Protein 2EPB (pdb70)

GO terms:
  GO:0008094 ATP-dependent activity, acting on DNA (F, IDA)
  GO:0005654 nucleoplasm (C, IDA)
  GO:0016887 ATP hydrolysis activity (F, EXP)
  GO:0045454 cell redox homeostasis (P, IMP)
  GO:0045944 positive regulation of transcription by RNA polymerase II (P, IMP)
  GO:0001221 transcription coregulator binding (F, IPI)
  GO:0005654 nucleoplasm (C, TAS)

Structure (mmCIF, N/CA/C/O backbone):
data_2EPB
#
_entry.id   2EPB
#
loop_
_atom_site.group_PDB
_atom_site.id
_atom_site.type_symbol
_atom_site.label_atom_id
_atom_site.label_alt_id
_atom_site.label_comp_id
_atom_site.label_asym_id
_atom_site.label_entity_id
_atom_site.label_seq_id
_atom_site.pdbx_PDB_ins_code
_atom_site.Cartn_x
_atom_site.Cartn_y
_atom_site.Cartn_z
_atom_site.occupancy
_atom_site.B_iso_or_equiv
_atom_site.auth_seq_id
_atom_site.auth_comp_id
_atom_site.auth_asym_id
_atom_site.auth_atom_id
_atom_site.pdbx_PDB_model_num
ATOM 1 N N . GLY A 1 1 ? -0.414 8.140 19.921 1.00 0.00 364 GLY A N 1
ATOM 2 C CA . GLY A 1 1 ? 0.947 8.041 20.416 1.00 0.00 364 GLY A CA 1
ATOM 3 C C . GLY A 1 1 ? 1.005 7.630 21.873 1.00 0.00 364 GLY A C 1
ATOM 4 O O . GLY A 1 1 ? 0.048 7.831 22.621 1.00 0.00 364 GLY A O 1
ATOM 8 N N . SER A 1 2 ? 2.130 7.050 22.278 1.00 0.00 365 SER A N 1
ATOM 9 C CA . SER A 1 2 ? 2.308 6.603 23.655 1.00 0.00 365 SER A CA 1
ATOM 10 C C . SER A 1 2 ? 2.524 7.791 24.587 1.00 0.00 365 SER A C 1
ATOM 11 O O . SER A 1 2 ? 3.164 8.776 24.218 1.00 0.00 365 SER A O 1
ATOM 19 N N . SER A 1 3 ? 1.986 7.690 25.799 1.00 0.00 366 SER A N 1
ATOM 20 C CA . SER A 1 3 ? 2.117 8.757 26.784 1.00 0.00 366 SER A CA 1
ATOM 21 C C . SER A 1 3 ? 3.585 9.038 27.090 1.00 0.00 366 SER A C 1
ATOM 22 O O . SER A 1 3 ? 4.014 10.190 27.125 1.00 0.00 366 SER A O 1
ATOM 30 N N . GLY A 1 4 ? 4.351 7.974 27.311 1.00 0.00 367 GLY A N 1
ATOM 31 C CA . GLY A 1 4 ? 5.763 8.126 27.611 1.00 0.00 367 GLY A CA 1
ATOM 32 C C . GLY A 1 4 ? 6.339 6.914 28.316 1.00 0.00 367 GLY A C 1
ATOM 33 O O . GLY A 1 4 ? 6.522 6.924 29.533 1.00 0.00 367 GLY A O 1
ATOM 37 N N . SER A 1 5 ? 6.625 5.866 27.550 1.00 0.00 368 SER A N 1
ATOM 38 C CA . SER A 1 5 ? 7.179 4.639 28.110 1.00 0.00 368 SER A CA 1
ATOM 39 C C . SER A 1 5 ? 8.534 4.320 27.485 1.00 0.00 368 SER A C 1
ATOM 40 O O . SER A 1 5 ? 8.674 4.288 26.262 1.00 0.00 368 SER A O 1
ATOM 48 N N . SER A 1 6 ? 9.529 4.084 28.334 1.00 0.00 369 SER A N 1
ATOM 49 C CA . SER A 1 6 ? 10.874 3.771 27.866 1.00 0.00 369 SER A CA 1
ATOM 50 C C . SER A 1 6 ? 10.826 2.917 26.603 1.00 0.00 369 SER A C 1
ATOM 51 O O . SER A 1 6 ? 9.923 2.100 26.427 1.00 0.00 369 SER A O 1
ATOM 59 N N . GLY A 1 7 ? 11.805 3.114 25.725 1.00 0.00 370 GLY A N 1
ATOM 60 C CA . GLY A 1 7 ? 11.856 2.356 24.489 1.00 0.00 370 GLY A CA 1
ATOM 61 C C . GLY A 1 7 ? 10.805 2.801 23.492 1.00 0.00 370 GLY A C 1
ATOM 62 O O . GLY A 1 7 ? 9.608 2.737 23.771 1.00 0.00 370 GLY A O 1
ATOM 66 N N . ASN A 1 8 ? 11.252 3.254 22.325 1.00 0.00 371 ASN A N 1
ATOM 67 C CA . ASN A 1 8 ? 10.340 3.714 21.284 1.00 0.00 371 ASN A CA 1
ATOM 68 C C . ASN A 1 8 ? 9.389 2.598 20.862 1.00 0.00 371 ASN A C 1
ATOM 69 O O . ASN A 1 8 ? 9.741 1.419 20.852 1.00 0.00 371 ASN A O 1
ATOM 80 N N . PRO A 1 9 ? 8.153 2.979 20.505 1.00 0.00 372 PRO A N 1
ATOM 81 C CA . PRO A 1 9 ? 7.125 2.026 20.075 1.00 0.00 372 PRO A CA 1
ATOM 82 C C . PRO A 1 9 ? 7.436 1.413 18.713 1.00 0.00 372 PRO A C 1
ATOM 83 O O . PRO A 1 9 ? 6.787 0.457 18.290 1.00 0.00 372 PRO A O 1
ATOM 94 N N . ASP A 1 10 ? 8.432 1.970 18.033 1.00 0.00 373 ASP A N 1
ATOM 95 C CA . ASP A 1 10 ? 8.830 1.476 16.720 1.00 0.00 373 ASP A CA 1
ATOM 96 C C . ASP A 1 10 ? 10.109 2.160 16.247 1.00 0.00 373 ASP A C 1
ATOM 97 O O . ASP A 1 10 ? 10.428 3.268 16.678 1.00 0.00 373 ASP A O 1
ATOM 106 N N . TYR A 1 11 ? 10.838 1.492 15.360 1.00 0.00 374 TYR A N 1
ATOM 107 C CA . TYR A 1 11 ? 12.085 2.034 14.832 1.00 0.00 374 TYR A CA 1
ATOM 108 C C . TYR A 1 11 ? 11.874 2.632 13.444 1.00 0.00 374 TYR A C 1
ATOM 109 O O . TYR A 1 11 ? 11.666 1.910 12.469 1.00 0.00 374 TYR A O 1
ATOM 127 N N . VAL A 1 12 ? 11.930 3.957 13.364 1.00 0.00 375 VAL A N 1
ATOM 128 C CA . VAL A 1 12 ? 11.748 4.654 12.096 1.00 0.00 375 VAL A CA 1
ATOM 129 C C . VAL A 1 12 ? 13.078 4.843 11.376 1.00 0.00 375 VAL A C 1
ATOM 130 O O . VAL A 1 12 ? 13.264 5.810 10.638 1.00 0.00 375 VAL A O 1
ATOM 143 N N . GLU A 1 13 ? 14.001 3.912 11.596 1.00 0.00 376 GLU A N 1
ATOM 144 C CA . GLU A 1 13 ? 15.315 3.976 10.968 1.00 0.00 376 GLU A CA 1
ATOM 145 C C . GLU A 1 13 ? 15.304 3.278 9.611 1.00 0.00 376 GLU A C 1
ATOM 146 O O . GLU A 1 13 ? 15.779 2.150 9.476 1.00 0.00 376 GLU A O 1
ATOM 158 N N . VAL A 1 14 ? 14.759 3.957 8.607 1.00 0.00 377 VAL A N 1
ATOM 159 C CA . VAL A 1 14 ? 14.686 3.404 7.260 1.00 0.00 377 VAL A CA 1
ATOM 160 C C . VAL A 1 14 ? 15.984 3.641 6.497 1.00 0.00 377 VAL A C 1
ATOM 161 O O . VAL A 1 14 ? 16.505 4.757 6.469 1.00 0.00 377 VAL A O 1
ATOM 174 N N . ASP A 1 15 ? 16.502 2.586 5.879 1.00 0.00 378 ASP A N 1
ATOM 175 C CA . ASP A 1 15 ? 17.740 2.679 5.114 1.00 0.00 378 ASP A CA 1
ATOM 176 C C . ASP A 1 15 ? 17.462 3.128 3.683 1.00 0.00 378 ASP A C 1
ATOM 177 O O . ASP A 1 15 ? 18.076 4.073 3.188 1.00 0.00 378 ASP A O 1
ATOM 186 N N . ARG A 1 16 ? 16.533 2.443 3.023 1.00 0.00 379 ARG A N 1
ATOM 187 C CA . ARG A 1 16 ? 16.175 2.770 1.648 1.00 0.00 379 ARG A CA 1
ATOM 188 C C . ARG A 1 16 ? 14.928 2.004 1.215 1.00 0.00 379 ARG A C 1
ATOM 189 O O . ARG A 1 16 ? 14.338 1.263 2.001 1.00 0.00 379 ARG A O 1
ATOM 210 N N . ILE A 1 17 ? 14.534 2.189 -0.041 1.00 0.00 380 ILE A N 1
ATOM 211 C CA . ILE A 1 17 ? 13.358 1.516 -0.578 1.00 0.00 380 ILE A CA 1
ATOM 212 C C . ILE A 1 17 ? 13.754 0.431 -1.574 1.00 0.00 380 ILE A C 1
ATOM 213 O O . ILE A 1 17 ? 14.225 0.724 -2.674 1.00 0.00 380 ILE A O 1
ATOM 229 N N . LEU A 1 18 ? 13.558 -0.823 -1.183 1.00 0.00 381 LEU A N 1
ATOM 230 C CA . LEU A 1 18 ? 13.892 -1.954 -2.042 1.00 0.00 381 LEU A CA 1
ATOM 231 C C . LEU A 1 18 ? 13.063 -1.929 -3.322 1.00 0.00 381 LEU A C 1
ATOM 232 O O . LEU A 1 18 ? 13.590 -1.699 -4.410 1.00 0.00 381 LEU A O 1
ATOM 248 N N . GLU A 1 19 ? 11.762 -2.166 -3.183 1.00 0.00 382 GLU A N 1
ATOM 249 C CA . GLU A 1 19 ? 10.860 -2.169 -4.329 1.00 0.00 382 GLU A CA 1
ATOM 250 C C . GLU A 1 19 ? 9.466 -1.697 -3.926 1.00 0.00 382 GLU A C 1
ATOM 251 O O . GLU A 1 19 ? 9.093 -1.757 -2.754 1.00 0.00 382 GLU A O 1
ATOM 263 N N . VAL A 1 20 ? 8.701 -1.227 -4.906 1.00 0.00 383 VAL A N 1
ATOM 264 C CA . VAL A 1 20 ? 7.348 -0.745 -4.655 1.00 0.00 383 VAL A CA 1
ATOM 265 C C . VAL A 1 20 ? 6.315 -1.605 -5.374 1.00 0.00 383 VAL A C 1
ATOM 266 O O . VAL A 1 20 ? 6.540 -2.054 -6.498 1.00 0.00 383 VAL A O 1
ATOM 279 N N . ALA A 1 21 ? 5.182 -1.832 -4.719 1.00 0.00 384 ALA A N 1
ATOM 280 C CA . ALA A 1 21 ? 4.113 -2.637 -5.297 1.00 0.00 384 ALA A CA 1
ATOM 281 C C . ALA A 1 21 ? 2.775 -1.908 -5.222 1.00 0.00 384 ALA A C 1
ATOM 282 O O . ALA A 1 21 ? 2.490 -1.212 -4.247 1.00 0.00 384 ALA A O 1
ATOM 289 N N . HIS A 1 22 ? 1.958 -2.072 -6.257 1.00 0.00 385 HIS A N 1
ATOM 290 C CA . HIS A 1 22 ? 0.650 -1.430 -6.308 1.00 0.00 385 HIS A CA 1
ATOM 291 C C . HIS A 1 22 ? -0.467 -2.457 -6.151 1.00 0.00 385 HIS A C 1
ATOM 292 O O . HIS A 1 22 ? -0.692 -3.286 -7.033 1.00 0.00 385 HIS A O 1
ATOM 306 N N . THR A 1 23 ? -1.164 -2.398 -5.020 1.00 0.00 386 THR A N 1
ATOM 307 C CA . THR A 1 23 ? -2.255 -3.324 -4.745 1.00 0.00 386 THR A CA 1
ATOM 308 C C . THR A 1 23 ? -3.601 -2.609 -4.766 1.00 0.00 386 THR A C 1
ATOM 309 O O . THR A 1 23 ? -3.683 -1.409 -4.504 1.00 0.00 386 THR A O 1
ATOM 320 N N . LYS A 1 24 ? -4.656 -3.353 -5.080 1.00 0.00 387 LYS A N 1
ATOM 321 C CA . LYS A 1 24 ? -6.001 -2.792 -5.133 1.00 0.00 387 LYS A CA 1
ATOM 322 C C . LYS A 1 24 ? -6.936 -3.526 -4.177 1.00 0.00 387 LYS A C 1
ATOM 323 O O . LYS A 1 24 ? -7.269 -4.691 -4.393 1.00 0.00 387 LYS A O 1
ATOM 342 N N . ASP A 1 25 ? -7.356 -2.837 -3.123 1.00 0.00 388 ASP A N 1
ATOM 343 C CA . ASP A 1 25 ? -8.255 -3.423 -2.135 1.00 0.00 388 ASP A CA 1
ATOM 344 C C . ASP A 1 25 ? -9.498 -3.999 -2.806 1.00 0.00 388 ASP A C 1
ATOM 345 O O . ASP A 1 25 ? -10.062 -3.392 -3.716 1.00 0.00 388 ASP A O 1
ATOM 354 N N . ALA A 1 26 ? -9.918 -5.175 -2.351 1.00 0.00 389 ALA A N 1
ATOM 355 C CA . ALA A 1 26 ? -11.094 -5.833 -2.907 1.00 0.00 389 ALA A CA 1
ATOM 356 C C . ALA A 1 26 ? -12.303 -5.660 -1.993 1.00 0.00 389 ALA A C 1
ATOM 357 O O . ALA A 1 26 ? -13.033 -6.614 -1.728 1.00 0.00 389 ALA A O 1
ATOM 364 N N . GLU A 1 27 ? -12.507 -4.437 -1.514 1.00 0.00 390 GLU A N 1
ATOM 365 C CA . GLU A 1 27 ? -13.627 -4.140 -0.629 1.00 0.00 390 GLU A CA 1
ATOM 366 C C . GLU A 1 27 ? -14.413 -2.933 -1.132 1.00 0.00 390 GLU A C 1
ATOM 367 O O . GLU A 1 27 ? -15.636 -2.987 -1.271 1.00 0.00 390 GLU A O 1
ATOM 379 N N . THR A 1 28 ? -13.703 -1.842 -1.402 1.00 0.00 391 THR A N 1
ATOM 380 C CA . THR A 1 28 ? -14.333 -0.621 -1.887 1.00 0.00 391 THR A CA 1
ATOM 381 C C . THR A 1 28 ? -13.880 -0.295 -3.306 1.00 0.00 391 THR A C 1
ATOM 382 O O . THR A 1 28 ? -14.689 0.075 -4.156 1.00 0.00 391 THR A O 1
ATOM 393 N N . GLY A 1 29 ? -12.582 -0.436 -3.556 1.00 0.00 392 GLY A N 1
ATOM 394 C CA . GLY A 1 29 ? -12.045 -0.153 -4.874 1.00 0.00 392 GLY A CA 1
ATOM 395 C C . GLY A 1 29 ? -11.061 0.999 -4.864 1.00 0.00 392 GLY A C 1
ATOM 396 O O . GLY A 1 29 ? -10.968 1.753 -5.832 1.00 0.00 392 GLY A O 1
ATOM 400 N N . GLU A 1 30 ? -10.325 1.138 -3.765 1.00 0.00 393 GLU A N 1
ATOM 401 C CA . GLU A 1 30 ? -9.344 2.209 -3.633 1.00 0.00 393 GLU A CA 1
ATOM 402 C C . GLU A 1 30 ? -7.934 1.690 -3.895 1.00 0.00 393 GLU A C 1
ATOM 403 O O . GLU A 1 30 ? -7.555 0.622 -3.416 1.00 0.00 393 GLU A O 1
ATOM 415 N N . GLU A 1 31 ? -7.161 2.456 -4.660 1.00 0.00 394 GLU A N 1
ATOM 416 C CA . GLU A 1 31 ? -5.793 2.073 -4.988 1.00 0.00 394 GLU A CA 1
ATOM 417 C C . GLU A 1 31 ? -4.909 2.093 -3.744 1.00 0.00 394 GLU A C 1
ATOM 418 O O . GLU A 1 31 ? -4.777 3.120 -3.079 1.00 0.00 394 GLU A O 1
ATOM 430 N N . VAL A 1 32 ? -4.307 0.949 -3.434 1.00 0.00 395 VAL A N 1
ATOM 431 C CA . VAL A 1 32 ? -3.436 0.834 -2.271 1.00 0.00 395 VAL A CA 1
ATOM 432 C C . VAL A 1 32 ? -1.995 0.560 -2.688 1.00 0.00 395 VAL A C 1
ATOM 433 O O . VAL A 1 32 ? -1.632 -0.575 -3.001 1.00 0.00 395 VAL A O 1
ATOM 446 N N . THR A 1 33 ? -1.175 1.607 -2.690 1.00 0.00 396 THR A N 1
ATOM 447 C CA . THR A 1 33 ? 0.226 1.479 -3.069 1.00 0.00 396 THR A CA 1
ATOM 448 C C . THR A 1 33 ? 1.094 1.148 -1.861 1.00 0.00 396 THR A C 1
ATOM 449 O O . THR A 1 33 ? 1.137 1.903 -0.889 1.00 0.00 396 THR A O 1
ATOM 460 N N . HIS A 1 34 ? 1.786 0.015 -1.928 1.00 0.00 397 HIS A N 1
ATOM 461 C CA . HIS A 1 34 ? 2.656 -0.416 -0.839 1.00 0.00 397 HIS A CA 1
ATOM 462 C C . HIS A 1 34 ? 4.118 -0.132 -1.167 1.00 0.00 397 HIS A C 1
ATOM 463 O O . HIS A 1 34 ? 4.545 -0.266 -2.314 1.00 0.00 397 HIS A O 1
ATOM 477 N N . TYR A 1 35 ? 4.882 0.260 -0.153 1.00 0.00 398 TYR A N 1
ATOM 478 C CA . TYR A 1 35 ? 6.296 0.566 -0.334 1.00 0.00 398 TYR A CA 1
ATOM 479 C C . TYR A 1 35 ? 7.160 -0.283 0.594 1.00 0.00 398 TYR A C 1
ATOM 480 O O . TYR A 1 35 ? 7.075 -0.168 1.818 1.00 0.00 398 TYR A O 1
ATOM 498 N N . LEU A 1 36 ? 7.991 -1.134 0.003 1.00 0.00 399 LEU A N 1
ATOM 499 C CA . LEU A 1 36 ? 8.873 -2.003 0.775 1.00 0.00 399 LEU A CA 1
ATOM 500 C C . LEU A 1 36 ? 9.962 -1.193 1.471 1.00 0.00 399 LEU A C 1
ATOM 501 O O . LEU A 1 36 ? 10.939 -0.780 0.846 1.00 0.00 399 LEU A O 1
ATOM 517 N N . VAL A 1 37 ? 9.788 -0.971 2.770 1.00 0.00 400 VAL A N 1
ATOM 518 C CA . VAL A 1 37 ? 10.758 -0.214 3.553 1.00 0.00 400 VAL A CA 1
ATOM 519 C C . VAL A 1 37 ? 12.001 -1.047 3.843 1.00 0.00 400 VAL A C 1
ATOM 520 O O . VAL A 1 37 ? 11.911 -2.150 4.383 1.00 0.00 400 VAL A O 1
ATOM 533 N N . LYS A 1 38 ? 13.162 -0.513 3.482 1.00 0.00 401 LYS A N 1
ATOM 534 C CA . LYS A 1 38 ? 14.426 -1.205 3.705 1.00 0.00 401 LYS A CA 1
ATOM 535 C C . LYS A 1 38 ? 15.171 -0.609 4.895 1.00 0.00 401 LYS A C 1
ATOM 536 O O . LYS A 1 38 ? 15.895 0.377 4.755 1.00 0.00 401 LYS A O 1
ATOM 555 N N . TRP A 1 39 ? 14.990 -1.213 6.063 1.00 0.00 402 TRP A N 1
ATOM 556 C CA . TRP A 1 39 ? 15.646 -0.741 7.277 1.00 0.00 402 TRP A CA 1
ATOM 557 C C . TRP A 1 39 ? 16.647 -1.771 7.790 1.00 0.00 402 TRP A C 1
ATOM 558 O O . TRP A 1 39 ? 16.307 -2.628 8.606 1.00 0.00 402 TRP A O 1
ATOM 579 N N . CYS A 1 40 ? 17.881 -1.682 7.306 1.00 0.00 403 CYS A N 1
ATOM 580 C CA . CYS A 1 40 ? 18.932 -2.607 7.716 1.00 0.00 403 CYS A CA 1
ATOM 581 C C . CYS A 1 40 ? 18.858 -2.885 9.214 1.00 0.00 403 CYS A C 1
ATOM 582 O O . CYS A 1 40 ? 18.908 -4.037 9.645 1.00 0.00 403 CYS A O 1
ATOM 590 N N . SER A 1 41 ? 18.741 -1.822 10.003 1.00 0.00 404 SER A N 1
ATOM 591 C CA . SER A 1 41 ? 18.666 -1.951 11.453 1.00 0.00 404 SER A CA 1
ATOM 592 C C . SER A 1 41 ? 17.924 -3.225 11.848 1.00 0.00 404 SER A C 1
ATOM 593 O O . SER A 1 41 ? 18.288 -3.894 12.815 1.00 0.00 404 SER A O 1
ATOM 601 N N . LEU A 1 42 ? 16.883 -3.553 11.092 1.00 0.00 405 LEU A N 1
ATOM 602 C CA . LEU A 1 42 ? 16.088 -4.747 11.361 1.00 0.00 405 LEU A CA 1
ATOM 603 C C . LEU A 1 42 ? 16.536 -5.909 10.480 1.00 0.00 405 LEU A C 1
ATOM 604 O O . LEU A 1 42 ? 17.140 -5.722 9.423 1.00 0.00 405 LEU A O 1
ATOM 620 N N . PRO A 1 43 ? 16.233 -7.138 10.923 1.00 0.00 406 PRO A N 1
ATOM 621 C CA . PRO A 1 43 ? 16.592 -8.355 10.188 1.00 0.00 406 PRO A CA 1
ATOM 622 C C . PRO A 1 43 ? 15.790 -8.514 8.901 1.00 0.00 406 PRO A C 1
ATOM 623 O O . PRO A 1 43 ? 14.567 -8.370 8.899 1.00 0.00 406 PRO A O 1
ATOM 634 N N . TYR A 1 44 ? 16.486 -8.811 7.809 1.00 0.00 407 TYR A N 1
ATOM 635 C CA . TYR A 1 44 ? 15.838 -8.988 6.515 1.00 0.00 407 TYR A CA 1
ATOM 636 C C . TYR A 1 44 ? 14.586 -9.851 6.645 1.00 0.00 407 TYR A C 1
ATOM 637 O O . TYR A 1 44 ? 13.494 -9.441 6.254 1.00 0.00 407 TYR A O 1
ATOM 655 N N . GLU A 1 45 ? 14.756 -11.048 7.199 1.00 0.00 408 GLU A N 1
ATOM 656 C CA . GLU A 1 45 ? 13.640 -11.969 7.381 1.00 0.00 408 GLU A CA 1
ATOM 657 C C . GLU A 1 45 ? 12.371 -11.217 7.770 1.00 0.00 408 GLU A C 1
ATOM 658 O O . GLU A 1 45 ? 11.262 -11.646 7.455 1.00 0.00 408 GLU A O 1
ATOM 670 N N . GLU A 1 46 ? 12.544 -10.093 8.458 1.00 0.00 409 GLU A N 1
ATOM 671 C CA . GLU A 1 46 ? 11.413 -9.282 8.892 1.00 0.00 409 GLU A CA 1
ATOM 672 C C . GLU A 1 46 ? 11.111 -8.182 7.878 1.00 0.00 409 GLU A C 1
ATOM 673 O O . GLU A 1 46 ? 10.757 -7.062 8.248 1.00 0.00 409 GLU A O 1
ATOM 685 N N . SER A 1 47 ? 11.255 -8.510 6.598 1.00 0.00 410 SER A N 1
ATOM 686 C CA . SER A 1 47 ? 11.002 -7.550 5.530 1.00 0.00 410 SER A CA 1
ATOM 687 C C . SER A 1 47 ? 9.505 -7.308 5.360 1.00 0.00 410 SER A C 1
ATOM 688 O O . SER A 1 47 ? 8.750 -8.223 5.031 1.00 0.00 410 SER A O 1
ATOM 696 N N . THR A 1 48 ? 9.083 -6.068 5.585 1.00 0.00 411 THR A N 1
ATOM 697 C CA . THR A 1 48 ? 7.677 -5.704 5.458 1.00 0.00 411 THR A CA 1
ATOM 698 C C . THR A 1 48 ? 7.490 -4.576 4.450 1.00 0.00 411 THR A C 1
ATOM 699 O O . THR A 1 48 ? 8.461 -3.977 3.988 1.00 0.00 411 THR A O 1
ATOM 710 N N . TRP A 1 49 ? 6.237 -4.291 4.115 1.00 0.00 412 TRP A N 1
ATOM 711 C CA . TRP A 1 49 ? 5.924 -3.232 3.161 1.00 0.00 412 TRP A CA 1
ATOM 712 C C . TRP A 1 49 ? 4.970 -2.213 3.774 1.00 0.00 412 TRP A C 1
ATOM 713 O O . TRP A 1 49 ? 3.753 -2.395 3.750 1.00 0.00 412 TRP A O 1
ATOM 734 N N . GLU A 1 50 ? 5.531 -1.140 4.323 1.00 0.00 413 GLU A N 1
ATOM 735 C CA . GLU A 1 50 ? 4.728 -0.092 4.943 1.00 0.00 413 GLU A CA 1
ATOM 736 C C . GLU A 1 50 ? 4.002 0.734 3.886 1.00 0.00 413 GLU A C 1
ATOM 737 O O . GLU A 1 50 ? 4.583 1.108 2.866 1.00 0.00 413 GLU A O 1
ATOM 749 N N . LEU A 1 51 ? 2.728 1.016 4.136 1.00 0.00 414 LEU A N 1
ATOM 750 C CA . LEU A 1 51 ? 1.920 1.797 3.206 1.00 0.00 414 LEU A CA 1
ATOM 751 C C . LEU A 1 51 ? 2.589 3.132 2.893 1.00 0.00 414 LEU A C 1
ATOM 752 O O . LEU A 1 51 ? 3.234 3.730 3.754 1.00 0.00 414 LEU A O 1
ATOM 768 N N . GLU A 1 52 ? 2.427 3.594 1.657 1.00 0.00 415 GLU A N 1
ATOM 769 C CA . GLU A 1 52 ? 3.014 4.860 1.232 1.00 0.00 415 GLU A CA 1
ATOM 770 C C . GLU A 1 52 ? 2.864 5.921 2.319 1.00 0.00 415 GLU A C 1
ATOM 771 O O . GLU A 1 52 ? 3.759 6.739 2.529 1.00 0.00 415 GLU A O 1
ATOM 783 N N . GLU A 1 53 ? 1.726 5.900 3.005 1.00 0.00 416 GLU A N 1
ATOM 784 C CA . GLU A 1 53 ? 1.458 6.861 4.069 1.00 0.00 416 GLU A CA 1
ATOM 785 C C . GLU A 1 53 ? 2.559 6.824 5.125 1.00 0.00 416 GLU A C 1
ATOM 786 O O . GLU A 1 53 ? 3.288 7.798 5.312 1.00 0.00 416 GLU A O 1
ATOM 798 N N . ASP A 1 54 ? 2.672 5.693 5.813 1.00 0.00 417 ASP A N 1
ATOM 799 C CA . ASP A 1 54 ? 3.683 5.527 6.851 1.00 0.00 417 ASP A CA 1
ATOM 800 C C . ASP A 1 54 ? 5.070 5.871 6.318 1.00 0.00 417 ASP A C 1
ATOM 801 O O . ASP A 1 54 ? 5.877 6.492 7.010 1.00 0.00 417 ASP A O 1
ATOM 810 N N . VAL A 1 55 ? 5.342 5.462 5.082 1.00 0.00 418 VAL A N 1
ATOM 811 C CA . VAL A 1 55 ? 6.632 5.727 4.456 1.00 0.00 418 VAL A CA 1
ATOM 812 C C . VAL A 1 55 ? 6.752 7.190 4.043 1.00 0.00 418 VAL A C 1
ATOM 813 O O . VAL A 1 55 ? 6.038 7.656 3.155 1.00 0.00 418 VAL A O 1
ATOM 826 N N . ASP A 1 56 ? 7.661 7.909 4.692 1.00 0.00 419 ASP A N 1
ATOM 827 C CA . ASP A 1 56 ? 7.877 9.320 4.392 1.00 0.00 419 ASP A CA 1
ATOM 828 C C . ASP A 1 56 ? 7.921 9.554 2.885 1.00 0.00 419 ASP A C 1
ATOM 829 O O . ASP A 1 56 ? 8.391 8.715 2.116 1.00 0.00 419 ASP A O 1
ATOM 838 N N . PRO A 1 57 ? 7.420 10.720 2.452 1.00 0.00 420 PRO A N 1
ATOM 839 C CA . PRO A 1 57 ? 7.390 11.091 1.034 1.00 0.00 420 PRO A CA 1
ATOM 840 C C . PRO A 1 57 ? 8.782 11.371 0.479 1.00 0.00 420 PRO A C 1
ATOM 841 O O . PRO A 1 57 ? 9.108 10.970 -0.638 1.00 0.00 420 PRO A O 1
ATOM 852 N N . ALA A 1 58 ? 9.600 12.062 1.267 1.00 0.00 421 ALA A N 1
ATOM 853 C CA . ALA A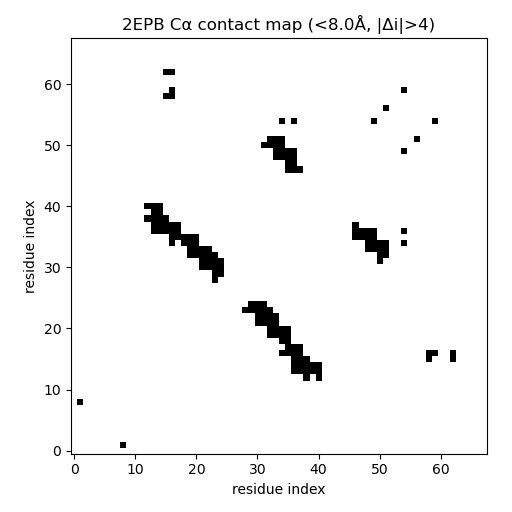 1 58 ? 10.959 12.394 0.855 1.00 0.00 421 ALA A CA 1
ATOM 854 C C . ALA A 1 58 ? 11.710 11.151 0.391 1.00 0.00 421 ALA A C 1
ATOM 855 O O . ALA A 1 58 ? 12.297 11.135 -0.692 1.00 0.00 421 ALA A O 1
ATOM 862 N N . LYS A 1 59 ? 11.690 10.110 1.217 1.00 0.00 422 LYS A N 1
ATOM 863 C CA . LYS A 1 59 ? 12.369 8.861 0.892 1.00 0.00 422 LYS A CA 1
ATOM 864 C C . LYS A 1 59 ? 11.898 8.320 -0.454 1.00 0.00 422 LYS A C 1
ATOM 865 O O . LYS A 1 59 ? 12.668 7.705 -1.192 1.00 0.00 422 LYS A O 1
ATOM 884 N N . VAL A 1 60 ? 10.627 8.554 -0.769 1.00 0.00 423 VAL A N 1
ATOM 885 C CA . VAL A 1 60 ? 10.054 8.092 -2.028 1.00 0.00 423 VAL A CA 1
ATOM 886 C C . VAL A 1 60 ? 10.715 8.779 -3.218 1.00 0.00 423 VAL A C 1
ATOM 887 O O . VAL A 1 60 ? 11.026 8.142 -4.224 1.00 0.00 423 VAL A O 1
ATOM 900 N N . LYS A 1 61 ? 10.927 10.085 -3.096 1.00 0.00 424 LYS A N 1
ATOM 901 C CA . LYS A 1 61 ? 11.553 10.862 -4.160 1.00 0.00 424 LYS A CA 1
ATOM 902 C C . LYS A 1 61 ? 12.938 10.316 -4.489 1.00 0.00 424 LYS A C 1
ATOM 903 O O . LYS A 1 61 ? 13.280 10.129 -5.656 1.00 0.00 424 LYS A O 1
ATOM 922 N N . GLU A 1 62 ? 13.731 10.061 -3.452 1.00 0.00 425 GLU A N 1
ATOM 923 C CA . GLU A 1 62 ? 15.079 9.536 -3.633 1.00 0.00 425 GLU A CA 1
ATOM 924 C C . GLU A 1 62 ? 15.056 8.247 -4.449 1.00 0.00 425 GLU A C 1
ATOM 925 O O . GLU A 1 62 ? 15.792 8.103 -5.425 1.00 0.00 425 GLU A O 1
ATOM 937 N N . PHE A 1 63 ? 14.205 7.311 -4.040 1.00 0.00 426 PHE A N 1
ATOM 938 C CA . PHE A 1 63 ? 14.086 6.032 -4.731 1.00 0.00 426 PHE A CA 1
ATOM 939 C C . PHE A 1 63 ? 13.780 6.240 -6.212 1.00 0.00 426 PHE A C 1
ATOM 940 O O . PHE A 1 63 ? 14.406 5.629 -7.077 1.00 0.00 426 PHE A O 1
ATOM 957 N N . GLU A 1 64 ? 12.813 7.107 -6.494 1.00 0.00 427 GLU A N 1
ATOM 958 C CA . GLU A 1 64 ? 12.423 7.394 -7.869 1.00 0.00 427 GLU A CA 1
ATOM 959 C C . GLU A 1 64 ? 13.616 7.892 -8.680 1.00 0.00 427 GLU A C 1
ATOM 960 O O . GLU A 1 64 ? 13.924 7.355 -9.744 1.00 0.00 427 GLU A O 1
ATOM 972 N N . SER A 1 65 ? 14.283 8.922 -8.170 1.00 0.00 428 SER A N 1
ATOM 973 C CA . SER A 1 65 ? 15.439 9.495 -8.848 1.00 0.00 428 SER A CA 1
ATOM 974 C C . SER A 1 65 ? 16.305 8.401 -9.466 1.00 0.00 428 SER A C 1
ATOM 975 O O . SER A 1 65 ? 16.742 8.511 -10.612 1.00 0.00 428 SER A O 1
ATOM 983 N N . LEU A 1 66 ? 16.549 7.345 -8.698 1.00 0.00 429 LEU A N 1
ATOM 984 C CA . LEU A 1 66 ? 17.362 6.229 -9.168 1.00 0.00 429 LEU A CA 1
ATOM 985 C C . LEU A 1 66 ? 16.788 5.639 -10.452 1.00 0.00 429 LEU A C 1
ATOM 986 O O . LEU A 1 66 ? 17.458 5.605 -11.484 1.00 0.00 429 LEU A O 1
ATOM 1002 N N . GLN A 1 67 ? 15.543 5.179 -10.381 1.00 0.00 430 GLN A N 1
ATOM 1003 C CA . GLN A 1 67 ? 14.879 4.592 -11.539 1.00 0.00 430 GLN A CA 1
ATOM 1004 C C . GLN A 1 67 ? 14.222 5.671 -12.394 1.00 0.00 430 GLN A C 1
ATOM 1005 O O . GLN A 1 67 ? 13.378 6.429 -11.915 1.00 0.00 430 GLN A O 1
ATOM 1019 N N . VAL A 1 68 ? 14.615 5.735 -13.662 1.00 0.00 431 VAL A N 1
ATOM 1020 C CA . VAL A 1 68 ? 14.064 6.721 -14.584 1.00 0.00 431 VAL A CA 1
ATOM 1021 C C . VAL A 1 68 ? 12.540 6.724 -14.539 1.00 0.00 431 VAL A C 1
ATOM 1022 O O . VAL A 1 68 ? 11.912 7.782 -14.516 1.00 0.00 431 VAL A O 1
ATOM 1035 N N . GLY A 1 1 ? 21.532 21.024 7.424 1.00 0.00 364 GLY A N 2
ATOM 1036 C CA . GLY A 1 1 ? 22.538 22.068 7.370 1.00 0.00 364 GLY A CA 2
ATOM 1037 C C . GLY A 1 1 ? 23.236 22.271 8.701 1.00 0.00 364 GLY A C 2
ATOM 1038 O O . GLY A 1 1 ? 24.464 22.324 8.764 1.00 0.00 364 GLY A O 2
ATOM 1042 N N . SER A 1 2 ? 22.451 22.386 9.767 1.00 0.00 365 SER A N 2
ATOM 1043 C CA . SER A 1 2 ? 23.000 22.589 11.103 1.00 0.00 365 SER A CA 2
ATOM 1044 C C . SER A 1 2 ? 22.601 21.449 12.034 1.00 0.00 365 SER A C 2
ATOM 1045 O O . SER A 1 2 ? 21.817 20.575 11.663 1.00 0.00 365 SER A O 2
ATOM 1053 N N . SER A 1 3 ? 23.146 21.464 13.246 1.00 0.00 366 SER A N 2
ATOM 1054 C CA . SER A 1 3 ? 22.851 20.430 14.231 1.00 0.00 366 SER A CA 2
ATOM 1055 C C . SER A 1 3 ? 21.620 20.799 15.054 1.00 0.00 366 SER A C 2
ATOM 1056 O O . SER A 1 3 ? 21.256 21.970 15.156 1.00 0.00 366 SER A O 2
ATOM 1064 N N . GLY A 1 4 ? 20.983 19.790 15.640 1.00 0.00 367 GLY A N 2
ATOM 1065 C CA . GLY A 1 4 ? 19.801 20.027 16.447 1.00 0.00 367 GLY A CA 2
ATOM 1066 C C . GLY A 1 4 ? 19.806 19.226 17.734 1.00 0.00 367 GLY A C 2
ATOM 1067 O O . GLY A 1 4 ? 20.865 18.842 18.230 1.00 0.00 367 GLY A O 2
ATOM 1071 N N . SER A 1 5 ? 18.619 18.974 18.277 1.00 0.00 368 SER A N 2
ATOM 1072 C CA . SER A 1 5 ? 18.492 18.218 19.517 1.00 0.00 368 SER A CA 2
ATOM 1073 C C . SER A 1 5 ? 17.886 16.842 19.255 1.00 0.00 368 SER A C 2
ATOM 1074 O O . SER A 1 5 ? 17.496 16.528 18.130 1.00 0.00 368 SER A O 2
ATOM 1082 N N . SER A 1 6 ? 17.810 16.026 20.301 1.00 0.00 369 SER A N 2
ATOM 1083 C CA . SER A 1 6 ? 17.256 14.683 20.185 1.00 0.00 369 SER A CA 2
ATOM 1084 C C . SER A 1 6 ? 16.193 14.439 21.252 1.00 0.00 369 SER A C 2
ATOM 1085 O O . SER A 1 6 ? 16.445 14.607 22.445 1.00 0.00 369 SER A O 2
ATOM 1093 N N . GLY A 1 7 ? 15.003 14.042 20.814 1.00 0.00 370 GLY A N 2
ATOM 1094 C CA . GLY A 1 7 ? 13.919 13.782 21.743 1.00 0.00 370 GLY A CA 2
ATOM 1095 C C . GLY A 1 7 ? 12.570 13.712 21.056 1.00 0.00 370 GLY A C 2
ATOM 1096 O O . GLY A 1 7 ? 11.664 14.481 21.374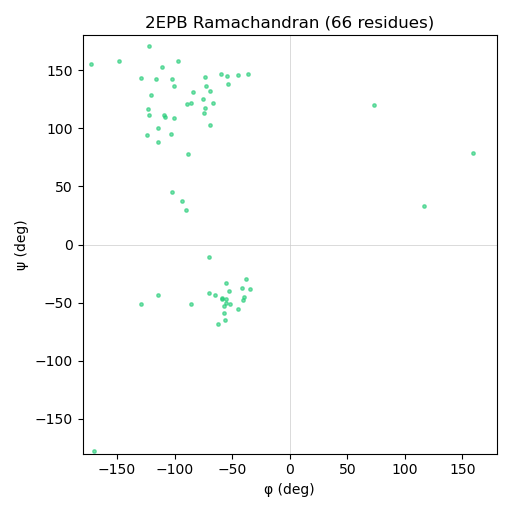 1.00 0.00 370 GLY A O 2
ATOM 1100 N N . ASN A 1 8 ? 12.436 12.789 20.109 1.00 0.00 371 ASN A N 2
ATOM 1101 C CA . ASN A 1 8 ? 11.188 12.624 19.373 1.00 0.00 371 ASN A CA 2
ATOM 1102 C C . ASN A 1 8 ? 10.586 11.245 19.625 1.00 0.00 371 ASN A C 2
ATOM 1103 O O . ASN A 1 8 ? 11.277 10.227 19.608 1.00 0.00 371 ASN A O 2
ATOM 1114 N N . PRO A 1 9 ? 9.266 11.211 19.863 1.00 0.00 372 PRO A N 2
ATOM 1115 C CA . PRO A 1 9 ? 8.541 9.963 20.122 1.00 0.00 372 PRO A CA 2
ATOM 1116 C C . PRO A 1 9 ? 8.439 9.084 18.881 1.00 0.00 372 PRO A C 2
ATOM 1117 O O . PRO A 1 9 ? 7.444 9.128 18.158 1.00 0.00 372 PRO A O 2
ATOM 1128 N N . ASP A 1 10 ? 9.474 8.286 18.640 1.00 0.00 373 ASP A N 2
ATOM 1129 C CA . ASP A 1 10 ? 9.500 7.394 17.486 1.00 0.00 373 ASP A CA 2
ATOM 1130 C C . ASP A 1 10 ? 10.683 6.436 17.566 1.00 0.00 373 ASP A C 2
ATOM 1131 O O . ASP A 1 10 ? 11.839 6.852 17.483 1.00 0.00 373 ASP A O 2
ATOM 1140 N N . TYR A 1 11 ? 10.388 5.151 17.729 1.00 0.00 374 TYR A N 2
ATOM 1141 C CA . TYR A 1 11 ? 11.428 4.133 17.825 1.00 0.00 374 TYR A CA 2
ATOM 1142 C C . TYR A 1 11 ? 11.725 3.528 16.456 1.00 0.00 374 TYR A C 2
ATOM 1143 O O . TYR A 1 11 ? 12.880 3.274 16.114 1.00 0.00 374 TYR A O 2
ATOM 1161 N N . VAL A 1 12 ? 10.673 3.301 15.676 1.00 0.00 375 VAL A N 2
ATOM 1162 C CA . VAL A 1 12 ? 10.819 2.728 14.343 1.00 0.00 375 VAL A CA 2
ATOM 1163 C C . VAL A 1 12 ? 11.930 3.424 13.564 1.00 0.00 375 VAL A C 2
ATOM 1164 O O . VAL A 1 12 ? 12.093 4.640 13.651 1.00 0.00 375 VAL A O 2
ATOM 1177 N N . GLU A 1 13 ? 12.690 2.643 12.803 1.00 0.00 376 GLU A N 2
ATOM 1178 C CA . GLU A 1 13 ? 13.786 3.186 12.008 1.00 0.00 376 GLU A CA 2
ATOM 1179 C C . GLU A 1 13 ? 13.729 2.664 10.575 1.00 0.00 376 GLU A C 2
ATOM 1180 O O . GLU A 1 13 ? 13.240 1.563 10.322 1.00 0.00 376 GLU A O 2
ATOM 1192 N N . VAL A 1 14 ? 14.232 3.464 9.640 1.00 0.00 377 VAL A N 2
ATOM 1193 C CA . VAL A 1 14 ? 14.240 3.084 8.233 1.00 0.00 377 VAL A CA 2
ATOM 1194 C C . VAL A 1 14 ? 15.606 3.333 7.604 1.00 0.00 377 VAL A C 2
ATOM 1195 O O . VAL A 1 14 ? 16.187 4.408 7.761 1.00 0.00 377 VAL A O 2
ATOM 1208 N N . ASP A 1 15 ? 16.114 2.334 6.891 1.00 0.00 378 ASP A N 2
ATOM 1209 C CA . ASP A 1 15 ? 17.412 2.445 6.236 1.00 0.00 378 ASP A CA 2
ATOM 1210 C C . ASP A 1 15 ? 17.260 2.981 4.815 1.00 0.00 378 ASP A C 2
ATOM 1211 O O . ASP A 1 15 ? 17.943 3.927 4.422 1.00 0.00 378 ASP A O 2
ATOM 1220 N N . ARG A 1 16 ? 16.363 2.369 4.051 1.00 0.00 379 ARG A N 2
ATOM 1221 C CA . ARG A 1 16 ? 16.123 2.783 2.673 1.00 0.00 379 ARG A CA 2
ATOM 1222 C C . ARG A 1 16 ? 14.963 2.000 2.064 1.00 0.00 379 ARG A C 2
ATOM 1223 O O . ARG A 1 16 ? 14.406 1.103 2.698 1.00 0.00 379 ARG A O 2
ATOM 1244 N N . ILE A 1 17 ? 14.606 2.345 0.832 1.00 0.00 380 ILE A N 2
ATOM 1245 C CA . ILE A 1 17 ? 13.514 1.675 0.138 1.00 0.00 380 ILE A CA 2
ATOM 1246 C C . ILE A 1 17 ? 14.043 0.718 -0.925 1.00 0.00 380 ILE A C 2
ATOM 1247 O O . ILE A 1 17 ? 14.942 1.062 -1.694 1.00 0.00 380 ILE A O 2
ATOM 1263 N N . LEU A 1 18 ? 13.479 -0.484 -0.965 1.00 0.00 381 LEU A N 2
ATOM 1264 C CA . LEU A 1 18 ? 13.892 -1.491 -1.936 1.00 0.00 381 LEU A CA 2
ATOM 1265 C C . LEU A 1 18 ? 13.104 -1.352 -3.235 1.00 0.00 381 LEU A C 2
ATOM 1266 O O . LEU A 1 18 ? 13.629 -0.884 -4.244 1.00 0.00 381 LEU A O 2
ATOM 1282 N N . GLU A 1 19 ? 11.839 -1.760 -3.199 1.00 0.00 382 GLU A N 2
ATOM 1283 C CA . GLU A 1 19 ? 10.978 -1.679 -4.373 1.00 0.00 382 GLU A CA 2
ATOM 1284 C C . GLU A 1 19 ? 9.571 -1.231 -3.987 1.00 0.00 382 GLU A C 2
ATOM 1285 O O . GLU A 1 19 ? 9.228 -1.173 -2.806 1.00 0.00 382 GLU A O 2
ATOM 1297 N N . VAL A 1 20 ? 8.760 -0.914 -4.991 1.00 0.00 383 VAL A N 2
ATOM 1298 C CA . VAL A 1 20 ? 7.391 -0.472 -4.758 1.00 0.00 383 VAL A CA 2
ATOM 1299 C C . VAL A 1 20 ? 6.391 -1.384 -5.460 1.00 0.00 383 VAL A C 2
ATOM 1300 O O . VAL A 1 20 ? 6.615 -1.814 -6.591 1.00 0.00 383 VAL A O 2
ATOM 1313 N N . ALA A 1 21 ? 5.287 -1.676 -4.781 1.00 0.00 384 ALA A N 2
ATOM 1314 C CA . ALA A 1 21 ? 4.251 -2.536 -5.340 1.00 0.00 384 ALA A CA 2
ATOM 1315 C C . ALA A 1 21 ? 2.869 -1.916 -5.164 1.00 0.00 384 ALA A C 2
ATOM 1316 O O . ALA A 1 21 ? 2.640 -1.139 -4.237 1.00 0.00 384 ALA A O 2
ATOM 1323 N N . HIS A 1 22 ? 1.951 -2.264 -6.060 1.00 0.00 385 HIS A N 2
ATOM 1324 C CA . HIS A 1 22 ? 0.590 -1.741 -6.003 1.00 0.00 385 HIS A CA 2
ATOM 1325 C C . HIS A 1 22 ? -0.427 -2.877 -5.943 1.00 0.00 385 HIS A C 2
ATOM 1326 O O . HIS A 1 22 ? -0.327 -3.854 -6.686 1.00 0.00 385 HIS A O 2
ATOM 1340 N N . THR A 1 23 ? -1.405 -2.743 -5.053 1.00 0.00 386 THR A N 2
ATOM 1341 C CA . THR A 1 23 ? -2.438 -3.758 -4.894 1.00 0.00 386 THR A CA 2
ATOM 1342 C C . THR A 1 23 ? -3.817 -3.122 -4.752 1.00 0.00 386 THR A C 2
ATOM 1343 O O . THR A 1 23 ? -3.942 -1.980 -4.311 1.00 0.00 386 THR A O 2
ATOM 1354 N N . LYS A 1 24 ? -4.849 -3.869 -5.128 1.00 0.00 387 LYS A N 2
ATOM 1355 C CA . LYS A 1 24 ? -6.220 -3.380 -5.041 1.00 0.00 387 LYS A CA 2
ATOM 1356 C C . LYS A 1 24 ? -7.047 -4.245 -4.096 1.00 0.00 387 LYS A C 2
ATOM 1357 O O . LYS A 1 24 ? -6.798 -5.443 -3.956 1.00 0.00 387 LYS A O 2
ATOM 1376 N N . ASP A 1 25 ? -8.033 -3.632 -3.451 1.00 0.00 388 ASP A N 2
ATOM 1377 C CA . ASP A 1 25 ? -8.900 -4.347 -2.520 1.00 0.00 388 ASP A CA 2
ATOM 1378 C C . ASP A 1 25 ? -9.904 -5.215 -3.271 1.00 0.00 388 ASP A C 2
ATOM 1379 O O . ASP A 1 25 ? -9.992 -5.160 -4.498 1.00 0.00 388 ASP A O 2
ATOM 1388 N N . ALA A 1 26 ? -10.659 -6.016 -2.527 1.00 0.00 389 ALA A N 2
ATOM 1389 C CA . ALA A 1 26 ? -11.658 -6.895 -3.122 1.00 0.00 389 ALA A CA 2
ATOM 1390 C C . ALA A 1 26 ? -13.059 -6.310 -2.980 1.00 0.00 389 ALA A C 2
ATOM 1391 O O . ALA A 1 26 ? -13.772 -6.138 -3.968 1.00 0.00 389 ALA A O 2
ATOM 1398 N N . GLU A 1 27 ? -13.447 -6.008 -1.745 1.00 0.00 390 GLU A N 2
ATOM 1399 C CA . GLU A 1 27 ? -14.764 -5.443 -1.475 1.00 0.00 390 GLU A CA 2
ATOM 1400 C C . GLU A 1 27 ? -15.054 -4.270 -2.407 1.00 0.00 390 GLU A C 2
ATOM 1401 O O . GLU A 1 27 ? -16.065 -4.255 -3.110 1.00 0.00 390 GLU A O 2
ATOM 1413 N N . THR A 1 28 ? -14.160 -3.286 -2.406 1.00 0.00 391 THR A N 2
ATOM 1414 C CA . THR A 1 28 ? -14.319 -2.107 -3.248 1.00 0.00 391 THR A CA 2
ATOM 1415 C C . THR A 1 28 ? -13.284 -2.087 -4.367 1.00 0.00 391 THR A C 2
ATOM 1416 O O . THR A 1 28 ? -13.632 -2.020 -5.545 1.00 0.00 391 THR A O 2
ATOM 1427 N N . GLY A 1 29 ? -12.011 -2.147 -3.991 1.00 0.00 392 GLY A N 2
ATOM 1428 C CA . GLY A 1 29 ? -10.945 -2.135 -4.975 1.00 0.00 392 GLY A CA 2
ATOM 1429 C C . GLY A 1 29 ? -10.188 -0.822 -4.995 1.00 0.00 392 GLY A C 2
ATOM 1430 O O . GLY A 1 29 ? -9.908 -0.276 -6.061 1.00 0.00 392 GLY A O 2
ATOM 1434 N N . GLU A 1 30 ? -9.857 -0.313 -3.812 1.00 0.00 393 GLU A N 2
ATOM 1435 C CA . GLU A 1 30 ? -9.131 0.946 -3.698 1.00 0.00 393 GLU A CA 2
ATOM 1436 C C . GLU A 1 30 ? -7.687 0.785 -4.167 1.00 0.00 393 GLU A C 2
ATOM 1437 O O . GLU A 1 30 ? -7.207 -0.332 -4.356 1.00 0.00 393 GLU A O 2
ATOM 1449 N N . GLU A 1 31 ? -7.003 1.910 -4.353 1.00 0.00 394 GLU A N 2
ATOM 1450 C CA . GLU A 1 31 ? -5.616 1.893 -4.801 1.00 0.00 394 GLU A CA 2
ATOM 1451 C C . GLU A 1 31 ? -4.665 1.719 -3.620 1.00 0.00 394 GLU A C 2
ATOM 1452 O O . GLU A 1 31 ? -4.060 2.682 -3.148 1.00 0.00 394 GLU A O 2
ATOM 1464 N N . VAL A 1 32 ? -4.538 0.483 -3.147 1.00 0.00 395 VAL A N 2
ATOM 1465 C CA . VAL A 1 32 ? -3.661 0.181 -2.022 1.00 0.00 395 VAL A CA 2
ATOM 1466 C C . VAL A 1 32 ? -2.219 0.004 -2.482 1.00 0.00 395 VAL A C 2
ATOM 1467 O O . VAL A 1 32 ? -1.803 -1.095 -2.852 1.00 0.00 395 VAL A O 2
ATOM 1480 N N . THR A 1 33 ? -1.457 1.093 -2.457 1.00 0.00 396 THR A N 2
ATOM 1481 C CA . THR A 1 33 ? -0.060 1.059 -2.871 1.00 0.00 396 THR A CA 2
ATOM 1482 C C . THR A 1 33 ? 0.852 0.704 -1.703 1.00 0.00 396 THR A C 2
ATOM 1483 O O . THR A 1 33 ? 0.959 1.457 -0.734 1.00 0.00 396 THR A O 2
ATOM 1494 N N . HIS A 1 34 ? 1.509 -0.447 -1.799 1.00 0.00 397 HIS A N 2
ATOM 1495 C CA . HIS A 1 34 ? 2.414 -0.901 -0.749 1.00 0.00 397 HIS A CA 2
ATOM 1496 C C . HIS A 1 34 ? 3.860 -0.551 -1.089 1.00 0.00 397 HIS A C 2
ATOM 1497 O O . HIS A 1 34 ? 4.247 -0.536 -2.258 1.00 0.00 397 HIS A O 2
ATOM 1511 N N . TYR A 1 35 ? 4.653 -0.271 -0.061 1.00 0.00 398 TYR A N 2
ATOM 1512 C CA . TYR A 1 35 ? 6.054 0.083 -0.251 1.00 0.00 398 TYR A CA 2
ATOM 1513 C C . TYR A 1 35 ? 6.957 -0.778 0.627 1.00 0.00 398 TYR A C 2
ATOM 1514 O O . TYR A 1 35 ? 6.835 -0.776 1.853 1.00 0.00 398 TYR A O 2
ATOM 1532 N N . LEU A 1 36 ? 7.864 -1.513 -0.008 1.00 0.00 399 LEU A N 2
ATOM 1533 C CA . LEU A 1 36 ? 8.789 -2.379 0.715 1.00 0.00 399 LEU A CA 2
ATOM 1534 C C . LEU A 1 36 ? 9.810 -1.555 1.494 1.00 0.00 399 LEU A C 2
ATOM 1535 O O . LEU A 1 36 ? 10.837 -1.147 0.952 1.00 0.00 399 LEU A O 2
ATOM 1551 N N . VAL A 1 37 ? 9.521 -1.317 2.769 1.00 0.00 400 VAL A N 2
ATOM 1552 C CA . VAL A 1 37 ? 10.415 -0.545 3.624 1.00 0.00 400 VAL A CA 2
ATOM 1553 C C . VAL A 1 37 ? 11.622 -1.374 4.047 1.00 0.00 400 VAL A C 2
ATOM 1554 O O . VAL A 1 37 ? 11.483 -2.394 4.723 1.00 0.00 400 VAL A O 2
ATOM 1567 N N . LYS A 1 38 ? 12.808 -0.931 3.644 1.00 0.00 401 LYS A N 2
ATOM 1568 C CA . LYS A 1 38 ? 14.042 -1.630 3.982 1.00 0.00 401 LYS A CA 2
ATOM 1569 C C . LYS A 1 38 ? 14.699 -1.011 5.212 1.00 0.00 401 LYS A C 2
ATOM 1570 O O . LYS A 1 38 ? 15.294 0.064 5.135 1.00 0.00 401 LYS A O 2
ATOM 1589 N N . TRP A 1 39 ? 14.587 -1.697 6.344 1.00 0.00 402 TRP A N 2
ATOM 1590 C CA . TRP A 1 39 ? 15.172 -1.215 7.590 1.00 0.00 402 TRP A CA 2
ATOM 1591 C C . TRP A 1 39 ? 16.144 -2.238 8.167 1.00 0.00 402 TRP A C 2
ATOM 1592 O O . TRP A 1 39 ? 16.076 -3.424 7.843 1.00 0.00 402 TRP A O 2
ATOM 1613 N N . CYS A 1 40 ? 17.047 -1.772 9.023 1.00 0.00 403 CYS A N 2
ATOM 1614 C CA . CYS A 1 40 ? 18.034 -2.648 9.645 1.00 0.00 403 CYS A CA 2
ATOM 1615 C C . CYS A 1 40 ? 17.537 -3.154 10.995 1.00 0.00 403 CYS A C 2
ATOM 1616 O O . CYS A 1 40 ? 17.488 -4.360 11.237 1.00 0.00 403 CYS A O 2
ATOM 1624 N N . SER A 1 41 ? 17.172 -2.224 11.872 1.00 0.00 404 SER A N 2
ATOM 1625 C CA . SER A 1 41 ? 16.685 -2.576 13.201 1.00 0.00 404 SER A CA 2
ATOM 1626 C C . SER A 1 41 ? 15.888 -3.877 13.160 1.00 0.00 404 SER A C 2
ATOM 1627 O O . SER A 1 41 ? 15.903 -4.658 14.113 1.00 0.00 404 SER A O 2
ATOM 1635 N N . LEU A 1 42 ? 15.193 -4.102 12.051 1.00 0.00 405 LEU A N 2
ATOM 1636 C CA . LEU A 1 42 ? 14.388 -5.308 11.885 1.00 0.00 405 LEU A CA 2
ATOM 1637 C C . LEU A 1 42 ? 15.084 -6.304 10.962 1.00 0.00 405 LEU A C 2
ATOM 1638 O O . LEU A 1 42 ? 15.854 -5.933 10.076 1.00 0.00 405 LEU A O 2
ATOM 1654 N N . PRO A 1 43 ? 14.807 -7.599 11.172 1.00 0.00 406 PRO A N 2
ATOM 1655 C CA . PRO A 1 43 ? 15.394 -8.675 10.367 1.00 0.00 406 PRO A CA 2
ATOM 1656 C C . PRO A 1 43 ? 14.857 -8.690 8.940 1.00 0.00 406 PRO A C 2
ATOM 1657 O O . PRO A 1 43 ? 13.648 -8.612 8.720 1.00 0.00 406 PRO A O 2
ATOM 1668 N N . TYR A 1 44 ? 15.763 -8.791 7.974 1.00 0.00 407 TYR A N 2
ATOM 1669 C CA . TYR A 1 44 ? 15.380 -8.814 6.567 1.00 0.00 407 TYR A CA 2
ATOM 1670 C C . TYR A 1 44 ? 14.210 -9.766 6.336 1.00 0.00 407 TYR A C 2
ATOM 1671 O O . TYR A 1 44 ? 13.176 -9.375 5.795 1.00 0.00 407 TYR A O 2
ATOM 1689 N N . GLU A 1 45 ? 14.382 -11.017 6.753 1.00 0.00 408 GLU A N 2
ATOM 1690 C CA . GLU A 1 45 ? 13.341 -12.025 6.592 1.00 0.00 408 GLU A CA 2
ATOM 1691 C C . GLU A 1 45 ? 11.959 -11.424 6.839 1.00 0.00 408 GLU A C 2
ATOM 1692 O O . GLU A 1 45 ? 10.977 -11.825 6.215 1.00 0.00 408 GLU A O 2
ATOM 1704 N N . GLU A 1 46 ? 11.894 -10.462 7.753 1.00 0.00 409 GLU A N 2
ATOM 1705 C CA . GLU A 1 46 ? 10.633 -9.808 8.084 1.00 0.00 409 GLU A CA 2
ATOM 1706 C C . GLU A 1 46 ? 10.380 -8.618 7.162 1.00 0.00 409 GLU A C 2
ATOM 1707 O O . GLU A 1 46 ? 9.804 -7.611 7.574 1.00 0.00 409 GLU A O 2
ATOM 1719 N N . SER A 1 47 ? 10.814 -8.743 5.912 1.00 0.00 410 SER A N 2
ATOM 1720 C CA . SER A 1 47 ? 10.638 -7.678 4.932 1.00 0.00 410 SER A CA 2
ATOM 1721 C C . SER A 1 47 ? 9.157 -7.399 4.692 1.00 0.00 410 SER A C 2
ATOM 1722 O O . SER A 1 47 ? 8.470 -8.166 4.016 1.00 0.00 410 SER A O 2
ATOM 1730 N N . THR A 1 48 ? 8.671 -6.296 5.251 1.00 0.00 411 THR A N 2
ATOM 1731 C CA . THR A 1 48 ? 7.272 -5.915 5.100 1.00 0.00 411 THR A CA 2
ATOM 1732 C C . THR A 1 48 ? 7.120 -4.756 4.122 1.00 0.00 411 THR A C 2
ATOM 1733 O O . THR A 1 48 ? 8.096 -4.088 3.781 1.00 0.00 411 THR A O 2
ATOM 1744 N N . TRP A 1 49 ? 5.891 -4.522 3.676 1.00 0.00 412 TRP A N 2
ATOM 1745 C CA . TRP A 1 49 ? 5.613 -3.441 2.737 1.00 0.00 412 TRP A CA 2
ATOM 1746 C C . TRP A 1 49 ? 4.604 -2.459 3.321 1.00 0.00 412 TRP A C 2
ATOM 1747 O O . TRP A 1 49 ? 3.399 -2.594 3.110 1.00 0.00 412 TRP A O 2
ATOM 1768 N N . GLU A 1 50 ? 5.104 -1.470 4.056 1.00 0.00 413 GLU A N 2
ATOM 1769 C CA . GLU A 1 50 ? 4.245 -0.466 4.671 1.00 0.00 413 GLU A CA 2
ATOM 1770 C C . GLU A 1 50 ? 3.592 0.416 3.610 1.00 0.00 413 GLU A C 2
ATOM 1771 O O . GLU A 1 50 ? 4.121 0.575 2.508 1.00 0.00 413 GLU A O 2
ATOM 1783 N N . LEU A 1 51 ? 2.441 0.985 3.948 1.00 0.00 414 LEU A N 2
ATOM 1784 C CA . LEU A 1 51 ? 1.715 1.850 3.025 1.00 0.00 414 LEU A CA 2
ATOM 1785 C C . LEU A 1 51 ? 2.477 3.150 2.783 1.00 0.00 414 LEU A C 2
ATOM 1786 O O . LEU A 1 51 ? 3.359 3.516 3.559 1.00 0.00 414 LEU A O 2
ATOM 1802 N N . GLU A 1 52 ? 2.128 3.842 1.703 1.00 0.00 415 GLU A N 2
ATOM 1803 C CA . GLU A 1 52 ? 2.778 5.101 1.361 1.00 0.00 415 GLU A CA 2
ATOM 1804 C C . GLU A 1 52 ? 2.743 6.070 2.540 1.00 0.00 415 GLU A C 2
ATOM 1805 O O . GLU A 1 52 ? 3.712 6.783 2.799 1.00 0.00 415 GLU A O 2
ATOM 1817 N N . GLU A 1 53 ? 1.619 6.089 3.249 1.00 0.00 416 GLU A N 2
ATOM 1818 C CA . GLU A 1 53 ? 1.458 6.971 4.399 1.00 0.00 416 GLU A CA 2
ATOM 1819 C C . GLU A 1 53 ? 2.584 6.761 5.408 1.00 0.00 416 GLU A C 2
ATOM 1820 O O . GLU A 1 53 ? 3.070 7.714 6.019 1.00 0.00 416 GLU A O 2
ATOM 1832 N N . ASP A 1 54 ? 2.993 5.509 5.577 1.00 0.00 417 ASP A N 2
ATOM 1833 C CA . ASP A 1 54 ? 4.061 5.173 6.511 1.00 0.00 417 ASP A CA 2
ATOM 1834 C C . ASP A 1 54 ? 5.417 5.614 5.967 1.00 0.00 417 ASP A C 2
ATOM 1835 O O . ASP A 1 54 ? 6.266 6.105 6.711 1.00 0.00 417 ASP A O 2
ATOM 1844 N N . VAL A 1 55 ? 5.613 5.435 4.665 1.00 0.00 418 VAL A N 2
ATOM 1845 C CA . VAL A 1 55 ? 6.865 5.814 4.021 1.00 0.00 418 VAL A CA 2
ATOM 1846 C C . VAL A 1 55 ? 6.954 7.325 3.840 1.00 0.00 418 VAL A C 2
ATOM 1847 O O . VAL A 1 55 ? 6.000 7.965 3.398 1.00 0.00 418 VAL A O 2
ATOM 1860 N N . ASP A 1 56 ? 8.106 7.890 4.185 1.00 0.00 419 ASP A N 2
ATOM 1861 C CA . ASP A 1 56 ? 8.321 9.327 4.059 1.00 0.00 419 ASP A CA 2
ATOM 1862 C C . ASP A 1 56 ? 8.364 9.744 2.592 1.00 0.00 419 ASP A C 2
ATOM 1863 O O . ASP A 1 56 ? 8.849 9.013 1.728 1.00 0.00 419 ASP A O 2
ATOM 1872 N N . PRO A 1 57 ? 7.844 10.946 2.303 1.00 0.00 420 PRO A N 2
ATOM 1873 C CA . PRO A 1 57 ? 7.811 11.487 0.941 1.00 0.00 420 PRO A CA 2
ATOM 1874 C C . PRO A 1 57 ? 9.199 11.855 0.429 1.00 0.00 420 PRO A C 2
ATOM 1875 O O . PRO A 1 57 ? 9.454 11.830 -0.774 1.00 0.00 420 PRO A O 2
ATOM 1886 N N . ALA A 1 58 ? 10.093 12.197 1.351 1.00 0.00 421 ALA A N 2
ATOM 1887 C CA . ALA A 1 58 ? 11.456 12.568 0.993 1.00 0.00 421 ALA A CA 2
ATOM 1888 C C . ALA A 1 58 ? 12.231 11.366 0.463 1.00 0.00 421 ALA A C 2
ATOM 1889 O O . ALA A 1 58 ? 12.839 11.428 -0.606 1.00 0.00 421 ALA A O 2
ATOM 1896 N N . LYS A 1 59 ? 12.206 10.273 1.218 1.00 0.00 422 LYS A N 2
ATOM 1897 C CA . LYS A 1 59 ? 12.906 9.056 0.824 1.00 0.00 422 LYS A CA 2
ATOM 1898 C C . LYS A 1 59 ? 12.458 8.593 -0.559 1.00 0.00 422 LYS A C 2
ATOM 1899 O O . LYS A 1 59 ? 13.276 8.426 -1.463 1.00 0.00 422 LYS A O 2
ATOM 1918 N N . VAL A 1 60 ? 11.154 8.389 -0.716 1.00 0.00 423 VAL A N 2
ATOM 1919 C CA . VAL A 1 60 ? 10.598 7.949 -1.990 1.00 0.00 423 VAL A CA 2
ATOM 1920 C C . VAL A 1 60 ? 11.100 8.817 -3.138 1.00 0.00 423 VAL A C 2
ATOM 1921 O O . VAL A 1 60 ? 11.575 8.308 -4.154 1.00 0.00 423 VAL A O 2
ATOM 1934 N N . LYS A 1 61 ? 10.992 10.131 -2.971 1.00 0.00 424 LYS A N 2
ATOM 1935 C CA . LYS A 1 61 ? 11.437 11.072 -3.992 1.00 0.00 424 LYS A CA 2
ATOM 1936 C C . LYS A 1 61 ? 12.782 10.648 -4.573 1.00 0.00 424 LYS A C 2
ATOM 1937 O O . LYS A 1 61 ? 12.994 10.717 -5.784 1.00 0.00 424 LYS A O 2
ATOM 1956 N N . GLU A 1 62 ? 13.686 10.209 -3.703 1.00 0.00 425 GLU A N 2
ATOM 1957 C CA . GLU A 1 62 ? 15.010 9.774 -4.132 1.00 0.00 425 GLU A CA 2
ATOM 1958 C C . GLU A 1 62 ? 14.920 8.498 -4.965 1.00 0.00 425 GLU A C 2
ATOM 1959 O O . GLU A 1 62 ? 15.379 8.455 -6.107 1.00 0.00 425 GLU A O 2
ATOM 1971 N N . PHE A 1 63 ? 14.326 7.461 -4.385 1.00 0.00 426 PHE A N 2
ATOM 1972 C CA . PHE A 1 63 ? 14.177 6.183 -5.072 1.00 0.00 426 PHE A CA 2
ATOM 1973 C C . PHE A 1 63 ? 13.670 6.387 -6.497 1.00 0.00 426 PHE A C 2
ATOM 1974 O O . PHE A 1 63 ? 14.159 5.761 -7.436 1.00 0.00 426 PHE A O 2
ATOM 1991 N N . GLU A 1 64 ? 12.686 7.268 -6.648 1.00 0.00 427 GLU A N 2
ATOM 1992 C CA . GLU A 1 64 ? 12.112 7.554 -7.957 1.00 0.00 427 GLU A CA 2
ATOM 1993 C C . GLU A 1 64 ? 13.200 7.935 -8.957 1.00 0.00 427 GLU A C 2
ATOM 1994 O O . GLU A 1 64 ? 13.368 7.281 -9.986 1.00 0.00 427 GLU A O 2
ATOM 2006 N N . SER A 1 65 ? 13.935 8.998 -8.647 1.00 0.00 428 SER A N 2
ATOM 2007 C CA . SER A 1 65 ? 15.004 9.469 -9.519 1.00 0.00 428 SER A CA 2
ATOM 2008 C C . SER A 1 65 ? 16.015 8.358 -9.789 1.00 0.00 428 SER A C 2
ATOM 2009 O O . SER A 1 65 ? 16.479 8.186 -10.916 1.00 0.00 428 SER A O 2
ATOM 2017 N N . LEU A 1 66 ? 16.351 7.607 -8.746 1.00 0.00 429 LEU A N 2
ATOM 2018 C CA . LEU A 1 66 ? 17.307 6.512 -8.868 1.00 0.00 429 LEU A CA 2
ATOM 2019 C C . LEU A 1 66 ? 16.618 5.240 -9.353 1.00 0.00 429 LEU A C 2
ATOM 2020 O O . LEU A 1 66 ? 16.457 4.284 -8.595 1.00 0.00 429 LEU A O 2
ATOM 2036 N N . GLN A 1 67 ? 16.217 5.237 -10.620 1.00 0.00 430 GLN A N 2
ATOM 2037 C CA . GLN A 1 67 ? 15.547 4.081 -11.205 1.00 0.00 430 GLN A CA 2
ATOM 2038 C C . GLN A 1 67 ? 16.435 3.408 -12.248 1.00 0.00 430 GLN A C 2
ATOM 2039 O O . GLN A 1 67 ? 16.408 3.767 -13.425 1.00 0.00 430 GLN A O 2
ATOM 2053 N N . VAL A 1 68 ? 17.221 2.432 -11.806 1.00 0.00 431 VAL A N 2
ATOM 2054 C CA . VAL A 1 68 ? 18.116 1.708 -12.701 1.00 0.00 431 VAL A CA 2
ATOM 2055 C C . VAL A 1 68 ? 17.441 0.463 -13.266 1.00 0.00 431 VAL A C 2
ATOM 2056 O O . VAL A 1 68 ? 17.655 0.098 -14.422 1.00 0.00 431 VAL A O 2
ATOM 2069 N N . GLY A 1 1 ? 9.536 24.396 6.018 1.00 0.00 364 GLY A N 3
ATOM 2070 C CA . GLY A 1 1 ? 9.188 24.187 7.411 1.00 0.00 364 GLY A CA 3
ATOM 2071 C C . GLY A 1 1 ? 9.720 22.875 7.952 1.00 0.00 364 GLY A C 3
ATOM 2072 O O . GLY A 1 1 ? 8.967 21.915 8.122 1.00 0.00 364 GLY A O 3
ATOM 2076 N N . SER A 1 2 ? 11.021 22.831 8.221 1.00 0.00 365 SER A N 3
ATOM 2077 C CA . SER A 1 2 ? 11.654 21.624 8.740 1.00 0.00 365 SER A CA 3
ATOM 2078 C C . SER A 1 2 ? 12.080 21.817 10.192 1.00 0.00 365 SER A C 3
ATOM 2079 O O . SER A 1 2 ? 13.074 22.485 10.475 1.00 0.00 365 SER A O 3
ATOM 2087 N N . SER A 1 3 ? 11.321 21.225 11.109 1.00 0.00 366 SER A N 3
ATOM 2088 C CA . SER A 1 3 ? 11.617 21.333 12.532 1.00 0.00 366 SER A CA 3
ATOM 2089 C C . SER A 1 3 ? 11.242 20.048 13.265 1.00 0.00 366 SER A C 3
ATOM 2090 O O . SER A 1 3 ? 10.381 19.293 12.815 1.00 0.00 366 SER A O 3
ATOM 2098 N N . GLY A 1 4 ? 11.895 19.808 14.398 1.00 0.00 367 GLY A N 3
ATOM 2099 C CA . GLY A 1 4 ? 11.617 18.614 15.175 1.00 0.00 367 GLY A CA 3
ATOM 2100 C C . GLY A 1 4 ? 11.927 18.796 16.648 1.00 0.00 367 GLY A C 3
ATOM 2101 O O . GLY A 1 4 ? 12.615 19.742 17.032 1.00 0.00 367 GLY A O 3
ATOM 2105 N N . SER A 1 5 ? 11.418 17.889 17.475 1.00 0.00 368 SER A N 3
ATOM 2106 C CA . SER A 1 5 ? 11.640 17.956 18.914 1.00 0.00 368 SER A CA 3
ATOM 2107 C C . SER A 1 5 ? 12.580 16.845 19.372 1.00 0.00 368 SER A C 3
ATOM 2108 O O . SER A 1 5 ? 12.141 15.822 19.896 1.00 0.00 368 SER A O 3
ATOM 2116 N N . SER A 1 6 ? 13.877 17.055 19.169 1.00 0.00 369 SER A N 3
ATOM 2117 C CA . SER A 1 6 ? 14.880 16.070 19.557 1.00 0.00 369 SER A CA 3
ATOM 2118 C C . SER A 1 6 ? 14.855 15.833 21.064 1.00 0.00 369 SER A C 3
ATOM 2119 O O . SER A 1 6 ? 14.813 16.777 21.851 1.00 0.00 369 SER A O 3
ATOM 2127 N N . GLY A 1 7 ? 14.883 14.563 21.457 1.00 0.00 370 GLY A N 3
ATOM 2128 C CA . GLY A 1 7 ? 14.862 14.224 22.868 1.00 0.00 370 GLY A CA 3
ATOM 2129 C C . GLY A 1 7 ? 13.826 13.168 23.196 1.00 0.00 370 GLY A C 3
ATOM 2130 O O . GLY A 1 7 ? 12.882 13.426 23.941 1.00 0.00 370 GLY A O 3
ATOM 2134 N N . ASN A 1 8 ? 14.000 11.976 22.635 1.00 0.00 371 ASN A N 3
ATOM 2135 C CA . ASN A 1 8 ? 13.070 10.877 22.870 1.00 0.00 371 ASN A CA 3
ATOM 2136 C C . ASN A 1 8 ? 13.641 9.560 22.352 1.00 0.00 371 ASN A C 3
ATOM 2137 O O . ASN A 1 8 ? 14.323 9.511 21.328 1.00 0.00 371 ASN A O 3
ATOM 2148 N N . PRO A 1 9 ? 13.358 8.467 23.076 1.00 0.00 372 PRO A N 3
ATOM 2149 C CA . PRO A 1 9 ? 13.832 7.130 22.709 1.00 0.00 372 PRO A CA 3
ATOM 2150 C C . PRO A 1 9 ? 13.149 6.596 21.454 1.00 0.00 372 PRO A C 3
ATOM 2151 O O . PRO A 1 9 ? 11.923 6.624 21.344 1.00 0.00 372 PRO A O 3
ATOM 2162 N N . ASP A 1 10 ? 13.950 6.110 20.512 1.00 0.00 373 ASP A N 3
ATOM 2163 C CA . ASP A 1 10 ? 13.422 5.569 19.265 1.00 0.00 373 ASP A CA 3
ATOM 2164 C C . ASP A 1 10 ? 14.199 4.327 18.840 1.00 0.00 373 ASP A C 3
ATOM 2165 O O . ASP A 1 10 ? 15.405 4.389 18.602 1.00 0.00 373 ASP A O 3
ATOM 2174 N N . TYR A 1 11 ? 13.500 3.201 18.748 1.00 0.00 374 TYR A N 3
ATOM 2175 C CA . TYR A 1 11 ? 14.125 1.944 18.355 1.00 0.00 374 TYR A CA 3
ATOM 2176 C C . TYR A 1 11 ? 14.017 1.729 16.848 1.00 0.00 374 TYR A C 3
ATOM 2177 O O . TYR A 1 11 ? 14.936 1.208 16.216 1.00 0.00 374 TYR A O 3
ATOM 2195 N N . VAL A 1 12 ? 12.887 2.135 16.279 1.00 0.00 375 VAL A N 3
ATOM 2196 C CA . VAL A 1 12 ? 12.657 1.989 14.847 1.00 0.00 375 VAL A CA 3
ATOM 2197 C C . VAL A 1 12 ? 13.600 2.880 14.046 1.00 0.00 375 VAL A C 3
ATOM 2198 O O . VAL A 1 12 ? 13.991 3.954 14.501 1.00 0.00 375 VAL A O 3
ATOM 2211 N N . GLU A 1 13 ? 13.961 2.425 12.849 1.00 0.00 376 GLU A N 3
ATOM 2212 C CA . GLU A 1 13 ? 14.859 3.182 11.985 1.00 0.00 376 GLU A CA 3
ATOM 2213 C C . GLU A 1 13 ? 14.841 2.628 10.563 1.00 0.00 376 GLU A C 3
ATOM 2214 O O . GLU A 1 13 ? 15.313 1.519 10.310 1.00 0.00 376 GLU A O 3
ATOM 2226 N N . VAL A 1 14 ? 14.291 3.408 9.638 1.00 0.00 377 VAL A N 3
ATOM 2227 C CA . VAL A 1 14 ? 14.210 2.997 8.241 1.00 0.00 377 VAL A CA 3
ATOM 2228 C C . VAL A 1 14 ? 15.528 3.249 7.517 1.00 0.00 377 VAL A C 3
ATOM 2229 O O . VAL A 1 14 ? 16.044 4.366 7.517 1.00 0.00 377 VAL A O 3
ATOM 2242 N N . ASP A 1 15 ? 16.068 2.203 6.901 1.00 0.00 378 ASP A N 3
ATOM 2243 C CA . ASP A 1 15 ? 17.326 2.310 6.171 1.00 0.00 378 ASP A CA 3
ATOM 2244 C C . ASP A 1 15 ? 17.104 2.929 4.795 1.00 0.00 378 ASP A C 3
ATOM 2245 O O . ASP A 1 15 ? 17.708 3.946 4.456 1.00 0.00 378 ASP A O 3
ATOM 2254 N N . ARG A 1 16 ? 16.235 2.306 4.005 1.00 0.00 379 ARG A N 3
ATOM 2255 C CA . ARG A 1 16 ? 15.935 2.794 2.664 1.00 0.00 379 ARG A CA 3
ATOM 2256 C C . ARG A 1 16 ? 14.794 1.998 2.038 1.00 0.00 379 ARG A C 3
ATOM 2257 O O . ARG A 1 16 ? 14.334 1.005 2.603 1.00 0.00 379 ARG A O 3
ATOM 2278 N N . ILE A 1 17 ? 14.341 2.441 0.870 1.00 0.00 380 ILE A N 3
ATOM 2279 C CA . ILE A 1 17 ? 13.255 1.770 0.168 1.00 0.00 380 ILE A CA 3
ATOM 2280 C C . ILE A 1 17 ? 13.792 0.834 -0.909 1.00 0.00 380 ILE A C 3
ATOM 2281 O O . ILE A 1 17 ? 14.418 1.275 -1.874 1.00 0.00 380 ILE A O 3
ATOM 2297 N N . LEU A 1 18 ? 13.542 -0.460 -0.740 1.00 0.00 381 LEU A N 3
ATOM 2298 C CA . LEU A 1 18 ? 13.999 -1.460 -1.699 1.00 0.00 381 LEU A CA 3
ATOM 2299 C C . LEU A 1 18 ? 13.209 -1.366 -3.001 1.00 0.00 381 LEU A C 3
ATOM 2300 O O . LEU A 1 18 ? 13.712 -0.867 -4.007 1.00 0.00 381 LEU A O 3
ATOM 2316 N N . GLU A 1 19 ? 11.970 -1.846 -2.972 1.00 0.00 382 GLU A N 3
ATOM 2317 C CA . GLU A 1 19 ? 11.111 -1.814 -4.150 1.00 0.00 382 GLU A CA 3
ATOM 2318 C C . GLU A 1 19 ? 9.684 -1.427 -3.772 1.00 0.00 382 GLU A C 3
ATOM 2319 O O . GLU A 1 19 ? 9.355 -1.298 -2.593 1.00 0.00 382 GLU A O 3
ATOM 2331 N N . VAL A 1 20 ? 8.840 -1.244 -4.783 1.00 0.00 383 VAL A N 3
ATOM 2332 C CA . VAL A 1 20 ? 7.448 -0.873 -4.559 1.00 0.00 383 VAL A CA 3
ATOM 2333 C C . VAL A 1 20 ? 6.506 -1.768 -5.355 1.00 0.00 383 VAL A C 3
ATOM 2334 O O . VAL A 1 20 ? 6.776 -2.102 -6.508 1.00 0.00 383 VAL A O 3
ATOM 2347 N N . ALA A 1 21 ? 5.397 -2.153 -4.731 1.00 0.00 384 ALA A N 3
ATOM 2348 C CA . ALA A 1 21 ? 4.412 -3.008 -5.382 1.00 0.00 384 ALA A CA 3
ATOM 2349 C C . ALA A 1 21 ? 3.072 -2.294 -5.522 1.00 0.00 384 ALA A C 3
ATOM 2350 O O . ALA A 1 21 ? 2.710 -1.463 -4.689 1.00 0.00 384 ALA A O 3
ATOM 2357 N N . HIS A 1 22 ? 2.339 -2.622 -6.582 1.00 0.00 385 HIS A N 3
ATOM 2358 C CA . HIS A 1 22 ? 1.039 -2.011 -6.831 1.00 0.00 385 HIS A CA 3
ATOM 2359 C C . HIS A 1 22 ? -0.056 -3.072 -6.899 1.00 0.00 385 HIS A C 3
ATOM 2360 O O . HIS A 1 22 ? -0.112 -3.861 -7.843 1.00 0.00 385 HIS A O 3
ATOM 2374 N N . THR A 1 23 ? -0.924 -3.086 -5.892 1.00 0.00 386 THR A N 3
ATOM 2375 C CA . THR A 1 23 ? -2.015 -4.051 -5.837 1.00 0.00 386 THR A CA 3
ATOM 2376 C C . THR A 1 23 ? -3.232 -3.465 -5.130 1.00 0.00 386 THR A C 3
ATOM 2377 O O . THR A 1 23 ? -3.145 -2.420 -4.485 1.00 0.00 386 THR A O 3
ATOM 2388 N N . LYS A 1 24 ? -4.366 -4.145 -5.254 1.00 0.00 387 LYS A N 3
ATOM 2389 C CA . LYS A 1 24 ? -5.602 -3.694 -4.625 1.00 0.00 387 LYS A CA 3
ATOM 2390 C C . LYS A 1 24 ? -6.150 -4.757 -3.678 1.00 0.00 387 LYS A C 3
ATOM 2391 O O . LYS A 1 24 ? -5.921 -5.951 -3.871 1.00 0.00 387 LYS A O 3
ATOM 2410 N N . ASP A 1 25 ? -6.877 -4.316 -2.658 1.00 0.00 388 ASP A N 3
ATOM 2411 C CA . ASP A 1 25 ? -7.461 -5.230 -1.683 1.00 0.00 388 ASP A CA 3
ATOM 2412 C C . ASP A 1 25 ? -8.267 -6.323 -2.378 1.00 0.00 388 ASP A C 3
ATOM 2413 O O . ASP A 1 25 ? -8.419 -6.314 -3.599 1.00 0.00 388 ASP A O 3
ATOM 2422 N N . ALA A 1 26 ? -8.780 -7.263 -1.591 1.00 0.00 389 ALA A N 3
ATOM 2423 C CA . ALA A 1 26 ? -9.571 -8.362 -2.130 1.00 0.00 389 ALA A CA 3
ATOM 2424 C C . ALA A 1 26 ? -11.027 -7.950 -2.319 1.00 0.00 389 ALA A C 3
ATOM 2425 O O . ALA A 1 26 ? -11.524 -7.894 -3.443 1.00 0.00 389 ALA A O 3
ATOM 2432 N N . GLU A 1 27 ? -11.704 -7.663 -1.212 1.00 0.00 390 GLU A N 3
ATOM 2433 C CA . GLU A 1 27 ? -13.104 -7.257 -1.257 1.00 0.00 390 GLU A CA 3
ATOM 2434 C C . GLU A 1 27 ? -13.255 -5.900 -1.938 1.00 0.00 390 GLU A C 3
ATOM 2435 O O . GLU A 1 27 ? -13.707 -5.812 -3.081 1.00 0.00 390 GLU A O 3
ATOM 2447 N N . THR A 1 28 ? -12.875 -4.842 -1.228 1.00 0.00 391 THR A N 3
ATOM 2448 C CA . THR A 1 28 ? -12.969 -3.489 -1.762 1.00 0.00 391 THR A CA 3
ATOM 2449 C C . THR A 1 28 ? -12.345 -3.401 -3.150 1.00 0.00 391 THR A C 3
ATOM 2450 O O . THR A 1 28 ? -12.897 -2.770 -4.050 1.00 0.00 391 THR A O 3
ATOM 2461 N N . GLY A 1 29 ? -11.190 -4.038 -3.316 1.00 0.00 392 GLY A N 3
ATOM 2462 C CA . GLY A 1 29 ? -10.510 -4.019 -4.598 1.00 0.00 392 GLY A CA 3
ATOM 2463 C C . GLY A 1 29 ? -10.028 -2.633 -4.978 1.00 0.00 392 GLY A C 3
ATOM 2464 O O . GLY A 1 29 ? -9.792 -2.351 -6.152 1.00 0.00 392 GLY A O 3
ATOM 2468 N N . GLU A 1 30 ? -9.883 -1.764 -3.982 1.00 0.00 393 GLU A N 3
ATOM 2469 C CA . GLU A 1 30 ? -9.428 -0.399 -4.219 1.00 0.00 393 GLU A CA 3
ATOM 2470 C C . GLU A 1 30 ? -7.915 -0.356 -4.415 1.00 0.00 393 GLU A C 3
ATOM 2471 O O . GLU A 1 30 ? -7.179 -1.132 -3.807 1.00 0.00 393 GLU A O 3
ATOM 2483 N N . GLU A 1 31 ? -7.461 0.557 -5.267 1.00 0.00 394 GLU A N 3
ATOM 2484 C CA . GLU A 1 31 ? -6.036 0.700 -5.544 1.00 0.00 394 GLU A CA 3
ATOM 2485 C C . GLU A 1 31 ? -5.250 0.916 -4.254 1.00 0.00 394 GLU A C 3
ATOM 2486 O O . GLU A 1 31 ? -5.546 1.825 -3.478 1.00 0.00 394 GLU A O 3
ATOM 2498 N N . VAL A 1 32 ? -4.247 0.073 -4.031 1.00 0.00 395 VAL A N 3
ATOM 2499 C CA . VAL A 1 32 ? -3.418 0.170 -2.836 1.00 0.00 395 VAL A CA 3
ATOM 2500 C C . VAL A 1 32 ? -1.936 0.105 -3.189 1.00 0.00 395 VAL A C 3
ATOM 2501 O O . VAL A 1 32 ? -1.456 -0.895 -3.724 1.00 0.00 395 VAL A O 3
ATOM 2514 N N . THR A 1 33 ? -1.213 1.179 -2.885 1.00 0.00 396 THR A N 3
ATOM 2515 C CA . THR A 1 33 ? 0.214 1.245 -3.170 1.00 0.00 396 THR A CA 3
ATOM 2516 C C . THR A 1 33 ? 1.038 0.848 -1.950 1.00 0.00 396 THR A C 3
ATOM 2517 O O . THR A 1 33 ? 0.964 1.491 -0.902 1.00 0.00 396 THR A O 3
ATOM 2528 N N . HIS A 1 34 ? 1.823 -0.215 -2.092 1.00 0.00 397 HIS A N 3
ATOM 2529 C CA . HIS A 1 34 ? 2.663 -0.697 -1.001 1.00 0.00 397 HIS A CA 3
ATOM 2530 C C . HIS A 1 34 ? 4.137 -0.435 -1.293 1.00 0.00 397 HIS A C 3
ATOM 2531 O O . HIS A 1 34 ? 4.613 -0.677 -2.403 1.00 0.00 397 HIS A O 3
ATOM 2545 N N . TYR A 1 35 ? 4.854 0.062 -0.291 1.00 0.00 398 TYR A N 3
ATOM 2546 C CA . TYR A 1 35 ? 6.273 0.360 -0.441 1.00 0.00 398 TYR A CA 3
ATOM 2547 C C . TYR A 1 35 ? 7.113 -0.501 0.498 1.00 0.00 398 TYR A C 3
ATOM 2548 O O . TYR A 1 35 ? 6.950 -0.450 1.718 1.00 0.00 398 TYR A O 3
ATOM 2566 N N . LEU A 1 36 ? 8.013 -1.289 -0.079 1.00 0.00 399 LEU A N 3
ATOM 2567 C CA . LEU A 1 36 ? 8.880 -2.162 0.704 1.00 0.00 399 LEU A CA 3
ATOM 2568 C C . LEU A 1 36 ? 9.879 -1.346 1.520 1.00 0.00 399 LEU A C 3
ATOM 2569 O O . LEU A 1 36 ? 10.890 -0.879 0.995 1.00 0.00 399 LEU A O 3
ATOM 2585 N N . VAL A 1 37 ? 9.590 -1.182 2.807 1.00 0.00 400 VAL A N 3
ATOM 2586 C CA . VAL A 1 37 ? 10.464 -0.426 3.696 1.00 0.00 400 VAL A CA 3
ATOM 2587 C C . VAL A 1 37 ? 11.627 -1.283 4.183 1.00 0.00 400 VAL A C 3
ATOM 2588 O O . VAL A 1 37 ? 11.426 -2.353 4.759 1.00 0.00 400 VAL A O 3
ATOM 2601 N N . LYS A 1 38 ? 12.845 -0.807 3.948 1.00 0.00 401 LYS A N 3
ATOM 2602 C CA . LYS A 1 38 ? 14.042 -1.528 4.364 1.00 0.00 401 LYS A CA 3
ATOM 2603 C C . LYS A 1 38 ? 14.612 -0.940 5.651 1.00 0.00 401 LYS A C 3
ATOM 2604 O O . LYS A 1 38 ? 15.176 0.154 5.647 1.00 0.00 401 LYS A O 3
ATOM 2623 N N . TRP A 1 39 ? 14.461 -1.673 6.748 1.00 0.00 402 TRP A N 3
ATOM 2624 C CA . TRP A 1 39 ? 14.962 -1.224 8.042 1.00 0.00 402 TRP A CA 3
ATOM 2625 C C . TRP A 1 39 ? 15.881 -2.271 8.663 1.00 0.00 402 TRP A C 3
ATOM 2626 O O . TRP A 1 39 ? 15.416 -3.231 9.278 1.00 0.00 402 TRP A O 3
ATOM 2647 N N . CYS A 1 40 ? 17.185 -2.079 8.498 1.00 0.00 403 CYS A N 3
ATOM 2648 C CA . CYS A 1 40 ? 18.169 -3.008 9.043 1.00 0.00 403 CYS A CA 3
ATOM 2649 C C . CYS A 1 40 ? 17.751 -3.492 10.428 1.00 0.00 403 CYS A C 3
ATOM 2650 O O . CYS A 1 40 ? 17.719 -4.693 10.694 1.00 0.00 403 CYS A O 3
ATOM 2658 N N . SER A 1 41 ? 17.433 -2.547 11.308 1.00 0.00 404 SER A N 3
ATOM 2659 C CA . SER A 1 41 ? 17.023 -2.876 12.668 1.00 0.00 404 SER A CA 3
ATOM 2660 C C . SER A 1 41 ? 16.248 -4.190 12.699 1.00 0.00 404 SER A C 3
ATOM 2661 O O . SER A 1 41 ? 16.413 -5.001 13.611 1.00 0.00 404 SER A O 3
ATOM 2669 N N . LEU A 1 42 ? 15.402 -4.393 11.695 1.00 0.00 405 LEU A N 3
ATOM 2670 C CA . LEU A 1 42 ? 14.599 -5.609 11.606 1.00 0.00 405 LEU A CA 3
ATOM 2671 C C . LEU A 1 42 ? 15.228 -6.606 10.637 1.00 0.00 405 LEU A C 3
ATOM 2672 O O . LEU A 1 42 ? 16.011 -6.245 9.758 1.00 0.00 405 LEU A O 3
ATOM 2688 N N . PRO A 1 43 ? 14.875 -7.890 10.798 1.00 0.00 406 PRO A N 3
ATOM 2689 C CA . PRO A 1 43 ? 15.391 -8.965 9.946 1.00 0.00 406 PRO A CA 3
ATOM 2690 C C . PRO A 1 43 ? 14.843 -8.891 8.525 1.00 0.00 406 PRO A C 3
ATOM 2691 O O . PRO A 1 43 ? 13.630 -8.897 8.316 1.00 0.00 406 PRO A O 3
ATOM 2702 N N . TYR A 1 44 ? 15.744 -8.822 7.551 1.00 0.00 407 TYR A N 3
ATOM 2703 C CA . TYR A 1 44 ? 15.350 -8.745 6.149 1.00 0.00 407 TYR A CA 3
ATOM 2704 C C . TYR A 1 44 ? 14.173 -9.672 5.863 1.00 0.00 407 TYR A C 3
ATOM 2705 O O . TYR A 1 44 ? 13.151 -9.246 5.326 1.00 0.00 407 TYR A O 3
ATOM 2723 N N . GLU A 1 45 ? 14.326 -10.942 6.226 1.00 0.00 408 GLU A N 3
ATOM 2724 C CA . GLU A 1 45 ? 13.275 -11.930 6.007 1.00 0.00 408 GLU A CA 3
ATOM 2725 C C . GLU A 1 45 ? 11.899 -11.328 6.273 1.00 0.00 408 GLU A C 3
ATOM 2726 O O . GLU A 1 45 ? 10.937 -11.616 5.561 1.00 0.00 408 GLU A O 3
ATOM 2738 N N . GLU A 1 46 ? 11.813 -10.490 7.302 1.00 0.00 409 GLU A N 3
ATOM 2739 C CA . GLU A 1 46 ? 10.554 -9.849 7.662 1.00 0.00 409 GLU A CA 3
ATOM 2740 C C . GLU A 1 46 ? 10.328 -8.589 6.830 1.00 0.00 409 GLU A C 3
ATOM 2741 O O . GLU A 1 46 ? 9.741 -7.617 7.304 1.00 0.00 409 GLU A O 3
ATOM 2753 N N . SER A 1 47 ? 10.800 -8.615 5.588 1.00 0.00 410 SER A N 3
ATOM 2754 C CA . SER A 1 47 ? 10.654 -7.474 4.691 1.00 0.00 410 SER A CA 3
ATOM 2755 C C . SER A 1 47 ? 9.182 -7.196 4.402 1.00 0.00 410 SER A C 3
ATOM 2756 O O . SER A 1 47 ? 8.564 -7.858 3.568 1.00 0.00 410 SER A O 3
ATOM 2764 N N . THR A 1 48 ? 8.625 -6.210 5.098 1.00 0.00 411 THR A N 3
ATOM 2765 C CA . THR A 1 48 ? 7.226 -5.843 4.919 1.00 0.00 411 THR A CA 3
ATOM 2766 C C . THR A 1 48 ? 7.086 -4.655 3.974 1.00 0.00 411 THR A C 3
ATOM 2767 O O . THR A 1 48 ? 8.080 -4.111 3.494 1.00 0.00 411 THR A O 3
ATOM 2778 N N . TRP A 1 49 ? 5.846 -4.258 3.710 1.00 0.00 412 TRP A N 3
ATOM 2779 C CA . TRP A 1 49 ? 5.577 -3.133 2.821 1.00 0.00 412 TRP A CA 3
ATOM 2780 C C . TRP A 1 49 ? 4.588 -2.162 3.457 1.00 0.00 412 TRP A C 3
ATOM 2781 O O . TRP A 1 49 ? 3.377 -2.378 3.410 1.00 0.00 412 TRP A O 3
ATOM 2802 N N . GLU A 1 50 ? 5.112 -1.094 4.049 1.00 0.00 413 GLU A N 3
ATOM 2803 C CA . GLU A 1 50 ? 4.273 -0.091 4.695 1.00 0.00 413 GLU A CA 3
ATOM 2804 C C . GLU A 1 50 ? 3.602 0.806 3.658 1.00 0.00 413 GLU A C 3
ATOM 2805 O O . GLU A 1 50 ? 4.107 0.976 2.547 1.00 0.00 413 GLU A O 3
ATOM 2817 N N . LEU A 1 51 ? 2.461 1.376 4.028 1.00 0.00 414 LEU A N 3
ATOM 2818 C CA . LEU A 1 51 ? 1.719 2.256 3.131 1.00 0.00 414 LEU A CA 3
ATOM 2819 C C . LEU A 1 51 ? 2.522 3.513 2.814 1.00 0.00 414 LEU A C 3
ATOM 2820 O O . LEU A 1 51 ? 3.365 3.937 3.603 1.00 0.00 414 LEU A O 3
ATOM 2836 N N . GLU A 1 52 ? 2.251 4.105 1.655 1.00 0.00 415 GLU A N 3
ATOM 2837 C CA . GLU A 1 52 ? 2.948 5.316 1.235 1.00 0.00 415 GLU A CA 3
ATOM 2838 C C . GLU A 1 52 ? 2.831 6.406 2.296 1.00 0.00 415 GLU A C 3
ATOM 2839 O O . GLU A 1 52 ? 3.746 7.209 2.479 1.00 0.00 415 GLU A O 3
ATOM 2851 N N . GLU A 1 53 ? 1.698 6.428 2.992 1.00 0.00 416 GLU A N 3
ATOM 2852 C CA . GLU A 1 53 ? 1.461 7.421 4.033 1.00 0.00 416 GLU A CA 3
ATOM 2853 C C . GLU A 1 53 ? 2.342 7.155 5.250 1.00 0.00 416 GLU A C 3
ATOM 2854 O O . GLU A 1 53 ? 2.657 8.068 6.013 1.00 0.00 416 GLU A O 3
ATOM 2866 N N . ASP A 1 54 ? 2.736 5.898 5.424 1.00 0.00 417 ASP A N 3
ATOM 2867 C CA . ASP A 1 54 ? 3.581 5.510 6.547 1.00 0.00 417 ASP A CA 3
ATOM 2868 C C . ASP A 1 54 ? 5.055 5.731 6.220 1.00 0.00 417 ASP A C 3
ATOM 2869 O O . ASP A 1 54 ? 5.863 6.010 7.105 1.00 0.00 417 ASP A O 3
ATOM 2878 N N . VAL A 1 55 ? 5.398 5.603 4.942 1.00 0.00 418 VAL A N 3
ATOM 2879 C CA . VAL A 1 55 ? 6.774 5.789 4.497 1.00 0.00 418 VAL A CA 3
ATOM 2880 C C . VAL A 1 55 ? 7.076 7.261 4.244 1.00 0.00 418 VAL A C 3
ATOM 2881 O O . VAL A 1 55 ? 6.237 7.997 3.722 1.00 0.00 418 VAL A O 3
ATOM 2894 N N . ASP A 1 56 ? 8.278 7.685 4.617 1.00 0.00 419 ASP A N 3
ATOM 2895 C CA . ASP A 1 56 ? 8.692 9.071 4.428 1.00 0.00 419 ASP A CA 3
ATOM 2896 C C . ASP A 1 56 ? 8.719 9.434 2.947 1.00 0.00 419 ASP A C 3
ATOM 2897 O O . ASP A 1 56 ? 9.118 8.639 2.095 1.00 0.00 419 ASP A O 3
ATOM 2906 N N . PRO A 1 57 ? 8.284 10.662 2.630 1.00 0.00 420 PRO A N 3
ATOM 2907 C CA . PRO A 1 57 ? 8.248 11.158 1.251 1.00 0.00 420 PRO A CA 3
ATOM 2908 C C . PRO A 1 57 ? 9.643 11.400 0.685 1.00 0.00 420 PRO A C 3
ATOM 2909 O O . PRO A 1 57 ? 9.907 11.115 -0.482 1.00 0.00 420 PRO A O 3
ATOM 2920 N N . ALA A 1 58 ? 10.532 11.928 1.521 1.00 0.00 421 ALA A N 3
ATOM 2921 C CA . ALA A 1 58 ? 11.901 12.205 1.104 1.00 0.00 421 ALA A CA 3
ATOM 2922 C C . ALA A 1 58 ? 12.605 10.932 0.649 1.00 0.00 421 ALA A C 3
ATOM 2923 O O . ALA A 1 58 ? 13.426 10.957 -0.269 1.00 0.00 421 ALA A O 3
ATOM 2930 N N . LYS A 1 59 ? 12.280 9.818 1.296 1.00 0.00 422 LYS A N 3
ATOM 2931 C CA . LYS A 1 59 ? 12.881 8.533 0.958 1.00 0.00 422 LYS A CA 3
ATOM 2932 C C . LYS A 1 59 ? 12.429 8.067 -0.422 1.00 0.00 422 LYS A C 3
ATOM 2933 O O . LYS A 1 59 ? 13.250 7.704 -1.265 1.00 0.00 422 LYS A O 3
ATOM 2952 N N . VAL A 1 60 ? 11.119 8.081 -0.647 1.00 0.00 423 VAL A N 3
ATOM 2953 C CA . VAL A 1 60 ? 10.559 7.663 -1.926 1.00 0.00 423 VAL A CA 3
ATOM 2954 C C . VAL A 1 60 ? 11.129 8.490 -3.073 1.00 0.00 423 VAL A C 3
ATOM 2955 O O . VAL A 1 60 ? 11.710 7.950 -4.015 1.00 0.00 423 VAL A O 3
ATOM 2968 N N . LYS A 1 61 ? 10.960 9.805 -2.988 1.00 0.00 424 LYS A N 3
ATOM 2969 C CA . LYS A 1 61 ? 11.459 10.710 -4.017 1.00 0.00 424 LYS A CA 3
ATOM 2970 C C . LYS A 1 61 ? 12.774 10.200 -4.598 1.00 0.00 424 LYS A C 3
ATOM 2971 O O . LYS A 1 61 ? 12.867 9.920 -5.792 1.00 0.00 424 LYS A O 3
ATOM 2990 N N . GLU A 1 62 ? 13.787 10.082 -3.745 1.00 0.00 425 GLU A N 3
ATOM 2991 C CA . GLU A 1 62 ? 15.096 9.605 -4.175 1.00 0.00 425 GLU A CA 3
ATOM 2992 C C . GLU A 1 62 ? 14.965 8.329 -5.002 1.00 0.00 425 GLU A C 3
ATOM 2993 O O . GLU A 1 62 ? 15.510 8.230 -6.101 1.00 0.00 425 GLU A O 3
ATOM 3005 N N . PHE A 1 63 ? 14.238 7.355 -4.465 1.00 0.00 426 PHE A N 3
ATOM 3006 C CA . PHE A 1 63 ? 14.036 6.084 -5.151 1.00 0.00 426 PHE A CA 3
ATOM 3007 C C . PHE A 1 63 ? 13.430 6.303 -6.534 1.00 0.00 426 PHE A C 3
ATOM 3008 O O . PHE A 1 63 ? 14.042 5.977 -7.550 1.00 0.00 426 PHE A O 3
ATOM 3025 N N . GLU A 1 64 ? 12.221 6.856 -6.562 1.00 0.00 427 GLU A N 3
ATOM 3026 C CA . GLU A 1 64 ? 11.531 7.117 -7.820 1.00 0.00 427 GLU A CA 3
ATOM 3027 C C . GLU A 1 64 ? 12.457 7.811 -8.815 1.00 0.00 427 GLU A C 3
ATOM 3028 O O . GLU A 1 64 ? 12.628 7.352 -9.944 1.00 0.00 427 GLU A O 3
ATOM 3040 N N . SER A 1 65 ? 13.051 8.921 -8.387 1.00 0.00 428 SER A N 3
ATOM 3041 C CA . SER A 1 65 ? 13.955 9.681 -9.241 1.00 0.00 428 SER A CA 3
ATOM 3042 C C . SER A 1 65 ? 15.101 8.804 -9.736 1.00 0.00 428 SER A C 3
ATOM 3043 O O . SER A 1 65 ? 15.457 8.834 -10.915 1.00 0.00 428 SER A O 3
ATOM 3051 N N . LEU A 1 66 ? 15.675 8.023 -8.828 1.00 0.00 429 LEU A N 3
ATOM 3052 C CA . LEU A 1 66 ? 16.781 7.136 -9.171 1.00 0.00 429 LEU A CA 3
ATOM 3053 C C . LEU A 1 66 ? 16.424 6.257 -10.365 1.00 0.00 429 LEU A C 3
ATOM 3054 O O . LEU A 1 66 ? 17.229 6.080 -11.279 1.00 0.00 429 LEU A O 3
ATOM 3070 N N . GLN A 1 67 ? 15.212 5.712 -10.351 1.00 0.00 430 GLN A N 3
ATOM 3071 C CA . GLN A 1 67 ? 14.749 4.853 -11.435 1.00 0.00 430 GLN A CA 3
ATOM 3072 C C . GLN A 1 67 ? 14.755 5.601 -12.763 1.00 0.00 430 GLN A C 3
ATOM 3073 O O . GLN A 1 67 ? 13.912 6.466 -13.005 1.00 0.00 430 GLN A O 3
ATOM 3087 N N . VAL A 1 68 ? 15.712 5.264 -13.622 1.00 0.00 431 VAL A N 3
ATOM 3088 C CA . VAL A 1 68 ? 15.828 5.904 -14.927 1.00 0.00 431 VAL A CA 3
ATOM 3089 C C . VAL A 1 68 ? 15.744 4.878 -16.052 1.00 0.00 431 VAL A C 3
ATOM 3090 O O . VAL A 1 68 ? 16.224 3.752 -15.916 1.00 0.00 431 VAL A O 3
ATOM 3103 N N . GLY A 1 1 ? 39.056 6.271 15.420 1.00 0.00 364 GLY A N 4
ATOM 3104 C CA . GLY A 1 1 ? 37.697 6.421 15.909 1.00 0.00 364 GLY A CA 4
ATOM 3105 C C . GLY A 1 1 ? 36.707 6.694 14.794 1.00 0.00 364 GLY A C 4
ATOM 3106 O O . GLY A 1 1 ? 36.848 7.667 14.053 1.00 0.00 364 GLY A O 4
ATOM 3110 N N . SER A 1 2 ? 35.703 5.832 14.672 1.00 0.00 365 SER A N 4
ATOM 3111 C CA . SER A 1 2 ? 34.688 5.982 13.636 1.00 0.00 365 SER A CA 4
ATOM 3112 C C . SER A 1 2 ? 33.287 5.937 14.237 1.00 0.00 365 SER A C 4
ATOM 3113 O O . SER A 1 2 ? 32.970 5.055 15.036 1.00 0.00 365 SER A O 4
ATOM 3121 N N . SER A 1 3 ? 32.451 6.894 13.847 1.00 0.00 366 SER A N 4
ATOM 3122 C CA . SER A 1 3 ? 31.084 6.967 14.349 1.00 0.00 366 SER A CA 4
ATOM 3123 C C . SER A 1 3 ? 30.367 5.632 14.171 1.00 0.00 366 SER A C 4
ATOM 3124 O O . SER A 1 3 ? 30.303 5.092 13.067 1.00 0.00 366 SER A O 4
ATOM 3132 N N . GLY A 1 4 ? 29.829 5.104 15.266 1.00 0.00 367 GLY A N 4
ATOM 3133 C CA . GLY A 1 4 ? 29.125 3.837 15.210 1.00 0.00 367 GLY A CA 4
ATOM 3134 C C . GLY A 1 4 ? 27.637 4.011 14.977 1.00 0.00 367 GLY A C 4
ATOM 3135 O O . GLY A 1 4 ? 27.145 5.134 14.874 1.00 0.00 367 GLY A O 4
ATOM 3139 N N . SER A 1 5 ? 26.919 2.896 14.892 1.00 0.00 368 SER A N 4
ATOM 3140 C CA . SER A 1 5 ? 25.479 2.929 14.664 1.00 0.00 368 SER A CA 4
ATOM 3141 C C . SER A 1 5 ? 24.771 3.703 15.772 1.00 0.00 368 SER A C 4
ATOM 3142 O O . SER A 1 5 ? 25.401 4.159 16.726 1.00 0.00 368 SER A O 4
ATOM 3150 N N . SER A 1 6 ? 23.456 3.846 15.638 1.00 0.00 369 SER A N 4
ATOM 3151 C CA . SER A 1 6 ? 22.662 4.567 16.625 1.00 0.00 369 SER A CA 4
ATOM 3152 C C . SER A 1 6 ? 21.433 3.759 17.029 1.00 0.00 369 SER A C 4
ATOM 3153 O O . SER A 1 6 ? 20.495 3.602 16.249 1.00 0.00 369 SER A O 4
ATOM 3161 N N . GLY A 1 7 ? 21.446 3.247 18.257 1.00 0.00 370 GLY A N 4
ATOM 3162 C CA . GLY A 1 7 ? 20.328 2.460 18.744 1.00 0.00 370 GLY A CA 4
ATOM 3163 C C . GLY A 1 7 ? 19.223 3.321 19.324 1.00 0.00 370 GLY A C 4
ATOM 3164 O O . GLY A 1 7 ? 19.395 3.941 20.372 1.00 0.00 370 GLY A O 4
ATOM 3168 N N . ASN A 1 8 ? 18.084 3.359 18.639 1.00 0.00 371 ASN A N 4
ATOM 3169 C CA . ASN A 1 8 ? 16.947 4.152 19.091 1.00 0.00 371 ASN A CA 4
ATOM 3170 C C . ASN A 1 8 ? 15.873 3.261 19.707 1.00 0.00 371 ASN A C 4
ATOM 3171 O O . ASN A 1 8 ? 15.635 2.137 19.265 1.00 0.00 371 ASN A O 4
ATOM 3182 N N . PRO A 1 9 ? 15.206 3.773 20.752 1.00 0.00 372 PRO A N 4
ATOM 3183 C CA . PRO A 1 9 ? 14.145 3.041 21.450 1.00 0.00 372 PRO A CA 4
ATOM 3184 C C . PRO A 1 9 ? 12.889 2.889 20.599 1.00 0.00 372 PRO A C 4
ATOM 3185 O O . PRO A 1 9 ? 11.978 2.138 20.949 1.00 0.00 372 PRO A O 4
ATOM 3196 N N . ASP A 1 10 ? 12.848 3.604 19.481 1.00 0.00 373 ASP A N 4
ATOM 3197 C CA . ASP A 1 10 ? 11.704 3.547 18.578 1.00 0.00 373 ASP A CA 4
ATOM 3198 C C . ASP A 1 10 ? 12.030 2.719 17.339 1.00 0.00 373 ASP A C 4
ATOM 3199 O O . ASP A 1 10 ? 13.113 2.841 16.766 1.00 0.00 373 ASP A O 4
ATOM 3208 N N . TYR A 1 11 ? 11.087 1.876 16.932 1.00 0.00 374 TYR A N 4
ATOM 3209 C CA . TYR A 1 11 ? 11.275 1.025 15.764 1.00 0.00 374 TYR A CA 4
ATOM 3210 C C . TYR A 1 11 ? 10.805 1.730 14.495 1.00 0.00 374 TYR A C 4
ATOM 3211 O O . TYR A 1 11 ? 10.141 1.132 13.648 1.00 0.00 374 TYR A O 4
ATOM 3229 N N . VAL A 1 12 ? 11.154 3.006 14.371 1.00 0.00 375 VAL A N 4
ATOM 3230 C CA . VAL A 1 12 ? 10.771 3.794 13.205 1.00 0.00 375 VAL A CA 4
ATOM 3231 C C . VAL A 1 12 ? 11.995 4.225 12.405 1.00 0.00 375 VAL A C 4
ATOM 3232 O O . VAL A 1 12 ? 11.989 5.272 11.759 1.00 0.00 375 VAL A O 4
ATOM 3245 N N . GLU A 1 13 ? 13.043 3.409 12.454 1.00 0.00 376 GLU A N 4
ATOM 3246 C CA . GLU A 1 13 ? 14.276 3.706 11.733 1.00 0.00 376 GLU A CA 4
ATOM 3247 C C . GLU A 1 13 ? 14.300 2.998 10.381 1.00 0.00 376 GLU A C 4
ATOM 3248 O O . GLU A 1 13 ? 14.198 1.773 10.307 1.00 0.00 376 GLU A O 4
ATOM 3260 N N . VAL A 1 14 ? 14.434 3.778 9.313 1.00 0.00 377 VAL A N 4
ATOM 3261 C CA . VAL A 1 14 ? 14.471 3.228 7.964 1.00 0.00 377 VAL A CA 4
ATOM 3262 C C . VAL A 1 14 ? 15.851 3.401 7.338 1.00 0.00 377 VAL A C 4
ATOM 3263 O O . VAL A 1 14 ? 16.466 4.462 7.450 1.00 0.00 377 VAL A O 4
ATOM 3276 N N . ASP A 1 15 ? 16.331 2.353 6.679 1.00 0.00 378 ASP A N 4
ATOM 3277 C CA . ASP A 1 15 ? 17.638 2.389 6.033 1.00 0.00 378 ASP A CA 4
ATOM 3278 C C . ASP A 1 15 ? 17.513 2.831 4.578 1.00 0.00 378 ASP A C 4
ATOM 3279 O O . ASP A 1 15 ? 18.231 3.724 4.127 1.00 0.00 378 ASP A O 4
ATOM 3288 N N . ARG A 1 16 ? 16.597 2.201 3.850 1.00 0.00 379 ARG A N 4
ATOM 3289 C CA . ARG A 1 16 ? 16.380 2.529 2.446 1.00 0.00 379 ARG A CA 4
ATOM 3290 C C . ARG A 1 16 ? 15.174 1.776 1.892 1.00 0.00 379 ARG A C 4
ATOM 3291 O O . ARG A 1 16 ? 14.502 1.042 2.617 1.00 0.00 379 ARG A O 4
ATOM 3312 N N . ILE A 1 17 ? 14.906 1.963 0.604 1.00 0.00 380 ILE A N 4
ATOM 3313 C CA . ILE A 1 17 ? 13.782 1.301 -0.046 1.00 0.00 380 ILE A CA 4
ATOM 3314 C C . ILE A 1 17 ? 14.263 0.264 -1.054 1.00 0.00 380 ILE A C 4
ATOM 3315 O O . ILE A 1 17 ? 15.131 0.542 -1.883 1.00 0.00 380 ILE A O 4
ATOM 3331 N N . LEU A 1 18 ? 13.693 -0.934 -0.980 1.00 0.00 381 LEU A N 4
ATOM 3332 C CA . LEU A 1 18 ? 14.062 -2.015 -1.888 1.00 0.00 381 LEU A CA 4
ATOM 3333 C C . LEU A 1 18 ? 13.261 -1.935 -3.183 1.00 0.00 381 LEU A C 4
ATOM 3334 O O . LEU A 1 18 ? 13.823 -1.734 -4.260 1.00 0.00 381 LEU A O 4
ATOM 3350 N N . GLU A 1 19 ? 11.946 -2.093 -3.070 1.00 0.00 382 GLU A N 4
ATOM 3351 C CA . GLU A 1 19 ? 11.068 -2.037 -4.233 1.00 0.00 382 GLU A CA 4
ATOM 3352 C C . GLU A 1 19 ? 9.650 -1.649 -3.826 1.00 0.00 382 GLU A C 4
ATOM 3353 O O . GLU A 1 19 ? 9.259 -1.805 -2.669 1.00 0.00 382 GLU A O 4
ATOM 3365 N N . VAL A 1 20 ? 8.883 -1.141 -4.786 1.00 0.00 383 VAL A N 4
ATOM 3366 C CA . VAL A 1 20 ? 7.508 -0.730 -4.528 1.00 0.00 383 VAL A CA 4
ATOM 3367 C C . VAL A 1 20 ? 6.525 -1.551 -5.355 1.00 0.00 383 VAL A C 4
ATOM 3368 O O . VAL A 1 20 ? 6.827 -1.955 -6.477 1.00 0.00 383 VAL A O 4
ATOM 3381 N N . ALA A 1 21 ? 5.346 -1.796 -4.791 1.00 0.00 384 ALA A N 4
ATOM 3382 C CA . ALA A 1 21 ? 4.317 -2.567 -5.477 1.00 0.00 384 ALA A CA 4
ATOM 3383 C C . ALA A 1 21 ? 2.947 -1.916 -5.321 1.00 0.00 384 ALA A C 4
ATOM 3384 O O . ALA A 1 21 ? 2.536 -1.569 -4.213 1.00 0.00 384 ALA A O 4
ATOM 3391 N N . HIS A 1 22 ? 2.245 -1.752 -6.438 1.00 0.00 385 HIS A N 4
ATOM 3392 C CA . HIS A 1 22 ? 0.920 -1.141 -6.425 1.00 0.00 385 HIS A CA 4
ATOM 3393 C C . HIS A 1 22 ? -0.167 -2.197 -6.605 1.00 0.00 385 HIS A C 4
ATOM 3394 O O . HIS A 1 22 ? -0.350 -2.735 -7.697 1.00 0.00 385 HIS A O 4
ATOM 3408 N N . THR A 1 23 ? -0.886 -2.490 -5.526 1.00 0.00 386 THR A N 4
ATOM 3409 C CA . THR A 1 23 ? -1.952 -3.482 -5.564 1.00 0.00 386 THR A CA 4
ATOM 3410 C C . THR A 1 23 ? -3.217 -2.956 -4.895 1.00 0.00 386 THR A C 4
ATOM 3411 O O . THR A 1 23 ? -3.187 -1.941 -4.198 1.00 0.00 386 THR A O 4
ATOM 3422 N N . LYS A 1 24 ? -4.328 -3.652 -5.109 1.00 0.00 387 LYS A N 4
ATOM 3423 C CA . LYS A 1 24 ? -5.604 -3.257 -4.525 1.00 0.00 387 LYS A CA 4
ATOM 3424 C C . LYS A 1 24 ? -6.022 -4.227 -3.424 1.00 0.00 387 LYS A C 4
ATOM 3425 O O . LYS A 1 24 ? -5.517 -5.347 -3.346 1.00 0.00 387 LYS A O 4
ATOM 3444 N N . ASP A 1 25 ? -6.947 -3.790 -2.577 1.00 0.00 388 ASP A N 4
ATOM 3445 C CA . ASP A 1 25 ? -7.435 -4.620 -1.482 1.00 0.00 388 ASP A CA 4
ATOM 3446 C C . ASP A 1 25 ? -8.408 -5.678 -1.994 1.00 0.00 388 ASP A C 4
ATOM 3447 O O . ASP A 1 25 ? -8.968 -5.546 -3.082 1.00 0.00 388 ASP A O 4
ATOM 3456 N N . ALA A 1 26 ? -8.603 -6.728 -1.203 1.00 0.00 389 ALA A N 4
ATOM 3457 C CA . ALA A 1 26 ? -9.508 -7.807 -1.575 1.00 0.00 389 ALA A CA 4
ATOM 3458 C C . ALA A 1 26 ? -10.953 -7.453 -1.240 1.00 0.00 389 ALA A C 4
ATOM 3459 O O . ALA A 1 26 ? -11.881 -7.878 -1.928 1.00 0.00 389 ALA A O 4
ATOM 3466 N N . GLU A 1 27 ? -11.135 -6.672 -0.180 1.00 0.00 390 GLU A N 4
ATOM 3467 C CA . GLU A 1 27 ? -12.468 -6.262 0.246 1.00 0.00 390 GLU A CA 4
ATOM 3468 C C . GLU A 1 27 ? -13.230 -5.609 -0.903 1.00 0.00 390 GLU A C 4
ATOM 3469 O O . GLU A 1 27 ? -14.256 -6.120 -1.355 1.00 0.00 390 GLU A O 4
ATOM 3481 N N . THR A 1 28 ? -12.721 -4.474 -1.373 1.00 0.00 391 THR A N 4
ATOM 3482 C CA . THR A 1 28 ? -13.353 -3.749 -2.468 1.00 0.00 391 THR A CA 4
ATOM 3483 C C . THR A 1 28 ? -12.443 -3.697 -3.690 1.00 0.00 391 THR A C 4
ATOM 3484 O O . THR A 1 28 ? -12.707 -4.347 -4.701 1.00 0.00 391 THR A O 4
ATOM 3495 N N . GLY A 1 29 ? -11.369 -2.919 -3.591 1.00 0.00 392 GLY A N 4
ATOM 3496 C CA . GLY A 1 29 ? -10.436 -2.798 -4.695 1.00 0.00 392 GLY A CA 4
ATOM 3497 C C . GLY A 1 29 ? -9.900 -1.388 -4.849 1.00 0.00 392 GLY A C 4
ATOM 3498 O O . GLY A 1 29 ? -9.861 -0.849 -5.954 1.00 0.00 392 GLY A O 4
ATOM 3502 N N . GLU A 1 30 ? -9.487 -0.789 -3.736 1.00 0.00 393 GLU A N 4
ATOM 3503 C CA . GLU A 1 30 ? -8.953 0.568 -3.753 1.00 0.00 393 GLU A CA 4
ATOM 3504 C C . GLU A 1 30 ? -7.479 0.568 -4.148 1.00 0.00 393 GLU A C 4
ATOM 3505 O O . GLU A 1 30 ? -6.764 -0.406 -3.914 1.00 0.00 393 GLU A O 4
ATOM 3517 N N . GLU A 1 31 ? -7.033 1.667 -4.748 1.00 0.00 394 GLU A N 4
ATOM 3518 C CA . GLU A 1 31 ? -5.645 1.793 -5.177 1.00 0.00 394 GLU A CA 4
ATOM 3519 C C . GLU A 1 31 ? -4.711 1.886 -3.974 1.00 0.00 394 GLU A C 4
ATOM 3520 O O . GLU A 1 31 ? -4.504 2.964 -3.416 1.00 0.00 394 GLU A O 4
ATOM 3532 N N . VAL A 1 32 ? -4.149 0.748 -3.579 1.00 0.00 395 VAL A N 4
ATOM 3533 C CA . VAL A 1 32 ? -3.237 0.700 -2.443 1.00 0.00 395 VAL A CA 4
ATOM 3534 C C . VAL A 1 32 ? -1.789 0.583 -2.906 1.00 0.00 395 VAL A C 4
ATOM 3535 O O . VAL A 1 32 ? -1.440 -0.314 -3.674 1.00 0.00 395 VAL A O 4
ATOM 3548 N N . THR A 1 33 ? -0.946 1.497 -2.433 1.00 0.00 396 THR A N 4
ATOM 3549 C CA . THR A 1 33 ? 0.464 1.498 -2.799 1.00 0.00 396 THR A CA 4
ATOM 3550 C C . THR A 1 33 ? 1.326 0.950 -1.667 1.00 0.00 396 THR A C 4
ATOM 3551 O O . THR A 1 33 ? 1.401 1.540 -0.589 1.00 0.00 396 THR A O 4
ATOM 3562 N N . HIS A 1 34 ? 1.975 -0.182 -1.919 1.00 0.00 397 HIS A N 4
ATOM 3563 C CA . HIS A 1 34 ? 2.834 -0.810 -0.920 1.00 0.00 397 HIS A CA 4
ATOM 3564 C C . HIS A 1 34 ? 4.301 -0.485 -1.184 1.00 0.00 397 HIS A C 4
ATOM 3565 O O . HIS A 1 34 ? 4.789 -0.635 -2.305 1.00 0.00 397 HIS A O 4
ATOM 3579 N N . TYR A 1 35 ? 4.999 -0.039 -0.145 1.00 0.00 398 TYR A N 4
ATOM 3580 C CA . TYR A 1 35 ? 6.410 0.309 -0.266 1.00 0.00 398 TYR A CA 4
ATOM 3581 C C . TYR A 1 35 ? 7.266 -0.559 0.651 1.00 0.00 398 TYR A C 4
ATOM 3582 O O . TYR A 1 35 ? 7.137 -0.506 1.875 1.00 0.00 398 TYR A O 4
ATOM 3600 N N . LEU A 1 36 ? 8.141 -1.358 0.050 1.00 0.00 399 LEU A N 4
ATOM 3601 C CA . LEU A 1 36 ? 9.020 -2.239 0.811 1.00 0.00 399 LEU A CA 4
ATOM 3602 C C . LEU A 1 36 ? 10.069 -1.435 1.573 1.00 0.00 399 LEU A C 4
ATOM 3603 O O . LEU A 1 36 ? 11.143 -1.141 1.047 1.00 0.00 399 LEU A O 4
ATOM 3619 N N . VAL A 1 37 ? 9.752 -1.086 2.815 1.00 0.00 400 VAL A N 4
ATOM 3620 C CA . VAL A 1 37 ? 10.669 -0.319 3.651 1.00 0.00 400 VAL A CA 4
ATOM 3621 C C . VAL A 1 37 ? 11.771 -1.208 4.216 1.00 0.00 400 VAL A C 4
ATOM 3622 O O . VAL A 1 37 ? 11.518 -2.071 5.057 1.00 0.00 400 VAL A O 4
ATOM 3635 N N . LYS A 1 38 ? 12.996 -0.991 3.750 1.00 0.00 401 LYS A N 4
ATOM 3636 C CA . LYS A 1 38 ? 14.139 -1.770 4.209 1.00 0.00 401 LYS A CA 4
ATOM 3637 C C . LYS A 1 38 ? 14.816 -1.094 5.397 1.00 0.00 401 LYS A C 4
ATOM 3638 O O . LYS A 1 38 ? 15.571 -0.136 5.231 1.00 0.00 401 LYS A O 4
ATOM 3657 N N . TRP A 1 39 ? 14.543 -1.600 6.594 1.00 0.00 402 TRP A N 4
ATOM 3658 C CA . TRP A 1 39 ? 15.128 -1.046 7.810 1.00 0.00 402 TRP A CA 4
ATOM 3659 C C . TRP A 1 39 ? 16.072 -2.047 8.466 1.00 0.00 402 TRP A C 4
ATOM 3660 O O . TRP A 1 39 ? 15.968 -3.253 8.238 1.00 0.00 402 TRP A O 4
ATOM 3681 N N . CYS A 1 40 ? 16.991 -1.541 9.281 1.00 0.00 403 CYS A N 4
ATOM 3682 C CA . CYS A 1 40 ? 17.954 -2.393 9.970 1.00 0.00 403 CYS A CA 4
ATOM 3683 C C . CYS A 1 40 ? 17.409 -2.849 11.319 1.00 0.00 403 CYS A C 4
ATOM 3684 O O . CYS A 1 40 ? 17.351 -4.045 11.604 1.00 0.00 403 CYS A O 4
ATOM 3692 N N . SER A 1 41 ? 17.011 -1.888 12.146 1.00 0.00 404 SER A N 4
ATOM 3693 C CA . SER A 1 41 ? 16.475 -2.190 13.468 1.00 0.00 404 SER A CA 4
ATOM 3694 C C . SER A 1 41 ? 15.663 -3.482 13.443 1.00 0.00 404 SER A C 4
ATOM 3695 O O . SER A 1 41 ? 15.612 -4.217 14.430 1.00 0.00 404 SER A O 4
ATOM 3703 N N . LEU A 1 42 ? 15.029 -3.752 12.307 1.00 0.00 405 LEU A N 4
ATOM 3704 C CA . LEU A 1 42 ? 14.218 -4.954 12.151 1.00 0.00 405 LEU A CA 4
ATOM 3705 C C . LEU A 1 42 ? 14.920 -5.972 11.258 1.00 0.00 405 LEU A C 4
ATOM 3706 O O . LEU A 1 42 ? 15.738 -5.627 10.405 1.00 0.00 405 LEU A O 4
ATOM 3722 N N . PRO A 1 43 ? 14.593 -7.258 11.455 1.00 0.00 406 PRO A N 4
ATOM 3723 C CA . PRO A 1 43 ? 15.178 -8.352 10.675 1.00 0.00 406 PRO A CA 4
ATOM 3724 C C . PRO A 1 43 ? 14.702 -8.351 9.226 1.00 0.00 406 PRO A C 4
ATOM 3725 O O . PRO A 1 43 ? 13.503 -8.274 8.957 1.00 0.00 406 PRO A O 4
ATOM 3736 N N . TYR A 1 44 ? 15.648 -8.438 8.298 1.00 0.00 407 TYR A N 4
ATOM 3737 C CA . TYR A 1 44 ? 15.324 -8.445 6.876 1.00 0.00 407 TYR A CA 4
ATOM 3738 C C . TYR A 1 44 ? 14.146 -9.371 6.590 1.00 0.00 407 TYR A C 4
ATOM 3739 O O . TYR A 1 44 ? 13.127 -8.946 6.045 1.00 0.00 407 TYR A O 4
ATOM 3757 N N . GLU A 1 45 ? 14.294 -10.638 6.962 1.00 0.00 408 GLU A N 4
ATOM 3758 C CA . GLU A 1 45 ? 13.242 -11.625 6.746 1.00 0.00 408 GLU A CA 4
ATOM 3759 C C . GLU A 1 45 ? 11.865 -11.014 6.986 1.00 0.00 408 GLU A C 4
ATOM 3760 O O . GLU A 1 45 ? 10.873 -11.443 6.397 1.00 0.00 408 GLU A O 4
ATOM 3772 N N . GLU A 1 46 ? 11.813 -10.009 7.854 1.00 0.00 409 GLU A N 4
ATOM 3773 C CA . GLU A 1 46 ? 10.557 -9.339 8.173 1.00 0.00 409 GLU A CA 4
ATOM 3774 C C . GLU A 1 46 ? 10.328 -8.146 7.251 1.00 0.00 409 GLU A C 4
ATOM 3775 O O . GLU A 1 46 ? 9.758 -7.133 7.658 1.00 0.00 409 GLU A O 4
ATOM 3787 N N . SER A 1 47 ? 10.776 -8.272 6.006 1.00 0.00 410 SER A N 4
ATOM 3788 C CA . SER A 1 47 ? 10.624 -7.203 5.026 1.00 0.00 410 SER A CA 4
ATOM 3789 C C . SER A 1 47 ? 9.157 -6.816 4.868 1.00 0.00 410 SER A C 4
ATOM 3790 O O . SER A 1 47 ? 8.398 -7.481 4.162 1.00 0.00 410 SER A O 4
ATOM 3798 N N . THR A 1 48 ? 8.763 -5.733 5.531 1.00 0.00 411 THR A N 4
ATOM 3799 C CA . THR A 1 48 ? 7.387 -5.256 5.467 1.00 0.00 411 THR A CA 4
ATOM 3800 C C . THR A 1 48 ? 7.228 -4.177 4.401 1.00 0.00 411 THR A C 4
ATOM 3801 O O . THR A 1 48 ? 8.195 -3.511 4.031 1.00 0.00 411 THR A O 4
ATOM 3812 N N . TRP A 1 49 ? 6.005 -4.011 3.912 1.00 0.00 412 TRP A N 4
ATOM 3813 C CA . TRP A 1 49 ? 5.720 -3.011 2.889 1.00 0.00 412 TRP A CA 4
ATOM 3814 C C . TRP A 1 49 ? 4.741 -1.965 3.408 1.00 0.00 412 TRP A C 4
ATOM 3815 O O . TRP A 1 49 ? 3.532 -2.083 3.212 1.00 0.00 412 TRP A O 4
ATOM 3836 N N . GLU A 1 50 ? 5.271 -0.940 4.069 1.00 0.00 413 GLU A N 4
ATOM 3837 C CA . GLU A 1 50 ? 4.441 0.127 4.616 1.00 0.00 413 GLU A CA 4
ATOM 3838 C C . GLU A 1 50 ? 3.832 0.969 3.499 1.00 0.00 413 GLU A C 4
ATOM 3839 O O . GLU A 1 50 ? 4.527 1.387 2.571 1.00 0.00 413 GLU A O 4
ATOM 3851 N N . LEU A 1 51 ? 2.530 1.214 3.594 1.00 0.00 414 LEU A N 4
ATOM 3852 C CA . LEU A 1 51 ? 1.825 2.006 2.591 1.00 0.00 414 LEU A CA 4
ATOM 3853 C C . LEU A 1 51 ? 2.461 3.384 2.440 1.00 0.00 414 LEU A C 4
ATOM 3854 O O . LEU A 1 51 ? 3.135 3.870 3.349 1.00 0.00 414 LEU A O 4
ATOM 3870 N N . GLU A 1 52 ? 2.241 4.009 1.288 1.00 0.00 415 GLU A N 4
ATOM 3871 C CA . GLU A 1 52 ? 2.793 5.332 1.019 1.00 0.00 415 GLU A CA 4
ATOM 3872 C C . GLU A 1 52 ? 2.582 6.261 2.211 1.00 0.00 415 GLU A C 4
ATOM 3873 O O . GLU A 1 52 ? 3.427 7.103 2.512 1.00 0.00 415 GLU A O 4
ATOM 3885 N N . GLU A 1 53 ? 1.447 6.101 2.885 1.00 0.00 416 GLU A N 4
ATOM 3886 C CA . GLU A 1 53 ? 1.125 6.927 4.043 1.00 0.00 416 GLU A CA 4
ATOM 3887 C C . GLU A 1 53 ? 2.081 6.642 5.198 1.00 0.00 416 GLU A C 4
ATOM 3888 O O . GLU A 1 53 ? 2.487 7.553 5.920 1.00 0.00 416 GLU A O 4
ATOM 3900 N N . ASP A 1 54 ? 2.436 5.373 5.365 1.00 0.00 417 ASP A N 4
ATOM 3901 C CA . ASP A 1 54 ? 3.345 4.967 6.431 1.00 0.00 417 ASP A CA 4
ATOM 3902 C C . ASP A 1 54 ? 4.793 5.002 5.953 1.00 0.00 417 ASP A C 4
ATOM 3903 O O . ASP A 1 54 ? 5.596 4.140 6.309 1.00 0.00 417 ASP A O 4
ATOM 3912 N N . VAL A 1 55 ? 5.119 6.004 5.143 1.00 0.00 418 VAL A N 4
ATOM 3913 C CA . VAL A 1 55 ? 6.471 6.152 4.616 1.00 0.00 418 VAL A CA 4
ATOM 3914 C C . VAL A 1 55 ? 6.795 7.615 4.335 1.00 0.00 418 VAL A C 4
ATOM 3915 O O . VAL A 1 55 ? 5.928 8.384 3.918 1.00 0.00 418 VAL A O 4
ATOM 3928 N N . ASP A 1 56 ? 8.047 7.993 4.567 1.00 0.00 419 ASP A N 4
ATOM 3929 C CA . ASP A 1 56 ? 8.487 9.364 4.337 1.00 0.00 419 ASP A CA 4
ATOM 3930 C C . ASP A 1 56 ? 8.504 9.687 2.846 1.00 0.00 419 ASP A C 4
ATOM 3931 O O . ASP A 1 56 ? 8.824 8.845 2.007 1.00 0.00 419 ASP A O 4
ATOM 3940 N N . PRO A 1 57 ? 8.149 10.936 2.507 1.00 0.00 420 PRO A N 4
ATOM 3941 C CA . PRO A 1 57 ? 8.115 11.398 1.117 1.00 0.00 420 PRO A CA 4
ATOM 3942 C C . PRO A 1 57 ? 9.510 11.526 0.514 1.00 0.00 420 PRO A C 4
ATOM 3943 O O . PRO A 1 57 ? 9.742 11.124 -0.626 1.00 0.00 420 PRO A O 4
ATOM 3954 N N . ALA A 1 58 ? 10.435 12.086 1.286 1.00 0.00 421 ALA A N 4
ATOM 3955 C CA . ALA A 1 58 ? 11.807 12.263 0.829 1.00 0.00 421 ALA A CA 4
ATOM 3956 C C . ALA A 1 58 ? 12.404 10.941 0.359 1.00 0.00 421 ALA A C 4
ATOM 3957 O O . ALA A 1 58 ? 12.937 10.846 -0.747 1.00 0.00 421 ALA A O 4
ATOM 3964 N N . LYS A 1 59 ? 12.313 9.921 1.206 1.00 0.00 422 LYS A N 4
ATOM 3965 C CA . LYS A 1 59 ? 12.844 8.603 0.878 1.00 0.00 422 LYS A CA 4
ATOM 3966 C C . LYS A 1 59 ? 12.274 8.101 -0.444 1.00 0.00 422 LYS A C 4
ATOM 3967 O O . LYS A 1 59 ? 13.004 7.588 -1.292 1.00 0.00 422 LYS A O 4
ATOM 3986 N N . VAL A 1 60 ? 10.964 8.253 -0.615 1.00 0.00 423 VAL A N 4
ATOM 3987 C CA . VAL A 1 60 ? 10.297 7.817 -1.835 1.00 0.00 423 VAL A CA 4
ATOM 3988 C C . VAL A 1 60 ? 10.800 8.596 -3.045 1.00 0.00 423 VAL A C 4
ATOM 3989 O O . VAL A 1 60 ? 11.295 8.014 -4.011 1.00 0.00 423 VAL A O 4
ATOM 4002 N N . LYS A 1 61 ? 10.670 9.917 -2.987 1.00 0.00 424 LYS A N 4
ATOM 4003 C CA . LYS A 1 61 ? 11.114 10.778 -4.077 1.00 0.00 424 LYS A CA 4
ATOM 4004 C C . LYS A 1 61 ? 12.510 10.386 -4.547 1.00 0.00 424 LYS A C 4
ATOM 4005 O O . LYS A 1 61 ? 12.724 10.116 -5.729 1.00 0.00 424 LYS A O 4
ATOM 4024 N N . GLU A 1 62 ? 13.457 10.355 -3.615 1.00 0.00 425 GLU A N 4
ATOM 4025 C CA . GLU A 1 62 ? 14.833 9.995 -3.935 1.00 0.00 425 GLU A CA 4
ATOM 4026 C C . GLU A 1 62 ? 14.886 8.671 -4.693 1.00 0.00 425 GLU A C 4
ATOM 4027 O O . GLU A 1 62 ? 15.546 8.561 -5.727 1.00 0.00 425 GLU A O 4
ATOM 4039 N N . PHE A 1 63 ? 14.188 7.669 -4.170 1.00 0.00 426 PHE A N 4
ATOM 4040 C CA . PHE A 1 63 ? 14.156 6.352 -4.795 1.00 0.00 426 PHE A CA 4
ATOM 4041 C C . PHE A 1 63 ? 13.558 6.429 -6.197 1.00 0.00 426 PHE A C 4
ATOM 4042 O O . PHE A 1 63 ? 14.232 6.143 -7.186 1.00 0.00 426 PHE A O 4
ATOM 4059 N N . GLU A 1 64 ? 12.289 6.818 -6.272 1.00 0.00 427 GLU A N 4
ATOM 4060 C CA . GLU A 1 64 ? 11.601 6.932 -7.553 1.00 0.00 427 GLU A CA 4
ATOM 4061 C C . GLU A 1 64 ? 12.516 7.543 -8.610 1.00 0.00 427 GLU A C 4
ATOM 4062 O O . GLU A 1 64 ? 12.621 7.031 -9.725 1.00 0.00 427 GLU A O 4
ATOM 4074 N N . SER A 1 65 ? 13.174 8.640 -8.252 1.00 0.00 428 SER A N 4
ATOM 4075 C CA . SER A 1 65 ? 14.077 9.324 -9.171 1.00 0.00 428 SER A CA 4
ATOM 4076 C C . SER A 1 65 ? 15.116 8.358 -9.731 1.00 0.00 428 SER A C 4
ATOM 4077 O O . SER A 1 65 ? 15.330 8.291 -10.942 1.00 0.00 428 SER A O 4
ATOM 4085 N N . LEU A 1 66 ? 15.760 7.610 -8.841 1.00 0.00 429 LEU A N 4
ATOM 4086 C CA . LEU A 1 66 ? 16.778 6.646 -9.246 1.00 0.00 429 LEU A CA 4
ATOM 4087 C C . LEU A 1 66 ? 16.261 5.744 -10.361 1.00 0.00 429 LEU A C 4
ATOM 4088 O O . LEU A 1 66 ? 16.966 5.480 -11.335 1.00 0.00 429 LEU A O 4
ATOM 4104 N N . GLN A 1 67 ? 15.026 5.277 -10.213 1.00 0.00 430 GLN A N 4
ATOM 4105 C CA . GLN A 1 67 ? 14.415 4.405 -11.210 1.00 0.00 430 GLN A CA 4
ATOM 4106 C C . GLN A 1 67 ? 13.583 5.212 -12.201 1.00 0.00 430 GLN A C 4
ATOM 4107 O O . GLN A 1 67 ? 13.437 6.427 -12.062 1.00 0.00 430 GLN A O 4
ATOM 4121 N N . VAL A 1 68 ? 13.038 4.529 -13.203 1.00 0.00 431 VAL A N 4
ATOM 4122 C CA . VAL A 1 68 ? 12.219 5.182 -14.218 1.00 0.00 431 VAL A CA 4
ATOM 4123 C C . VAL A 1 68 ? 10.735 4.952 -13.958 1.00 0.00 431 VAL A C 4
ATOM 4124 O O . VAL A 1 68 ? 10.022 5.858 -13.528 1.00 0.00 431 VAL A O 4
ATOM 4137 N N . GLY A 1 1 ? 11.210 17.049 5.053 1.00 0.00 364 GLY A N 5
ATOM 4138 C CA . GLY A 1 1 ? 11.483 15.684 5.465 1.00 0.00 364 GLY A CA 5
ATOM 4139 C C . GLY A 1 1 ? 11.169 15.447 6.929 1.00 0.00 364 GLY A C 5
ATOM 4140 O O . GLY A 1 1 ? 10.007 15.469 7.334 1.00 0.00 364 GLY A O 5
ATOM 4144 N N . SER A 1 2 ? 12.208 15.216 7.725 1.00 0.00 365 SER A N 5
ATOM 4145 C CA . SER A 1 2 ? 12.038 14.967 9.152 1.00 0.00 365 SER A CA 5
ATOM 4146 C C . SER A 1 2 ? 12.341 16.224 9.962 1.00 0.00 365 SER A C 5
ATOM 4147 O O . SER A 1 2 ? 13.428 16.793 9.863 1.00 0.00 365 SER A O 5
ATOM 4155 N N . SER A 1 3 ? 11.372 16.651 10.765 1.00 0.00 366 SER A N 5
ATOM 4156 C CA . SER A 1 3 ? 11.532 17.842 11.591 1.00 0.00 366 SER A CA 5
ATOM 4157 C C . SER A 1 3 ? 10.681 17.746 12.854 1.00 0.00 366 SER A C 5
ATOM 4158 O O . SER A 1 3 ? 9.941 16.783 13.045 1.00 0.00 366 SER A O 5
ATOM 4166 N N . GLY A 1 4 ? 10.794 18.754 13.714 1.00 0.00 367 GLY A N 5
ATOM 4167 C CA . GLY A 1 4 ? 10.030 18.766 14.948 1.00 0.00 367 GLY A CA 5
ATOM 4168 C C . GLY A 1 4 ? 10.843 19.259 16.128 1.00 0.00 367 GLY A C 5
ATOM 4169 O O . GLY A 1 4 ? 12.057 19.066 16.178 1.00 0.00 367 GLY A O 5
ATOM 4173 N N . SER A 1 5 ? 10.172 19.900 17.080 1.00 0.00 368 SER A N 5
ATOM 4174 C CA . SER A 1 5 ? 10.841 20.429 18.263 1.00 0.00 368 SER A CA 5
ATOM 4175 C C . SER A 1 5 ? 10.772 19.432 19.416 1.00 0.00 368 SER A C 5
ATOM 4176 O O . SER A 1 5 ? 11.770 19.178 20.091 1.00 0.00 368 SER A O 5
ATOM 4184 N N . SER A 1 6 ? 9.588 18.870 19.635 1.00 0.00 369 SER A N 5
ATOM 4185 C CA . SER A 1 6 ? 9.386 17.904 20.708 1.00 0.00 369 SER A CA 5
ATOM 4186 C C . SER A 1 6 ? 9.953 16.540 20.325 1.00 0.00 369 SER A C 5
ATOM 4187 O O . SER A 1 6 ? 10.176 16.257 19.149 1.00 0.00 369 SER A O 5
ATOM 4195 N N . GLY A 1 7 ? 10.184 15.699 21.328 1.00 0.00 370 GLY A N 5
ATOM 4196 C CA . GLY A 1 7 ? 10.723 14.375 21.077 1.00 0.00 370 GLY A CA 5
ATOM 4197 C C . GLY A 1 7 ? 9.674 13.411 20.558 1.00 0.00 370 GLY A C 5
ATOM 4198 O O . GLY A 1 7 ? 8.926 12.820 21.335 1.00 0.00 370 GLY A O 5
ATOM 4202 N N . ASN A 1 8 ? 9.619 13.254 19.239 1.00 0.00 371 ASN A N 5
ATOM 4203 C CA . ASN A 1 8 ? 8.652 12.357 18.616 1.00 0.00 371 ASN A CA 5
ATOM 4204 C C . ASN A 1 8 ? 9.236 10.957 18.452 1.00 0.00 371 ASN A C 5
ATOM 4205 O O . ASN A 1 8 ? 10.425 10.781 18.184 1.00 0.00 371 ASN A O 5
ATOM 4216 N N . PRO A 1 9 ? 8.382 9.937 18.615 1.00 0.00 372 PRO A N 5
ATOM 4217 C CA . PRO A 1 9 ? 8.790 8.534 18.489 1.00 0.00 372 PRO A CA 5
ATOM 4218 C C . PRO A 1 9 ? 9.121 8.155 17.050 1.00 0.00 372 PRO A C 5
ATOM 4219 O O . PRO A 1 9 ? 8.269 7.649 16.319 1.00 0.00 372 PRO A O 5
ATOM 4230 N N . ASP A 1 10 ? 10.363 8.401 16.649 1.00 0.00 373 ASP A N 5
ATOM 4231 C CA . ASP A 1 10 ? 10.807 8.084 15.296 1.00 0.00 373 ASP A CA 5
ATOM 4232 C C . ASP A 1 10 ? 11.936 7.058 15.322 1.00 0.00 373 ASP A C 5
ATOM 4233 O O . ASP A 1 10 ? 12.902 7.163 14.566 1.00 0.00 373 ASP A O 5
ATOM 4242 N N . TYR A 1 11 ? 11.808 6.067 16.198 1.00 0.00 374 TYR A N 5
ATOM 4243 C CA . TYR A 1 11 ? 12.819 5.024 16.325 1.00 0.00 374 TYR A CA 5
ATOM 4244 C C . TYR A 1 11 ? 13.083 4.355 14.979 1.00 0.00 374 TYR A C 5
ATOM 4245 O O . TYR A 1 11 ? 14.228 4.063 14.632 1.00 0.00 374 TYR A O 5
ATOM 4263 N N . VAL A 1 12 ? 12.015 4.115 14.225 1.00 0.00 375 VAL A N 5
ATOM 4264 C CA . VAL A 1 12 ? 12.130 3.482 12.917 1.00 0.00 375 VAL A CA 5
ATOM 4265 C C . VAL A 1 12 ? 13.316 4.040 12.138 1.00 0.00 375 VAL A C 5
ATOM 4266 O O . VAL A 1 12 ? 13.518 5.253 12.081 1.00 0.00 375 VAL A O 5
ATOM 4279 N N . GLU A 1 13 ? 14.098 3.147 11.540 1.00 0.00 376 GLU A N 5
ATOM 4280 C CA . GLU A 1 13 ? 15.265 3.551 10.764 1.00 0.00 376 GLU A CA 5
ATOM 4281 C C . GLU A 1 13 ? 15.164 3.047 9.327 1.00 0.00 376 GLU A C 5
ATOM 4282 O O . GLU A 1 13 ? 15.685 1.983 8.993 1.00 0.00 376 GLU A O 5
ATOM 4294 N N . VAL A 1 14 ? 14.490 3.820 8.482 1.00 0.00 377 VAL A N 5
ATOM 4295 C CA . VAL A 1 14 ? 14.321 3.454 7.080 1.00 0.00 377 VAL A CA 5
ATOM 4296 C C . VAL A 1 14 ? 15.597 3.710 6.288 1.00 0.00 377 VAL A C 5
ATOM 4297 O O . VAL A 1 14 ? 15.873 4.840 5.883 1.00 0.00 377 VAL A O 5
ATOM 4310 N N . ASP A 1 15 ? 16.373 2.654 6.068 1.00 0.00 378 ASP A N 5
ATOM 4311 C CA . ASP A 1 15 ? 17.620 2.764 5.321 1.00 0.00 378 ASP A CA 5
ATOM 4312 C C . ASP A 1 15 ? 17.365 3.277 3.908 1.00 0.00 378 ASP A C 5
ATOM 4313 O O . ASP A 1 15 ? 17.994 4.236 3.462 1.00 0.00 378 ASP A O 5
ATOM 4322 N N . ARG A 1 16 ? 16.438 2.631 3.208 1.00 0.00 379 ARG A N 5
ATOM 4323 C CA . ARG A 1 16 ? 16.100 3.020 1.844 1.00 0.00 379 ARG A CA 5
ATOM 4324 C C . ARG A 1 16 ? 14.913 2.214 1.326 1.00 0.00 379 ARG A C 5
ATOM 4325 O O . ARG A 1 16 ? 14.355 1.382 2.043 1.00 0.00 379 ARG A O 5
ATOM 4346 N N . ILE A 1 17 ? 14.533 2.466 0.078 1.00 0.00 380 ILE A N 5
ATOM 4347 C CA . ILE A 1 17 ? 13.413 1.763 -0.535 1.00 0.00 380 ILE A CA 5
ATOM 4348 C C . ILE A 1 17 ? 13.900 0.686 -1.498 1.00 0.00 380 ILE A C 5
ATOM 4349 O O . ILE A 1 17 ? 14.792 0.925 -2.314 1.00 0.00 380 ILE A O 5
ATOM 4365 N N . LEU A 1 18 ? 13.309 -0.499 -1.400 1.00 0.00 381 LEU A N 5
ATOM 4366 C CA . LEU A 1 18 ? 13.682 -1.614 -2.264 1.00 0.00 381 LEU A CA 5
ATOM 4367 C C . LEU A 1 18 ? 12.800 -1.657 -3.508 1.00 0.00 381 LEU A C 5
ATOM 4368 O O . LEU A 1 18 ? 13.295 -1.594 -4.633 1.00 0.00 381 LEU A O 5
ATOM 4384 N N . GLU A 1 19 ? 11.492 -1.762 -3.296 1.00 0.00 382 GLU A N 5
ATOM 4385 C CA . GLU A 1 19 ? 10.542 -1.812 -4.402 1.00 0.00 382 GLU A CA 5
ATOM 4386 C C . GLU A 1 19 ? 9.152 -1.378 -3.944 1.00 0.00 382 GLU A C 5
ATOM 4387 O O . GLU A 1 19 ? 8.845 -1.395 -2.752 1.00 0.00 382 GLU A O 5
ATOM 4399 N N . VAL A 1 20 ? 8.315 -0.989 -4.901 1.00 0.00 383 VAL A N 5
ATOM 4400 C CA . VAL A 1 20 ? 6.958 -0.550 -4.598 1.00 0.00 383 VAL A CA 5
ATOM 4401 C C . VAL A 1 20 ? 5.930 -1.387 -5.350 1.00 0.00 383 VAL A C 5
ATOM 4402 O O . VAL A 1 20 ? 5.882 -1.371 -6.580 1.00 0.00 383 VAL A O 5
ATOM 4415 N N . ALA A 1 21 ? 5.108 -2.117 -4.603 1.00 0.00 384 ALA A N 5
ATOM 4416 C CA . ALA A 1 21 ? 4.078 -2.958 -5.199 1.00 0.00 384 ALA A CA 5
ATOM 4417 C C . ALA A 1 21 ? 2.716 -2.275 -5.154 1.00 0.00 384 ALA A C 5
ATOM 4418 O O . ALA A 1 21 ? 2.442 -1.472 -4.260 1.00 0.00 384 ALA A O 5
ATOM 4425 N N . HIS A 1 22 ? 1.864 -2.596 -6.122 1.00 0.00 385 HIS A N 5
ATOM 4426 C CA . HIS A 1 22 ? 0.530 -2.012 -6.192 1.00 0.00 385 HIS A CA 5
ATOM 4427 C C . HIS A 1 22 ? -0.541 -3.099 -6.177 1.00 0.00 385 HIS A C 5
ATOM 4428 O O . HIS A 1 22 ? -0.624 -3.917 -7.094 1.00 0.00 385 HIS A O 5
ATOM 4442 N N . THR A 1 23 ? -1.358 -3.104 -5.128 1.00 0.00 386 THR A N 5
ATOM 4443 C CA . THR A 1 23 ? -2.422 -4.091 -4.992 1.00 0.00 386 THR A CA 5
ATOM 4444 C C . THR A 1 23 ? -3.670 -3.473 -4.374 1.00 0.00 386 THR A C 5
ATOM 4445 O O . THR A 1 23 ? -3.591 -2.480 -3.650 1.00 0.00 386 THR A O 5
ATOM 4456 N N . LYS A 1 24 ? -4.824 -4.066 -4.663 1.00 0.00 387 LYS A N 5
ATOM 4457 C CA . LYS A 1 24 ? -6.091 -3.575 -4.134 1.00 0.00 387 LYS A CA 5
ATOM 4458 C C . LYS A 1 24 ? -6.392 -4.200 -2.776 1.00 0.00 387 LYS A C 5
ATOM 4459 O O . LYS A 1 24 ? -6.116 -5.378 -2.549 1.00 0.00 387 LYS A O 5
ATOM 4478 N N . ASP A 1 25 ? -6.961 -3.404 -1.877 1.00 0.00 388 ASP A N 5
ATOM 4479 C CA . ASP A 1 25 ? -7.303 -3.881 -0.542 1.00 0.00 388 ASP A CA 5
ATOM 4480 C C . ASP A 1 25 ? -8.365 -4.973 -0.610 1.00 0.00 388 ASP A C 5
ATOM 4481 O O . ASP A 1 25 ? -9.012 -5.161 -1.640 1.00 0.00 388 ASP A O 5
ATOM 4490 N N . ALA A 1 26 ? -8.539 -5.693 0.494 1.00 0.00 389 ALA A N 5
ATOM 4491 C CA . ALA A 1 26 ? -9.523 -6.766 0.560 1.00 0.00 389 ALA A CA 5
ATOM 4492 C C . ALA A 1 26 ? -10.780 -6.314 1.296 1.00 0.00 389 ALA A C 5
ATOM 4493 O O . ALA A 1 26 ? -11.884 -6.763 0.990 1.00 0.00 389 ALA A O 5
ATOM 4500 N N . GLU A 1 27 ? -10.603 -5.424 2.267 1.00 0.00 390 GLU A N 5
ATOM 4501 C CA . GLU A 1 27 ? -11.724 -4.913 3.048 1.00 0.00 390 GLU A CA 5
ATOM 4502 C C . GLU A 1 27 ? -12.553 -3.928 2.229 1.00 0.00 390 GLU A C 5
ATOM 4503 O O . GLU A 1 27 ? -13.783 -3.992 2.218 1.00 0.00 390 GLU A O 5
ATOM 4515 N N . THR A 1 28 ? -11.870 -3.015 1.544 1.00 0.00 391 THR A N 5
ATOM 4516 C CA . THR A 1 28 ? -12.542 -2.015 0.724 1.00 0.00 391 THR A CA 5
ATOM 4517 C C . THR A 1 28 ? -12.455 -2.369 -0.756 1.00 0.00 391 THR A C 5
ATOM 4518 O O . THR A 1 28 ? -13.439 -2.793 -1.361 1.00 0.00 391 THR A O 5
ATOM 4529 N N . GLY A 1 29 ? -11.271 -2.192 -1.334 1.00 0.00 392 GLY A N 5
ATOM 4530 C CA . GLY A 1 29 ? -11.078 -2.499 -2.739 1.00 0.00 392 GLY A CA 5
ATOM 4531 C C . GLY A 1 29 ? -10.292 -1.425 -3.464 1.00 0.00 392 GLY A C 5
ATOM 4532 O O . GLY A 1 29 ? -9.855 -1.625 -4.597 1.00 0.00 392 GLY A O 5
ATOM 4536 N N . GLU A 1 30 ? -10.114 -0.281 -2.811 1.00 0.00 393 GLU A N 5
ATOM 4537 C CA . GLU A 1 30 ? -9.377 0.829 -3.403 1.00 0.00 393 GLU A CA 5
ATOM 4538 C C . GLU A 1 30 ? -7.922 0.444 -3.656 1.00 0.00 393 GLU A C 5
ATOM 4539 O O . GLU A 1 30 ? -7.294 -0.219 -2.832 1.00 0.00 393 GLU A O 5
ATOM 4551 N N . GLU A 1 31 ? -7.396 0.865 -4.802 1.00 0.00 394 GLU A N 5
ATOM 4552 C CA . GLU A 1 31 ? -6.016 0.563 -5.163 1.00 0.00 394 GLU A CA 5
ATOM 4553 C C . GLU A 1 31 ? -5.056 1.000 -4.061 1.00 0.00 394 GLU A C 5
ATOM 4554 O O . GLU A 1 31 ? -4.850 2.194 -3.838 1.00 0.00 394 GLU A O 5
ATOM 4566 N N . VAL A 1 32 ? -4.471 0.025 -3.372 1.00 0.00 395 VAL A N 5
ATOM 4567 C CA . VAL A 1 32 ? -3.532 0.308 -2.293 1.00 0.00 395 VAL A CA 5
ATOM 4568 C C . VAL A 1 32 ? -2.091 0.223 -2.782 1.00 0.00 395 VAL A C 5
ATOM 4569 O O . VAL A 1 32 ? -1.717 -0.712 -3.491 1.00 0.00 395 VAL A O 5
ATOM 4582 N N . THR A 1 33 ? -1.282 1.206 -2.398 1.00 0.00 396 THR A N 5
ATOM 4583 C CA . THR A 1 33 ? 0.119 1.244 -2.798 1.00 0.00 396 THR A CA 5
ATOM 4584 C C . THR A 1 33 ? 1.027 0.792 -1.660 1.00 0.00 396 THR A C 5
ATOM 4585 O O . THR A 1 33 ? 1.042 1.396 -0.587 1.00 0.00 396 THR A O 5
ATOM 4596 N N . HIS A 1 34 ? 1.784 -0.274 -1.900 1.00 0.00 397 HIS A N 5
ATOM 4597 C CA . HIS A 1 34 ? 2.698 -0.806 -0.895 1.00 0.00 397 HIS A CA 5
ATOM 4598 C C . HIS A 1 34 ? 4.144 -0.468 -1.242 1.00 0.00 397 HIS A C 5
ATOM 4599 O O . HIS A 1 34 ? 4.550 -0.549 -2.401 1.00 0.00 397 HIS A O 5
ATOM 4613 N N . TYR A 1 35 ? 4.917 -0.087 -0.230 1.00 0.00 398 TYR A N 5
ATOM 4614 C CA . TYR A 1 35 ? 6.317 0.267 -0.429 1.00 0.00 398 TYR A CA 5
ATOM 4615 C C . TYR A 1 35 ? 7.221 -0.548 0.491 1.00 0.00 398 TYR A C 5
ATOM 4616 O O . TYR A 1 35 ? 7.169 -0.409 1.714 1.00 0.00 398 TYR A O 5
ATOM 4634 N N . LEU A 1 36 ? 8.048 -1.399 -0.105 1.00 0.00 399 LEU A N 5
ATOM 4635 C CA . LEU A 1 36 ? 8.965 -2.237 0.659 1.00 0.00 399 LEU A CA 5
ATOM 4636 C C . LEU A 1 36 ? 10.049 -1.394 1.324 1.00 0.00 399 LEU A C 5
ATOM 4637 O O . LEU A 1 36 ? 11.041 -1.029 0.693 1.00 0.00 399 LEU A O 5
ATOM 4653 N N . VAL A 1 37 ? 9.853 -1.089 2.603 1.00 0.00 400 VAL A N 5
ATOM 4654 C CA . VAL A 1 37 ? 10.815 -0.292 3.354 1.00 0.00 400 VAL A CA 5
ATOM 4655 C C . VAL A 1 37 ? 12.040 -1.118 3.729 1.00 0.00 400 VAL A C 5
ATOM 4656 O O . VAL A 1 37 ? 11.923 -2.273 4.138 1.00 0.00 400 VAL A O 5
ATOM 4669 N N . LYS A 1 38 ? 13.217 -0.518 3.587 1.00 0.00 401 LYS A N 5
ATOM 4670 C CA . LYS A 1 38 ? 14.466 -1.196 3.912 1.00 0.00 401 LYS A CA 5
ATOM 4671 C C . LYS A 1 38 ? 15.120 -0.572 5.141 1.00 0.00 401 LYS A C 5
ATOM 4672 O O . LYS A 1 38 ? 15.649 0.538 5.077 1.00 0.00 401 LYS A O 5
ATOM 4691 N N . TRP A 1 39 ? 15.082 -1.293 6.255 1.00 0.00 402 TRP A N 5
ATOM 4692 C CA . TRP A 1 39 ? 15.673 -0.810 7.498 1.00 0.00 402 TRP A CA 5
ATOM 4693 C C . TRP A 1 39 ? 16.675 -1.817 8.052 1.00 0.00 402 TRP A C 5
ATOM 4694 O O . TRP A 1 39 ? 16.297 -2.773 8.731 1.00 0.00 402 TRP A O 5
ATOM 4715 N N . CYS A 1 40 ? 17.952 -1.598 7.759 1.00 0.00 403 CYS A N 5
ATOM 4716 C CA . CYS A 1 40 ? 19.008 -2.488 8.229 1.00 0.00 403 CYS A CA 5
ATOM 4717 C C . CYS A 1 40 ? 18.740 -2.942 9.660 1.00 0.00 403 CYS A C 5
ATOM 4718 O O . CYS A 1 40 ? 18.762 -4.136 9.958 1.00 0.00 403 CYS A O 5
ATOM 4726 N N . SER A 1 41 ? 18.489 -1.980 10.543 1.00 0.00 404 SER A N 5
ATOM 4727 C CA . SER A 1 41 ? 18.223 -2.281 11.945 1.00 0.00 404 SER A CA 5
ATOM 4728 C C . SER A 1 41 ? 17.475 -3.603 12.085 1.00 0.00 404 SER A C 5
ATOM 4729 O O . SER A 1 41 ? 17.750 -4.393 12.989 1.00 0.00 404 SER A O 5
ATOM 4737 N N . LEU A 1 42 ? 16.529 -3.839 11.183 1.00 0.00 405 LEU A N 5
ATOM 4738 C CA . LEU A 1 42 ? 15.740 -5.066 11.204 1.00 0.00 405 LEU A CA 5
ATOM 4739 C C . LEU A 1 42 ? 16.302 -6.091 10.224 1.00 0.00 405 LEU A C 5
ATOM 4740 O O . LEU A 1 42 ? 16.962 -5.751 9.242 1.00 0.00 405 LEU A O 5
ATOM 4756 N N . PRO A 1 43 ? 16.035 -7.377 10.495 1.00 0.00 406 PRO A N 5
ATOM 4757 C CA . PRO A 1 43 ? 16.502 -8.478 9.648 1.00 0.00 406 PRO A CA 5
ATOM 4758 C C . PRO A 1 43 ? 15.793 -8.513 8.298 1.00 0.00 406 PRO A C 5
ATOM 4759 O O . PRO A 1 43 ? 14.565 -8.451 8.230 1.00 0.00 406 PRO A O 5
ATOM 4770 N N . TYR A 1 44 ? 16.573 -8.613 7.228 1.00 0.00 407 TYR A N 5
ATOM 4771 C CA . TYR A 1 44 ? 16.018 -8.654 5.880 1.00 0.00 407 TYR A CA 5
ATOM 4772 C C . TYR A 1 44 ? 14.771 -9.531 5.830 1.00 0.00 407 TYR A C 5
ATOM 4773 O O . TYR A 1 44 ? 13.681 -9.060 5.510 1.00 0.00 407 TYR A O 5
ATOM 4791 N N . GLU A 1 45 ? 14.942 -10.810 6.149 1.00 0.00 408 GLU A N 5
ATOM 4792 C CA . GLU A 1 45 ? 13.830 -11.754 6.141 1.00 0.00 408 GLU A CA 5
ATOM 4793 C C . GLU A 1 45 ? 12.546 -11.086 6.622 1.00 0.00 408 GLU A C 5
ATOM 4794 O O . GLU A 1 45 ? 11.452 -11.421 6.167 1.00 0.00 408 GLU A O 5
ATOM 4806 N N . GLU A 1 46 ? 12.687 -10.139 7.544 1.00 0.00 409 GLU A N 5
ATOM 4807 C CA . GLU A 1 46 ? 11.538 -9.425 8.088 1.00 0.00 409 GLU A CA 5
ATOM 4808 C C . GLU A 1 46 ? 11.195 -8.211 7.228 1.00 0.00 409 GLU A C 5
ATOM 4809 O O . GLU A 1 46 ? 10.797 -7.166 7.742 1.00 0.00 409 GLU A O 5
ATOM 4821 N N . SER A 1 47 ? 11.354 -8.359 5.917 1.00 0.00 410 SER A N 5
ATOM 4822 C CA . SER A 1 47 ? 11.066 -7.274 4.986 1.00 0.00 410 SER A CA 5
ATOM 4823 C C . SER A 1 47 ? 9.562 -7.044 4.868 1.00 0.00 410 SER A C 5
ATOM 4824 O O . SER A 1 47 ? 8.823 -7.914 4.407 1.00 0.00 410 SER A O 5
ATOM 4832 N N . THR A 1 48 ? 9.116 -5.865 5.289 1.00 0.00 411 THR A N 5
ATOM 4833 C CA . THR A 1 48 ? 7.701 -5.519 5.233 1.00 0.00 411 THR A CA 5
ATOM 4834 C C . THR A 1 48 ? 7.439 -4.443 4.185 1.00 0.00 411 THR A C 5
ATOM 4835 O O . THR A 1 48 ? 8.373 -3.857 3.637 1.00 0.00 411 THR A O 5
ATOM 4846 N N . TRP A 1 49 ? 6.165 -4.189 3.910 1.00 0.00 412 TRP A N 5
ATOM 4847 C CA . TRP A 1 49 ? 5.781 -3.182 2.927 1.00 0.00 412 TRP A CA 5
ATOM 4848 C C . TRP A 1 49 ? 4.836 -2.155 3.541 1.00 0.00 412 TRP A C 5
ATOM 4849 O O . TRP A 1 49 ? 3.616 -2.307 3.480 1.00 0.00 412 TRP A O 5
ATOM 4870 N N . GLU A 1 50 ? 5.407 -1.110 4.131 1.00 0.00 413 GLU A N 5
ATOM 4871 C CA . GLU A 1 50 ? 4.613 -0.058 4.756 1.00 0.00 413 GLU A CA 5
ATOM 4872 C C . GLU A 1 50 ? 3.988 0.851 3.702 1.00 0.00 413 GLU A C 5
ATOM 4873 O O . GLU A 1 50 ? 4.665 1.305 2.778 1.00 0.00 413 GLU A O 5
ATOM 4885 N N . LEU A 1 51 ? 2.694 1.113 3.847 1.00 0.00 414 LEU A N 5
ATOM 4886 C CA . LEU A 1 51 ? 1.976 1.967 2.907 1.00 0.00 414 LEU A CA 5
ATOM 4887 C C . LEU A 1 51 ? 2.759 3.246 2.627 1.00 0.00 414 LEU A C 5
ATOM 4888 O O . LEU A 1 51 ? 3.671 3.603 3.373 1.00 0.00 414 LEU A O 5
ATOM 4904 N N . GLU A 1 52 ? 2.395 3.933 1.548 1.00 0.00 415 GLU A N 5
ATOM 4905 C CA . GLU A 1 52 ? 3.063 5.173 1.172 1.00 0.00 415 GLU A CA 5
ATOM 4906 C C . GLU A 1 52 ? 2.953 6.210 2.285 1.00 0.00 415 GLU A C 5
ATOM 4907 O O . GLU A 1 52 ? 3.894 6.960 2.544 1.00 0.00 415 GLU A O 5
ATOM 4919 N N . GLU A 1 53 ? 1.797 6.246 2.940 1.00 0.00 416 GLU A N 5
ATOM 4920 C CA . GLU A 1 53 ? 1.563 7.192 4.025 1.00 0.00 416 GLU A CA 5
ATOM 4921 C C . GLU A 1 53 ? 2.630 7.054 5.107 1.00 0.00 416 GLU A C 5
ATOM 4922 O O . GLU A 1 53 ? 3.391 7.987 5.367 1.00 0.00 416 GLU A O 5
ATOM 4934 N N . ASP A 1 54 ? 2.679 5.884 5.735 1.00 0.00 417 ASP A N 5
ATOM 4935 C CA . ASP A 1 54 ? 3.653 5.622 6.788 1.00 0.00 417 ASP A CA 5
ATOM 4936 C C . ASP A 1 54 ? 5.073 5.880 6.293 1.00 0.00 417 ASP A C 5
ATOM 4937 O O . ASP A 1 54 ? 5.914 6.395 7.029 1.00 0.00 417 ASP A O 5
ATOM 4946 N N . VAL A 1 55 ? 5.332 5.517 5.041 1.00 0.00 418 VAL A N 5
ATOM 4947 C CA . VAL A 1 55 ? 6.650 5.708 4.447 1.00 0.00 418 VAL A CA 5
ATOM 4948 C C . VAL A 1 55 ? 6.899 7.177 4.124 1.00 0.00 418 VAL A C 5
ATOM 4949 O O . VAL A 1 55 ? 6.137 7.798 3.382 1.00 0.00 418 VAL A O 5
ATOM 4962 N N . ASP A 1 56 ? 7.969 7.727 4.685 1.00 0.00 419 ASP A N 5
ATOM 4963 C CA . ASP A 1 56 ? 8.321 9.124 4.456 1.00 0.00 419 ASP A CA 5
ATOM 4964 C C . ASP A 1 56 ? 8.270 9.460 2.969 1.00 0.00 419 ASP A C 5
ATOM 4965 O O . ASP A 1 56 ? 8.683 8.674 2.115 1.00 0.00 419 ASP A O 5
ATOM 4974 N N . PRO A 1 57 ? 7.752 10.655 2.648 1.00 0.00 420 PRO A N 5
ATOM 4975 C CA . PRO A 1 57 ? 7.635 11.122 1.264 1.00 0.00 420 PRO A CA 5
ATOM 4976 C C . PRO A 1 57 ? 8.991 11.433 0.641 1.00 0.00 420 PRO A C 5
ATOM 4977 O O . PRO A 1 57 ? 9.246 11.097 -0.515 1.00 0.00 420 PRO A O 5
ATOM 4988 N N . ALA A 1 58 ? 9.859 12.078 1.414 1.00 0.00 421 ALA A N 5
ATOM 4989 C CA . ALA A 1 58 ? 11.190 12.432 0.938 1.00 0.00 421 ALA A CA 5
ATOM 4990 C C . ALA A 1 58 ? 11.910 11.217 0.364 1.00 0.00 421 ALA A C 5
ATOM 4991 O O . ALA A 1 58 ? 12.358 11.232 -0.783 1.00 0.00 421 ALA A O 5
ATOM 4998 N N . LYS A 1 59 ? 12.018 10.164 1.168 1.00 0.00 422 LYS A N 5
ATOM 4999 C CA . LYS A 1 59 ? 12.682 8.939 0.740 1.00 0.00 422 LYS A CA 5
ATOM 5000 C C . LYS A 1 59 ? 12.154 8.478 -0.615 1.00 0.00 422 LYS A C 5
ATOM 5001 O O . LYS A 1 59 ? 12.928 8.156 -1.516 1.00 0.00 422 LYS A O 5
ATOM 5020 N N . VAL A 1 60 ? 10.832 8.451 -0.752 1.00 0.00 423 VAL A N 5
ATOM 5021 C CA . VAL A 1 60 ? 10.202 8.032 -1.998 1.00 0.00 423 VAL A CA 5
ATOM 5022 C C . VAL A 1 60 ? 10.823 8.743 -3.194 1.00 0.00 423 VAL A C 5
ATOM 5023 O O . VAL A 1 60 ? 11.299 8.103 -4.133 1.00 0.00 423 VAL A O 5
ATOM 5036 N N . LYS A 1 61 ? 10.817 10.071 -3.155 1.00 0.00 424 LYS A N 5
ATOM 5037 C CA . LYS A 1 61 ? 11.382 10.871 -4.236 1.00 0.00 424 LYS A CA 5
ATOM 5038 C C . LYS A 1 61 ? 12.762 10.354 -4.631 1.00 0.00 424 LYS A C 5
ATOM 5039 O O . LYS A 1 61 ? 13.054 10.183 -5.814 1.00 0.00 424 LYS A O 5
ATOM 5058 N N . GLU A 1 62 ? 13.605 10.107 -3.634 1.00 0.00 425 GLU A N 5
ATOM 5059 C CA . GLU A 1 62 ? 14.953 9.609 -3.879 1.00 0.00 425 GLU A CA 5
ATOM 5060 C C . GLU A 1 62 ? 14.914 8.280 -4.628 1.00 0.00 425 GLU A C 5
ATOM 5061 O O . GLU A 1 62 ? 15.611 8.096 -5.626 1.00 0.00 425 GLU A O 5
ATOM 5073 N N . PHE A 1 63 ? 14.095 7.355 -4.138 1.00 0.00 426 PHE A N 5
ATOM 5074 C CA . PHE A 1 63 ? 13.965 6.042 -4.759 1.00 0.00 426 PHE A CA 5
ATOM 5075 C C . PHE A 1 63 ? 13.723 6.172 -6.260 1.00 0.00 426 PHE A C 5
ATOM 5076 O O . PHE A 1 63 ? 14.501 5.668 -7.070 1.00 0.00 426 PHE A O 5
ATOM 5093 N N . GLU A 1 64 ? 12.639 6.850 -6.622 1.00 0.00 427 GLU A N 5
ATOM 5094 C CA . GLU A 1 64 ? 12.294 7.044 -8.025 1.00 0.00 427 GLU A CA 5
ATOM 5095 C C . GLU A 1 64 ? 13.434 7.725 -8.777 1.00 0.00 427 GLU A C 5
ATOM 5096 O O . GLU A 1 64 ? 13.735 7.376 -9.919 1.00 0.00 427 GLU A O 5
ATOM 5108 N N . SER A 1 65 ? 14.065 8.698 -8.128 1.00 0.00 428 SER A N 5
ATOM 5109 C CA . SER A 1 65 ? 15.169 9.432 -8.736 1.00 0.00 428 SER A CA 5
ATOM 5110 C C . SER A 1 65 ? 16.349 8.505 -9.012 1.00 0.00 428 SER A C 5
ATOM 5111 O O . SER A 1 65 ? 17.019 8.623 -10.039 1.00 0.00 428 SER A O 5
ATOM 5119 N N . LEU A 1 66 ? 16.599 7.584 -8.088 1.00 0.00 429 LEU A N 5
ATOM 5120 C CA . LEU A 1 66 ? 17.698 6.636 -8.230 1.00 0.00 429 LEU A CA 5
ATOM 5121 C C . LEU A 1 66 ? 17.375 5.581 -9.283 1.00 0.00 429 LEU A C 5
ATOM 5122 O O . LEU A 1 66 ? 18.079 5.456 -10.285 1.00 0.00 429 LEU A O 5
ATOM 5138 N N . GLN A 1 67 ? 16.306 4.828 -9.050 1.00 0.00 430 GLN A N 5
ATOM 5139 C CA . GLN A 1 67 ? 15.889 3.785 -9.980 1.00 0.00 430 GLN A CA 5
ATOM 5140 C C . GLN A 1 67 ? 15.340 4.391 -11.267 1.00 0.00 430 GLN A C 5
ATOM 5141 O O . GLN A 1 67 ? 14.683 5.432 -11.245 1.00 0.00 430 GLN A O 5
ATOM 5155 N N . VAL A 1 68 ? 15.614 3.733 -12.389 1.00 0.00 431 VAL A N 5
ATOM 5156 C CA . VAL A 1 68 ? 15.147 4.206 -13.687 1.00 0.00 431 VAL A CA 5
ATOM 5157 C C . VAL A 1 68 ? 13.656 4.525 -13.651 1.00 0.00 431 VAL A C 5
ATOM 5158 O O . VAL A 1 68 ? 13.216 5.545 -14.181 1.00 0.00 431 VAL A O 5
ATOM 5171 N N . GLY A 1 1 ? 17.866 17.132 9.592 1.00 0.00 364 GLY A N 6
ATOM 5172 C CA . GLY A 1 1 ? 18.901 17.823 10.338 1.00 0.00 364 GLY A CA 6
ATOM 5173 C C . GLY A 1 1 ? 18.746 17.655 11.836 1.00 0.00 364 GLY A C 6
ATOM 5174 O O . GLY A 1 1 ? 18.202 18.528 12.512 1.00 0.00 364 GLY A O 6
ATOM 5178 N N . SER A 1 2 ? 19.224 16.530 12.357 1.00 0.00 365 SER A N 6
ATOM 5179 C CA . SER A 1 2 ? 19.131 16.248 13.785 1.00 0.00 365 SER A CA 6
ATOM 5180 C C . SER A 1 2 ? 17.770 16.667 14.333 1.00 0.00 365 SER A C 6
ATOM 5181 O O . SER A 1 2 ? 17.674 17.220 15.429 1.00 0.00 365 SER A O 6
ATOM 5189 N N . SER A 1 3 ? 16.721 16.399 13.563 1.00 0.00 366 SER A N 6
ATOM 5190 C CA . SER A 1 3 ? 15.365 16.751 13.969 1.00 0.00 366 SER A CA 6
ATOM 5191 C C . SER A 1 3 ? 14.601 15.517 14.439 1.00 0.00 366 SER A C 6
ATOM 5192 O O . SER A 1 3 ? 14.508 14.520 13.724 1.00 0.00 366 SER A O 6
ATOM 5200 N N . GLY A 1 4 ? 14.054 15.592 15.649 1.00 0.00 367 GLY A N 6
ATOM 5201 C CA . GLY A 1 4 ? 13.306 14.475 16.195 1.00 0.00 367 GLY A CA 6
ATOM 5202 C C . GLY A 1 4 ? 13.260 14.493 17.710 1.00 0.00 367 GLY A C 6
ATOM 5203 O O . GLY A 1 4 ? 13.762 15.423 18.342 1.00 0.00 367 GLY A O 6
ATOM 5207 N N . SER A 1 5 ? 12.656 13.464 18.295 1.00 0.00 368 SER A N 6
ATOM 5208 C CA . SER A 1 5 ? 12.543 13.367 19.746 1.00 0.00 368 SER A CA 6
ATOM 5209 C C . SER A 1 5 ? 13.821 12.800 20.354 1.00 0.00 368 SER A C 6
ATOM 5210 O O . SER A 1 5 ? 14.683 12.281 19.644 1.00 0.00 368 SER A O 6
ATOM 5218 N N . SER A 1 6 ? 13.938 12.904 21.674 1.00 0.00 369 SER A N 6
ATOM 5219 C CA . SER A 1 6 ? 15.113 12.406 22.380 1.00 0.00 369 SER A CA 6
ATOM 5220 C C . SER A 1 6 ? 14.992 10.908 22.645 1.00 0.00 369 SER A C 6
ATOM 5221 O O . SER A 1 6 ? 15.264 10.438 23.749 1.00 0.00 369 SER A O 6
ATOM 5229 N N . GLY A 1 7 ? 14.583 10.163 21.622 1.00 0.00 370 GLY A N 6
ATOM 5230 C CA . GLY A 1 7 ? 14.433 8.727 21.763 1.00 0.00 370 GLY A CA 6
ATOM 5231 C C . GLY A 1 7 ? 14.584 7.996 20.444 1.00 0.00 370 GLY A C 6
ATOM 5232 O O . GLY A 1 7 ? 13.647 7.937 19.649 1.00 0.00 370 GLY A O 6
ATOM 5236 N N . ASN A 1 8 ? 15.768 7.438 20.210 1.00 0.00 371 ASN A N 6
ATOM 5237 C CA . ASN A 1 8 ? 16.038 6.709 18.976 1.00 0.00 371 ASN A CA 6
ATOM 5238 C C . ASN A 1 8 ? 16.348 5.244 19.267 1.00 0.00 371 ASN A C 6
ATOM 5239 O O . ASN A 1 8 ? 17.505 4.839 19.378 1.00 0.00 371 ASN A O 6
ATOM 5250 N N . PRO A 1 9 ? 15.290 4.429 19.392 1.00 0.00 372 PRO A N 6
ATOM 5251 C CA . PRO A 1 9 ? 15.424 2.996 19.670 1.00 0.00 372 PRO A CA 6
ATOM 5252 C C . PRO A 1 9 ? 16.000 2.227 18.486 1.00 0.00 372 PRO A C 6
ATOM 5253 O O . PRO A 1 9 ? 16.205 1.015 18.562 1.00 0.00 372 PRO A O 6
ATOM 5264 N N . ASP A 1 10 ? 16.258 2.938 17.395 1.00 0.00 373 ASP A N 6
ATOM 5265 C CA . ASP A 1 10 ? 16.813 2.322 16.195 1.00 0.00 373 ASP A CA 6
ATOM 5266 C C . ASP A 1 10 ? 15.875 1.247 15.653 1.00 0.00 373 ASP A C 6
ATOM 5267 O O . ASP A 1 10 ? 16.320 0.256 15.073 1.00 0.00 373 ASP A O 6
ATOM 5276 N N . TYR A 1 11 ? 14.577 1.450 15.847 1.00 0.00 374 TYR A N 6
ATOM 5277 C CA . TYR A 1 11 ? 13.577 0.496 15.381 1.00 0.00 374 TYR A CA 6
ATOM 5278 C C . TYR A 1 11 ? 12.887 1.003 14.118 1.00 0.00 374 TYR A C 6
ATOM 5279 O O . TYR A 1 11 ? 12.668 0.248 13.171 1.00 0.00 374 TYR A O 6
ATOM 5297 N N . VAL A 1 12 ? 12.549 2.289 14.112 1.00 0.00 375 VAL A N 6
ATOM 5298 C CA . VAL A 1 12 ? 11.886 2.899 12.965 1.00 0.00 375 VAL A CA 6
ATOM 5299 C C . VAL A 1 12 ? 12.898 3.317 11.905 1.00 0.00 375 VAL A C 6
ATOM 5300 O O . VAL A 1 12 ? 12.528 3.825 10.847 1.00 0.00 375 VAL A O 6
ATOM 5313 N N . GLU A 1 13 ? 14.177 3.100 12.195 1.00 0.00 376 GLU A N 6
ATOM 5314 C CA . GLU A 1 13 ? 15.242 3.455 11.266 1.00 0.00 376 GLU A CA 6
ATOM 5315 C C . GLU A 1 13 ? 15.080 2.712 9.943 1.00 0.00 376 GLU A C 6
ATOM 5316 O O . GLU A 1 13 ? 14.936 1.490 9.917 1.00 0.00 376 GLU A O 6
ATOM 5328 N N . VAL A 1 14 ? 15.103 3.460 8.844 1.00 0.00 377 VAL A N 6
ATOM 5329 C CA . VAL A 1 14 ? 14.959 2.874 7.517 1.00 0.00 377 VAL A CA 6
ATOM 5330 C C . VAL A 1 14 ? 16.241 3.026 6.707 1.00 0.00 377 VAL A C 6
ATOM 5331 O O . VAL A 1 14 ? 16.815 4.112 6.631 1.00 0.00 377 VAL A O 6
ATOM 5344 N N . ASP A 1 15 ? 16.686 1.929 6.103 1.00 0.00 378 ASP A N 6
ATOM 5345 C CA . ASP A 1 15 ? 17.901 1.940 5.296 1.00 0.00 378 ASP A CA 6
ATOM 5346 C C . ASP A 1 15 ? 17.636 2.548 3.922 1.00 0.00 378 ASP A C 6
ATOM 5347 O O . ASP A 1 15 ? 18.272 3.527 3.532 1.00 0.00 378 ASP A O 6
ATOM 5356 N N . ARG A 1 16 ? 16.693 1.960 3.193 1.00 0.00 379 ARG A N 6
ATOM 5357 C CA . ARG A 1 16 ? 16.345 2.441 1.861 1.00 0.00 379 ARG A CA 6
ATOM 5358 C C . ARG A 1 16 ? 15.079 1.760 1.350 1.00 0.00 379 ARG A C 6
ATOM 5359 O O . ARG A 1 16 ? 14.441 0.994 2.072 1.00 0.00 379 ARG A O 6
ATOM 5380 N N . ILE A 1 17 ? 14.723 2.045 0.102 1.00 0.00 380 ILE A N 6
ATOM 5381 C CA . ILE A 1 17 ? 13.534 1.460 -0.505 1.00 0.00 380 ILE A CA 6
ATOM 5382 C C . ILE A 1 17 ? 13.909 0.399 -1.535 1.00 0.00 380 ILE A C 6
ATOM 5383 O O . ILE A 1 17 ? 14.374 0.719 -2.630 1.00 0.00 380 ILE A O 6
ATOM 5399 N N . LEU A 1 18 ? 13.701 -0.863 -1.178 1.00 0.00 381 LEU A N 6
ATOM 5400 C CA . LEU A 1 18 ? 14.015 -1.972 -2.072 1.00 0.00 381 LEU A CA 6
ATOM 5401 C C . LEU A 1 18 ? 13.195 -1.886 -3.356 1.00 0.00 381 LEU A C 6
ATOM 5402 O O . LEU A 1 18 ? 13.725 -1.576 -4.422 1.00 0.00 381 LEU A O 6
ATOM 5418 N N . GLU A 1 19 ? 11.899 -2.161 -3.244 1.00 0.00 382 GLU A N 6
ATOM 5419 C CA . GLU A 1 19 ? 11.006 -2.113 -4.395 1.00 0.00 382 GLU A CA 6
ATOM 5420 C C . GLU A 1 19 ? 9.602 -1.686 -3.978 1.00 0.00 382 GLU A C 6
ATOM 5421 O O . GLU A 1 19 ? 9.294 -1.603 -2.789 1.00 0.00 382 GLU A O 6
ATOM 5433 N N . VAL A 1 20 ? 8.754 -1.415 -4.965 1.00 0.00 383 VAL A N 6
ATOM 5434 C CA . VAL A 1 20 ? 7.382 -0.997 -4.701 1.00 0.00 383 VAL A CA 6
ATOM 5435 C C . VAL A 1 20 ? 6.385 -2.031 -5.212 1.00 0.00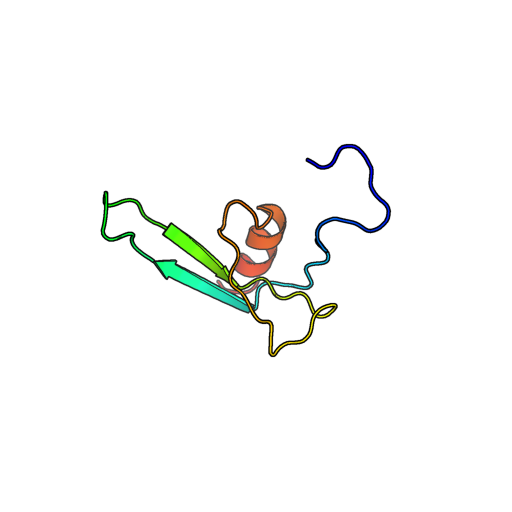 383 VAL A C 6
ATOM 5436 O O . VAL A 1 20 ? 6.643 -2.725 -6.195 1.00 0.00 383 VAL A O 6
ATOM 5449 N N . ALA A 1 21 ? 5.244 -2.129 -4.537 1.00 0.00 384 ALA A N 6
ATOM 5450 C CA . ALA A 1 21 ? 4.206 -3.076 -4.923 1.00 0.00 384 ALA A CA 6
ATOM 5451 C C . ALA A 1 21 ? 2.844 -2.396 -5.004 1.00 0.00 384 ALA A C 6
ATOM 5452 O O . ALA A 1 21 ? 2.421 -1.718 -4.066 1.00 0.00 384 ALA A O 6
ATOM 5459 N N . HIS A 1 22 ? 2.161 -2.580 -6.129 1.00 0.00 385 HIS A N 6
ATOM 5460 C CA . HIS A 1 22 ? 0.846 -1.983 -6.332 1.00 0.00 385 HIS A CA 6
ATOM 5461 C C . HIS A 1 22 ? -0.221 -3.062 -6.491 1.00 0.00 385 HIS A C 6
ATOM 5462 O O . HIS A 1 22 ? -0.159 -3.882 -7.408 1.00 0.00 385 HIS A O 6
ATOM 5476 N N . THR A 1 23 ? -1.201 -3.056 -5.592 1.00 0.00 386 THR A N 6
ATOM 5477 C CA . THR A 1 23 ? -2.280 -4.035 -5.632 1.00 0.00 386 THR A CA 6
ATOM 5478 C C . THR A 1 23 ? -3.626 -3.380 -5.343 1.00 0.00 386 THR A C 6
ATOM 5479 O O . THR A 1 23 ? -3.689 -2.236 -4.893 1.00 0.00 386 THR A O 6
ATOM 5490 N N . LYS A 1 24 ? -4.704 -4.114 -5.603 1.00 0.00 387 LYS A N 6
ATOM 5491 C CA . LYS A 1 24 ? -6.050 -3.606 -5.369 1.00 0.00 387 LYS A CA 6
ATOM 5492 C C . LYS A 1 24 ? -6.868 -4.593 -4.543 1.00 0.00 387 LYS A C 6
ATOM 5493 O O . LYS A 1 24 ? -7.103 -5.726 -4.966 1.00 0.00 387 LYS A O 6
ATOM 5512 N N . ASP A 1 25 ? -7.300 -4.157 -3.366 1.00 0.00 388 ASP A N 6
ATOM 5513 C CA . ASP A 1 25 ? -8.095 -5.002 -2.481 1.00 0.00 388 ASP A CA 6
ATOM 5514 C C . ASP A 1 25 ? -9.266 -5.626 -3.234 1.00 0.00 388 ASP A C 6
ATOM 5515 O O . ASP A 1 25 ? -9.626 -5.179 -4.322 1.00 0.00 388 ASP A O 6
ATOM 5524 N N . ALA A 1 26 ? -9.855 -6.663 -2.646 1.00 0.00 389 ALA A N 6
ATOM 5525 C CA . ALA A 1 26 ? -10.985 -7.348 -3.261 1.00 0.00 389 ALA A CA 6
ATOM 5526 C C . ALA A 1 26 ? -12.306 -6.862 -2.674 1.00 0.00 389 ALA A C 6
ATOM 5527 O O . ALA A 1 26 ? -13.302 -6.737 -3.385 1.00 0.00 389 ALA A O 6
ATOM 5534 N N . GLU A 1 27 ? -12.306 -6.590 -1.373 1.00 0.00 390 GLU A N 6
ATOM 5535 C CA . GLU A 1 27 ? -13.507 -6.119 -0.692 1.00 0.00 390 GLU A CA 6
ATOM 5536 C C . GLU A 1 27 ? -13.983 -4.795 -1.281 1.00 0.00 390 GLU A C 6
ATOM 5537 O O . GLU A 1 27 ? -15.104 -4.690 -1.779 1.00 0.00 390 GLU A O 6
ATOM 5549 N N . THR A 1 28 ? -13.122 -3.783 -1.220 1.00 0.00 391 THR A N 6
ATOM 5550 C CA . THR A 1 28 ? -13.454 -2.465 -1.745 1.00 0.00 391 THR A CA 6
ATOM 5551 C C . THR A 1 28 ? -13.070 -2.347 -3.216 1.00 0.00 391 THR A C 6
ATOM 5552 O O . THR A 1 28 ? -13.934 -2.257 -4.088 1.00 0.00 391 THR A O 6
ATOM 5563 N N . GLY A 1 29 ? -11.768 -2.348 -3.485 1.00 0.00 392 GLY A N 6
ATOM 5564 C CA . GLY A 1 29 ? -11.293 -2.241 -4.852 1.00 0.00 392 GLY A CA 6
ATOM 5565 C C . GLY A 1 29 ? -10.708 -0.877 -5.158 1.00 0.00 392 GLY A C 6
ATOM 5566 O O . GLY A 1 29 ? -11.151 -0.197 -6.083 1.00 0.00 392 GLY A O 6
ATOM 5570 N N . GLU A 1 30 ? -9.710 -0.474 -4.377 1.00 0.00 393 GLU A N 6
ATOM 5571 C CA . GLU A 1 30 ? -9.065 0.820 -4.568 1.00 0.00 393 GLU A CA 6
ATOM 5572 C C . GLU A 1 30 ? -7.574 0.650 -4.840 1.00 0.00 393 GLU A C 6
ATOM 5573 O O . GLU A 1 30 ? -6.994 -0.395 -4.546 1.00 0.00 393 GLU A O 6
ATOM 5585 N N . GLU A 1 31 ? -6.959 1.684 -5.405 1.00 0.00 394 GLU A N 6
ATOM 5586 C CA . GLU A 1 31 ? -5.536 1.649 -5.719 1.00 0.00 394 GLU A CA 6
ATOM 5587 C C . GLU A 1 31 ? -4.698 1.627 -4.444 1.00 0.00 394 GLU A C 6
ATOM 5588 O O . GLU A 1 31 ? -4.384 2.673 -3.876 1.00 0.00 394 GLU A O 6
ATOM 5600 N N . VAL A 1 32 ? -4.340 0.426 -3.998 1.00 0.00 395 VAL A N 6
ATOM 5601 C CA . VAL A 1 32 ? -3.539 0.266 -2.791 1.00 0.00 395 VAL A CA 6
ATOM 5602 C C . VAL A 1 32 ? -2.050 0.269 -3.115 1.00 0.00 395 VAL A C 6
ATOM 5603 O O . VAL A 1 32 ? -1.520 -0.698 -3.664 1.00 0.00 395 VAL A O 6
ATOM 5616 N N . THR A 1 33 ? -1.376 1.363 -2.772 1.00 0.00 396 THR A N 6
ATOM 5617 C CA . THR A 1 33 ? 0.053 1.492 -3.027 1.00 0.00 396 THR A CA 6
ATOM 5618 C C . THR A 1 33 ? 0.870 0.996 -1.840 1.00 0.00 396 THR A C 6
ATOM 5619 O O . THR A 1 33 ? 0.652 1.418 -0.704 1.00 0.00 396 THR A O 6
ATOM 5630 N N . HIS A 1 34 ? 1.813 0.099 -2.110 1.00 0.00 397 HIS A N 6
ATOM 5631 C CA . HIS A 1 34 ? 2.665 -0.453 -1.062 1.00 0.00 397 HIS A CA 6
ATOM 5632 C C . HIS A 1 34 ? 4.139 -0.231 -1.388 1.00 0.00 397 HIS A C 6
ATOM 5633 O O . HIS A 1 34 ? 4.553 -0.341 -2.542 1.00 0.00 397 HIS A O 6
ATOM 5647 N N . TYR A 1 35 ? 4.925 0.082 -0.364 1.00 0.00 398 TYR A N 6
ATOM 5648 C CA . TYR A 1 35 ? 6.352 0.322 -0.541 1.00 0.00 398 TYR A CA 6
ATOM 5649 C C . TYR A 1 35 ? 7.173 -0.552 0.401 1.00 0.00 398 TYR A C 6
ATOM 5650 O O . TYR A 1 35 ? 7.035 -0.470 1.622 1.00 0.00 398 TYR A O 6
ATOM 5668 N N . LEU A 1 36 ? 8.029 -1.389 -0.175 1.00 0.00 399 LEU A N 6
ATOM 5669 C CA . LEU A 1 36 ? 8.875 -2.280 0.612 1.00 0.00 399 LEU A CA 6
ATOM 5670 C C . LEU A 1 36 ? 9.924 -1.490 1.388 1.00 0.00 399 LEU A C 6
ATOM 5671 O O . LEU A 1 36 ? 10.917 -1.034 0.822 1.00 0.00 399 LEU A O 6
ATOM 5687 N N . VAL A 1 37 ? 9.697 -1.335 2.689 1.00 0.00 400 VAL A N 6
ATOM 5688 C CA . VAL A 1 37 ? 10.624 -0.603 3.544 1.00 0.00 400 VAL A CA 6
ATOM 5689 C C . VAL A 1 37 ? 11.771 -1.497 4.002 1.00 0.00 400 VAL A C 6
ATOM 5690 O O . VAL A 1 37 ? 11.558 -2.499 4.685 1.00 0.00 400 VAL A O 6
ATOM 5703 N N . LYS A 1 38 ? 12.990 -1.127 3.624 1.00 0.00 401 LYS A N 6
ATOM 5704 C CA . LYS A 1 38 ? 14.173 -1.893 3.997 1.00 0.00 401 LYS A CA 6
ATOM 5705 C C . LYS A 1 38 ? 14.890 -1.247 5.178 1.00 0.00 401 LYS A C 6
ATOM 5706 O O . LYS A 1 38 ? 15.580 -0.240 5.022 1.00 0.00 401 LYS A O 6
ATOM 5725 N N . TRP A 1 39 ? 14.722 -1.834 6.358 1.00 0.00 402 TRP A N 6
ATOM 5726 C CA . TRP A 1 39 ? 15.355 -1.315 7.565 1.00 0.00 402 TRP A CA 6
ATOM 5727 C C . TRP A 1 39 ? 16.264 -2.363 8.197 1.00 0.00 402 TRP A C 6
ATOM 5728 O O . TRP A 1 39 ? 15.809 -3.209 8.968 1.00 0.00 402 TRP A O 6
ATOM 5749 N N . CYS A 1 40 ? 17.549 -2.303 7.865 1.00 0.00 403 CYS A N 6
ATOM 5750 C CA . CYS A 1 40 ? 18.522 -3.248 8.400 1.00 0.00 403 CYS A CA 6
ATOM 5751 C C . CYS A 1 40 ? 18.186 -3.618 9.841 1.00 0.00 403 CYS A C 6
ATOM 5752 O O . CYS A 1 40 ? 18.111 -4.796 10.189 1.00 0.00 403 CYS A O 6
ATOM 5760 N N . SER A 1 41 ? 17.985 -2.603 10.676 1.00 0.00 404 SER A N 6
ATOM 5761 C CA . SER A 1 41 ? 17.662 -2.821 12.081 1.00 0.00 404 SER A CA 6
ATOM 5762 C C . SER A 1 41 ? 16.828 -4.086 12.257 1.00 0.00 404 SER A C 6
ATOM 5763 O O . SER A 1 41 ? 17.091 -4.899 13.144 1.00 0.00 404 SER A O 6
ATOM 5771 N N . LEU A 1 42 ? 15.821 -4.246 11.405 1.00 0.00 405 LEU A N 6
ATOM 5772 C CA . LEU A 1 42 ? 14.947 -5.412 11.464 1.00 0.00 405 LEU A CA 6
ATOM 5773 C C . LEU A 1 42 ? 15.458 -6.524 10.553 1.00 0.00 405 LEU A C 6
ATOM 5774 O O . LEU A 1 42 ? 16.210 -6.288 9.607 1.00 0.00 405 LEU A O 6
ATOM 5790 N N . PRO A 1 43 ? 15.041 -7.765 10.842 1.00 0.00 406 PRO A N 6
ATOM 5791 C CA . PRO A 1 43 ? 15.443 -8.938 10.059 1.00 0.00 406 PRO A CA 6
ATOM 5792 C C . PRO A 1 43 ? 14.819 -8.947 8.668 1.00 0.00 406 PRO A C 6
ATOM 5793 O O . PRO A 1 43 ? 13.597 -8.952 8.525 1.00 0.00 406 PRO A O 6
ATOM 5804 N N . TYR A 1 44 ? 15.667 -8.948 7.645 1.00 0.00 407 TYR A N 6
ATOM 5805 C CA . TYR A 1 44 ? 15.199 -8.955 6.264 1.00 0.00 407 TYR A CA 6
ATOM 5806 C C . TYR A 1 44 ? 13.979 -9.858 6.107 1.00 0.00 407 TYR A C 6
ATOM 5807 O O . TYR A 1 44 ? 12.937 -9.430 5.613 1.00 0.00 407 TYR A O 6
ATOM 5825 N N . GLU A 1 45 ? 14.119 -11.110 6.531 1.00 0.00 408 GLU A N 6
ATOM 5826 C CA . GLU A 1 45 ? 13.029 -12.074 6.437 1.00 0.00 408 GLU A CA 6
ATOM 5827 C C . GLU A 1 45 ? 11.684 -11.401 6.695 1.00 0.00 408 GLU A C 6
ATOM 5828 O O . GLU A 1 45 ? 10.695 -11.690 6.021 1.00 0.00 408 GLU A O 6
ATOM 5840 N N . GLU A 1 46 ? 11.656 -10.503 7.674 1.00 0.00 409 GLU A N 6
ATOM 5841 C CA . GLU A 1 46 ? 10.432 -9.790 8.021 1.00 0.00 409 GLU A CA 6
ATOM 5842 C C . GLU A 1 46 ? 10.286 -8.521 7.186 1.00 0.00 409 GLU A C 6
ATOM 5843 O O . GLU A 1 46 ? 9.854 -7.483 7.686 1.00 0.00 409 GLU A O 6
ATOM 5855 N N . SER A 1 47 ? 10.650 -8.614 5.911 1.00 0.00 410 SER A N 6
ATOM 5856 C CA . SER A 1 47 ? 10.564 -7.473 5.007 1.00 0.00 410 SER A CA 6
ATOM 5857 C C . SER A 1 47 ? 9.109 -7.117 4.718 1.00 0.00 410 SER A C 6
ATOM 5858 O O . SER A 1 47 ? 8.448 -7.764 3.905 1.00 0.00 410 SER A O 6
ATOM 5866 N N . THR A 1 48 ? 8.614 -6.083 5.392 1.00 0.00 411 THR A N 6
ATOM 5867 C CA . THR A 1 48 ? 7.237 -5.640 5.210 1.00 0.00 411 THR A CA 6
ATOM 5868 C C . THR A 1 48 ? 7.155 -4.500 4.202 1.00 0.00 411 THR A C 6
ATOM 5869 O O . THR A 1 48 ? 8.173 -3.924 3.818 1.00 0.00 411 THR A O 6
ATOM 5880 N N . TRP A 1 49 ? 5.938 -4.179 3.778 1.00 0.00 412 TRP A N 6
ATOM 5881 C CA . TRP A 1 49 ? 5.724 -3.105 2.814 1.00 0.00 412 TRP A CA 6
ATOM 5882 C C . TRP A 1 49 ? 4.830 -2.018 3.400 1.00 0.00 412 TRP A C 6
ATOM 5883 O O . TRP A 1 49 ? 3.606 -2.083 3.291 1.00 0.00 412 TRP A O 6
ATOM 5904 N N . GLU A 1 50 ? 5.450 -1.019 4.022 1.00 0.00 413 GLU A N 6
ATOM 5905 C CA . GLU A 1 50 ? 4.708 0.082 4.625 1.00 0.00 413 GLU A CA 6
ATOM 5906 C C . GLU A 1 50 ? 4.050 0.946 3.554 1.00 0.00 413 GLU A C 6
ATOM 5907 O O . GLU A 1 50 ? 4.651 1.238 2.519 1.00 0.00 413 GLU A O 6
ATOM 5919 N N . LEU A 1 51 ? 2.811 1.353 3.809 1.00 0.00 414 LEU A N 6
ATOM 5920 C CA . LEU A 1 51 ? 2.069 2.184 2.867 1.00 0.00 414 LEU A CA 6
ATOM 5921 C C . LEU A 1 51 ? 2.727 3.551 2.712 1.00 0.00 414 LEU A C 6
ATOM 5922 O O . LEU A 1 51 ? 3.420 4.023 3.613 1.00 0.00 414 LEU A O 6
ATOM 5938 N N . GLU A 1 52 ? 2.504 4.183 1.564 1.00 0.00 415 GLU A N 6
ATOM 5939 C CA . GLU A 1 52 ? 3.075 5.497 1.292 1.00 0.00 415 GLU A CA 6
ATOM 5940 C C . GLU A 1 52 ? 2.910 6.421 2.495 1.00 0.00 415 GLU A C 6
ATOM 5941 O O . GLU A 1 52 ? 3.796 7.216 2.806 1.00 0.00 415 GLU A O 6
ATOM 5953 N N . GLU A 1 53 ? 1.768 6.310 3.167 1.00 0.00 416 GLU A N 6
ATOM 5954 C CA . GLU A 1 53 ? 1.486 7.137 4.334 1.00 0.00 416 GLU A CA 6
ATOM 5955 C C . GLU A 1 53 ? 2.627 7.058 5.345 1.00 0.00 416 GLU A C 6
ATOM 5956 O O . GLU A 1 53 ? 3.217 8.074 5.712 1.00 0.00 416 GLU A O 6
ATOM 5968 N N . ASP A 1 54 ? 2.931 5.844 5.791 1.00 0.00 417 ASP A N 6
ATOM 5969 C CA . ASP A 1 54 ? 4.000 5.631 6.759 1.00 0.00 417 ASP A CA 6
ATOM 5970 C C . ASP A 1 54 ? 5.346 6.063 6.186 1.00 0.00 417 ASP A C 6
ATOM 5971 O O . ASP A 1 54 ? 6.146 6.706 6.866 1.00 0.00 417 ASP A O 6
ATOM 5980 N N . VAL A 1 55 ? 5.591 5.704 4.929 1.00 0.00 418 VAL A N 6
ATOM 5981 C CA . VAL A 1 55 ? 6.840 6.054 4.264 1.00 0.00 418 VAL A CA 6
ATOM 5982 C C . VAL A 1 55 ? 6.846 7.519 3.841 1.00 0.00 418 VAL A C 6
ATOM 5983 O O . VAL A 1 55 ? 6.124 7.914 2.925 1.00 0.00 418 VAL A O 6
ATOM 5996 N N . ASP A 1 56 ? 7.664 8.320 4.514 1.00 0.00 419 ASP A N 6
ATOM 5997 C CA . ASP A 1 56 ? 7.765 9.742 4.207 1.00 0.00 419 ASP A CA 6
ATOM 5998 C C . ASP A 1 56 ? 7.929 9.964 2.707 1.00 0.00 419 ASP A C 6
ATOM 5999 O O . ASP A 1 56 ? 8.435 9.109 1.979 1.00 0.00 419 ASP A O 6
ATOM 6008 N N . PRO A 1 57 ? 7.491 11.139 2.231 1.00 0.00 420 PRO A N 6
ATOM 6009 C CA . PRO A 1 57 ? 7.577 11.501 0.813 1.00 0.00 420 PRO A CA 6
ATOM 6010 C C . PRO A 1 57 ? 9.014 11.743 0.363 1.00 0.00 420 PRO A C 6
ATOM 6011 O O . PRO A 1 57 ? 9.340 11.589 -0.813 1.00 0.00 420 PRO A O 6
ATOM 6022 N N . ALA A 1 58 ? 9.869 12.122 1.308 1.00 0.00 421 ALA A N 6
ATOM 6023 C CA . ALA A 1 58 ? 11.271 12.383 1.008 1.00 0.00 421 ALA A CA 6
ATOM 6024 C C . ALA A 1 58 ? 11.992 11.104 0.598 1.00 0.00 421 ALA A C 6
ATOM 6025 O O . ALA A 1 58 ? 12.727 11.082 -0.390 1.00 0.00 421 ALA A O 6
ATOM 6032 N N . LYS A 1 59 ? 11.779 10.038 1.363 1.00 0.00 422 LYS A N 6
ATOM 6033 C CA . LYS A 1 59 ? 12.408 8.754 1.079 1.00 0.00 422 LYS A CA 6
ATOM 6034 C C . LYS A 1 59 ? 12.020 8.253 -0.308 1.00 0.00 422 LYS A C 6
ATOM 6035 O O . LYS A 1 59 ? 12.879 7.875 -1.105 1.00 0.00 422 LYS A O 6
ATOM 6054 N N . VAL A 1 60 ? 10.721 8.253 -0.591 1.00 0.00 423 VAL A N 6
ATOM 6055 C CA . VAL A 1 60 ? 10.220 7.802 -1.884 1.00 0.00 423 VAL A CA 6
ATOM 6056 C C . VAL A 1 60 ? 10.865 8.579 -3.026 1.00 0.00 423 VAL A C 6
ATOM 6057 O O . VAL A 1 60 ? 11.266 8.002 -4.037 1.00 0.00 423 VAL A O 6
ATOM 6070 N N . LYS A 1 61 ? 10.962 9.894 -2.858 1.00 0.00 424 LYS A N 6
ATOM 6071 C CA . LYS A 1 61 ? 11.560 10.753 -3.873 1.00 0.00 424 LYS A CA 6
ATOM 6072 C C . LYS A 1 61 ? 12.903 10.196 -4.335 1.00 0.00 424 LYS A C 6
ATOM 6073 O O . LYS A 1 61 ? 13.163 10.094 -5.533 1.00 0.00 424 LYS A O 6
ATOM 6092 N N . GLU A 1 62 ? 13.751 9.837 -3.376 1.00 0.00 425 GLU A N 6
ATOM 6093 C CA . GLU A 1 62 ? 15.066 9.290 -3.687 1.00 0.00 425 GLU A CA 6
ATOM 6094 C C . GLU A 1 62 ? 14.946 8.053 -4.572 1.00 0.00 425 GLU A C 6
ATOM 6095 O O . GLU A 1 62 ? 15.531 7.991 -5.654 1.00 0.00 425 GLU A O 6
ATOM 6107 N N . PHE A 1 63 ? 14.184 7.070 -4.105 1.00 0.00 426 PHE A N 6
ATOM 6108 C CA . PHE A 1 63 ? 13.988 5.833 -4.853 1.00 0.00 426 PHE A CA 6
ATOM 6109 C C . PHE A 1 63 ? 13.550 6.127 -6.284 1.00 0.00 426 PHE A C 6
ATOM 6110 O O . PHE A 1 63 ? 14.184 5.683 -7.241 1.00 0.00 426 PHE A O 6
ATOM 6127 N N . GLU A 1 64 ? 12.462 6.878 -6.422 1.00 0.00 427 GLU A N 6
ATOM 6128 C CA . GLU A 1 64 ? 11.939 7.230 -7.737 1.00 0.00 427 GLU A CA 6
ATOM 6129 C C . GLU A 1 64 ? 13.000 7.940 -8.572 1.00 0.00 427 GLU A C 6
ATOM 6130 O O . GLU A 1 64 ? 13.375 7.471 -9.647 1.00 0.00 427 GLU A O 6
ATOM 6142 N N . SER A 1 65 ? 13.480 9.074 -8.071 1.00 0.00 428 SER A N 6
ATOM 6143 C CA . SER A 1 65 ? 14.494 9.851 -8.773 1.00 0.00 428 SER A CA 6
ATOM 6144 C C . SER A 1 65 ? 15.603 8.946 -9.300 1.00 0.00 428 SER A C 6
ATOM 6145 O O . SER A 1 65 ? 16.035 9.077 -10.446 1.00 0.00 428 SER A O 6
ATOM 6153 N N . LEU A 1 66 ? 16.061 8.028 -8.456 1.00 0.00 429 LEU A N 6
ATOM 6154 C CA . LEU A 1 66 ? 17.120 7.100 -8.836 1.00 0.00 429 LEU A CA 6
ATOM 6155 C C . LEU A 1 66 ? 16.582 5.677 -8.950 1.00 0.00 429 LEU A C 6
ATOM 6156 O O . LEU A 1 66 ? 16.731 4.872 -8.031 1.00 0.00 429 LEU A O 6
ATOM 6172 N N . GLN A 1 67 ? 15.959 5.375 -10.085 1.00 0.00 430 GLN A N 6
ATOM 6173 C CA . GLN A 1 67 ? 15.401 4.048 -10.319 1.00 0.00 430 GLN A CA 6
ATOM 6174 C C . GLN A 1 67 ? 16.508 3.021 -10.533 1.00 0.00 430 GLN A C 6
ATOM 6175 O O . GLN A 1 67 ? 17.539 3.321 -11.135 1.00 0.00 430 GLN A O 6
ATOM 6189 N N . VAL A 1 68 ? 16.288 1.809 -10.034 1.00 0.00 431 VAL A N 6
ATOM 6190 C CA . VAL A 1 68 ? 17.267 0.737 -10.171 1.00 0.00 431 VAL A CA 6
ATOM 6191 C C . VAL A 1 68 ? 17.991 0.821 -11.510 1.00 0.00 431 VAL A C 6
ATOM 6192 O O . VAL A 1 68 ? 17.381 0.668 -12.568 1.00 0.00 431 VAL A O 6
ATOM 6205 N N . GLY A 1 1 ? 13.244 19.218 6.480 1.00 0.00 364 GLY A N 7
ATOM 6206 C CA . GLY A 1 1 ? 13.940 20.133 7.365 1.00 0.00 364 GLY A CA 7
ATOM 6207 C C . GLY A 1 1 ? 13.752 19.780 8.827 1.00 0.00 364 GLY A C 7
ATOM 6208 O O . GLY A 1 1 ? 13.604 18.609 9.177 1.00 0.00 364 GLY A O 7
ATOM 6212 N N . SER A 1 2 ? 13.760 20.796 9.685 1.00 0.00 365 SER A N 7
ATOM 6213 C CA . SER A 1 2 ? 13.594 20.587 11.119 1.00 0.00 365 SER A CA 7
ATOM 6214 C C . SER A 1 2 ? 12.405 21.382 11.649 1.00 0.00 365 SER A C 7
ATOM 6215 O O . SER A 1 2 ? 12.380 22.610 11.569 1.00 0.00 365 SER A O 7
ATOM 6223 N N . SER A 1 3 ? 11.421 20.672 12.192 1.00 0.00 366 SER A N 7
ATOM 6224 C CA . SER A 1 3 ? 10.226 21.310 12.733 1.00 0.00 366 SER A CA 7
ATOM 6225 C C . SER A 1 3 ? 10.449 21.741 14.180 1.00 0.00 366 SER A C 7
ATOM 6226 O O . SER A 1 3 ? 9.821 22.682 14.662 1.00 0.00 366 SER A O 7
ATOM 6234 N N . GLY A 1 4 ? 11.348 21.043 14.867 1.00 0.00 367 GLY A N 7
ATOM 6235 C CA . GLY A 1 4 ? 11.638 21.367 16.251 1.00 0.00 367 GLY A CA 7
ATOM 6236 C C . GLY A 1 4 ? 10.480 21.049 17.176 1.00 0.00 367 GLY A C 7
ATOM 6237 O O . GLY A 1 4 ? 10.117 21.860 18.029 1.00 0.00 367 GLY A O 7
ATOM 6241 N N . SER A 1 5 ? 9.897 19.867 17.007 1.00 0.00 368 SER A N 7
ATOM 6242 C CA . SER A 1 5 ? 8.769 19.446 17.829 1.00 0.00 368 SER A CA 7
ATOM 6243 C C . SER A 1 5 ? 9.065 18.118 18.519 1.00 0.00 368 SER A C 7
ATOM 6244 O O . SER A 1 5 ? 10.085 17.482 18.254 1.00 0.00 368 SER A O 7
ATOM 6252 N N . SER A 1 6 ? 8.166 17.705 19.407 1.00 0.00 369 SER A N 7
ATOM 6253 C CA . SER A 1 6 ? 8.332 16.455 20.139 1.00 0.00 369 SER A CA 7
ATOM 6254 C C . SER A 1 6 ? 8.583 15.294 19.181 1.00 0.00 369 SER A C 7
ATOM 6255 O O . SER A 1 6 ? 8.062 15.270 18.067 1.00 0.00 369 SER A O 7
ATOM 6263 N N . GLY A 1 7 ? 9.388 14.333 19.624 1.00 0.00 370 GLY A N 7
ATOM 6264 C CA . GLY A 1 7 ? 9.696 13.182 18.795 1.00 0.00 370 GLY A CA 7
ATOM 6265 C C . GLY A 1 7 ? 9.453 11.869 19.513 1.00 0.00 370 GLY A C 7
ATOM 6266 O O . GLY A 1 7 ? 9.829 11.709 20.673 1.00 0.00 370 GLY A O 7
ATOM 6270 N N . ASN A 1 8 ? 8.819 10.927 18.821 1.00 0.00 371 ASN A N 7
ATOM 6271 C CA . ASN A 1 8 ? 8.524 9.622 19.401 1.00 0.00 371 ASN A CA 7
ATOM 6272 C C . ASN A 1 8 ? 9.775 8.750 19.442 1.00 0.00 371 ASN A C 7
ATOM 6273 O O . ASN A 1 8 ? 10.680 8.879 18.618 1.00 0.00 371 ASN A O 7
ATOM 6284 N N . PRO A 1 9 ? 9.829 7.839 20.425 1.00 0.00 372 PRO A N 7
ATOM 6285 C CA . PRO A 1 9 ? 10.964 6.926 20.598 1.00 0.00 372 PRO A CA 7
ATOM 6286 C C . PRO A 1 9 ? 11.039 5.880 19.491 1.00 0.00 372 PRO A C 7
ATOM 6287 O O . PRO A 1 9 ? 11.903 5.003 19.511 1.00 0.00 372 PRO A O 7
ATOM 6298 N N . ASP A 1 10 ? 10.131 5.979 18.527 1.00 0.00 373 ASP A N 7
ATOM 6299 C CA . ASP A 1 10 ? 10.096 5.042 17.410 1.00 0.00 373 ASP A CA 7
ATOM 6300 C C . ASP A 1 10 ? 11.474 4.907 16.770 1.00 0.00 373 ASP A C 7
ATOM 6301 O O . ASP A 1 10 ? 11.867 5.727 15.940 1.00 0.00 373 ASP A O 7
ATOM 6310 N N . TYR A 1 11 ? 12.204 3.869 17.162 1.00 0.00 374 TYR A N 7
ATOM 6311 C CA . TYR A 1 11 ? 13.540 3.629 16.630 1.00 0.00 374 TYR A CA 7
ATOM 6312 C C . TYR A 1 11 ? 13.474 3.197 15.168 1.00 0.00 374 TYR A C 7
ATOM 6313 O O . TYR A 1 11 ? 13.511 2.006 14.858 1.00 0.00 374 TYR A O 7
ATOM 6331 N N . VAL A 1 12 ? 13.377 4.175 14.273 1.00 0.00 375 VAL A N 7
ATOM 6332 C CA . VAL A 1 12 ? 13.308 3.898 12.843 1.00 0.00 375 VAL A CA 7
ATOM 6333 C C . VAL A 1 12 ? 14.509 4.486 12.111 1.00 0.00 375 VAL A C 7
ATOM 6334 O O . VAL A 1 12 ? 15.061 5.505 12.523 1.00 0.00 375 VAL A O 7
ATOM 6347 N N . GLU A 1 13 ? 14.908 3.836 11.022 1.00 0.00 376 GLU A N 7
ATOM 6348 C CA . GLU A 1 13 ? 16.044 4.295 10.232 1.00 0.00 376 GLU A CA 7
ATOM 6349 C C . GLU A 1 13 ? 15.668 4.421 8.759 1.00 0.00 376 GLU A C 7
ATOM 6350 O O . GLU A 1 13 ? 15.784 5.494 8.166 1.00 0.00 376 GLU A O 7
ATOM 6362 N N . VAL A 1 14 ? 15.216 3.317 8.173 1.00 0.00 377 VAL A N 7
ATOM 6363 C CA . VAL A 1 14 ? 14.821 3.303 6.769 1.00 0.00 377 VAL A CA 7
ATOM 6364 C C . VAL A 1 14 ? 16.033 3.457 5.856 1.00 0.00 377 VAL A C 7
ATOM 6365 O O . VAL A 1 14 ? 16.050 4.311 4.970 1.00 0.00 377 VAL A O 7
ATOM 6378 N N . ASP A 1 15 ? 17.044 2.625 6.079 1.00 0.00 378 ASP A N 7
ATOM 6379 C CA . ASP A 1 15 ? 18.260 2.667 5.275 1.00 0.00 378 ASP A CA 7
ATOM 6380 C C . ASP A 1 15 ? 17.941 3.020 3.826 1.00 0.00 378 ASP A C 7
ATOM 6381 O O . ASP A 1 15 ? 18.561 3.909 3.242 1.00 0.00 378 ASP A O 7
ATOM 6390 N N . ARG A 1 16 ? 16.972 2.316 3.250 1.00 0.00 379 ARG A N 7
ATOM 6391 C CA . ARG A 1 16 ? 16.573 2.553 1.868 1.00 0.00 379 ARG A CA 7
ATOM 6392 C C . ARG A 1 16 ? 15.359 1.705 1.499 1.00 0.00 379 ARG A C 7
ATOM 6393 O O . ARG A 1 16 ? 14.866 0.923 2.312 1.00 0.00 379 ARG A O 7
ATOM 6414 N N . ILE A 1 17 ? 14.881 1.868 0.270 1.00 0.00 380 ILE A N 7
ATOM 6415 C CA . ILE A 1 17 ? 13.726 1.117 -0.206 1.00 0.00 380 ILE A CA 7
ATOM 6416 C C . ILE A 1 17 ? 14.139 0.054 -1.217 1.00 0.00 380 ILE A C 7
ATOM 6417 O O . ILE A 1 17 ? 14.813 0.349 -2.205 1.00 0.00 380 ILE A O 7
ATOM 6433 N N . LEU A 1 18 ? 13.729 -1.184 -0.966 1.00 0.00 381 LEU A N 7
ATOM 6434 C CA . LEU A 1 18 ? 14.055 -2.294 -1.856 1.00 0.00 381 LEU A CA 7
ATOM 6435 C C . LEU A 1 18 ? 13.253 -2.207 -3.150 1.00 0.00 381 LEU A C 7
ATOM 6436 O O . LEU A 1 18 ? 13.807 -1.949 -4.218 1.00 0.00 381 LEU A O 7
ATOM 6452 N N . GLU A 1 19 ? 11.945 -2.422 -3.045 1.00 0.00 382 GLU A N 7
ATOM 6453 C CA . GLU A 1 19 ? 11.067 -2.367 -4.208 1.00 0.00 382 GLU A CA 7
ATOM 6454 C C . GLU A 1 19 ? 9.725 -1.736 -3.847 1.00 0.00 382 GLU A C 7
ATOM 6455 O O . GLU A 1 19 ? 9.451 -1.457 -2.679 1.00 0.00 382 GLU A O 7
ATOM 6467 N N . VAL A 1 20 ? 8.892 -1.513 -4.858 1.00 0.00 383 VAL A N 7
ATOM 6468 C CA . VAL A 1 20 ? 7.578 -0.916 -4.648 1.00 0.00 383 VAL A CA 7
ATOM 6469 C C . VAL A 1 20 ? 6.485 -1.747 -5.309 1.00 0.00 383 VAL A C 7
ATOM 6470 O O . VAL A 1 20 ? 6.712 -2.386 -6.336 1.00 0.00 383 VAL A O 7
ATOM 6483 N N . ALA A 1 21 ? 5.296 -1.733 -4.714 1.00 0.00 384 ALA A N 7
ATOM 6484 C CA . ALA A 1 21 ? 4.166 -2.483 -5.246 1.00 0.00 384 ALA A CA 7
ATOM 6485 C C . ALA A 1 21 ? 2.886 -1.655 -5.200 1.00 0.00 384 ALA A C 7
ATOM 6486 O O . ALA A 1 21 ? 2.705 -0.824 -4.310 1.00 0.00 384 ALA A O 7
ATOM 6493 N N . HIS A 1 22 ? 2.002 -1.887 -6.165 1.00 0.00 385 HIS A N 7
ATOM 6494 C CA . HIS A 1 22 ? 0.738 -1.162 -6.233 1.00 0.00 385 HIS A CA 7
ATOM 6495 C C . HIS A 1 22 ? -0.441 -2.129 -6.286 1.00 0.00 385 HIS A C 7
ATOM 6496 O O . HIS A 1 22 ? -0.465 -3.052 -7.100 1.00 0.00 385 HIS A O 7
ATOM 6510 N N . THR A 1 23 ? -1.419 -1.910 -5.412 1.00 0.00 386 THR A N 7
ATOM 6511 C CA . THR A 1 23 ? -2.600 -2.763 -5.358 1.00 0.00 386 THR A CA 7
ATOM 6512 C C . THR A 1 23 ? -3.860 -1.941 -5.109 1.00 0.00 386 THR A C 7
ATOM 6513 O O . THR A 1 23 ? -3.849 -0.989 -4.329 1.00 0.00 386 THR A O 7
ATOM 6524 N N . LYS A 1 24 ? -4.946 -2.316 -5.777 1.00 0.00 387 LYS A N 7
ATOM 6525 C CA . LYS A 1 24 ? -6.216 -1.615 -5.628 1.00 0.00 387 LYS A CA 7
ATOM 6526 C C . LYS A 1 24 ? -7.230 -2.479 -4.885 1.00 0.00 387 LYS A C 7
ATOM 6527 O O . LYS A 1 24 ? -7.405 -3.657 -5.200 1.00 0.00 387 LYS A O 7
ATOM 6546 N N . ASP A 1 25 ? -7.895 -1.887 -3.899 1.00 0.00 388 ASP A N 7
ATOM 6547 C CA . ASP A 1 25 ? -8.894 -2.603 -3.114 1.00 0.00 388 ASP A CA 7
ATOM 6548 C C . ASP A 1 25 ? -10.081 -3.008 -3.982 1.00 0.00 388 ASP A C 7
ATOM 6549 O O . ASP A 1 25 ? -10.359 -2.379 -5.003 1.00 0.00 388 ASP A O 7
ATOM 6558 N N . ALA A 1 26 ? -10.776 -4.063 -3.571 1.00 0.00 389 ALA A N 7
ATOM 6559 C CA . ALA A 1 26 ? -11.933 -4.551 -4.310 1.00 0.00 389 ALA A CA 7
ATOM 6560 C C . ALA A 1 26 ? -13.228 -4.264 -3.557 1.00 0.00 389 ALA A C 7
ATOM 6561 O O . ALA A 1 26 ? -14.223 -3.851 -4.151 1.00 0.00 389 ALA A O 7
ATOM 6568 N N . GLU A 1 27 ? -13.206 -4.487 -2.247 1.00 0.00 390 GLU A N 7
ATOM 6569 C CA . GLU A 1 27 ? -14.380 -4.254 -1.413 1.00 0.00 390 GLU A CA 7
ATOM 6570 C C . GLU A 1 27 ? -14.793 -2.786 -1.455 1.00 0.00 390 GLU A C 7
ATOM 6571 O O . GLU A 1 27 ? -15.954 -2.462 -1.707 1.00 0.00 390 GLU A O 7
ATOM 6583 N N . THR A 1 28 ? -13.834 -1.900 -1.204 1.00 0.00 391 THR A N 7
ATOM 6584 C CA . THR A 1 28 ? -14.097 -0.466 -1.210 1.00 0.00 391 THR A CA 7
ATOM 6585 C C . THR A 1 28 ? -13.697 0.160 -2.541 1.00 0.00 391 THR A C 7
ATOM 6586 O O . THR A 1 28 ? -14.373 1.057 -3.044 1.00 0.00 391 THR A O 7
ATOM 6597 N N . GLY A 1 29 ? -12.594 -0.319 -3.108 1.00 0.00 392 GLY A N 7
ATOM 6598 C CA . GLY A 1 29 ? -12.124 0.206 -4.376 1.00 0.00 392 GLY A CA 7
ATOM 6599 C C . GLY A 1 29 ? -10.893 1.077 -4.223 1.00 0.00 392 GLY A C 7
ATOM 6600 O O . GLY A 1 29 ? -10.010 1.070 -5.080 1.00 0.00 392 GLY A O 7
ATOM 6604 N N . GLU A 1 30 ? -10.835 1.830 -3.129 1.00 0.00 393 GLU A N 7
ATOM 6605 C CA . GLU A 1 30 ? -9.703 2.712 -2.868 1.00 0.00 393 GLU A CA 7
ATOM 6606 C C . GLU A 1 30 ? -8.393 2.056 -3.293 1.00 0.00 393 GLU A C 7
ATOM 6607 O O . GLU A 1 30 ? -8.240 0.838 -3.206 1.00 0.00 393 GLU A O 7
ATOM 6619 N N . GLU A 1 31 ? -7.450 2.873 -3.753 1.00 0.00 394 GLU A N 7
ATOM 6620 C CA . GLU A 1 31 ? -6.154 2.371 -4.193 1.00 0.00 394 GLU A CA 7
ATOM 6621 C C . GLU A 1 31 ? -5.160 2.344 -3.035 1.00 0.00 394 GLU A C 7
ATOM 6622 O O . GLU A 1 31 ? -4.884 3.371 -2.414 1.00 0.00 394 GLU A O 7
ATOM 6634 N N . VAL A 1 32 ? -4.626 1.161 -2.749 1.00 0.00 395 VAL A N 7
ATOM 6635 C CA . VAL A 1 32 ? -3.662 0.998 -1.667 1.00 0.00 395 VAL A CA 7
ATOM 6636 C C . VAL A 1 32 ? -2.269 0.706 -2.211 1.00 0.00 395 VAL A C 7
ATOM 6637 O O . VAL A 1 32 ? -2.054 -0.294 -2.896 1.00 0.00 395 VAL A O 7
ATOM 6650 N N . THR A 1 33 ? -1.322 1.587 -1.901 1.00 0.00 396 THR A N 7
ATOM 6651 C CA . THR A 1 33 ? 0.052 1.424 -2.359 1.00 0.00 396 THR A CA 7
ATOM 6652 C C . THR A 1 33 ? 0.923 0.799 -1.275 1.00 0.00 396 THR A C 7
ATOM 6653 O O . THR A 1 33 ? 0.708 1.027 -0.084 1.00 0.00 396 THR A O 7
ATOM 6664 N N . HIS A 1 34 ? 1.907 0.010 -1.695 1.00 0.00 397 HIS A N 7
ATOM 6665 C CA . HIS A 1 34 ? 2.812 -0.647 -0.758 1.00 0.00 397 HIS A CA 7
ATOM 6666 C C . HIS A 1 34 ? 4.267 -0.346 -1.107 1.00 0.00 397 HIS A C 7
ATOM 6667 O O . HIS A 1 34 ? 4.665 -0.423 -2.269 1.00 0.00 397 HIS A O 7
ATOM 6681 N N . TYR A 1 35 ? 5.054 -0.004 -0.093 1.00 0.00 398 TYR A N 7
ATOM 6682 C CA . TYR A 1 35 ? 6.463 0.311 -0.293 1.00 0.00 398 TYR A CA 7
ATOM 6683 C C . TYR A 1 35 ? 7.344 -0.520 0.634 1.00 0.00 398 TYR A C 7
ATOM 6684 O O . TYR A 1 35 ? 7.295 -0.372 1.856 1.00 0.00 398 TYR A O 7
ATOM 6702 N N . LEU A 1 36 ? 8.151 -1.396 0.045 1.00 0.00 399 LEU A N 7
ATOM 6703 C CA . LEU A 1 36 ? 9.045 -2.252 0.816 1.00 0.00 399 LEU A CA 7
ATOM 6704 C C . LEU A 1 36 ? 10.168 -1.437 1.449 1.00 0.00 399 LEU A C 7
ATOM 6705 O O . LEU A 1 36 ? 11.191 -1.174 0.817 1.00 0.00 399 LEU A O 7
ATOM 6721 N N . VAL A 1 37 ? 9.971 -1.041 2.703 1.00 0.00 400 VAL A N 7
ATOM 6722 C CA . VAL A 1 37 ? 10.968 -0.258 3.423 1.00 0.00 400 VAL A CA 7
ATOM 6723 C C . VAL A 1 37 ? 12.136 -1.132 3.868 1.00 0.00 400 VAL A C 7
ATOM 6724 O O . VAL A 1 37 ? 11.958 -2.091 4.619 1.00 0.00 400 VAL A O 7
ATOM 6737 N N . LYS A 1 38 ? 13.332 -0.793 3.400 1.00 0.00 401 LYS A N 7
ATOM 6738 C CA . LYS A 1 38 ? 14.532 -1.545 3.750 1.00 0.00 401 LYS A CA 7
ATOM 6739 C C . LYS A 1 38 ? 15.315 -0.837 4.851 1.00 0.00 401 LYS A C 7
ATOM 6740 O O . LYS A 1 38 ? 16.104 0.068 4.580 1.00 0.00 401 LYS A O 7
ATOM 6759 N N . TRP A 1 39 ? 15.094 -1.257 6.091 1.00 0.00 402 TRP A N 7
ATOM 6760 C CA . TRP A 1 39 ? 15.781 -0.664 7.233 1.00 0.00 402 TRP A CA 7
ATOM 6761 C C . TRP A 1 39 ? 16.730 -1.667 7.878 1.00 0.00 402 TRP A C 7
ATOM 6762 O O . TRP A 1 39 ? 16.324 -2.466 8.723 1.00 0.00 402 TRP A O 7
ATOM 6783 N N . CYS A 1 40 ? 17.995 -1.620 7.476 1.00 0.00 403 CYS A N 7
ATOM 6784 C CA . CYS A 1 40 ? 19.003 -2.526 8.016 1.00 0.00 403 CYS A CA 7
ATOM 6785 C C . CYS A 1 40 ? 18.814 -2.718 9.517 1.00 0.00 403 CYS A C 7
ATOM 6786 O O . CYS A 1 40 ? 18.774 -3.845 10.009 1.00 0.00 403 CYS A O 7
ATOM 6794 N N . SER A 1 41 ? 18.700 -1.608 10.240 1.00 0.00 404 SER A N 7
ATOM 6795 C CA . SER A 1 41 ? 18.521 -1.654 11.687 1.00 0.00 404 SER A CA 7
ATOM 6796 C C . SER A 1 41 ? 17.700 -2.873 12.095 1.00 0.00 404 SER A C 7
ATOM 6797 O O . SER A 1 41 ? 17.970 -3.504 13.118 1.00 0.00 404 SER A O 7
ATOM 6805 N N . LEU A 1 42 ? 16.697 -3.200 11.288 1.00 0.00 405 LEU A N 7
ATOM 6806 C CA . LEU A 1 42 ? 15.835 -4.344 11.563 1.00 0.00 405 LEU A CA 7
ATOM 6807 C C . LEU A 1 42 ? 16.263 -5.558 10.744 1.00 0.00 405 LEU A C 7
ATOM 6808 O O . LEU A 1 42 ? 16.906 -5.438 9.701 1.00 0.00 405 LEU A O 7
ATOM 6824 N N . PRO A 1 43 ? 15.897 -6.755 11.224 1.00 0.00 406 PRO A N 7
ATOM 6825 C CA . PRO A 1 43 ? 16.230 -8.014 10.551 1.00 0.00 406 PRO A CA 7
ATOM 6826 C C . PRO A 1 43 ? 15.462 -8.194 9.246 1.00 0.00 406 PRO A C 7
ATOM 6827 O O . PRO A 1 43 ? 14.284 -7.850 9.155 1.00 0.00 406 PRO A O 7
ATOM 6838 N N . TYR A 1 44 ? 16.137 -8.735 8.238 1.00 0.00 407 TYR A N 7
ATOM 6839 C CA . TYR A 1 44 ? 15.519 -8.959 6.936 1.00 0.00 407 TYR A CA 7
ATOM 6840 C C . TYR A 1 44 ? 14.073 -9.419 7.093 1.00 0.00 407 TYR A C 7
ATOM 6841 O O . TYR A 1 44 ? 13.171 -8.904 6.432 1.00 0.00 407 TYR A O 7
ATOM 6859 N N . GLU A 1 45 ? 13.860 -10.394 7.972 1.00 0.00 408 GLU A N 7
ATOM 6860 C CA . GLU A 1 45 ? 12.524 -10.924 8.216 1.00 0.00 408 GLU A CA 7
ATOM 6861 C C . GLU A 1 45 ? 11.528 -9.796 8.465 1.00 0.00 408 GLU A C 7
ATOM 6862 O O . GLU A 1 45 ? 10.405 -9.824 7.962 1.00 0.00 408 GLU A O 7
ATOM 6874 N N . GLU A 1 46 ? 11.948 -8.804 9.244 1.00 0.00 409 GLU A N 7
ATOM 6875 C CA . GLU A 1 46 ? 11.092 -7.667 9.561 1.00 0.00 409 GLU A CA 7
ATOM 6876 C C . GLU A 1 46 ? 10.653 -6.946 8.290 1.00 0.00 409 GLU A C 7
ATOM 6877 O O . GLU A 1 46 ? 9.619 -6.278 8.268 1.00 0.00 409 GLU A O 7
ATOM 6889 N N . SER A 1 47 ? 11.447 -7.085 7.233 1.00 0.00 410 SER A N 7
ATOM 6890 C CA . SER A 1 47 ? 11.144 -6.443 5.959 1.00 0.00 410 SER A CA 7
ATOM 6891 C C . SER A 1 47 ? 9.637 -6.374 5.731 1.00 0.00 410 SER A C 7
ATOM 6892 O O . SER A 1 47 ? 8.983 -7.393 5.507 1.00 0.00 410 SER A O 7
ATOM 6900 N N . THR A 1 48 ? 9.091 -5.164 5.790 1.00 0.00 411 THR A N 7
ATOM 6901 C CA . THR A 1 48 ? 7.661 -4.960 5.592 1.00 0.00 411 THR A CA 7
ATOM 6902 C C . THR A 1 48 ? 7.399 -3.988 4.446 1.00 0.00 411 THR A C 7
ATOM 6903 O O . THR A 1 48 ? 8.303 -3.283 3.999 1.00 0.00 411 THR A O 7
ATOM 6914 N N . TRP A 1 49 ? 6.157 -3.957 3.977 1.00 0.00 412 TRP A N 7
ATOM 6915 C CA . TRP A 1 49 ? 5.776 -3.071 2.883 1.00 0.00 412 TRP A CA 7
ATOM 6916 C C . TRP A 1 49 ? 4.862 -1.956 3.379 1.00 0.00 412 TRP A C 7
ATOM 6917 O O . TRP A 1 49 ? 3.659 -1.965 3.118 1.00 0.00 412 TRP A O 7
ATOM 6938 N N . GLU A 1 50 ? 5.440 -0.997 4.095 1.00 0.00 413 GLU A N 7
ATOM 6939 C CA . GLU A 1 50 ? 4.676 0.125 4.628 1.00 0.00 413 GLU A CA 7
ATOM 6940 C C . GLU A 1 50 ? 4.056 0.945 3.500 1.00 0.00 413 GLU A C 7
ATOM 6941 O O . GLU A 1 50 ? 4.728 1.293 2.529 1.00 0.00 413 GLU A O 7
ATOM 6953 N N . LEU A 1 51 ? 2.770 1.250 3.637 1.00 0.00 414 LEU A N 7
ATOM 6954 C CA . LEU A 1 51 ? 2.058 2.029 2.630 1.00 0.00 414 LEU A CA 7
ATOM 6955 C C . LEU A 1 51 ? 2.767 3.353 2.364 1.00 0.00 414 LEU A C 7
ATOM 6956 O O . LEU A 1 51 ? 3.675 3.740 3.098 1.00 0.00 414 LEU A O 7
ATOM 6972 N N . GLU A 1 52 ? 2.344 4.044 1.310 1.00 0.00 415 GLU A N 7
ATOM 6973 C CA . GLU A 1 52 ? 2.938 5.326 0.949 1.00 0.00 415 GLU A CA 7
ATOM 6974 C C . GLU A 1 52 ? 2.699 6.364 2.042 1.00 0.00 415 GLU A C 7
ATOM 6975 O O . GLU A 1 52 ? 3.589 7.146 2.374 1.00 0.00 415 GLU A O 7
ATOM 6987 N N . GLU A 1 53 ? 1.492 6.363 2.598 1.00 0.00 416 GLU A N 7
ATOM 6988 C CA . GLU A 1 53 ? 1.136 7.305 3.652 1.00 0.00 416 GLU A CA 7
ATOM 6989 C C . GLU A 1 53 ? 2.028 7.114 4.876 1.00 0.00 416 GLU A C 7
ATOM 6990 O O . GLU A 1 53 ? 2.549 8.080 5.433 1.00 0.00 416 GLU A O 7
ATOM 7002 N N . ASP A 1 54 ? 2.197 5.862 5.287 1.00 0.00 417 ASP A N 7
ATOM 7003 C CA . ASP A 1 54 ? 3.026 5.544 6.444 1.00 0.00 417 ASP A CA 7
ATOM 7004 C C . ASP A 1 54 ? 4.489 5.880 6.173 1.00 0.00 417 ASP A C 7
ATOM 7005 O O . ASP A 1 54 ? 5.184 6.416 7.037 1.00 0.00 417 ASP A O 7
ATOM 7014 N N . VAL A 1 55 ? 4.952 5.560 4.969 1.00 0.00 418 VAL A N 7
ATOM 7015 C CA . VAL A 1 55 ? 6.333 5.828 4.584 1.00 0.00 418 VAL A CA 7
ATOM 7016 C C . VAL A 1 55 ? 6.535 7.302 4.254 1.00 0.00 418 VAL A C 7
ATOM 7017 O O . VAL A 1 55 ? 5.668 7.939 3.655 1.00 0.00 418 VAL A O 7
ATOM 7030 N N . ASP A 1 56 ? 7.684 7.839 4.648 1.00 0.00 419 ASP A N 7
ATOM 7031 C CA . ASP A 1 56 ? 8.001 9.239 4.393 1.00 0.00 419 ASP A CA 7
ATOM 7032 C C . ASP A 1 56 ? 8.100 9.510 2.894 1.00 0.00 419 ASP A C 7
ATOM 7033 O O . ASP A 1 56 ? 8.613 8.697 2.125 1.00 0.00 419 ASP A O 7
ATOM 7042 N N . PRO A 1 57 ? 7.597 10.678 2.469 1.00 0.00 420 PRO A N 7
ATOM 7043 C CA . PRO A 1 57 ? 7.616 11.082 1.060 1.00 0.00 420 PRO A CA 7
ATOM 7044 C C . PRO A 1 57 ? 9.024 11.396 0.566 1.00 0.00 420 PRO A C 7
ATOM 7045 O O . PRO A 1 57 ? 9.355 11.152 -0.594 1.00 0.00 420 PRO A O 7
ATOM 7056 N N . ALA A 1 58 ? 9.851 11.939 1.455 1.00 0.00 421 ALA A N 7
ATOM 7057 C CA . ALA A 1 58 ? 11.224 12.284 1.109 1.00 0.00 421 ALA A CA 7
ATOM 7058 C C . ALA A 1 58 ? 11.995 11.058 0.631 1.00 0.00 421 ALA A C 7
ATOM 7059 O O . ALA A 1 58 ? 12.652 11.092 -0.409 1.00 0.00 421 ALA A O 7
ATOM 7066 N N . LYS A 1 59 ? 11.910 9.976 1.398 1.00 0.00 422 LYS A N 7
ATOM 7067 C CA . LYS A 1 59 ? 12.598 8.738 1.053 1.00 0.00 422 LYS A CA 7
ATOM 7068 C C . LYS A 1 59 ? 12.178 8.249 -0.329 1.00 0.00 422 LYS A C 7
ATOM 7069 O O . LYS A 1 59 ? 13.019 7.899 -1.158 1.00 0.00 422 LYS A O 7
ATOM 7088 N N . VAL A 1 60 ? 10.871 8.227 -0.573 1.00 0.00 423 VAL A N 7
ATOM 7089 C CA . VAL A 1 60 ? 10.340 7.783 -1.856 1.00 0.00 423 VAL A CA 7
ATOM 7090 C C . VAL A 1 60 ? 10.950 8.574 -3.007 1.00 0.00 423 VAL A C 7
ATOM 7091 O O . VAL A 1 60 ? 11.568 8.006 -3.907 1.00 0.00 423 VAL A O 7
ATOM 7104 N N . LYS A 1 61 ? 10.772 9.891 -2.972 1.00 0.00 424 LYS A N 7
ATOM 7105 C CA . LYS A 1 61 ? 11.306 10.763 -4.011 1.00 0.00 424 LYS A CA 7
ATOM 7106 C C . LYS A 1 61 ? 12.674 10.277 -4.480 1.00 0.00 424 LYS A C 7
ATOM 7107 O O . LYS A 1 61 ? 12.883 10.040 -5.669 1.00 0.00 424 LYS A O 7
ATOM 7126 N N . GLU A 1 62 ? 13.600 10.129 -3.538 1.00 0.00 425 GLU A N 7
ATOM 7127 C CA . GLU A 1 62 ? 14.947 9.670 -3.857 1.00 0.00 425 GLU A CA 7
ATOM 7128 C C . GLU A 1 62 ? 14.904 8.357 -4.633 1.00 0.00 425 GLU A C 7
ATOM 7129 O O . GLU A 1 62 ? 15.424 8.263 -5.745 1.00 0.00 425 GLU A O 7
ATOM 7141 N N . PHE A 1 63 ? 14.281 7.345 -4.038 1.00 0.00 426 PHE A N 7
ATOM 7142 C CA . PHE A 1 63 ? 14.172 6.036 -4.672 1.00 0.00 426 PHE A CA 7
ATOM 7143 C C . PHE A 1 63 ? 13.694 6.169 -6.115 1.00 0.00 426 PHE A C 7
ATOM 7144 O O . PHE A 1 63 ? 14.177 5.469 -7.006 1.00 0.00 426 PHE A O 7
ATOM 7161 N N . GLU A 1 64 ? 12.743 7.071 -6.337 1.00 0.00 427 GLU A N 7
ATOM 7162 C CA . GLU A 1 64 ? 12.200 7.294 -7.672 1.00 0.00 427 GLU A CA 7
ATOM 7163 C C . GLU A 1 64 ? 13.223 7.987 -8.567 1.00 0.00 427 GLU A C 7
ATOM 7164 O O . GLU A 1 64 ? 13.427 7.593 -9.715 1.00 0.00 427 GLU A O 7
ATOM 7176 N N . SER A 1 65 ? 13.863 9.022 -8.033 1.00 0.00 428 SER A N 7
ATOM 7177 C CA . SER A 1 65 ? 14.862 9.773 -8.784 1.00 0.00 428 SER A CA 7
ATOM 7178 C C . SER A 1 65 ? 15.720 8.839 -9.632 1.00 0.00 428 SER A C 7
ATOM 7179 O O . SER A 1 65 ? 16.143 9.194 -10.733 1.00 0.00 428 SER A O 7
ATOM 7187 N N . LEU A 1 66 ? 15.973 7.643 -9.112 1.00 0.00 429 LEU A N 7
ATOM 7188 C CA . LEU A 1 66 ? 16.781 6.656 -9.820 1.00 0.00 429 LEU A CA 7
ATOM 7189 C C . LEU A 1 66 ? 15.955 5.939 -10.883 1.00 0.00 429 LEU A C 7
ATOM 7190 O O . LEU A 1 66 ? 16.177 6.118 -12.080 1.00 0.00 429 LEU A O 7
ATOM 7206 N N . GLN A 1 67 ? 15.001 5.128 -10.437 1.00 0.00 430 GLN A N 7
ATOM 7207 C CA . GLN A 1 67 ? 14.141 4.385 -11.350 1.00 0.00 430 GLN A CA 7
ATOM 7208 C C . GLN A 1 67 ? 14.945 3.821 -12.517 1.00 0.00 430 GLN A C 7
ATOM 7209 O O . GLN A 1 67 ? 14.492 3.836 -13.662 1.00 0.00 430 GLN A O 7
ATOM 7223 N N . VAL A 1 68 ? 16.142 3.325 -12.220 1.00 0.00 431 VAL A N 7
ATOM 7224 C CA . VAL A 1 68 ? 17.010 2.756 -13.245 1.00 0.00 431 VAL A CA 7
ATOM 7225 C C . VAL A 1 68 ? 16.250 1.767 -14.121 1.00 0.00 431 VAL A C 7
ATOM 7226 O O . VAL A 1 68 ? 16.295 1.846 -15.348 1.00 0.00 431 VAL A O 7
ATOM 7239 N N . GLY A 1 1 ? 11.000 25.475 28.894 1.00 0.00 364 GLY A N 8
ATOM 7240 C CA . GLY A 1 1 ? 11.218 25.299 27.470 1.00 0.00 364 GLY A CA 8
ATOM 7241 C C . GLY A 1 1 ? 12.494 24.539 27.169 1.00 0.00 364 GLY A C 8
ATOM 7242 O O . GLY A 1 1 ? 12.453 23.370 26.784 1.00 0.00 364 GLY A O 8
ATOM 7246 N N . SER A 1 2 ? 13.632 25.204 27.341 1.00 0.00 365 SER A N 8
ATOM 7247 C CA . SER A 1 2 ? 14.926 24.586 27.079 1.00 0.00 365 SER A CA 8
ATOM 7248 C C . SER A 1 2 ? 15.217 23.484 28.094 1.00 0.00 365 SER A C 8
ATOM 7249 O O . SER A 1 2 ? 15.257 23.731 29.300 1.00 0.00 365 SER A O 8
ATOM 7257 N N . SER A 1 3 ? 15.420 22.269 27.597 1.00 0.00 366 SER A N 8
ATOM 7258 C CA . SER A 1 3 ? 15.704 21.128 28.459 1.00 0.00 366 SER A CA 8
ATOM 7259 C C . SER A 1 3 ? 16.865 20.305 27.908 1.00 0.00 366 SER A C 8
ATOM 7260 O O . SER A 1 3 ? 17.394 20.598 26.837 1.00 0.00 366 SER A O 8
ATOM 7268 N N . GLY A 1 4 ? 17.255 19.273 28.649 1.00 0.00 367 GLY A N 8
ATOM 7269 C CA . GLY A 1 4 ? 18.351 18.423 28.219 1.00 0.00 367 GLY A CA 8
ATOM 7270 C C . GLY A 1 4 ? 18.339 18.174 26.724 1.00 0.00 367 GLY A C 8
ATOM 7271 O O . GLY A 1 4 ? 18.952 18.918 25.959 1.00 0.00 367 GLY A O 8
ATOM 7275 N N . SER A 1 5 ? 17.640 17.123 26.306 1.00 0.00 368 SER A N 8
ATOM 7276 C CA . SER A 1 5 ? 17.555 16.775 24.892 1.00 0.00 368 SER A CA 8
ATOM 7277 C C . SER A 1 5 ? 16.101 16.662 24.447 1.00 0.00 368 SER A C 8
ATOM 7278 O O . SER A 1 5 ? 15.259 16.125 25.167 1.00 0.00 368 SER A O 8
ATOM 7286 N N . SER A 1 6 ? 15.812 17.173 23.254 1.00 0.00 369 SER A N 8
ATOM 7287 C CA . SER A 1 6 ? 14.459 17.134 22.713 1.00 0.00 369 SER A CA 8
ATOM 7288 C C . SER A 1 6 ? 14.422 16.361 21.398 1.00 0.00 369 SER A C 8
ATOM 7289 O O . SER A 1 6 ? 14.992 16.790 20.396 1.00 0.00 369 SER A O 8
ATOM 7297 N N . GLY A 1 7 ? 13.745 15.216 21.411 1.00 0.00 370 GLY A N 8
ATOM 7298 C CA . GLY A 1 7 ? 13.646 14.400 20.215 1.00 0.00 370 GLY A CA 8
ATOM 7299 C C . GLY A 1 7 ? 12.209 14.147 19.804 1.00 0.00 370 GLY A C 8
ATOM 7300 O O . GLY A 1 7 ? 11.286 14.752 20.346 1.00 0.00 370 GLY A O 8
ATOM 7304 N N . ASN A 1 8 ? 12.020 13.250 18.842 1.00 0.00 371 ASN A N 8
ATOM 7305 C CA . ASN A 1 8 ? 10.685 12.919 18.357 1.00 0.00 371 ASN A CA 8
ATOM 7306 C C . ASN A 1 8 ? 10.227 11.570 18.902 1.00 0.00 371 ASN A C 8
ATOM 7307 O O . ASN A 1 8 ? 11.014 10.637 19.061 1.00 0.00 371 ASN A O 8
ATOM 7318 N N . PRO A 1 9 ? 8.922 11.462 19.195 1.00 0.00 372 PRO A N 8
ATOM 7319 C CA . PRO A 1 9 ? 8.329 10.231 19.726 1.00 0.00 372 PRO A CA 8
ATOM 7320 C C . PRO A 1 9 ? 8.288 9.114 18.689 1.00 0.00 372 PRO A C 8
ATOM 7321 O O . PRO A 1 9 ? 8.456 7.940 19.021 1.00 0.00 372 PRO A O 8
ATOM 7332 N N . ASP A 1 10 ? 8.065 9.486 17.434 1.00 0.00 373 ASP A N 8
ATOM 7333 C CA . ASP A 1 10 ? 8.004 8.514 16.348 1.00 0.00 373 ASP A CA 8
ATOM 7334 C C . ASP A 1 10 ? 9.169 7.534 16.430 1.00 0.00 373 ASP A C 8
ATOM 7335 O O . ASP A 1 10 ? 10.333 7.932 16.378 1.00 0.00 373 ASP A O 8
ATOM 7344 N N . TYR A 1 11 ? 8.849 6.251 16.559 1.00 0.00 374 TYR A N 8
ATOM 7345 C CA . TYR A 1 11 ? 9.869 5.214 16.652 1.00 0.00 374 TYR A CA 8
ATOM 7346 C C . TYR A 1 11 ? 9.992 4.452 15.336 1.00 0.00 374 TYR A C 8
ATOM 7347 O O . TYR A 1 11 ? 9.242 3.511 15.078 1.00 0.00 374 TYR A O 8
ATOM 7365 N N . VAL A 1 12 ? 10.946 4.865 14.508 1.00 0.00 375 VAL A N 8
ATOM 7366 C CA . VAL A 1 12 ? 11.170 4.221 13.219 1.00 0.00 375 VAL A CA 8
ATOM 7367 C C . VAL A 1 12 ? 12.480 4.687 12.593 1.00 0.00 375 VAL A C 8
ATOM 7368 O O . VAL A 1 12 ? 12.836 5.861 12.678 1.00 0.00 375 VAL A O 8
ATOM 7381 N N . GLU A 1 13 ? 13.192 3.757 11.964 1.00 0.00 376 GLU A N 8
ATOM 7382 C CA . GLU A 1 13 ? 14.464 4.073 11.323 1.00 0.00 376 GLU A CA 8
ATOM 7383 C C . GLU A 1 13 ? 14.502 3.536 9.896 1.00 0.00 376 GLU A C 8
ATOM 7384 O O . GLU A 1 13 ? 15.059 2.468 9.637 1.00 0.00 376 GLU A O 8
ATOM 7396 N N . VAL A 1 14 ? 13.906 4.282 8.972 1.00 0.00 377 VAL A N 8
ATOM 7397 C CA . VAL A 1 14 ? 13.872 3.882 7.570 1.00 0.00 377 VAL A CA 8
ATOM 7398 C C . VAL A 1 14 ? 15.222 4.111 6.900 1.00 0.00 377 VAL A C 8
ATOM 7399 O O . VAL A 1 14 ? 15.539 5.226 6.483 1.00 0.00 377 VAL A O 8
ATOM 7412 N N . ASP A 1 15 ? 16.014 3.050 6.800 1.00 0.00 378 ASP A N 8
ATOM 7413 C CA . ASP A 1 15 ? 17.331 3.134 6.179 1.00 0.00 378 ASP A CA 8
ATOM 7414 C C . ASP A 1 15 ? 17.212 3.472 4.697 1.00 0.00 378 ASP A C 8
ATOM 7415 O O . ASP A 1 15 ? 17.884 4.377 4.200 1.00 0.00 378 ASP A O 8
ATOM 7424 N N . ARG A 1 16 ? 16.354 2.739 3.995 1.00 0.00 379 ARG A N 8
ATOM 7425 C CA . ARG A 1 16 ? 16.149 2.960 2.568 1.00 0.00 379 ARG A CA 8
ATOM 7426 C C . ARG A 1 16 ? 15.031 2.068 2.035 1.00 0.00 379 ARG A C 8
ATOM 7427 O O . ARG A 1 16 ? 14.505 1.219 2.755 1.00 0.00 379 ARG A O 8
ATOM 7448 N N . ILE A 1 17 ? 14.674 2.268 0.771 1.00 0.00 380 ILE A N 8
ATOM 7449 C CA . ILE A 1 17 ? 13.620 1.482 0.142 1.00 0.00 380 ILE A CA 8
ATOM 7450 C C . ILE A 1 17 ? 14.198 0.492 -0.863 1.00 0.00 380 ILE A C 8
ATOM 7451 O O . ILE A 1 17 ? 15.156 0.800 -1.573 1.00 0.00 380 ILE A O 8
ATOM 7467 N N . LEU A 1 18 ? 13.607 -0.697 -0.921 1.00 0.00 381 LEU A N 8
ATOM 7468 C CA . LEU A 1 18 ? 14.062 -1.733 -1.842 1.00 0.00 381 LEU A CA 8
ATOM 7469 C C . LEU A 1 18 ? 13.314 -1.648 -3.169 1.00 0.00 381 LEU A C 8
ATOM 7470 O O . LEU A 1 18 ? 13.894 -1.302 -4.197 1.00 0.00 381 LEU A O 8
ATOM 7486 N N . GLU A 1 19 ? 12.024 -1.965 -3.136 1.00 0.00 382 GLU A N 8
ATOM 7487 C CA . GLU A 1 19 ? 11.197 -1.923 -4.337 1.00 0.00 382 GLU A CA 8
ATOM 7488 C C . GLU A 1 19 ? 9.787 -1.439 -4.010 1.00 0.00 382 GLU A C 8
ATOM 7489 O O . GLU A 1 19 ? 9.435 -1.258 -2.844 1.00 0.00 382 GLU A O 8
ATOM 7501 N N . VAL A 1 20 ? 8.984 -1.230 -5.048 1.00 0.00 383 VAL A N 8
ATOM 7502 C CA . VAL A 1 20 ? 7.612 -0.768 -4.872 1.00 0.00 383 VAL A CA 8
ATOM 7503 C C . VAL A 1 20 ? 6.627 -1.688 -5.583 1.00 0.00 383 VAL A C 8
ATOM 7504 O O . VAL A 1 20 ? 6.977 -2.358 -6.554 1.00 0.00 383 VAL A O 8
ATOM 7517 N N . ALA A 1 21 ? 5.392 -1.716 -5.093 1.00 0.00 384 ALA A N 8
ATOM 7518 C CA . ALA A 1 21 ? 4.354 -2.552 -5.682 1.00 0.00 384 ALA A CA 8
ATOM 7519 C C . ALA A 1 21 ? 2.985 -1.891 -5.568 1.00 0.00 384 ALA A C 8
ATOM 7520 O O . ALA A 1 21 ? 2.708 -1.177 -4.603 1.00 0.00 384 ALA A O 8
ATOM 7527 N N . HIS A 1 22 ? 2.131 -2.133 -6.558 1.00 0.00 385 HIS A N 8
ATOM 7528 C CA . HIS A 1 22 ? 0.790 -1.560 -6.567 1.00 0.00 385 HIS A CA 8
ATOM 7529 C C . HIS A 1 22 ? -0.270 -2.658 -6.558 1.00 0.00 385 HIS A C 8
ATOM 7530 O O . HIS A 1 22 ? -0.262 -3.551 -7.407 1.00 0.00 385 HIS A O 8
ATOM 7544 N N . THR A 1 23 ? -1.181 -2.587 -5.592 1.00 0.00 386 THR A N 8
ATOM 7545 C CA . THR A 1 23 ? -2.245 -3.575 -5.471 1.00 0.00 386 THR A CA 8
ATOM 7546 C C . THR A 1 23 ? -3.549 -2.926 -5.022 1.00 0.00 386 THR A C 8
ATOM 7547 O O . THR A 1 23 ? -3.560 -1.784 -4.561 1.00 0.00 386 THR A O 8
ATOM 7558 N N . LYS A 1 24 ? -4.648 -3.660 -5.159 1.00 0.00 387 LYS A N 8
ATOM 7559 C CA . LYS A 1 24 ? -5.959 -3.157 -4.765 1.00 0.00 387 LYS A CA 8
ATOM 7560 C C . LYS A 1 24 ? -6.555 -4.009 -3.649 1.00 0.00 387 LYS A C 8
ATOM 7561 O O . LYS A 1 24 ? -6.515 -5.238 -3.704 1.00 0.00 387 LYS A O 8
ATOM 7580 N N . ASP A 1 25 ? -7.110 -3.348 -2.639 1.00 0.00 388 ASP A N 8
ATOM 7581 C CA . ASP A 1 25 ? -7.717 -4.045 -1.511 1.00 0.00 388 ASP A CA 8
ATOM 7582 C C . ASP A 1 25 ? -8.703 -5.105 -1.994 1.00 0.00 388 ASP A C 8
ATOM 7583 O O . ASP A 1 25 ? -9.129 -5.090 -3.148 1.00 0.00 388 ASP A O 8
ATOM 7592 N N . ALA A 1 26 ? -9.059 -6.024 -1.102 1.00 0.00 389 ALA A N 8
ATOM 7593 C CA . ALA A 1 26 ? -9.995 -7.090 -1.437 1.00 0.00 389 ALA A CA 8
ATOM 7594 C C . ALA A 1 26 ? -11.389 -6.787 -0.898 1.00 0.00 389 ALA A C 8
ATOM 7595 O O . ALA A 1 26 ? -12.073 -7.673 -0.388 1.00 0.00 389 ALA A O 8
ATOM 7602 N N . GLU A 1 27 ? -11.802 -5.529 -1.014 1.00 0.00 390 GLU A N 8
ATOM 7603 C CA . GLU A 1 27 ? -13.115 -5.110 -0.536 1.00 0.00 390 GLU A CA 8
ATOM 7604 C C . GLU A 1 27 ? -13.920 -4.458 -1.657 1.00 0.00 390 GLU A C 8
ATOM 7605 O O . GLU A 1 27 ? -14.868 -5.046 -2.179 1.00 0.00 390 GLU A O 8
ATOM 7617 N N . THR A 1 28 ? -13.535 -3.239 -2.023 1.00 0.00 391 THR A N 8
ATOM 7618 C CA . THR A 1 28 ? -14.221 -2.507 -3.080 1.00 0.00 391 THR A CA 8
ATOM 7619 C C . THR A 1 28 ? -13.357 -2.411 -4.332 1.00 0.00 391 THR A C 8
ATOM 7620 O O . THR A 1 28 ? -13.862 -2.467 -5.453 1.00 0.00 391 THR A O 8
ATOM 7631 N N . GLY A 1 29 ? -12.049 -2.268 -4.135 1.00 0.00 392 GLY A N 8
ATOM 7632 C CA . GLY A 1 29 ? -11.136 -2.168 -5.258 1.00 0.00 392 GLY A CA 8
ATOM 7633 C C . GLY A 1 29 ? -10.386 -0.851 -5.279 1.00 0.00 392 GLY A C 8
ATOM 7634 O O . GLY A 1 29 ? -10.070 -0.327 -6.347 1.00 0.00 392 GLY A O 8
ATOM 7638 N N . GLU A 1 30 ? -10.100 -0.315 -4.097 1.00 0.00 393 GLU A N 8
ATOM 7639 C CA . GLU A 1 30 ? -9.385 0.951 -3.986 1.00 0.00 393 GLU A CA 8
ATOM 7640 C C . GLU A 1 30 ? -7.900 0.764 -4.285 1.00 0.00 393 GLU A C 8
ATOM 7641 O O . GLU A 1 30 ? -7.361 -0.333 -4.143 1.00 0.00 393 GLU A O 8
ATOM 7653 N N . GLU A 1 31 ? -7.246 1.844 -4.702 1.00 0.00 394 GLU A N 8
ATOM 7654 C CA . GLU A 1 31 ? -5.824 1.799 -5.023 1.00 0.00 394 GLU A CA 8
ATOM 7655 C C . GLU A 1 31 ? -4.980 1.778 -3.753 1.00 0.00 394 GLU A C 8
ATOM 7656 O O . GLU A 1 31 ? -4.936 2.756 -3.006 1.00 0.00 394 GLU A O 8
ATOM 7668 N N . VAL A 1 32 ? -4.310 0.655 -3.513 1.00 0.00 395 VAL A N 8
ATOM 7669 C CA . VAL A 1 32 ? -3.466 0.505 -2.333 1.00 0.00 395 VAL A CA 8
ATOM 7670 C C . VAL A 1 32 ? -2.009 0.287 -2.724 1.00 0.00 395 VAL A C 8
ATOM 7671 O O . VAL A 1 32 ? -1.603 -0.827 -3.056 1.00 0.00 395 VAL A O 8
ATOM 7684 N N . THR A 1 33 ? -1.224 1.359 -2.682 1.00 0.00 396 THR A N 8
ATOM 7685 C CA . THR A 1 33 ? 0.189 1.286 -3.033 1.00 0.00 396 THR A CA 8
ATOM 7686 C C . THR A 1 33 ? 1.032 0.874 -1.832 1.00 0.00 396 THR A C 8
ATOM 7687 O O . THR A 1 33 ? 0.913 1.449 -0.750 1.00 0.00 396 THR A O 8
ATOM 7698 N N . HIS A 1 34 ? 1.886 -0.126 -2.029 1.00 0.00 397 HIS A N 8
ATOM 7699 C CA . HIS A 1 34 ? 2.751 -0.615 -0.962 1.00 0.00 397 HIS A CA 8
ATOM 7700 C C . HIS A 1 34 ? 4.215 -0.308 -1.266 1.00 0.00 397 HIS A C 8
ATOM 7701 O O . HIS A 1 34 ? 4.657 -0.414 -2.410 1.00 0.00 397 HIS A O 8
ATOM 7715 N N . TYR A 1 35 ? 4.961 0.071 -0.235 1.00 0.00 398 TYR A N 8
ATOM 7716 C CA . TYR A 1 35 ? 6.374 0.396 -0.392 1.00 0.00 398 TYR A CA 8
ATOM 7717 C C . TYR A 1 35 ? 7.235 -0.457 0.535 1.00 0.00 398 TYR A C 8
ATOM 7718 O O . TYR A 1 35 ? 7.069 -0.431 1.755 1.00 0.00 398 TYR A O 8
ATOM 7736 N N . LEU A 1 36 ? 8.157 -1.211 -0.053 1.00 0.00 399 LEU A N 8
ATOM 7737 C CA . LEU A 1 36 ? 9.047 -2.072 0.718 1.00 0.00 399 LEU A CA 8
ATOM 7738 C C . LEU A 1 36 ? 10.086 -1.247 1.470 1.00 0.00 399 LEU A C 8
ATOM 7739 O O . LEU A 1 36 ? 11.149 -0.931 0.936 1.00 0.00 399 LEU A O 8
ATOM 7755 N N . VAL A 1 37 ? 9.772 -0.902 2.715 1.00 0.00 400 VAL A N 8
ATOM 7756 C CA . VAL A 1 37 ? 10.680 -0.117 3.543 1.00 0.00 400 VAL A CA 8
ATOM 7757 C C . VAL A 1 37 ? 11.821 -0.976 4.075 1.00 0.00 400 VAL A C 8
ATOM 7758 O O . VAL A 1 37 ? 11.605 -1.893 4.868 1.00 0.00 400 VAL A O 8
ATOM 7771 N N . LYS A 1 38 ? 13.037 -0.673 3.635 1.00 0.00 401 LYS A N 8
ATOM 7772 C CA . LYS A 1 38 ? 14.215 -1.415 4.068 1.00 0.00 401 LYS A CA 8
ATOM 7773 C C . LYS A 1 38 ? 14.901 -0.715 5.237 1.00 0.00 401 LYS A C 8
ATOM 7774 O O . LYS A 1 38 ? 15.668 0.228 5.044 1.00 0.00 401 LYS A O 8
ATOM 7793 N N . TRP A 1 39 ? 14.620 -1.183 6.448 1.00 0.00 402 TRP A N 8
ATOM 7794 C CA . TRP A 1 39 ? 15.211 -0.602 7.647 1.00 0.00 402 TRP A CA 8
ATOM 7795 C C . TRP A 1 39 ? 16.214 -1.561 8.280 1.00 0.00 402 TRP A C 8
ATOM 7796 O O . TRP A 1 39 ? 16.168 -2.768 8.040 1.00 0.00 402 TRP A O 8
ATOM 7817 N N . CYS A 1 40 ? 17.117 -1.018 9.087 1.00 0.00 403 CYS A N 8
ATOM 7818 C CA . CYS A 1 40 ? 18.132 -1.827 9.754 1.00 0.00 403 CYS A CA 8
ATOM 7819 C C . CYS A 1 40 ? 17.673 -2.231 11.151 1.00 0.00 403 CYS A C 8
ATOM 7820 O O . CYS A 1 40 ? 17.715 -3.407 11.513 1.00 0.00 403 CYS A O 8
ATOM 7828 N N . SER A 1 41 ? 17.237 -1.248 11.933 1.00 0.00 404 SER A N 8
ATOM 7829 C CA . SER A 1 41 ? 16.776 -1.501 13.293 1.00 0.00 404 SER A CA 8
ATOM 7830 C C . SER A 1 41 ? 15.998 -2.811 13.368 1.00 0.00 404 SER A C 8
ATOM 7831 O O . SER A 1 41 ? 15.946 -3.457 14.415 1.00 0.00 404 SER A O 8
ATOM 7839 N N . LEU A 1 42 ? 15.393 -3.198 12.250 1.00 0.00 405 LEU A N 8
ATOM 7840 C CA . LEU A 1 42 ? 14.617 -4.431 12.187 1.00 0.00 405 LEU A CA 8
ATOM 7841 C C . LEU A 1 42 ? 15.319 -5.473 11.322 1.00 0.00 405 LEU A C 8
ATOM 7842 O O . LEU A 1 42 ? 16.047 -5.148 10.384 1.00 0.00 405 LEU A O 8
ATOM 7858 N N . PRO A 1 43 ? 15.094 -6.756 11.641 1.00 0.00 406 PRO A N 8
ATOM 7859 C CA . PRO A 1 43 ? 15.693 -7.872 10.903 1.00 0.00 406 PRO A CA 8
ATOM 7860 C C . PRO A 1 43 ? 15.114 -8.017 9.500 1.00 0.00 406 PRO A C 8
ATOM 7861 O O . PRO A 1 43 ? 13.896 -8.002 9.316 1.00 0.00 406 PRO A O 8
ATOM 7872 N N . TYR A 1 44 ? 15.993 -8.159 8.514 1.00 0.00 407 TYR A N 8
ATOM 7873 C CA . TYR A 1 44 ? 15.568 -8.306 7.127 1.00 0.00 407 TYR A CA 8
ATOM 7874 C C . TYR A 1 44 ? 14.468 -9.356 7.002 1.00 0.00 407 TYR A C 8
ATOM 7875 O O . TYR A 1 44 ? 13.428 -9.111 6.391 1.00 0.00 407 TYR A O 8
ATOM 7893 N N . GLU A 1 45 ? 14.707 -10.526 7.586 1.00 0.00 408 GLU A N 8
ATOM 7894 C CA . GLU A 1 45 ? 13.737 -11.614 7.540 1.00 0.00 408 GLU A CA 8
ATOM 7895 C C . GLU A 1 45 ? 12.325 -11.095 7.793 1.00 0.00 408 GLU A C 8
ATOM 7896 O O . GLU A 1 45 ? 11.343 -11.718 7.390 1.00 0.00 408 GLU A O 8
ATOM 7908 N N . GLU A 1 46 ? 12.232 -9.951 8.464 1.00 0.00 409 GLU A N 8
ATOM 7909 C CA . GLU A 1 46 ? 10.940 -9.349 8.772 1.00 0.00 409 GLU A CA 8
ATOM 7910 C C . GLU A 1 46 ? 10.643 -8.186 7.829 1.00 0.00 409 GLU A C 8
ATOM 7911 O O . GLU A 1 46 ? 9.999 -7.210 8.214 1.00 0.00 409 GLU A O 8
ATOM 7923 N N . SER A 1 47 ? 11.118 -8.298 6.593 1.00 0.00 410 SER A N 8
ATOM 7924 C CA . SER A 1 47 ? 10.908 -7.255 5.596 1.00 0.00 410 SER A CA 8
ATOM 7925 C C . SER A 1 47 ? 9.419 -7.032 5.349 1.00 0.00 410 SER A C 8
ATOM 7926 O O . SER A 1 47 ? 8.695 -7.952 4.968 1.00 0.00 410 SER A O 8
ATOM 7934 N N . THR A 1 48 ? 8.967 -5.801 5.568 1.00 0.00 411 THR A N 8
ATOM 7935 C CA . THR A 1 48 ? 7.565 -5.455 5.371 1.00 0.00 411 THR A CA 8
ATOM 7936 C C . THR A 1 48 ? 7.414 -4.335 4.348 1.00 0.00 411 THR A C 8
ATOM 7937 O O . THR A 1 48 ? 8.396 -3.712 3.946 1.00 0.00 411 THR A O 8
ATOM 7948 N N . TRP A 1 49 ? 6.178 -4.085 3.931 1.00 0.00 412 TRP A N 8
ATOM 7949 C CA . TRP A 1 49 ? 5.898 -3.039 2.954 1.00 0.00 412 TRP A CA 8
ATOM 7950 C C . TRP A 1 49 ? 4.879 -2.044 3.498 1.00 0.00 412 TRP A C 8
ATOM 7951 O O . TRP A 1 49 ? 3.672 -2.262 3.398 1.00 0.00 412 TRP A O 8
ATOM 7972 N N . GLU A 1 50 ? 5.373 -0.952 4.073 1.00 0.00 413 GLU A N 8
ATOM 7973 C CA . GLU A 1 50 ? 4.502 0.075 4.633 1.00 0.00 413 GLU A CA 8
ATOM 7974 C C . GLU A 1 50 ? 3.832 0.883 3.525 1.00 0.00 413 GLU A C 8
ATOM 7975 O O . GLU A 1 50 ? 4.465 1.240 2.530 1.00 0.00 413 GLU A O 8
ATOM 7987 N N . LEU A 1 51 ? 2.547 1.168 3.704 1.00 0.00 414 LEU A N 8
ATOM 7988 C CA . LEU A 1 51 ? 1.788 1.933 2.721 1.00 0.00 414 LEU A CA 8
ATOM 7989 C C . LEU A 1 51 ? 2.509 3.230 2.366 1.00 0.00 414 LEU A C 8
ATOM 7990 O O . LEU A 1 51 ? 3.544 3.554 2.947 1.00 0.00 414 LEU A O 8
ATOM 8006 N N . GLU A 1 52 ? 1.952 3.968 1.411 1.00 0.00 415 GLU A N 8
ATOM 8007 C CA . GLU A 1 52 ? 2.542 5.230 0.981 1.00 0.00 415 GLU A CA 8
ATOM 8008 C C . GLU A 1 52 ? 2.200 6.352 1.957 1.00 0.00 415 GLU A C 8
ATOM 8009 O O . GLU A 1 52 ? 2.466 7.523 1.690 1.00 0.00 415 GLU A O 8
ATOM 8021 N N . GLU A 1 53 ? 1.608 5.983 3.089 1.00 0.00 416 GLU A N 8
ATOM 8022 C CA . GLU A 1 53 ? 1.228 6.958 4.105 1.00 0.00 416 GLU A CA 8
ATOM 8023 C C . GLU A 1 53 ? 2.129 6.846 5.331 1.00 0.00 416 GLU A C 8
ATOM 8024 O O . GLU A 1 53 ? 2.480 7.850 5.950 1.00 0.00 416 GLU A O 8
ATOM 8036 N N . ASP A 1 54 ? 2.499 5.617 5.675 1.00 0.00 417 ASP A N 8
ATOM 8037 C CA . ASP A 1 54 ? 3.360 5.372 6.827 1.00 0.00 417 ASP A CA 8
ATOM 8038 C C . ASP A 1 54 ? 4.828 5.357 6.414 1.00 0.00 417 ASP A C 8
ATOM 8039 O O . ASP A 1 54 ? 5.648 4.670 7.024 1.00 0.00 417 ASP A O 8
ATOM 8048 N N . VAL A 1 55 ? 5.154 6.118 5.374 1.00 0.00 418 VAL A N 8
ATOM 8049 C CA . VAL A 1 55 ? 6.523 6.192 4.879 1.00 0.00 418 VAL A CA 8
ATOM 8050 C C . VAL A 1 55 ? 6.909 7.629 4.544 1.00 0.00 418 VAL A C 8
ATOM 8051 O O . VAL A 1 55 ? 6.090 8.403 4.048 1.00 0.00 418 VAL A O 8
ATOM 8064 N N . ASP A 1 56 ? 8.161 7.978 4.817 1.00 0.00 419 ASP A N 8
ATOM 8065 C CA . ASP A 1 56 ? 8.658 9.321 4.543 1.00 0.00 419 ASP A CA 8
ATOM 8066 C C . ASP A 1 56 ? 8.599 9.628 3.050 1.00 0.00 419 ASP A C 8
ATOM 8067 O O . ASP A 1 56 ? 8.889 8.780 2.206 1.00 0.00 419 ASP A O 8
ATOM 8076 N N . PRO A 1 57 ? 8.215 10.869 2.715 1.00 0.00 420 PRO A N 8
ATOM 8077 C CA . PRO A 1 57 ? 8.109 11.316 1.323 1.00 0.00 420 PRO A CA 8
ATOM 8078 C C . PRO A 1 57 ? 9.472 11.451 0.652 1.00 0.00 420 PRO A C 8
ATOM 8079 O O . PRO A 1 57 ? 9.628 11.135 -0.526 1.00 0.00 420 PRO A O 8
ATOM 8090 N N . ALA A 1 58 ? 10.456 11.923 1.411 1.00 0.00 421 ALA A N 8
ATOM 8091 C CA . ALA A 1 58 ? 11.806 12.098 0.890 1.00 0.00 421 ALA A CA 8
ATOM 8092 C C . ALA A 1 58 ? 12.362 10.783 0.355 1.00 0.00 421 ALA A C 8
ATOM 8093 O O . ALA A 1 58 ? 12.783 10.699 -0.799 1.00 0.00 421 ALA A O 8
ATOM 8100 N N . LYS A 1 59 ? 12.360 9.757 1.199 1.00 0.00 422 LYS A N 8
ATOM 8101 C CA . LYS A 1 59 ? 12.864 8.445 0.811 1.00 0.00 422 LYS A CA 8
ATOM 8102 C C . LYS A 1 59 ? 12.237 7.988 -0.502 1.00 0.00 422 LYS A C 8
ATOM 8103 O O . LYS A 1 59 ? 12.934 7.536 -1.410 1.00 0.00 422 LYS A O 8
ATOM 8122 N N . VAL A 1 60 ? 10.917 8.110 -0.596 1.00 0.00 423 VAL A N 8
ATOM 8123 C CA . VAL A 1 60 ? 10.196 7.712 -1.800 1.00 0.00 423 VAL A CA 8
ATOM 8124 C C . VAL A 1 60 ? 10.683 8.492 -3.015 1.00 0.00 423 VAL A C 8
ATOM 8125 O O . VAL A 1 60 ? 10.946 7.917 -4.072 1.00 0.00 423 VAL A O 8
ATOM 8138 N N . LYS A 1 61 ? 10.803 9.806 -2.859 1.00 0.00 424 LYS A N 8
ATOM 8139 C CA . LYS A 1 61 ? 11.260 10.668 -3.943 1.00 0.00 424 LYS A CA 8
ATOM 8140 C C . LYS A 1 61 ? 12.598 10.184 -4.494 1.00 0.00 424 LYS A C 8
ATOM 8141 O O . LYS A 1 61 ? 12.724 9.910 -5.687 1.00 0.00 424 LYS A O 8
ATOM 8160 N N . GLU A 1 62 ? 13.592 10.081 -3.618 1.00 0.00 425 GLU A N 8
ATOM 8161 C CA . GLU A 1 62 ? 14.919 9.629 -4.019 1.00 0.00 425 GLU A CA 8
ATOM 8162 C C . GLU A 1 62 ? 14.844 8.277 -4.723 1.00 0.00 425 GLU A C 8
ATOM 8163 O O . GLU A 1 62 ? 15.454 8.077 -5.773 1.00 0.00 425 GLU A O 8
ATOM 8175 N N . PHE A 1 63 ? 14.092 7.352 -4.135 1.00 0.00 426 PHE A N 8
ATOM 8176 C CA . PHE A 1 63 ? 13.938 6.018 -4.704 1.00 0.00 426 PHE A CA 8
ATOM 8177 C C . PHE A 1 63 ? 13.384 6.093 -6.124 1.00 0.00 426 PHE A C 8
ATOM 8178 O O . PHE A 1 63 ? 13.783 5.323 -6.997 1.00 0.00 426 PHE A O 8
ATOM 8195 N N . GLU A 1 64 ? 12.463 7.025 -6.345 1.00 0.00 427 GLU A N 8
ATOM 8196 C CA . GLU A 1 64 ? 11.853 7.199 -7.658 1.00 0.00 427 GLU A CA 8
ATOM 8197 C C . GLU A 1 64 ? 12.857 7.776 -8.652 1.00 0.00 427 GLU A C 8
ATOM 8198 O O . GLU A 1 64 ? 12.977 7.296 -9.779 1.00 0.00 427 GLU A O 8
ATOM 8210 N N . SER A 1 65 ? 13.577 8.809 -8.226 1.00 0.00 428 SER A N 8
ATOM 8211 C CA . SER A 1 65 ? 14.568 9.455 -9.079 1.00 0.00 428 SER A CA 8
ATOM 8212 C C . SER A 1 65 ? 15.463 8.419 -9.752 1.00 0.00 428 SER A C 8
ATOM 8213 O O . SER A 1 65 ? 15.986 8.648 -10.843 1.00 0.00 428 SER A O 8
ATOM 8221 N N . LEU A 1 66 ? 15.635 7.278 -9.093 1.00 0.00 429 LEU A N 8
ATOM 8222 C CA . LEU A 1 66 ? 16.467 6.205 -9.626 1.00 0.00 429 LEU A CA 8
ATOM 8223 C C . LEU A 1 66 ? 15.857 5.623 -10.897 1.00 0.00 429 LEU A C 8
ATOM 8224 O O . LEU A 1 66 ? 16.439 5.720 -11.977 1.00 0.00 429 LEU A O 8
ATOM 8240 N N . GLN A 1 67 ? 14.680 5.021 -10.760 1.00 0.00 430 GLN A N 8
ATOM 8241 C CA . GLN A 1 67 ? 13.990 4.425 -11.899 1.00 0.00 430 GLN A CA 8
ATOM 8242 C C . GLN A 1 67 ? 12.696 5.172 -12.203 1.00 0.00 430 GLN A C 8
ATOM 8243 O O . GLN A 1 67 ? 11.916 5.476 -11.302 1.00 0.00 430 GLN A O 8
ATOM 8257 N N . VAL A 1 68 ? 12.476 5.466 -13.481 1.00 0.00 431 VAL A N 8
ATOM 8258 C CA . VAL A 1 68 ? 11.276 6.178 -13.905 1.00 0.00 431 VAL A CA 8
ATOM 8259 C C . VAL A 1 68 ? 10.016 5.446 -13.458 1.00 0.00 431 VAL A C 8
ATOM 8260 O O . VAL A 1 68 ? 8.999 6.069 -13.151 1.00 0.00 431 VAL A O 8
ATOM 8273 N N . GLY A 1 1 ? 22.427 0.821 32.059 1.00 0.00 364 GLY A N 9
ATOM 8274 C CA . GLY A 1 1 ? 22.764 0.856 30.648 1.00 0.00 364 GLY A CA 9
ATOM 8275 C C . GLY A 1 1 ? 22.548 2.225 30.034 1.00 0.00 364 GLY A C 9
ATOM 8276 O O . GLY A 1 1 ? 23.495 2.861 29.572 1.00 0.00 364 GLY A O 9
ATOM 8280 N N . SER A 1 2 ? 21.299 2.678 30.026 1.00 0.00 365 SER A N 9
ATOM 8281 C CA . SER A 1 2 ? 20.961 3.978 29.459 1.00 0.00 365 SER A CA 9
ATOM 8282 C C . SER A 1 2 ? 21.122 5.083 30.499 1.00 0.00 365 SER A C 9
ATOM 8283 O O . SER A 1 2 ? 21.588 6.180 30.189 1.00 0.00 365 SER A O 9
ATOM 8291 N N . SER A 1 3 ? 20.732 4.785 31.735 1.00 0.00 366 SER A N 9
ATOM 8292 C CA . SER A 1 3 ? 20.829 5.753 32.821 1.00 0.00 366 SER A CA 9
ATOM 8293 C C . SER A 1 3 ? 20.351 7.129 32.366 1.00 0.00 366 SER A C 9
ATOM 8294 O O . SER A 1 3 ? 21.021 8.137 32.590 1.00 0.00 366 SER A O 9
ATOM 8302 N N . GLY A 1 4 ? 19.186 7.162 31.726 1.00 0.00 367 GLY A N 9
ATOM 8303 C CA . GLY A 1 4 ? 18.637 8.418 31.250 1.00 0.00 367 GLY A CA 9
ATOM 8304 C C . GLY A 1 4 ? 17.122 8.412 31.213 1.00 0.00 367 GLY A C 9
ATOM 8305 O O . GLY A 1 4 ? 16.469 8.820 32.173 1.00 0.00 367 GLY A O 9
ATOM 8309 N N . SER A 1 5 ? 16.560 7.949 30.100 1.00 0.00 368 SER A N 9
ATOM 8310 C CA . SER A 1 5 ? 15.112 7.897 29.940 1.00 0.00 368 SER A CA 9
ATOM 8311 C C . SER A 1 5 ? 14.650 6.474 29.639 1.00 0.00 368 SER A C 9
ATOM 8312 O O . SER A 1 5 ? 15.411 5.660 29.116 1.00 0.00 368 SER A O 9
ATOM 8320 N N . SER A 1 6 ? 13.397 6.183 29.973 1.00 0.00 369 SER A N 9
ATOM 8321 C CA . SER A 1 6 ? 12.833 4.858 29.743 1.00 0.00 369 SER A CA 9
ATOM 8322 C C . SER A 1 6 ? 12.228 4.760 28.346 1.00 0.00 369 SER A C 9
ATOM 8323 O O . SER A 1 6 ? 12.447 3.784 27.629 1.00 0.00 369 SER A O 9
ATOM 8331 N N . GLY A 1 7 ? 11.465 5.780 27.965 1.00 0.00 370 GLY A N 9
ATOM 8332 C CA . GLY A 1 7 ? 10.840 5.791 26.656 1.00 0.00 370 GLY A CA 9
ATOM 8333 C C . GLY A 1 7 ? 10.861 7.164 26.014 1.00 0.00 370 GLY A C 9
ATOM 8334 O O . GLY A 1 7 ? 11.153 8.160 26.674 1.00 0.00 370 GLY A O 9
ATOM 8338 N N . ASN A 1 8 ? 10.551 7.216 24.723 1.00 0.00 371 ASN A N 9
ATOM 8339 C CA . ASN A 1 8 ? 10.538 8.478 23.991 1.00 0.00 371 ASN A CA 9
ATOM 8340 C C . ASN A 1 8 ? 9.722 8.354 22.708 1.00 0.00 371 ASN A C 9
ATOM 8341 O O . ASN A 1 8 ? 9.719 7.318 22.042 1.00 0.00 371 ASN A O 9
ATOM 8352 N N . PRO A 1 9 ? 9.013 9.435 22.351 1.00 0.00 372 PRO A N 9
ATOM 8353 C CA . PRO A 1 9 ? 8.181 9.473 21.145 1.00 0.00 372 PRO A CA 9
ATOM 8354 C C . PRO A 1 9 ? 9.012 9.475 19.866 1.00 0.00 372 PRO A C 9
ATOM 8355 O O . PRO A 1 9 ? 9.278 10.529 19.289 1.00 0.00 372 PRO A O 9
ATOM 8366 N N . ASP A 1 10 ? 9.419 8.288 19.429 1.00 0.00 373 ASP A N 9
ATOM 8367 C CA . ASP A 1 10 ? 10.219 8.153 18.217 1.00 0.00 373 ASP A CA 9
ATOM 8368 C C . ASP A 1 10 ? 10.441 6.683 17.875 1.00 0.00 373 ASP A C 9
ATOM 8369 O O . ASP A 1 10 ? 10.796 5.881 18.738 1.00 0.00 373 ASP A O 9
ATOM 8378 N N . TYR A 1 11 ? 10.230 6.338 16.610 1.00 0.00 374 TYR A N 9
ATOM 8379 C CA . TYR A 1 11 ? 10.404 4.964 16.153 1.00 0.00 374 TYR A CA 9
ATOM 8380 C C . TYR A 1 11 ? 11.774 4.773 15.511 1.00 0.00 374 TYR A C 9
ATOM 8381 O O . TYR A 1 11 ? 12.502 5.737 15.275 1.00 0.00 374 TYR A O 9
ATOM 8399 N N . VAL A 1 12 ? 12.119 3.520 15.229 1.00 0.00 375 VAL A N 9
ATOM 8400 C CA . VAL A 1 12 ? 13.401 3.200 14.612 1.00 0.00 375 VAL A CA 9
ATOM 8401 C C . VAL A 1 12 ? 13.593 3.974 13.313 1.00 0.00 375 VAL A C 9
ATOM 8402 O O . VAL A 1 12 ? 12.634 4.485 12.736 1.00 0.00 375 VAL A O 9
ATOM 8415 N N . GLU A 1 13 ? 14.840 4.054 12.858 1.00 0.00 376 GLU A N 9
ATOM 8416 C CA . GLU A 1 13 ? 15.158 4.766 11.625 1.00 0.00 376 GLU A CA 9
ATOM 8417 C C . GLU A 1 13 ? 15.176 3.812 10.435 1.00 0.00 376 GLU A C 9
ATOM 8418 O O . GLU A 1 13 ? 15.464 2.624 10.582 1.00 0.00 376 GLU A O 9
ATOM 8430 N N . VAL A 1 14 ? 14.868 4.340 9.255 1.00 0.00 377 VAL A N 9
ATOM 8431 C CA . VAL A 1 14 ? 14.849 3.537 8.038 1.00 0.00 377 VAL A CA 9
ATOM 8432 C C . VAL A 1 14 ? 16.138 3.714 7.243 1.00 0.00 377 VAL A C 9
ATOM 8433 O O . VAL A 1 14 ? 16.643 4.827 7.100 1.00 0.00 377 VAL A O 9
ATOM 8446 N N . ASP A 1 15 ? 16.664 2.609 6.728 1.00 0.00 378 ASP A N 9
ATOM 8447 C CA . ASP A 1 15 ? 17.894 2.641 5.945 1.00 0.00 378 ASP A CA 9
ATOM 8448 C C . ASP A 1 15 ? 17.623 3.135 4.527 1.00 0.00 378 ASP A C 9
ATOM 8449 O O . ASP A 1 15 ? 18.193 4.134 4.087 1.00 0.00 378 ASP A O 9
ATOM 8458 N N . ARG A 1 16 ? 16.751 2.428 3.816 1.00 0.00 379 ARG A N 9
ATOM 8459 C CA . ARG A 1 16 ? 16.406 2.792 2.448 1.00 0.00 379 ARG A CA 9
ATOM 8460 C C . ARG A 1 16 ? 15.241 1.950 1.937 1.00 0.00 379 ARG A C 9
ATOM 8461 O O . ARG A 1 16 ? 14.683 1.134 2.672 1.00 0.00 379 ARG A O 9
ATOM 8482 N N . ILE A 1 17 ? 14.879 2.153 0.675 1.00 0.00 380 ILE A N 9
ATOM 8483 C CA . ILE A 1 17 ? 13.781 1.411 0.067 1.00 0.00 380 ILE A CA 9
ATOM 8484 C C . ILE A 1 17 ? 14.285 0.494 -1.042 1.00 0.00 380 ILE A C 9
ATOM 8485 O O . ILE A 1 17 ? 15.222 0.833 -1.765 1.00 0.00 380 ILE A O 9
ATOM 8501 N N . LEU A 1 18 ? 13.655 -0.668 -1.172 1.00 0.00 381 LEU A N 9
ATOM 8502 C CA . LEU A 1 18 ? 14.038 -1.635 -2.196 1.00 0.00 381 LEU A CA 9
ATOM 8503 C C . LEU A 1 18 ? 13.200 -1.453 -3.457 1.00 0.00 381 LEU A C 9
ATOM 8504 O O . LEU A 1 18 ? 13.693 -0.970 -4.476 1.00 0.00 381 LEU A O 9
ATOM 8520 N N . GLU A 1 19 ? 11.931 -1.840 -3.380 1.00 0.00 382 GLU A N 9
ATOM 8521 C CA . GLU A 1 19 ? 11.025 -1.718 -4.516 1.00 0.00 382 GLU A CA 9
ATOM 8522 C C . GLU A 1 19 ? 9.652 -1.226 -4.067 1.00 0.00 382 GLU A C 9
ATOM 8523 O O . GLU A 1 19 ? 9.373 -1.135 -2.871 1.00 0.00 382 GLU A O 9
ATOM 8535 N N . VAL A 1 20 ? 8.797 -0.909 -5.035 1.00 0.00 383 VAL A N 9
ATOM 8536 C CA . VAL A 1 20 ? 7.453 -0.427 -4.740 1.00 0.00 383 VAL A CA 9
ATOM 8537 C C . VAL A 1 20 ? 6.400 -1.261 -5.460 1.00 0.00 383 VAL A C 9
ATOM 8538 O O . VAL A 1 20 ? 6.492 -1.489 -6.666 1.00 0.00 383 VAL A O 9
ATOM 8551 N N . ALA A 1 21 ? 5.399 -1.713 -4.713 1.00 0.00 384 ALA A N 9
ATOM 8552 C CA . ALA A 1 21 ? 4.326 -2.520 -5.281 1.00 0.00 384 ALA A CA 9
ATOM 8553 C C . ALA A 1 21 ? 2.982 -1.811 -5.159 1.00 0.00 384 ALA A C 9
ATOM 8554 O O . ALA A 1 21 ? 2.678 -1.208 -4.129 1.00 0.00 384 ALA A O 9
ATOM 8561 N N . HIS A 1 22 ? 2.180 -1.885 -6.216 1.00 0.00 385 HIS A N 9
ATOM 8562 C CA . HIS A 1 22 ? 0.867 -1.249 -6.227 1.00 0.00 385 HIS A CA 9
ATOM 8563 C C . HIS A 1 22 ? -0.242 -2.295 -6.280 1.00 0.00 385 HIS A C 9
ATOM 8564 O O . HIS A 1 22 ? -0.144 -3.285 -7.006 1.00 0.00 385 HIS A O 9
ATOM 8578 N N . THR A 1 23 ? -1.299 -2.069 -5.505 1.00 0.00 386 THR A N 9
ATOM 8579 C CA . THR A 1 23 ? -2.426 -2.992 -5.462 1.00 0.00 386 THR A CA 9
ATOM 8580 C C . THR A 1 23 ? -3.745 -2.242 -5.317 1.00 0.00 386 THR A C 9
ATOM 8581 O O . THR A 1 23 ? -3.764 -1.054 -4.993 1.00 0.00 386 THR A O 9
ATOM 8592 N N . LYS A 1 24 ? -4.848 -2.943 -5.558 1.00 0.00 387 LYS A N 9
ATOM 8593 C CA . LYS A 1 24 ? -6.174 -2.344 -5.452 1.00 0.00 387 LYS A CA 9
ATOM 8594 C C . LYS A 1 24 ? -7.106 -3.229 -4.631 1.00 0.00 387 LYS A C 9
ATOM 8595 O O . LYS A 1 24 ? -7.246 -4.421 -4.904 1.00 0.00 387 LYS A O 9
ATOM 8614 N N . ASP A 1 25 ? -7.743 -2.637 -3.627 1.00 0.00 388 ASP A N 9
ATOM 8615 C CA . ASP A 1 25 ? -8.665 -3.372 -2.767 1.00 0.00 388 ASP A CA 9
ATOM 8616 C C . ASP A 1 25 ? -9.625 -4.217 -3.598 1.00 0.00 388 ASP A C 9
ATOM 8617 O O . ASP A 1 25 ? -9.652 -4.120 -4.824 1.00 0.00 388 ASP A O 9
ATOM 8626 N N . ALA A 1 26 ? -10.412 -5.047 -2.921 1.00 0.00 389 ALA A N 9
ATOM 8627 C CA . ALA A 1 26 ? -11.375 -5.908 -3.596 1.00 0.00 389 ALA A CA 9
ATOM 8628 C C . ALA A 1 26 ? -12.804 -5.449 -3.329 1.00 0.00 389 ALA A C 9
ATOM 8629 O O . ALA A 1 26 ? -13.568 -5.198 -4.260 1.00 0.00 389 ALA A O 9
ATOM 8636 N N . GLU A 1 27 ? -13.158 -5.343 -2.052 1.00 0.00 390 GLU A N 9
ATOM 8637 C CA . GLU A 1 27 ? -14.497 -4.916 -1.664 1.00 0.00 390 GLU A CA 9
ATOM 8638 C C . GLU A 1 27 ? -14.973 -3.758 -2.537 1.00 0.00 390 GLU A C 9
ATOM 8639 O O . GLU A 1 27 ? -16.065 -3.801 -3.105 1.00 0.00 390 GLU A O 9
ATOM 8651 N N . THR A 1 28 ? -14.145 -2.723 -2.640 1.00 0.00 391 THR A N 9
ATOM 8652 C CA . THR A 1 28 ? -14.481 -1.553 -3.442 1.00 0.00 391 THR A CA 9
ATOM 8653 C C . THR A 1 28 ? -13.567 -1.439 -4.657 1.00 0.00 391 THR A C 9
ATOM 8654 O O . THR A 1 28 ? -14.032 -1.432 -5.797 1.00 0.00 391 THR A O 9
ATOM 8665 N N . GLY A 1 29 ? -12.265 -1.351 -4.407 1.00 0.00 392 GLY A N 9
ATOM 8666 C CA . GLY A 1 29 ? -11.307 -1.239 -5.491 1.00 0.00 392 GLY A CA 9
ATOM 8667 C C . GLY A 1 29 ? -10.540 0.068 -5.455 1.00 0.00 392 GLY A C 9
ATOM 8668 O O . GLY A 1 29 ? -10.330 0.700 -6.489 1.00 0.00 392 GLY A O 9
ATOM 8672 N N . GLU A 1 30 ? -10.122 0.474 -4.260 1.00 0.00 393 GLU A N 9
ATOM 8673 C CA . GLU A 1 30 ? -9.376 1.716 -4.094 1.00 0.00 393 GLU A CA 9
ATOM 8674 C C . GLU A 1 30 ? -7.928 1.546 -4.544 1.00 0.00 393 GLU A C 9
ATOM 8675 O O . GLU A 1 30 ? -7.524 0.465 -4.972 1.00 0.00 393 GLU A O 9
ATOM 8687 N N . GLU A 1 31 ? -7.153 2.621 -4.444 1.00 0.00 394 GLU A N 9
ATOM 8688 C CA . GLU A 1 31 ? -5.750 2.591 -4.841 1.00 0.00 394 GLU A CA 9
ATOM 8689 C C . GLU A 1 31 ? -4.840 2.503 -3.620 1.00 0.00 394 GLU A C 9
ATOM 8690 O O . GLU A 1 31 ? -4.508 3.517 -3.005 1.00 0.00 394 GLU A O 9
ATOM 8702 N N . VAL A 1 32 ? -4.440 1.284 -3.273 1.00 0.00 395 VAL A N 9
ATOM 8703 C CA . VAL A 1 32 ? -3.568 1.062 -2.126 1.00 0.00 395 VAL A CA 9
ATOM 8704 C C . VAL A 1 32 ? -2.129 0.821 -2.567 1.00 0.00 395 VAL A C 9
ATOM 8705 O O . VAL A 1 32 ? -1.796 -0.248 -3.079 1.00 0.00 395 VAL A O 9
ATOM 8718 N N . THR A 1 33 ? -1.278 1.822 -2.366 1.00 0.00 396 THR A N 9
ATOM 8719 C CA . THR A 1 33 ? 0.126 1.719 -2.744 1.00 0.00 396 THR A CA 9
ATOM 8720 C C . THR A 1 33 ? 0.951 1.091 -1.627 1.00 0.00 396 THR A C 9
ATOM 8721 O O . THR A 1 33 ? 0.695 1.324 -0.445 1.00 0.00 396 THR A O 9
ATOM 8732 N N . HIS A 1 34 ? 1.945 0.294 -2.007 1.00 0.00 397 HIS A N 9
ATOM 8733 C CA . HIS A 1 34 ? 2.810 -0.367 -1.037 1.00 0.00 397 HIS A CA 9
ATOM 8734 C C . HIS A 1 34 ? 4.278 -0.077 -1.331 1.00 0.00 397 HIS A C 9
ATOM 8735 O O . HIS A 1 34 ? 4.704 -0.089 -2.486 1.00 0.00 397 HIS A O 9
ATOM 8749 N N . TYR A 1 35 ? 5.047 0.185 -0.280 1.00 0.00 398 TYR A N 9
ATOM 8750 C CA . TYR A 1 35 ? 6.467 0.482 -0.426 1.00 0.00 398 TYR A CA 9
ATOM 8751 C C . TYR A 1 35 ? 7.309 -0.439 0.451 1.00 0.00 398 TYR A C 9
ATOM 8752 O O . TYR A 1 35 ? 7.140 -0.480 1.671 1.00 0.00 398 TYR A O 9
ATOM 8770 N N . LEU A 1 36 ? 8.218 -1.176 -0.178 1.00 0.00 399 LEU A N 9
ATOM 8771 C CA . LEU A 1 36 ? 9.088 -2.097 0.544 1.00 0.00 399 LEU A CA 9
ATOM 8772 C C . LEU A 1 36 ? 10.103 -1.337 1.392 1.00 0.00 399 LEU A C 9
ATOM 8773 O O . LEU A 1 36 ? 11.142 -0.902 0.895 1.00 0.00 399 LEU A O 9
ATOM 8789 N N . VAL A 1 37 ? 9.794 -1.180 2.675 1.00 0.00 400 VAL A N 9
ATOM 8790 C CA . VAL A 1 37 ? 10.680 -0.475 3.594 1.00 0.00 400 VAL A CA 9
ATOM 8791 C C . VAL A 1 37 ? 11.882 -1.335 3.968 1.00 0.00 400 VAL A C 9
ATOM 8792 O O . VAL A 1 37 ? 11.734 -2.409 4.552 1.00 0.00 400 VAL A O 9
ATOM 8805 N N . LYS A 1 38 ? 13.074 -0.856 3.627 1.00 0.00 401 LYS A N 9
ATOM 8806 C CA . LYS A 1 38 ? 14.304 -1.580 3.928 1.00 0.00 401 LYS A CA 9
ATOM 8807 C C . LYS A 1 38 ? 15.026 -0.954 5.117 1.00 0.00 401 LYS A C 9
ATOM 8808 O O . LYS A 1 38 ? 15.781 0.006 4.962 1.00 0.00 401 LYS A O 9
ATOM 8827 N N . TRP A 1 39 ? 14.790 -1.505 6.302 1.00 0.00 402 TRP A N 9
ATOM 8828 C CA . TRP A 1 39 ? 15.420 -1.001 7.518 1.00 0.00 402 TRP A CA 9
ATOM 8829 C C . TRP A 1 39 ? 16.435 -2.001 8.059 1.00 0.00 402 TRP A C 9
ATOM 8830 O O . TRP A 1 39 ? 16.390 -3.187 7.729 1.00 0.00 402 TRP A O 9
ATOM 8851 N N . CYS A 1 40 ? 17.350 -1.517 8.892 1.00 0.00 403 CYS A N 9
ATOM 8852 C CA . CYS A 1 40 ? 18.377 -2.370 9.480 1.00 0.00 403 CYS A CA 9
ATOM 8853 C C . CYS A 1 40 ? 17.946 -2.874 10.853 1.00 0.00 403 CYS A C 9
ATOM 8854 O O . CYS A 1 40 ? 17.982 -4.074 11.124 1.00 0.00 403 CYS A O 9
ATOM 8862 N N . SER A 1 41 ? 17.539 -1.949 11.716 1.00 0.00 404 SER A N 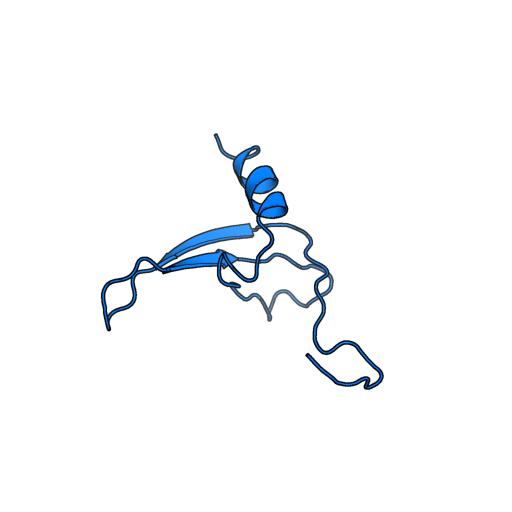9
ATOM 8863 C CA . SER A 1 41 ? 17.105 -2.299 13.064 1.00 0.00 404 SER A CA 9
ATOM 8864 C C . SER A 1 41 ? 16.321 -3.607 13.060 1.00 0.00 404 SER A C 9
ATOM 8865 O O . SER A 1 41 ? 16.295 -4.333 14.055 1.00 0.00 404 SER A O 9
ATOM 8873 N N . LEU A 1 42 ? 15.681 -3.902 11.933 1.00 0.00 405 LEU A N 9
ATOM 8874 C CA . LEU A 1 42 ? 14.894 -5.123 11.797 1.00 0.00 405 LEU A CA 9
ATOM 8875 C C . LEU A 1 42 ? 15.579 -6.110 10.857 1.00 0.00 405 LEU A C 9
ATOM 8876 O O . LEU A 1 42 ? 16.346 -5.732 9.971 1.00 0.00 405 LEU A O 9
ATOM 8892 N N . PRO A 1 43 ? 15.296 -7.407 11.052 1.00 0.00 406 PRO A N 9
ATOM 8893 C CA . PRO A 1 43 ? 15.872 -8.475 10.230 1.00 0.00 406 PRO A CA 9
ATOM 8894 C C . PRO A 1 43 ? 15.327 -8.469 8.806 1.00 0.00 406 PRO A C 9
ATOM 8895 O O . PRO A 1 43 ? 14.126 -8.301 8.592 1.00 0.00 406 PRO A O 9
ATOM 8906 N N . TYR A 1 44 ? 16.216 -8.654 7.837 1.00 0.00 407 TYR A N 9
ATOM 8907 C CA . TYR A 1 44 ? 15.823 -8.667 6.432 1.00 0.00 407 TYR A CA 9
ATOM 8908 C C . TYR A 1 44 ? 14.640 -9.603 6.206 1.00 0.00 407 TYR A C 9
ATOM 8909 O O . TYR A 1 44 ? 13.618 -9.205 5.648 1.00 0.00 407 TYR A O 9
ATOM 8927 N N . GLU A 1 45 ? 14.787 -10.850 6.645 1.00 0.00 408 GLU A N 9
ATOM 8928 C CA . GLU A 1 45 ? 13.731 -11.843 6.491 1.00 0.00 408 GLU A CA 9
ATOM 8929 C C . GLU A 1 45 ? 12.367 -11.243 6.821 1.00 0.00 408 GLU A C 9
ATOM 8930 O O . GLU A 1 45 ? 11.336 -11.732 6.362 1.00 0.00 408 GLU A O 9
ATOM 8942 N N . GLU A 1 46 ? 12.372 -10.180 7.620 1.00 0.00 409 GLU A N 9
ATOM 8943 C CA . GLU A 1 46 ? 11.136 -9.514 8.012 1.00 0.00 409 GLU A CA 9
ATOM 8944 C C . GLU A 1 46 ? 10.866 -8.302 7.125 1.00 0.00 409 GLU A C 9
ATOM 8945 O O . GLU A 1 46 ? 10.257 -7.325 7.560 1.00 0.00 409 GLU A O 9
ATOM 8957 N N . SER A 1 47 ? 11.324 -8.374 5.879 1.00 0.00 410 SER A N 9
ATOM 8958 C CA . SER A 1 47 ? 11.136 -7.281 4.932 1.00 0.00 410 SER A CA 9
ATOM 8959 C C . SER A 1 47 ? 9.654 -7.055 4.651 1.00 0.00 410 SER A C 9
ATOM 8960 O O . SER A 1 47 ? 9.021 -7.826 3.928 1.00 0.00 410 SER A O 9
ATOM 8968 N N . THR A 1 48 ? 9.104 -5.991 5.228 1.00 0.00 411 THR A N 9
ATOM 8969 C CA . THR A 1 48 ? 7.696 -5.662 5.041 1.00 0.00 411 THR A CA 9
ATOM 8970 C C . THR A 1 48 ? 7.529 -4.476 4.098 1.00 0.00 411 THR A C 9
ATOM 8971 O O . THR A 1 48 ? 8.485 -3.752 3.820 1.00 0.00 411 THR A O 9
ATOM 8982 N N . TRP A 1 49 ? 6.309 -4.283 3.610 1.00 0.00 412 TRP A N 9
ATOM 8983 C CA . TRP A 1 49 ? 6.017 -3.183 2.698 1.00 0.00 412 TRP A CA 9
ATOM 8984 C C . TRP A 1 49 ? 5.043 -2.195 3.330 1.00 0.00 412 TRP A C 9
ATOM 8985 O O . TRP A 1 49 ? 3.828 -2.344 3.207 1.00 0.00 412 TRP A O 9
ATOM 9006 N N . GLU A 1 50 ? 5.585 -1.187 4.006 1.00 0.00 413 GLU A N 9
ATOM 9007 C CA . GLU A 1 50 ? 4.761 -0.175 4.658 1.00 0.00 413 GLU A CA 9
ATOM 9008 C C . GLU A 1 50 ? 4.105 0.739 3.627 1.00 0.00 413 GLU A C 9
ATOM 9009 O O . GLU A 1 50 ? 4.749 1.184 2.676 1.00 0.00 413 GLU A O 9
ATOM 9021 N N . LEU A 1 51 ? 2.821 1.016 3.823 1.00 0.00 414 LEU A N 9
ATOM 9022 C CA . LEU A 1 51 ? 2.076 1.878 2.911 1.00 0.00 414 LEU A CA 9
ATOM 9023 C C . LEU A 1 51 ? 2.780 3.219 2.732 1.00 0.00 414 LEU A C 9
ATOM 9024 O O . LEU A 1 51 ? 3.726 3.535 3.453 1.00 0.00 414 LEU A O 9
ATOM 9040 N N . GLU A 1 52 ? 2.309 4.004 1.769 1.00 0.00 415 GLU A N 9
ATOM 9041 C CA . GLU A 1 52 ? 2.894 5.313 1.497 1.00 0.00 415 GLU A CA 9
ATOM 9042 C C . GLU A 1 52 ? 2.610 6.283 2.640 1.00 0.00 415 GLU A C 9
ATOM 9043 O O . GLU A 1 52 ? 3.379 7.212 2.883 1.00 0.00 415 GLU A O 9
ATOM 9055 N N . GLU A 1 53 ? 1.501 6.059 3.337 1.00 0.00 416 GLU A N 9
ATOM 9056 C CA . GLU A 1 53 ? 1.115 6.915 4.453 1.00 0.00 416 GLU A CA 9
ATOM 9057 C C . GLU A 1 53 ? 2.170 6.880 5.555 1.00 0.00 416 GLU A C 9
ATOM 9058 O O . GLU A 1 53 ? 2.669 7.921 5.984 1.00 0.00 416 GLU A O 9
ATOM 9070 N N . ASP A 1 54 ? 2.505 5.677 6.008 1.00 0.00 417 ASP A N 9
ATOM 9071 C CA . ASP A 1 54 ? 3.501 5.506 7.059 1.00 0.00 417 ASP A CA 9
ATOM 9072 C C . ASP A 1 54 ? 4.886 5.914 6.567 1.00 0.00 417 ASP A C 9
ATOM 9073 O O . ASP A 1 54 ? 5.687 6.466 7.322 1.00 0.00 417 ASP A O 9
ATOM 9082 N N . VAL A 1 55 ? 5.163 5.638 5.296 1.00 0.00 418 VAL A N 9
ATOM 9083 C CA . VAL A 1 55 ? 6.451 5.977 4.703 1.00 0.00 418 VAL A CA 9
ATOM 9084 C C . VAL A 1 55 ? 6.493 7.441 4.282 1.00 0.00 418 VAL A C 9
ATOM 9085 O O . VAL A 1 55 ? 5.536 7.961 3.708 1.00 0.00 418 VAL A O 9
ATOM 9098 N N . ASP A 1 56 ? 7.610 8.102 4.569 1.00 0.00 419 ASP A N 9
ATOM 9099 C CA . ASP A 1 56 ? 7.779 9.507 4.218 1.00 0.00 419 ASP A CA 9
ATOM 9100 C C . ASP A 1 56 ? 7.870 9.682 2.705 1.00 0.00 419 ASP A C 9
ATOM 9101 O O . ASP A 1 56 ? 8.325 8.798 1.980 1.00 0.00 419 ASP A O 9
ATOM 9110 N N . PRO A 1 57 ? 7.425 10.850 2.217 1.00 0.00 420 PRO A N 9
ATOM 9111 C CA . PRO A 1 57 ? 7.445 11.168 0.786 1.00 0.00 420 PRO A CA 9
ATOM 9112 C C . PRO A 1 57 ? 8.861 11.374 0.258 1.00 0.00 420 PRO A C 9
ATOM 9113 O O . PRO A 1 57 ? 9.171 11.005 -0.874 1.00 0.00 420 PRO A O 9
ATOM 9124 N N . ALA A 1 58 ? 9.716 11.965 1.086 1.00 0.00 421 ALA A N 9
ATOM 9125 C CA . ALA A 1 58 ? 11.100 12.217 0.703 1.00 0.00 421 ALA A CA 9
ATOM 9126 C C . ALA A 1 58 ? 11.811 10.921 0.328 1.00 0.00 421 ALA A C 9
ATOM 9127 O O . ALA A 1 58 ? 12.488 10.847 -0.698 1.00 0.00 421 ALA A O 9
ATOM 9134 N N . LYS A 1 59 ? 11.653 9.902 1.165 1.00 0.00 422 LYS A N 9
ATOM 9135 C CA . LYS A 1 59 ? 12.279 8.607 0.922 1.00 0.00 422 LYS A CA 9
ATOM 9136 C C . LYS A 1 59 ? 11.863 8.048 -0.435 1.00 0.00 422 LYS A C 9
ATOM 9137 O O . LYS A 1 59 ? 12.703 7.606 -1.219 1.00 0.00 422 LYS A O 9
ATOM 9156 N N . VAL A 1 60 ? 10.562 8.072 -0.707 1.00 0.00 423 VAL A N 9
ATOM 9157 C CA . VAL A 1 60 ? 10.036 7.570 -1.970 1.00 0.00 423 VAL A CA 9
ATOM 9158 C C . VAL A 1 60 ? 10.535 8.405 -3.144 1.00 0.00 423 VAL A C 9
ATOM 9159 O O . VAL A 1 60 ? 10.745 7.890 -4.242 1.00 0.00 423 VAL A O 9
ATOM 9172 N N . LYS A 1 61 ? 10.723 9.699 -2.905 1.00 0.00 424 LYS A N 9
ATOM 9173 C CA . LYS A 1 61 ? 11.200 10.607 -3.941 1.00 0.00 424 LYS A CA 9
ATOM 9174 C C . LYS A 1 61 ? 12.616 10.243 -4.375 1.00 0.00 424 LYS A C 9
ATOM 9175 O O . LYS A 1 61 ? 12.977 10.400 -5.541 1.00 0.00 424 LYS A O 9
ATOM 9194 N N . GLU A 1 62 ? 13.413 9.755 -3.429 1.00 0.00 425 GLU A N 9
ATOM 9195 C CA . GLU A 1 62 ? 14.789 9.369 -3.716 1.00 0.00 425 GLU A CA 9
ATOM 9196 C C . GLU A 1 62 ? 14.833 8.082 -4.535 1.00 0.00 425 GLU A C 9
ATOM 9197 O O . GLU A 1 62 ? 15.624 7.955 -5.471 1.00 0.00 425 GLU A O 9
ATOM 9209 N N . PHE A 1 63 ? 13.979 7.129 -4.177 1.00 0.00 426 PHE A N 9
ATOM 9210 C CA . PHE A 1 63 ? 13.921 5.852 -4.877 1.00 0.00 426 PHE A CA 9
ATOM 9211 C C . PHE A 1 63 ? 13.561 6.052 -6.346 1.00 0.00 426 PHE A C 9
ATOM 9212 O O . PHE A 1 63 ? 14.084 5.365 -7.223 1.00 0.00 426 PHE A O 9
ATOM 9229 N N . GLU A 1 64 ? 12.665 6.999 -6.606 1.00 0.00 427 GLU A N 9
ATOM 9230 C CA . GLU A 1 64 ? 12.234 7.289 -7.968 1.00 0.00 427 GLU A CA 9
ATOM 9231 C C . GLU A 1 64 ? 13.322 8.036 -8.735 1.00 0.00 427 GLU A C 9
ATOM 9232 O O . GLU A 1 64 ? 13.220 8.230 -9.947 1.00 0.00 427 GLU A O 9
ATOM 9244 N N . SER A 1 65 ? 14.362 8.453 -8.020 1.00 0.00 428 SER A N 9
ATOM 9245 C CA . SER A 1 65 ? 15.467 9.182 -8.632 1.00 0.00 428 SER A CA 9
ATOM 9246 C C . SER A 1 65 ? 16.415 8.228 -9.352 1.00 0.00 428 SER A C 9
ATOM 9247 O O . SER A 1 65 ? 17.317 8.657 -10.073 1.00 0.00 428 SER A O 9
ATOM 9255 N N . LEU A 1 66 ? 16.204 6.932 -9.153 1.00 0.00 429 LEU A N 9
ATOM 9256 C CA . LEU A 1 66 ? 17.038 5.915 -9.783 1.00 0.00 429 LEU A CA 9
ATOM 9257 C C . LEU A 1 66 ? 16.499 5.545 -11.161 1.00 0.00 429 LEU A C 9
ATOM 9258 O O . LEU A 1 66 ? 17.266 5.305 -12.094 1.00 0.00 429 LEU A O 9
ATOM 9274 N N . GLN A 1 67 ? 15.176 5.503 -11.282 1.00 0.00 430 GLN A N 9
ATOM 9275 C CA . GLN A 1 67 ? 14.535 5.164 -12.547 1.00 0.00 430 GLN A CA 9
ATOM 9276 C C . GLN A 1 67 ? 14.432 6.389 -13.450 1.00 0.00 430 GLN A C 9
ATOM 9277 O O . GLN A 1 67 ? 14.030 6.286 -14.609 1.00 0.00 430 GLN A O 9
ATOM 9291 N N . VAL A 1 68 ? 14.798 7.548 -12.912 1.00 0.00 431 VAL A N 9
ATOM 9292 C CA . VAL A 1 68 ? 14.748 8.792 -13.670 1.00 0.00 431 VAL A CA 9
ATOM 9293 C C . VAL A 1 68 ? 16.052 9.571 -13.534 1.00 0.00 431 VAL A C 9
ATOM 9294 O O . VAL A 1 68 ? 16.335 10.471 -14.325 1.00 0.00 431 VAL A O 9
ATOM 9307 N N . GLY A 1 1 ? 21.091 13.074 -2.490 1.00 0.00 364 GLY A N 10
ATOM 9308 C CA . GLY A 1 1 ? 21.877 12.618 -1.358 1.00 0.00 364 GLY A CA 10
ATOM 9309 C C . GLY A 1 1 ? 21.298 13.070 -0.032 1.00 0.00 364 GLY A C 10
ATOM 9310 O O . GLY A 1 1 ? 21.876 13.917 0.649 1.00 0.00 364 GLY A O 10
ATOM 9314 N N . SER A 1 2 ? 20.152 12.504 0.335 1.00 0.00 365 SER A N 10
ATOM 9315 C CA . SER A 1 2 ? 19.492 12.858 1.586 1.00 0.00 365 SER A CA 10
ATOM 9316 C C . SER A 1 2 ? 19.964 11.957 2.723 1.00 0.00 365 SER A C 10
ATOM 9317 O O . SER A 1 2 ? 19.903 10.731 2.625 1.00 0.00 365 SER A O 10
ATOM 9325 N N . SER A 1 3 ? 20.434 12.573 3.803 1.00 0.00 366 SER A N 10
ATOM 9326 C CA . SER A 1 3 ? 20.920 11.828 4.958 1.00 0.00 366 SER A CA 10
ATOM 9327 C C . SER A 1 3 ? 20.667 12.601 6.249 1.00 0.00 366 SER A C 10
ATOM 9328 O O . SER A 1 3 ? 20.894 13.809 6.317 1.00 0.00 366 SER A O 10
ATOM 9336 N N . GLY A 1 4 ? 20.196 11.895 7.272 1.00 0.00 367 GLY A N 10
ATOM 9337 C CA . GLY A 1 4 ? 19.920 12.530 8.547 1.00 0.00 367 GLY A CA 10
ATOM 9338 C C . GLY A 1 4 ? 18.627 12.042 9.171 1.00 0.00 367 GLY A C 10
ATOM 9339 O O . GLY A 1 4 ? 17.645 11.799 8.470 1.00 0.00 367 GLY A O 10
ATOM 9343 N N . SER A 1 5 ? 18.627 11.896 10.492 1.00 0.00 368 SER A N 10
ATOM 9344 C CA . SER A 1 5 ? 17.447 11.427 11.209 1.00 0.00 368 SER A CA 10
ATOM 9345 C C . SER A 1 5 ? 17.131 12.340 12.390 1.00 0.00 368 SER A C 10
ATOM 9346 O O . SER A 1 5 ? 18.033 12.885 13.026 1.00 0.00 368 SER A O 10
ATOM 9354 N N . SER A 1 6 ? 15.844 12.502 12.677 1.00 0.00 369 SER A N 10
ATOM 9355 C CA . SER A 1 6 ? 15.407 13.351 13.778 1.00 0.00 369 SER A CA 10
ATOM 9356 C C . SER A 1 6 ? 15.712 12.698 15.123 1.00 0.00 369 SER A C 10
ATOM 9357 O O . SER A 1 6 ? 16.005 11.505 15.194 1.00 0.00 369 SER A O 10
ATOM 9365 N N . GLY A 1 7 ? 15.640 13.489 16.189 1.00 0.00 370 GLY A N 10
ATOM 9366 C CA . GLY A 1 7 ? 15.911 12.971 17.517 1.00 0.00 370 GLY A CA 10
ATOM 9367 C C . GLY A 1 7 ? 17.214 12.200 17.584 1.00 0.00 370 GLY A C 10
ATOM 9368 O O . GLY A 1 7 ? 18.069 12.335 16.709 1.00 0.00 370 GLY A O 10
ATOM 9372 N N . ASN A 1 8 ? 17.367 11.389 18.625 1.00 0.00 371 ASN A N 10
ATOM 9373 C CA . ASN A 1 8 ? 18.577 10.594 18.804 1.00 0.00 371 ASN A CA 10
ATOM 9374 C C . ASN A 1 8 ? 18.449 9.244 18.105 1.00 0.00 371 ASN A C 10
ATOM 9375 O O . ASN A 1 8 ? 17.387 8.620 18.095 1.00 0.00 371 ASN A O 10
ATOM 9386 N N . PRO A 1 9 ? 19.556 8.780 17.507 1.00 0.00 372 PRO A N 10
ATOM 9387 C CA . PRO A 1 9 ? 19.594 7.498 16.796 1.00 0.00 372 PRO A CA 10
ATOM 9388 C C . PRO A 1 9 ? 19.488 6.307 17.742 1.00 0.00 372 PRO A C 10
ATOM 9389 O O . PRO A 1 9 ? 20.496 5.802 18.235 1.00 0.00 372 PRO A O 10
ATOM 9400 N N . ASP A 1 10 ? 18.260 5.863 17.990 1.00 0.00 373 ASP A N 10
ATOM 9401 C CA . ASP A 1 10 ? 18.022 4.729 18.876 1.00 0.00 373 ASP A CA 10
ATOM 9402 C C . ASP A 1 10 ? 17.284 3.613 18.144 1.00 0.00 373 ASP A C 10
ATOM 9403 O O . ASP A 1 10 ? 17.778 2.490 18.044 1.00 0.00 373 ASP A O 10
ATOM 9412 N N . TYR A 1 11 ? 16.099 3.929 17.634 1.00 0.00 374 TYR A N 10
ATOM 9413 C CA . TYR A 1 11 ? 15.291 2.952 16.914 1.00 0.00 374 TYR A CA 10
ATOM 9414 C C . TYR A 1 11 ? 15.089 3.376 15.462 1.00 0.00 374 TYR A C 10
ATOM 9415 O O . TYR A 1 11 ? 14.097 4.022 15.124 1.00 0.00 374 TYR A O 10
ATOM 9433 N N . VAL A 1 12 ? 16.038 3.008 14.607 1.00 0.00 375 VAL A N 10
ATOM 9434 C CA . VAL A 1 12 ? 15.965 3.347 13.191 1.00 0.00 375 VAL A CA 10
ATOM 9435 C C . VAL A 1 12 ? 14.529 3.287 12.685 1.00 0.00 375 VAL A C 10
ATOM 9436 O O . VAL A 1 12 ? 13.776 2.378 13.033 1.00 0.00 375 VAL A O 10
ATOM 9449 N N . GLU A 1 13 ? 14.156 4.262 11.861 1.00 0.00 376 GLU A N 10
ATOM 9450 C CA . GLU A 1 13 ? 12.808 4.319 11.307 1.00 0.00 376 GLU A CA 10
ATOM 9451 C C . GLU A 1 13 ? 12.752 3.638 9.943 1.00 0.00 376 GLU A C 10
ATOM 9452 O O . GLU A 1 13 ? 11.902 2.781 9.699 1.00 0.00 376 GLU A O 10
ATOM 9464 N N . VAL A 1 14 ? 13.663 4.026 9.056 1.00 0.00 377 VAL A N 10
ATOM 9465 C CA . VAL A 1 14 ? 13.717 3.453 7.716 1.00 0.00 377 VAL A CA 10
ATOM 9466 C C . VAL A 1 14 ? 15.086 3.670 7.081 1.00 0.00 377 VAL A C 10
ATOM 9467 O O . VAL A 1 14 ? 15.472 4.801 6.785 1.00 0.00 377 VAL A O 10
ATOM 9480 N N . ASP A 1 15 ? 15.816 2.580 6.874 1.00 0.00 378 ASP A N 10
ATOM 9481 C CA . ASP A 1 15 ? 17.142 2.650 6.272 1.00 0.00 378 ASP A CA 10
ATOM 9482 C C . ASP A 1 15 ? 17.060 3.150 4.833 1.00 0.00 378 ASP A C 10
ATOM 9483 O O . ASP A 1 15 ? 17.710 4.129 4.468 1.00 0.00 378 ASP A O 10
ATOM 9492 N N . ARG A 1 16 ? 16.259 2.469 4.021 1.00 0.00 379 ARG A N 10
ATOM 9493 C CA . ARG A 1 16 ? 16.094 2.842 2.621 1.00 0.00 379 ARG A CA 10
ATOM 9494 C C . ARG A 1 16 ? 14.975 2.033 1.971 1.00 0.00 379 ARG A C 10
ATOM 9495 O O . ARG A 1 16 ? 14.426 1.114 2.579 1.00 0.00 379 ARG A O 10
ATOM 9516 N N . ILE A 1 17 ? 14.643 2.382 0.732 1.00 0.00 380 ILE A N 10
ATOM 9517 C CA . ILE A 1 17 ? 13.591 1.688 0.000 1.00 0.00 380 ILE A CA 10
ATOM 9518 C C . ILE A 1 17 ? 14.178 0.672 -0.974 1.00 0.00 380 ILE A C 10
ATOM 9519 O O . ILE A 1 17 ? 15.141 0.961 -1.685 1.00 0.00 380 ILE A O 10
ATOM 9535 N N . LEU A 1 18 ? 13.590 -0.519 -1.002 1.00 0.00 381 LEU A N 10
ATOM 9536 C CA . LEU A 1 18 ? 14.052 -1.580 -1.891 1.00 0.00 381 LEU A CA 10
ATOM 9537 C C . LEU A 1 18 ? 13.310 -1.537 -3.222 1.00 0.00 381 LEU A C 10
ATOM 9538 O O . LEU A 1 18 ? 13.904 -1.272 -4.267 1.00 0.00 381 LEU A O 10
ATOM 9554 N N . GLU A 1 19 ? 12.007 -1.798 -3.176 1.00 0.00 382 GLU A N 10
ATOM 9555 C CA . GLU A 1 19 ? 11.184 -1.788 -4.380 1.00 0.00 382 GLU A CA 10
ATOM 9556 C C . GLU A 1 19 ? 9.791 -1.239 -4.082 1.00 0.00 382 GLU A C 10
ATOM 9557 O O . GLU A 1 19 ? 9.447 -0.982 -2.928 1.00 0.00 382 GLU A O 10
ATOM 9569 N N . VAL A 1 20 ? 8.995 -1.061 -5.131 1.00 0.00 383 VAL A N 10
ATOM 9570 C CA . VAL A 1 20 ? 7.640 -0.543 -4.983 1.00 0.00 383 VAL A CA 10
ATOM 9571 C C . VAL A 1 20 ? 6.633 -1.420 -5.717 1.00 0.00 383 VAL A C 10
ATOM 9572 O O . VAL A 1 20 ? 6.838 -1.783 -6.875 1.00 0.00 383 VAL A O 10
ATOM 9585 N N . ALA A 1 21 ? 5.543 -1.758 -5.036 1.00 0.00 384 ALA A N 10
ATOM 9586 C CA . ALA A 1 21 ? 4.502 -2.591 -5.624 1.00 0.00 384 ALA A CA 10
ATOM 9587 C C . ALA A 1 21 ? 3.117 -2.007 -5.362 1.00 0.00 384 ALA A C 10
ATOM 9588 O O . ALA A 1 21 ? 2.833 -1.525 -4.266 1.00 0.00 384 ALA A O 10
ATOM 9595 N N . HIS A 1 22 ? 2.259 -2.053 -6.377 1.00 0.00 385 HIS A N 10
ATOM 9596 C CA . HIS A 1 22 ? 0.904 -1.527 -6.256 1.00 0.00 385 HIS A CA 10
ATOM 9597 C C . HIS A 1 22 ? -0.114 -2.662 -6.182 1.00 0.00 385 HIS A C 10
ATOM 9598 O O . HIS A 1 22 ? -0.041 -3.626 -6.944 1.00 0.00 385 HIS A O 10
ATOM 9612 N N . THR A 1 23 ? -1.062 -2.540 -5.258 1.00 0.00 386 THR A N 10
ATOM 9613 C CA . THR A 1 23 ? -2.093 -3.555 -5.083 1.00 0.00 386 THR A CA 10
ATOM 9614 C C . THR A 1 23 ? -3.465 -2.919 -4.891 1.00 0.00 386 THR A C 10
ATOM 9615 O O . THR A 1 23 ? -3.580 -1.818 -4.352 1.00 0.00 386 THR A O 10
ATOM 9626 N N . LYS A 1 24 ? -4.504 -3.618 -5.334 1.00 0.00 387 LYS A N 10
ATOM 9627 C CA . LYS A 1 24 ? -5.870 -3.123 -5.210 1.00 0.00 387 LYS A CA 10
ATOM 9628 C C . LYS A 1 24 ? -6.758 -4.147 -4.512 1.00 0.00 387 LYS A C 10
ATOM 9629 O O . LYS A 1 24 ? -6.738 -5.331 -4.848 1.00 0.00 387 LYS A O 10
ATOM 9648 N N . ASP A 1 25 ? -7.538 -3.683 -3.541 1.00 0.00 388 ASP A N 10
ATOM 9649 C CA . ASP A 1 25 ? -8.436 -4.559 -2.798 1.00 0.00 388 ASP A CA 10
ATOM 9650 C C . ASP A 1 25 ? -9.527 -5.117 -3.707 1.00 0.00 388 ASP A C 10
ATOM 9651 O O . ASP A 1 25 ? -9.530 -4.870 -4.912 1.00 0.00 388 ASP A O 10
ATOM 9660 N N . ALA A 1 26 ? -10.451 -5.870 -3.120 1.00 0.00 389 ALA A N 10
ATOM 9661 C CA . ALA A 1 26 ? -11.547 -6.462 -3.877 1.00 0.00 389 ALA A CA 10
ATOM 9662 C C . ALA A 1 26 ? -12.886 -5.859 -3.466 1.00 0.00 389 ALA A C 10
ATOM 9663 O O . ALA A 1 26 ? -13.726 -5.556 -4.312 1.00 0.00 389 ALA A O 10
ATOM 9670 N N . GLU A 1 27 ? -13.078 -5.690 -2.161 1.00 0.00 390 GLU A N 10
ATOM 9671 C CA . GLU A 1 27 ? -14.317 -5.124 -1.639 1.00 0.00 390 GLU A CA 10
ATOM 9672 C C . GLU A 1 27 ? -14.547 -3.719 -2.189 1.00 0.00 390 GLU A C 10
ATOM 9673 O O . GLU A 1 27 ? -15.537 -3.463 -2.875 1.00 0.00 390 GLU A O 10
ATOM 9685 N N . THR A 1 28 ? -13.626 -2.811 -1.881 1.00 0.00 391 THR A N 10
ATOM 9686 C CA . THR A 1 28 ? -13.729 -1.432 -2.341 1.00 0.00 391 THR A CA 10
ATOM 9687 C C . THR A 1 28 ? -12.920 -1.216 -3.616 1.00 0.00 391 THR A C 10
ATOM 9688 O O . THR A 1 28 ? -12.967 -0.145 -4.218 1.00 0.00 391 THR A O 10
ATOM 9699 N N . GLY A 1 29 ? -12.178 -2.242 -4.021 1.00 0.00 392 GLY A N 10
ATOM 9700 C CA . GLY A 1 29 ? -11.369 -2.144 -5.222 1.00 0.00 392 GLY A CA 10
ATOM 9701 C C . GLY A 1 29 ? -10.738 -0.776 -5.386 1.00 0.00 392 GLY A C 10
ATOM 9702 O O . GLY A 1 29 ? -10.883 -0.140 -6.429 1.00 0.00 392 GLY A O 10
ATOM 9706 N N . GLU A 1 30 ? -10.037 -0.321 -4.352 1.00 0.00 393 GLU A N 10
ATOM 9707 C CA . GLU A 1 30 ? -9.384 0.982 -4.386 1.00 0.00 393 GLU A CA 10
ATOM 9708 C C . GLU A 1 30 ? -7.944 0.856 -4.872 1.00 0.00 393 GLU A C 10
ATOM 9709 O O . GLU A 1 30 ? -7.497 -0.227 -5.247 1.00 0.00 393 GLU A O 10
ATOM 9721 N N . GLU A 1 31 ? -7.222 1.973 -4.863 1.00 0.00 394 GLU A N 10
ATOM 9722 C CA . GLU A 1 31 ? -5.833 1.988 -5.305 1.00 0.00 394 GLU A CA 10
ATOM 9723 C C . GLU A 1 31 ? -4.884 2.071 -4.113 1.00 0.00 394 GLU A C 10
ATOM 9724 O O . GLU A 1 31 ? -4.613 3.154 -3.595 1.00 0.00 394 GLU A O 10
ATOM 9736 N N . VAL A 1 32 ? -4.382 0.918 -3.682 1.00 0.00 395 VAL A N 10
ATOM 9737 C CA . VAL A 1 32 ? -3.463 0.859 -2.551 1.00 0.00 395 VAL A CA 10
ATOM 9738 C C . VAL A 1 32 ? -2.037 0.585 -3.016 1.00 0.00 395 VAL A C 10
ATOM 9739 O O . VAL A 1 32 ? -1.748 -0.467 -3.586 1.00 0.00 395 VAL A O 10
ATOM 9752 N N . THR A 1 33 ? -1.146 1.541 -2.769 1.00 0.00 396 THR A N 10
ATOM 9753 C CA . THR A 1 33 ? 0.250 1.404 -3.162 1.00 0.00 396 THR A CA 10
ATOM 9754 C C . THR A 1 33 ? 1.113 0.963 -1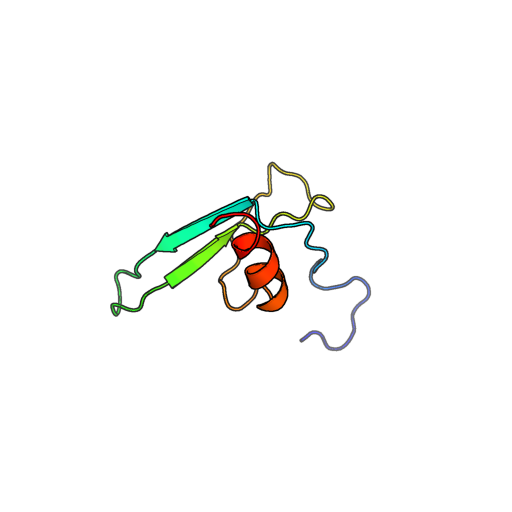.985 1.00 0.00 396 THR A C 10
ATOM 9755 O O . THR A 1 33 ? 1.096 1.586 -0.922 1.00 0.00 396 THR A O 10
ATOM 9766 N N . HIS A 1 34 ? 1.867 -0.114 -2.180 1.00 0.00 397 HIS A N 10
ATOM 9767 C CA . HIS A 1 34 ? 2.738 -0.637 -1.133 1.00 0.00 397 HIS A CA 10
ATOM 9768 C C . HIS A 1 34 ? 4.199 -0.316 -1.431 1.00 0.00 397 HIS A C 10
ATOM 9769 O O . HIS A 1 34 ? 4.610 -0.266 -2.591 1.00 0.00 397 HIS A O 10
ATOM 9783 N N . TYR A 1 35 ? 4.978 -0.097 -0.378 1.00 0.00 398 TYR A N 10
ATOM 9784 C CA . TYR A 1 35 ? 6.392 0.224 -0.526 1.00 0.00 398 TYR A CA 10
ATOM 9785 C C . TYR A 1 35 ? 7.245 -0.624 0.413 1.00 0.00 398 TYR A C 10
ATOM 9786 O O . TYR A 1 35 ? 7.078 -0.579 1.632 1.00 0.00 398 TYR A O 10
ATOM 9804 N N . LEU A 1 36 ? 8.159 -1.396 -0.164 1.00 0.00 399 LEU A N 10
ATOM 9805 C CA . LEU A 1 36 ? 9.040 -2.255 0.620 1.00 0.00 399 LEU A CA 10
ATOM 9806 C C . LEU A 1 36 ? 10.038 -1.425 1.420 1.00 0.00 399 LEU A C 10
ATOM 9807 O O . LEU A 1 36 ? 11.067 -0.997 0.897 1.00 0.00 399 LEU A O 10
ATOM 9823 N N . VAL A 1 37 ? 9.729 -1.203 2.694 1.00 0.00 400 VAL A N 10
ATOM 9824 C CA . VAL A 1 37 ? 10.600 -0.427 3.569 1.00 0.00 400 VAL A CA 10
ATOM 9825 C C . VAL A 1 37 ? 11.794 -1.256 4.029 1.00 0.00 400 VAL A C 10
ATOM 9826 O O . VAL A 1 37 ? 11.641 -2.395 4.469 1.00 0.00 400 VAL A O 10
ATOM 9839 N N . LYS A 1 38 ? 12.985 -0.675 3.926 1.00 0.00 401 LYS A N 10
ATOM 9840 C CA . LYS A 1 38 ? 14.208 -1.358 4.333 1.00 0.00 401 LYS A CA 10
ATOM 9841 C C . LYS A 1 38 ? 14.777 -0.740 5.606 1.00 0.00 401 LYS A C 10
ATOM 9842 O O . LYS A 1 38 ? 15.350 0.350 5.575 1.00 0.00 401 LYS A O 10
ATOM 9861 N N . TRP A 1 39 ? 14.618 -1.442 6.722 1.00 0.00 402 TRP A N 10
ATOM 9862 C CA . TRP A 1 39 ? 15.119 -0.962 8.005 1.00 0.00 402 TRP A CA 10
ATOM 9863 C C . TRP A 1 39 ? 16.065 -1.978 8.635 1.00 0.00 402 TRP A C 10
ATOM 9864 O O . TRP A 1 39 ? 15.631 -2.892 9.337 1.00 0.00 402 TRP A O 10
ATOM 9885 N N . CYS A 1 40 ? 17.358 -1.813 8.379 1.00 0.00 403 CYS A N 10
ATOM 9886 C CA . CYS A 1 40 ? 18.366 -2.718 8.922 1.00 0.00 403 CYS A CA 10
ATOM 9887 C C . CYS A 1 40 ? 17.983 -3.181 10.323 1.00 0.00 403 CYS A C 10
ATOM 9888 O O . CYS A 1 40 ? 17.993 -4.376 10.618 1.00 0.00 403 CYS A O 10
ATOM 9896 N N . SER A 1 41 ? 17.648 -2.226 11.185 1.00 0.00 404 SER A N 10
ATOM 9897 C CA . SER A 1 41 ? 17.267 -2.535 12.559 1.00 0.00 404 SER A CA 10
ATOM 9898 C C . SER A 1 41 ? 16.521 -3.864 12.629 1.00 0.00 404 SER A C 10
ATOM 9899 O O . SER A 1 41 ? 16.799 -4.701 13.489 1.00 0.00 404 SER A O 10
ATOM 9907 N N . LEU A 1 42 ? 15.571 -4.051 11.719 1.00 0.00 405 LEU A N 10
ATOM 9908 C CA . LEU A 1 42 ? 14.783 -5.278 11.677 1.00 0.00 405 LEU A CA 10
ATOM 9909 C C . LEU A 1 42 ? 15.412 -6.297 10.732 1.00 0.00 405 LEU A C 10
ATOM 9910 O O . LEU A 1 42 ? 16.180 -5.954 9.832 1.00 0.00 405 LEU A O 10
ATOM 9926 N N . PRO A 1 43 ? 15.080 -7.579 10.938 1.00 0.00 406 PRO A N 10
ATOM 9927 C CA . PRO A 1 43 ? 15.599 -8.674 10.113 1.00 0.00 406 PRO A CA 10
ATOM 9928 C C . PRO A 1 43 ? 15.032 -8.653 8.698 1.00 0.00 406 PRO A C 10
ATOM 9929 O O . PRO A 1 43 ? 13.816 -8.625 8.506 1.00 0.00 406 PRO A O 10
ATOM 9940 N N . TYR A 1 44 ? 15.920 -8.666 7.710 1.00 0.00 407 TYR A N 10
ATOM 9941 C CA . TYR A 1 44 ? 15.508 -8.646 6.311 1.00 0.00 407 TYR A CA 10
ATOM 9942 C C . TYR A 1 44 ? 14.407 -9.670 6.053 1.00 0.00 407 TYR A C 10
ATOM 9943 O O . TYR A 1 44 ? 13.377 -9.354 5.458 1.00 0.00 407 TYR A O 10
ATOM 9961 N N . GLU A 1 45 ? 14.633 -10.899 6.507 1.00 0.00 408 GLU A N 10
ATOM 9962 C CA . GLU A 1 45 ? 13.661 -11.971 6.325 1.00 0.00 408 GLU A CA 10
ATOM 9963 C C . GLU A 1 45 ? 12.246 -11.477 6.615 1.00 0.00 408 GLU A C 10
ATOM 9964 O O . GLU A 1 45 ? 11.270 -12.024 6.103 1.00 0.00 408 GLU A O 10
ATOM 9976 N N . GLU A 1 46 ? 12.145 -10.439 7.440 1.00 0.00 409 GLU A N 10
ATOM 9977 C CA . GLU A 1 46 ? 10.850 -9.873 7.799 1.00 0.00 409 GLU A CA 10
ATOM 9978 C C . GLU A 1 46 ? 10.568 -8.608 6.993 1.00 0.00 409 GLU A C 10
ATOM 9979 O O . GLU A 1 46 ? 9.916 -7.683 7.478 1.00 0.00 409 GLU A O 10
ATOM 9991 N N . SER A 1 47 ? 11.063 -8.576 5.760 1.00 0.00 410 SER A N 10
ATOM 9992 C CA . SER A 1 47 ? 10.868 -7.424 4.888 1.00 0.00 410 SER A CA 10
ATOM 9993 C C . SER A 1 47 ? 9.384 -7.181 4.631 1.00 0.00 410 SER A C 10
ATOM 9994 O O . SER A 1 47 ? 8.738 -7.928 3.895 1.00 0.00 410 SER A O 10
ATOM 10002 N N . THR A 1 48 ? 8.848 -6.131 5.244 1.00 0.00 411 THR A N 10
ATOM 10003 C CA . THR A 1 48 ? 7.440 -5.789 5.085 1.00 0.00 411 THR A CA 10
ATOM 10004 C C . THR A 1 48 ? 7.271 -4.537 4.231 1.00 0.00 411 THR A C 10
ATOM 10005 O O . THR A 1 48 ? 8.240 -3.833 3.948 1.00 0.00 411 THR A O 10
ATOM 10016 N N . TRP A 1 49 ? 6.036 -4.267 3.824 1.00 0.00 412 TRP A N 10
ATOM 10017 C CA . TRP A 1 49 ? 5.741 -3.099 3.002 1.00 0.00 412 TRP A CA 10
ATOM 10018 C C . TRP A 1 49 ? 4.789 -2.152 3.724 1.00 0.00 412 TRP A C 10
ATOM 10019 O O . TRP A 1 49 ? 3.630 -2.489 3.966 1.00 0.00 412 TRP A O 10
ATOM 10040 N N . GLU A 1 50 ? 5.285 -0.967 4.065 1.00 0.00 413 GLU A N 10
ATOM 10041 C CA . GLU A 1 50 ? 4.476 0.028 4.760 1.00 0.00 413 GLU A CA 10
ATOM 10042 C C . GLU A 1 50 ? 3.812 0.979 3.768 1.00 0.00 413 GLU A C 10
ATOM 10043 O O . GLU A 1 50 ? 4.463 1.505 2.864 1.00 0.00 413 GLU A O 10
ATOM 10055 N N . LEU A 1 51 ? 2.514 1.196 3.943 1.00 0.00 414 LEU A N 10
ATOM 10056 C CA . LEU A 1 51 ? 1.761 2.084 3.064 1.00 0.00 414 LEU A CA 10
ATOM 10057 C C . LEU A 1 51 ? 2.576 3.324 2.714 1.00 0.00 414 LEU A C 10
ATOM 10058 O O . LEU A 1 51 ? 3.465 3.726 3.464 1.00 0.00 414 LEU A O 10
ATOM 10074 N N . GLU A 1 52 ? 2.266 3.927 1.571 1.00 0.00 415 GLU A N 10
ATOM 10075 C CA . GLU A 1 52 ? 2.970 5.123 1.123 1.00 0.00 415 GLU A CA 10
ATOM 10076 C C . GLU A 1 52 ? 2.920 6.215 2.188 1.00 0.00 415 GLU A C 10
ATOM 10077 O O . GLU A 1 52 ? 3.872 6.976 2.355 1.00 0.00 415 GLU A O 10
ATOM 10089 N N . GLU A 1 53 ? 1.802 6.284 2.904 1.00 0.00 416 GLU A N 10
ATOM 10090 C CA . GLU A 1 53 ? 1.628 7.283 3.952 1.00 0.00 416 GLU A CA 10
ATOM 10091 C C . GLU A 1 53 ? 2.630 7.067 5.082 1.00 0.00 416 GLU A C 10
ATOM 10092 O O . GLU A 1 53 ? 3.283 8.008 5.535 1.00 0.00 416 GLU A O 10
ATOM 10104 N N . ASP A 1 54 ? 2.746 5.823 5.532 1.00 0.00 417 ASP A N 10
ATOM 10105 C CA . ASP A 1 54 ? 3.668 5.483 6.609 1.00 0.00 417 ASP A CA 10
ATOM 10106 C C . ASP A 1 54 ? 5.109 5.782 6.206 1.00 0.00 417 ASP A C 10
ATOM 10107 O O . ASP A 1 54 ? 5.931 6.165 7.038 1.00 0.00 417 ASP A O 10
ATOM 10116 N N . VAL A 1 55 ? 5.408 5.603 4.923 1.00 0.00 418 VAL A N 10
ATOM 10117 C CA . VAL A 1 55 ? 6.749 5.854 4.409 1.00 0.00 418 VAL A CA 10
ATOM 10118 C C . VAL A 1 55 ? 6.947 7.331 4.086 1.00 0.00 418 VAL A C 10
ATOM 10119 O O . VAL A 1 55 ? 6.219 7.902 3.274 1.00 0.00 418 VAL A O 10
ATOM 10132 N N . ASP A 1 56 ? 7.936 7.943 4.728 1.00 0.00 419 ASP A N 10
ATOM 10133 C CA . ASP A 1 56 ? 8.232 9.354 4.508 1.00 0.00 419 ASP A CA 10
ATOM 10134 C C . ASP A 1 56 ? 8.258 9.678 3.018 1.00 0.00 419 ASP A C 10
ATOM 10135 O O . ASP A 1 56 ? 8.580 8.836 2.180 1.00 0.00 419 ASP A O 10
ATOM 10144 N N . PRO A 1 57 ? 7.911 10.929 2.678 1.00 0.00 420 PRO A N 10
ATOM 10145 C CA . PRO A 1 57 ? 7.886 11.393 1.288 1.00 0.00 420 PRO A CA 10
ATOM 10146 C C . PRO A 1 57 ? 9.285 11.515 0.693 1.00 0.00 420 PRO A C 10
ATOM 10147 O O . PRO A 1 57 ? 9.526 11.097 -0.439 1.00 0.00 420 PRO A O 10
ATOM 10158 N N . ALA A 1 58 ? 10.203 12.090 1.463 1.00 0.00 421 ALA A N 10
ATOM 10159 C CA . ALA A 1 58 ? 11.578 12.264 1.012 1.00 0.00 421 ALA A CA 10
ATOM 10160 C C . ALA A 1 58 ? 12.162 10.948 0.509 1.00 0.00 421 ALA A C 10
ATOM 10161 O O . ALA A 1 58 ? 12.590 10.845 -0.641 1.00 0.00 421 ALA A O 10
ATOM 10168 N N . LYS A 1 59 ? 12.177 9.942 1.378 1.00 0.00 422 LYS A N 10
ATOM 10169 C CA . LYS A 1 59 ? 12.707 8.632 1.023 1.00 0.00 422 LYS A CA 10
ATOM 10170 C C . LYS A 1 59 ? 12.182 8.182 -0.337 1.00 0.00 422 LYS A C 10
ATOM 10171 O O . LYS A 1 59 ? 12.955 7.813 -1.221 1.00 0.00 422 LYS A O 10
ATOM 10190 N N . VAL A 1 60 ? 10.863 8.216 -0.498 1.00 0.00 423 VAL A N 10
ATOM 10191 C CA . VAL A 1 60 ? 10.235 7.815 -1.751 1.00 0.00 423 VAL A CA 10
ATOM 10192 C C . VAL A 1 60 ? 10.854 8.547 -2.935 1.00 0.00 423 VAL A C 10
ATOM 10193 O O . VAL A 1 60 ? 11.417 7.927 -3.838 1.00 0.00 423 VAL A O 10
ATOM 10206 N N . LYS A 1 61 ? 10.748 9.872 -2.927 1.00 0.00 424 LYS A N 10
ATOM 10207 C CA . LYS A 1 61 ? 11.299 10.691 -4.000 1.00 0.00 424 LYS A CA 10
ATOM 10208 C C . LYS A 1 61 ? 12.656 10.158 -4.449 1.00 0.00 424 LYS A C 10
ATOM 10209 O O . LYS A 1 61 ? 12.894 9.968 -5.641 1.00 0.00 424 LYS A O 10
ATOM 10228 N N . GLU A 1 62 ? 13.541 9.917 -3.487 1.00 0.00 425 GLU A N 10
ATOM 10229 C CA . GLU A 1 62 ? 14.873 9.405 -3.785 1.00 0.00 425 GLU A CA 10
ATOM 10230 C C . GLU A 1 62 ? 14.795 8.186 -4.701 1.00 0.00 425 GLU A C 10
ATOM 10231 O O . GLU A 1 62 ? 15.436 8.143 -5.751 1.00 0.00 425 GLU A O 10
ATOM 10243 N N . PHE A 1 63 ? 14.005 7.198 -4.294 1.00 0.00 426 PHE A N 10
ATOM 10244 C CA . PHE A 1 63 ? 13.843 5.978 -5.076 1.00 0.00 426 PHE A CA 10
ATOM 10245 C C . PHE A 1 63 ? 13.232 6.283 -6.440 1.00 0.00 426 PHE A C 10
ATOM 10246 O O . PHE A 1 63 ? 13.807 5.952 -7.477 1.00 0.00 426 PHE A O 10
ATOM 10263 N N . GLU A 1 64 ? 12.063 6.915 -6.431 1.00 0.00 427 GLU A N 10
ATOM 10264 C CA . GLU A 1 64 ? 11.373 7.264 -7.667 1.00 0.00 427 GLU A CA 10
ATOM 10265 C C . GLU A 1 64 ? 12.345 7.854 -8.685 1.00 0.00 427 GLU A C 10
ATOM 10266 O O . GLU A 1 64 ? 12.149 7.726 -9.893 1.00 0.00 427 GLU A O 10
ATOM 10278 N N . SER A 1 65 ? 13.394 8.500 -8.186 1.00 0.00 428 SER A N 10
ATOM 10279 C CA . SER A 1 65 ? 14.396 9.114 -9.051 1.00 0.00 428 SER A CA 10
ATOM 10280 C C . SER A 1 65 ? 15.343 8.061 -9.618 1.00 0.00 428 SER A C 10
ATOM 10281 O O . SER A 1 65 ? 15.577 8.004 -10.826 1.00 0.00 428 SER A O 10
ATOM 10289 N N . LEU A 1 66 ? 15.887 7.228 -8.737 1.00 0.00 429 LEU A N 10
ATOM 10290 C CA . LEU A 1 66 ? 16.810 6.176 -9.147 1.00 0.00 429 LEU A CA 10
ATOM 10291 C C . LEU A 1 66 ? 16.252 5.394 -10.332 1.00 0.00 429 LEU A C 10
ATOM 10292 O O . LEU A 1 66 ? 17.002 4.941 -11.197 1.00 0.00 429 LEU A O 10
ATOM 10308 N N . GLN A 1 67 ? 14.932 5.242 -10.366 1.00 0.00 430 GLN A N 10
ATOM 10309 C CA . GLN A 1 67 ? 14.274 4.516 -11.446 1.00 0.00 430 GLN A CA 10
ATOM 10310 C C . GLN A 1 67 ? 13.489 5.468 -12.342 1.00 0.00 430 GLN A C 10
ATOM 10311 O O . GLN A 1 67 ? 13.503 6.682 -12.139 1.00 0.00 430 GLN A O 10
ATOM 10325 N N . VAL A 1 68 ? 12.805 4.909 -13.336 1.00 0.00 431 VAL A N 10
ATOM 10326 C CA . VAL A 1 68 ? 12.014 5.708 -14.263 1.00 0.00 431 VAL A CA 10
ATOM 10327 C C . VAL A 1 68 ? 10.744 4.973 -14.677 1.00 0.00 431 VAL A C 10
ATOM 10328 O O . VAL A 1 68 ? 10.804 3.899 -15.276 1.00 0.00 431 VAL A O 10
ATOM 10341 N N . GLY A 1 1 ? 9.443 21.299 8.924 1.00 0.00 364 GLY A N 11
ATOM 10342 C CA . GLY A 1 1 ? 10.407 22.153 9.593 1.00 0.00 364 GLY A CA 11
ATOM 10343 C C . GLY A 1 1 ? 11.822 21.927 9.100 1.00 0.00 364 GLY A C 11
ATOM 10344 O O . GLY A 1 1 ? 12.268 20.787 8.971 1.00 0.00 364 GLY A O 11
ATOM 10348 N N . SER A 1 2 ? 12.531 23.017 8.821 1.00 0.00 365 SER A N 11
ATOM 10349 C CA . SER A 1 2 ? 13.903 22.932 8.333 1.00 0.00 365 SER A CA 11
ATOM 10350 C C . SER A 1 2 ? 14.888 23.401 9.400 1.00 0.00 365 SER A C 11
ATOM 10351 O O . SER A 1 2 ? 15.795 24.185 9.121 1.00 0.00 365 SER A O 11
ATOM 10359 N N . SER A 1 3 ? 14.703 22.914 10.623 1.00 0.00 366 SER A N 11
ATOM 10360 C CA . SER A 1 3 ? 15.572 23.286 11.733 1.00 0.00 366 SER A CA 11
ATOM 10361 C C . SER A 1 3 ? 17.008 23.483 11.256 1.00 0.00 366 SER A C 11
ATOM 10362 O O . SER A 1 3 ? 17.566 24.573 11.366 1.00 0.00 366 SER A O 11
ATOM 10370 N N . GLY A 1 4 ? 17.600 22.417 10.726 1.00 0.00 367 GLY A N 11
ATOM 10371 C CA . GLY A 1 4 ? 18.966 22.492 10.241 1.00 0.00 367 GLY A CA 11
ATOM 10372 C C . GLY A 1 4 ? 19.533 21.130 9.893 1.00 0.00 367 GLY A C 11
ATOM 10373 O O . GLY A 1 4 ? 20.340 20.577 10.640 1.00 0.00 367 GLY A O 11
ATOM 10377 N N . SER A 1 5 ? 19.110 20.587 8.755 1.00 0.00 368 SER A N 11
ATOM 10378 C CA . SER A 1 5 ? 19.577 19.279 8.313 1.00 0.00 368 SER A CA 11
ATOM 10379 C C . SER A 1 5 ? 19.179 18.194 9.309 1.00 0.00 368 SER A C 11
ATOM 10380 O O . SER A 1 5 ? 19.972 17.309 9.629 1.00 0.00 368 SER A O 11
ATOM 10388 N N . SER A 1 6 ? 17.945 18.270 9.796 1.00 0.00 369 SER A N 11
ATOM 10389 C CA . SER A 1 6 ? 17.441 17.298 10.759 1.00 0.00 369 SER A CA 11
ATOM 10390 C C . SER A 1 6 ? 16.029 16.852 10.393 1.00 0.00 369 SER A C 11
ATOM 10391 O O . SER A 1 6 ? 15.410 17.398 9.480 1.00 0.00 369 SER A O 11
ATOM 10399 N N . GLY A 1 7 ? 15.524 15.856 11.114 1.00 0.00 370 GLY A N 11
ATOM 10400 C CA . GLY A 1 7 ? 14.189 15.352 10.851 1.00 0.00 370 GLY A CA 11
ATOM 10401 C C . GLY A 1 7 ? 13.351 15.247 12.110 1.00 0.00 370 GLY A C 11
ATOM 10402 O O . GLY A 1 7 ? 13.490 16.056 13.026 1.00 0.00 370 GLY A O 11
ATOM 10406 N N . ASN A 1 8 ? 12.476 14.247 12.155 1.00 0.00 371 ASN A N 11
ATOM 10407 C CA . ASN A 1 8 ? 11.610 14.040 13.310 1.00 0.00 371 ASN A CA 11
ATOM 10408 C C . ASN A 1 8 ? 11.862 12.674 13.941 1.00 0.00 371 ASN A C 11
ATOM 10409 O O . ASN A 1 8 ? 12.337 11.742 13.293 1.00 0.00 371 ASN A O 11
ATOM 10420 N N . PRO A 1 9 ? 11.536 12.552 15.237 1.00 0.00 372 PRO A N 11
ATOM 10421 C CA . PRO A 1 9 ? 11.717 11.303 15.984 1.00 0.00 372 PRO A CA 11
ATOM 10422 C C . PRO A 1 9 ? 10.748 10.214 15.536 1.00 0.00 372 PRO A C 11
ATOM 10423 O O . PRO A 1 9 ? 9.536 10.338 15.712 1.00 0.00 372 PRO A O 11
ATOM 10434 N N . ASP A 1 10 ? 11.291 9.149 14.956 1.00 0.00 373 ASP A N 11
ATOM 10435 C CA . ASP A 1 10 ? 10.474 8.037 14.484 1.00 0.00 373 ASP A CA 11
ATOM 10436 C C . ASP A 1 10 ? 10.655 6.813 15.377 1.00 0.00 373 ASP A C 11
ATOM 10437 O O . ASP A 1 10 ? 11.461 6.824 16.307 1.00 0.00 373 ASP A O 11
ATOM 10446 N N . TYR A 1 11 ? 9.899 5.759 15.088 1.00 0.00 374 TYR A N 11
ATOM 10447 C CA . TYR A 1 11 ? 9.973 4.529 15.866 1.00 0.00 374 TYR A CA 11
ATOM 10448 C C . TYR A 1 11 ? 11.214 3.723 15.494 1.00 0.00 374 TYR A C 11
ATOM 10449 O O . TYR A 1 11 ? 11.890 3.166 16.360 1.00 0.00 374 TYR A O 11
ATOM 10467 N N . VAL A 1 12 ? 11.508 3.666 14.199 1.00 0.00 375 VAL A N 11
ATOM 10468 C CA . VAL A 1 12 ? 12.668 2.930 13.710 1.00 0.00 375 VAL A CA 11
ATOM 10469 C C . VAL A 1 12 ? 13.422 3.731 12.655 1.00 0.00 375 VAL A C 11
ATOM 10470 O O . VAL A 1 12 ? 12.816 4.422 11.836 1.00 0.00 375 VAL A O 11
ATOM 10483 N N . GLU A 1 13 ? 14.748 3.633 12.680 1.00 0.00 376 GLU A N 11
ATOM 10484 C CA . GLU A 1 13 ? 15.584 4.349 11.725 1.00 0.00 376 GLU A CA 11
ATOM 10485 C C . GLU A 1 13 ? 15.679 3.587 10.406 1.00 0.00 376 GLU A C 11
ATOM 10486 O O . GLU A 1 13 ? 16.626 2.834 10.177 1.00 0.00 376 GLU A O 11
ATOM 10498 N N . VAL A 1 14 ? 14.690 3.789 9.541 1.00 0.00 377 VAL A N 11
ATOM 10499 C CA . VAL A 1 14 ? 14.660 3.122 8.244 1.00 0.00 377 VAL A CA 11
ATOM 10500 C C . VAL A 1 14 ? 15.949 3.372 7.468 1.00 0.00 377 VAL A C 11
ATOM 10501 O O . VAL A 1 14 ? 16.503 4.471 7.503 1.00 0.00 377 VAL A O 11
ATOM 10514 N N . ASP A 1 15 ? 16.420 2.346 6.768 1.00 0.00 378 ASP A N 11
ATOM 10515 C CA . ASP A 1 15 ? 17.643 2.455 5.981 1.00 0.00 378 ASP A CA 11
ATOM 10516 C C . ASP A 1 15 ? 17.354 3.055 4.609 1.00 0.00 378 ASP A C 11
ATOM 10517 O O . ASP A 1 15 ? 17.927 4.079 4.235 1.00 0.00 378 ASP A O 11
ATOM 10526 N N . ARG A 1 16 ? 16.464 2.410 3.862 1.00 0.00 379 ARG A N 11
ATOM 10527 C CA . ARG A 1 16 ? 16.101 2.879 2.530 1.00 0.00 379 ARG A CA 11
ATOM 10528 C C . ARG A 1 16 ? 14.972 2.035 1.945 1.00 0.00 379 ARG A C 11
ATOM 10529 O O . ARG A 1 16 ? 14.428 1.158 2.617 1.00 0.00 379 ARG A O 11
ATOM 10550 N N . ILE A 1 17 ? 14.627 2.306 0.691 1.00 0.00 380 ILE A N 11
ATOM 10551 C CA . ILE A 1 17 ? 13.564 1.571 0.017 1.00 0.00 380 ILE A CA 11
ATOM 10552 C C . ILE A 1 17 ? 14.131 0.632 -1.042 1.00 0.00 380 ILE A C 11
ATOM 10553 O O . ILE A 1 17 ? 15.108 0.957 -1.717 1.00 0.00 380 ILE A O 11
ATOM 10569 N N . LEU A 1 18 ? 13.511 -0.534 -1.184 1.00 0.00 381 LEU A N 11
ATOM 10570 C CA . LEU A 1 18 ? 13.952 -1.522 -2.163 1.00 0.00 381 LEU A CA 11
ATOM 10571 C C . LEU A 1 18 ? 13.117 -1.436 -3.436 1.00 0.00 381 LEU A C 11
ATOM 10572 O O . LEU A 1 18 ? 13.642 -1.168 -4.516 1.00 0.00 381 LEU A O 11
ATOM 10588 N N . GLU A 1 19 ? 11.815 -1.665 -3.301 1.00 0.00 382 GLU A N 11
ATOM 10589 C CA . GLU A 1 19 ? 10.908 -1.612 -4.441 1.00 0.00 382 GLU A CA 11
ATOM 10590 C C . GLU A 1 19 ? 9.501 -1.219 -4.000 1.00 0.00 382 GLU A C 11
ATOM 10591 O O . GLU A 1 19 ? 9.214 -1.134 -2.806 1.00 0.00 382 GLU A O 11
ATOM 10603 N N . VAL A 1 20 ? 8.627 -0.981 -4.973 1.00 0.00 383 VAL A N 11
ATOM 10604 C CA . VAL A 1 20 ? 7.249 -0.598 -4.686 1.00 0.00 383 VAL A CA 11
ATOM 10605 C C . VAL A 1 20 ? 6.264 -1.581 -5.309 1.00 0.00 383 VAL A C 11
ATOM 10606 O O . VAL A 1 20 ? 6.494 -2.096 -6.403 1.00 0.00 383 VAL A O 11
ATOM 10619 N N . ALA A 1 21 ? 5.167 -1.837 -4.605 1.00 0.00 384 ALA A N 11
ATOM 10620 C CA . ALA A 1 21 ? 4.145 -2.756 -5.089 1.00 0.00 384 ALA A CA 11
ATOM 10621 C C . ALA A 1 21 ? 2.746 -2.222 -4.804 1.00 0.00 384 ALA A C 11
ATOM 10622 O O . ALA A 1 21 ? 2.453 -1.783 -3.692 1.00 0.00 384 ALA A O 11
ATOM 10629 N N . HIS A 1 22 ? 1.885 -2.261 -5.816 1.00 0.00 385 HIS A N 11
ATOM 10630 C CA . HIS A 1 22 ? 0.515 -1.780 -5.674 1.00 0.00 385 HIS A CA 11
ATOM 10631 C C . HIS A 1 22 ? -0.450 -2.943 -5.460 1.00 0.00 385 HIS A C 11
ATOM 10632 O O . HIS A 1 22 ? -0.474 -3.896 -6.240 1.00 0.00 385 HIS A O 11
ATOM 10646 N N . THR A 1 23 ? -1.244 -2.859 -4.397 1.00 0.00 386 THR A N 11
ATOM 10647 C CA . THR A 1 23 ? -2.209 -3.904 -4.079 1.00 0.00 386 THR A CA 11
ATOM 10648 C C . THR A 1 23 ? -3.633 -3.362 -4.100 1.00 0.00 386 THR A C 11
ATOM 10649 O O . THR A 1 23 ? -3.852 -2.157 -3.975 1.00 0.00 386 THR A O 11
ATOM 10660 N N . LYS A 1 24 ? -4.600 -4.259 -4.259 1.00 0.00 387 LYS A N 11
ATOM 10661 C CA . LYS A 1 24 ? -6.006 -3.872 -4.294 1.00 0.00 387 LYS A CA 11
ATOM 10662 C C . LYS A 1 24 ? -6.816 -4.672 -3.279 1.00 0.00 387 LYS A C 11
ATOM 10663 O O . LYS A 1 24 ? -6.680 -5.892 -3.184 1.00 0.00 387 LYS A O 11
ATOM 10682 N N . ASP A 1 25 ? -7.659 -3.977 -2.523 1.00 0.00 388 ASP A N 11
ATOM 10683 C CA . ASP A 1 25 ? -8.493 -4.623 -1.516 1.00 0.00 388 ASP A CA 11
ATOM 10684 C C . ASP A 1 25 ? -9.406 -5.665 -2.154 1.00 0.00 388 ASP A C 11
ATOM 10685 O O . ASP A 1 25 ? -9.453 -5.799 -3.377 1.00 0.00 388 ASP A O 11
ATOM 10694 N N . ALA A 1 26 ? -10.129 -6.403 -1.318 1.00 0.00 389 ALA A N 11
ATOM 10695 C CA . ALA A 1 26 ? -11.041 -7.433 -1.800 1.00 0.00 389 ALA A CA 11
ATOM 10696 C C . ALA A 1 26 ? -12.438 -7.246 -1.217 1.00 0.00 389 ALA A C 11
ATOM 10697 O O . ALA A 1 26 ? -13.390 -7.899 -1.644 1.00 0.00 389 ALA A O 11
ATOM 10704 N N . GLU A 1 27 ? -12.552 -6.352 -0.240 1.00 0.00 390 GLU A N 11
ATOM 10705 C CA . GLU A 1 27 ? -13.833 -6.082 0.401 1.00 0.00 390 GLU A CA 11
ATOM 10706 C C . GLU A 1 27 ? -14.827 -5.494 -0.595 1.00 0.00 390 GLU A C 11
ATOM 10707 O O . GLU A 1 27 ? -15.797 -6.148 -0.982 1.00 0.00 390 GLU A O 11
ATOM 10719 N N . THR A 1 28 ? -14.581 -4.255 -1.008 1.00 0.00 391 THR A N 11
ATOM 10720 C CA . THR A 1 28 ? -15.454 -3.577 -1.957 1.00 0.00 391 THR A CA 11
ATOM 10721 C C . THR A 1 28 ? -14.739 -3.327 -3.280 1.00 0.00 391 THR A C 11
ATOM 10722 O O . THR A 1 28 ? -15.376 -3.123 -4.313 1.00 0.00 391 THR A O 11
ATOM 10733 N N . GLY A 1 29 ? -13.410 -3.344 -3.242 1.00 0.00 392 GLY A N 11
ATOM 10734 C CA . GLY A 1 29 ? -12.630 -3.118 -4.444 1.00 0.00 392 GLY A CA 11
ATOM 10735 C C . GLY A 1 29 ? -11.720 -1.911 -4.326 1.00 0.00 392 GLY A C 11
ATOM 10736 O O . GLY A 1 29 ? -11.091 -1.503 -5.303 1.00 0.00 392 GLY A O 11
ATOM 10740 N N . GLU A 1 30 ? -11.649 -1.339 -3.128 1.00 0.00 393 GLU A N 11
ATOM 10741 C CA . GLU A 1 30 ? -10.811 -0.171 -2.889 1.00 0.00 393 GLU A CA 11
ATOM 10742 C C . GLU A 1 30 ? -9.404 -0.389 -3.439 1.00 0.00 393 GLU A C 11
ATOM 10743 O O . GLU A 1 30 ? -9.081 -1.468 -3.933 1.00 0.00 393 GLU A O 11
ATOM 10755 N N . GLU A 1 31 ? -8.573 0.645 -3.350 1.00 0.00 394 GLU A N 11
ATOM 10756 C CA . GLU A 1 31 ? -7.202 0.567 -3.840 1.00 0.00 394 GLU A CA 11
ATOM 10757 C C . GLU A 1 31 ? -6.219 1.077 -2.790 1.00 0.00 394 GLU A C 11
ATOM 10758 O O . GLU A 1 31 ? -6.480 2.068 -2.108 1.00 0.00 394 GLU A O 11
ATOM 10770 N N . VAL A 1 32 ? -5.088 0.390 -2.665 1.00 0.00 395 VAL A N 11
ATOM 10771 C CA . VAL A 1 32 ? -4.065 0.772 -1.699 1.00 0.00 395 VAL A CA 11
ATOM 10772 C C . VAL A 1 32 ? -2.668 0.476 -2.232 1.00 0.00 395 VAL A C 11
ATOM 10773 O O . VAL A 1 32 ? -2.421 -0.586 -2.804 1.00 0.00 395 VAL A O 11
ATOM 10786 N N . THR A 1 33 ? -1.754 1.423 -2.041 1.00 0.00 396 THR A N 11
ATOM 10787 C CA . THR A 1 33 ? -0.381 1.265 -2.503 1.00 0.00 396 THR A CA 11
ATOM 10788 C C . THR A 1 33 ? 0.528 0.795 -1.374 1.00 0.00 396 THR A C 11
ATOM 10789 O O . THR A 1 33 ? 0.346 1.175 -0.217 1.00 0.00 396 THR A O 11
ATOM 10800 N N . HIS A 1 34 ? 1.509 -0.035 -1.717 1.00 0.00 397 HIS A N 11
ATOM 10801 C CA . HIS A 1 34 ? 2.448 -0.557 -0.730 1.00 0.00 397 HIS A CA 11
ATOM 10802 C C . HIS A 1 34 ? 3.883 -0.194 -1.102 1.00 0.00 397 HIS A C 11
ATOM 10803 O O . HIS A 1 34 ? 4.197 0.016 -2.273 1.00 0.00 397 HIS A O 11
ATOM 10817 N N . TYR A 1 35 ? 4.748 -0.121 -0.096 1.00 0.00 398 TYR A N 11
ATOM 10818 C CA . TYR A 1 35 ? 6.149 0.220 -0.317 1.00 0.00 398 TYR A CA 11
ATOM 10819 C C . TYR A 1 35 ? 7.064 -0.670 0.519 1.00 0.00 398 TYR A C 11
ATOM 10820 O O . TYR A 1 35 ? 6.952 -0.718 1.745 1.00 0.00 398 TYR A O 11
ATOM 10838 N N . LEU A 1 36 ? 7.970 -1.372 -0.153 1.00 0.00 399 LEU A N 11
ATOM 10839 C CA . LEU A 1 36 ? 8.907 -2.260 0.526 1.00 0.00 399 LEU A CA 11
ATOM 10840 C C . LEU A 1 36 ? 9.929 -1.462 1.330 1.00 0.00 399 LEU A C 11
ATOM 10841 O O . LEU A 1 36 ? 10.912 -0.963 0.782 1.00 0.00 399 LEU A O 11
ATOM 10857 N N . VAL A 1 37 ? 9.691 -1.348 2.632 1.00 0.00 400 VAL A N 11
ATOM 10858 C CA . VAL A 1 37 ? 10.592 -0.614 3.513 1.00 0.00 400 VAL A CA 11
ATOM 10859 C C . VAL A 1 37 ? 11.799 -1.463 3.895 1.00 0.00 400 VAL A C 11
ATOM 10860 O O . VAL A 1 37 ? 11.655 -2.573 4.409 1.00 0.00 400 VAL A O 11
ATOM 10873 N N . LYS A 1 38 ? 12.991 -0.934 3.641 1.00 0.00 401 LYS A N 11
ATOM 10874 C CA . LYS A 1 38 ? 14.226 -1.642 3.959 1.00 0.00 401 LYS A CA 11
ATOM 10875 C C . LYS A 1 38 ? 14.879 -1.061 5.209 1.00 0.00 401 LYS A C 11
ATOM 10876 O O . LYS A 1 38 ? 15.602 -0.067 5.138 1.00 0.00 401 LYS A O 11
ATOM 10895 N N . TRP A 1 39 ? 14.621 -1.687 6.351 1.00 0.00 402 TRP A N 11
ATOM 10896 C CA . TRP A 1 39 ? 15.185 -1.233 7.617 1.00 0.00 402 TRP A CA 11
ATOM 10897 C C . TRP A 1 39 ? 16.140 -2.273 8.193 1.00 0.00 402 TRP A C 11
ATOM 10898 O O . TRP A 1 39 ? 15.717 -3.204 8.880 1.00 0.00 402 TRP A O 11
ATOM 10919 N N . CYS A 1 40 ? 17.427 -2.110 7.909 1.00 0.00 403 CYS A N 11
ATOM 10920 C CA . CYS A 1 40 ? 18.442 -3.036 8.398 1.00 0.00 403 CYS A CA 11
ATOM 10921 C C . CYS A 1 40 ? 18.094 -3.533 9.798 1.00 0.00 403 CYS A C 11
ATOM 10922 O O . CYS A 1 40 ? 18.081 -4.737 10.055 1.00 0.00 403 CYS A O 11
ATOM 10930 N N . SER A 1 41 ? 17.815 -2.597 10.700 1.00 0.00 404 SER A N 11
ATOM 10931 C CA . SER A 1 41 ? 17.473 -2.940 12.075 1.00 0.00 404 SER A CA 11
ATOM 10932 C C . SER A 1 41 ? 16.712 -4.261 12.133 1.00 0.00 404 SER A C 11
ATOM 10933 O O . SER A 1 41 ? 16.993 -5.117 12.973 1.00 0.00 404 SER A O 11
ATOM 10941 N N . LEU A 1 42 ? 15.746 -4.419 11.235 1.00 0.00 405 LEU A N 11
ATOM 10942 C CA . LEU A 1 42 ? 14.942 -5.635 11.183 1.00 0.00 405 LEU A CA 11
ATOM 10943 C C . LEU A 1 42 ? 15.536 -6.638 10.198 1.00 0.00 405 LEU A C 11
ATOM 10944 O O . LEU A 1 42 ? 16.287 -6.283 9.290 1.00 0.00 405 LEU A O 11
ATOM 10960 N N . PRO A 1 43 ? 15.190 -7.921 10.380 1.00 0.00 406 PRO A N 11
ATOM 10961 C CA . PRO A 1 43 ? 15.676 -9.001 9.516 1.00 0.00 406 PRO A CA 11
ATOM 10962 C C . PRO A 1 43 ? 15.077 -8.936 8.115 1.00 0.00 406 PRO A C 11
ATOM 10963 O O . PRO A 1 43 ? 13.857 -8.956 7.949 1.00 0.00 406 PRO A O 11
ATOM 10974 N N . TYR A 1 44 ? 15.942 -8.859 7.110 1.00 0.00 407 TYR A N 11
ATOM 10975 C CA . TYR A 1 44 ? 15.499 -8.789 5.723 1.00 0.00 407 TYR A CA 11
ATOM 10976 C C . TYR A 1 44 ? 14.297 -9.700 5.489 1.00 0.00 407 TYR A C 11
ATOM 10977 O O . TYR A 1 44 ? 13.235 -9.247 5.064 1.00 0.00 407 TYR A O 11
ATOM 10995 N N . GLU A 1 45 ? 14.475 -10.988 5.770 1.00 0.00 408 GLU A N 11
ATOM 10996 C CA . GLU A 1 45 ? 13.407 -11.963 5.590 1.00 0.00 408 GLU A CA 11
ATOM 10997 C C . GLU A 1 45 ? 12.047 -11.345 5.905 1.00 0.00 408 GLU A C 11
ATOM 10998 O O . GLU A 1 45 ? 11.059 -11.614 5.223 1.00 0.00 408 GLU A O 11
ATOM 11010 N N . GLU A 1 46 ? 12.007 -10.516 6.943 1.00 0.00 409 GLU A N 11
ATOM 11011 C CA . GLU A 1 46 ? 10.769 -9.862 7.350 1.00 0.00 409 GLU A CA 11
ATOM 11012 C C . GLU A 1 46 ? 10.559 -8.565 6.572 1.00 0.00 409 GLU A C 11
ATOM 11013 O O . GLU A 1 46 ? 10.108 -7.563 7.126 1.00 0.00 409 GLU A O 11
ATOM 11025 N N . SER A 1 47 ? 10.889 -8.594 5.285 1.00 0.00 410 SER A N 11
ATOM 11026 C CA . SER A 1 47 ? 10.741 -7.421 4.432 1.00 0.00 410 SER A CA 11
ATOM 11027 C C . SER A 1 47 ? 9.267 -7.102 4.198 1.00 0.00 410 SER A C 11
ATOM 11028 O O . SER A 1 47 ? 8.639 -7.646 3.289 1.00 0.00 410 SER A O 11
ATOM 11036 N N . THR A 1 48 ? 8.721 -6.217 5.025 1.00 0.00 411 THR A N 11
ATOM 11037 C CA . THR A 1 48 ? 7.322 -5.825 4.911 1.00 0.00 411 THR A CA 11
ATOM 11038 C C . THR A 1 48 ? 7.154 -4.661 3.942 1.00 0.00 411 THR A C 11
ATOM 11039 O O . THR A 1 48 ? 8.134 -4.049 3.516 1.00 0.00 411 THR A O 11
ATOM 11050 N N . TRP A 1 49 ? 5.908 -4.358 3.598 1.00 0.00 412 TRP A N 11
ATOM 11051 C CA . TRP A 1 49 ? 5.613 -3.265 2.679 1.00 0.00 412 TRP A CA 11
ATOM 11052 C C . TRP A 1 49 ? 4.661 -2.259 3.318 1.00 0.00 412 TRP A C 11
ATOM 11053 O O . TRP A 1 49 ? 3.443 -2.375 3.187 1.00 0.00 412 TRP A O 11
ATOM 11074 N N . GLU A 1 50 ? 5.225 -1.272 4.007 1.00 0.00 413 GLU A N 11
ATOM 11075 C CA . GLU A 1 50 ? 4.424 -0.247 4.666 1.00 0.00 413 GLU A CA 11
ATOM 11076 C C . GLU A 1 50 ? 3.736 0.648 3.640 1.00 0.00 413 GLU A C 11
ATOM 11077 O O . GLU A 1 50 ? 4.333 1.032 2.634 1.00 0.00 413 GLU A O 11
ATOM 11089 N N . LEU A 1 51 ? 2.475 0.977 3.902 1.00 0.00 414 LEU A N 11
ATOM 11090 C CA . LEU A 1 51 ? 1.704 1.827 3.002 1.00 0.00 414 LEU A CA 11
ATOM 11091 C C . LEU A 1 51 ? 2.465 3.109 2.677 1.00 0.00 414 LEU A C 11
ATOM 11092 O O . LEU A 1 51 ? 3.310 3.553 3.453 1.00 0.00 414 LEU A O 11
ATOM 11108 N N . GLU A 1 52 ? 2.157 3.699 1.526 1.00 0.00 415 GLU A N 11
ATOM 11109 C CA . GLU A 1 52 ? 2.811 4.930 1.101 1.00 0.00 415 GLU A CA 11
ATOM 11110 C C . GLU A 1 52 ? 2.819 5.960 2.227 1.00 0.00 415 GLU A C 11
ATOM 11111 O O . GLU A 1 52 ? 3.799 6.678 2.418 1.00 0.00 415 GLU A O 11
ATOM 11123 N N . GLU A 1 53 ? 1.717 6.025 2.969 1.00 0.00 416 GLU A N 11
ATOM 11124 C CA . GLU A 1 53 ? 1.597 6.967 4.075 1.00 0.00 416 GLU A CA 11
ATOM 11125 C C . GLU A 1 53 ? 2.775 6.831 5.036 1.00 0.00 416 GLU A C 11
ATOM 11126 O O . GLU A 1 53 ? 3.494 7.797 5.293 1.00 0.00 416 GLU A O 11
ATOM 11138 N N . ASP A 1 54 ? 2.964 5.627 5.564 1.00 0.00 417 ASP A N 11
ATOM 11139 C CA . ASP A 1 54 ? 4.054 5.364 6.496 1.00 0.00 417 ASP A CA 11
ATOM 11140 C C . ASP A 1 54 ? 5.391 5.798 5.905 1.00 0.00 417 ASP A C 11
ATOM 11141 O O . ASP A 1 54 ? 6.195 6.450 6.572 1.00 0.00 417 ASP A O 11
ATOM 11150 N N . VAL A 1 55 ? 5.625 5.430 4.649 1.00 0.00 418 VAL A N 11
ATOM 11151 C CA . VAL A 1 55 ? 6.865 5.780 3.968 1.00 0.00 418 VAL A CA 11
ATOM 11152 C C . VAL A 1 55 ? 6.921 7.273 3.663 1.00 0.00 418 VAL A C 11
ATOM 11153 O O . VAL A 1 55 ? 6.094 7.796 2.916 1.00 0.00 418 VAL A O 11
ATOM 11166 N N . ASP A 1 56 ? 7.902 7.954 4.245 1.00 0.00 419 ASP A N 11
ATOM 11167 C CA . ASP A 1 56 ? 8.068 9.387 4.034 1.00 0.00 419 ASP A CA 11
ATOM 11168 C C . ASP A 1 56 ? 8.169 9.710 2.547 1.00 0.00 419 ASP A C 11
ATOM 11169 O O . ASP A 1 56 ? 8.574 8.880 1.733 1.00 0.00 419 ASP A O 11
ATOM 11178 N N . PRO A 1 57 ? 7.789 10.943 2.182 1.00 0.00 420 PRO A N 11
ATOM 11179 C CA . PRO A 1 57 ? 7.827 11.404 0.791 1.00 0.00 420 PRO A CA 11
ATOM 11180 C C . PRO A 1 57 ? 9.252 11.584 0.278 1.00 0.00 420 PRO A C 11
ATOM 11181 O O . PRO A 1 57 ? 9.582 11.158 -0.828 1.00 0.00 420 PRO A O 11
ATOM 11192 N N . ALA A 1 58 ? 10.092 12.217 1.090 1.00 0.00 421 ALA A N 11
ATOM 11193 C CA . ALA A 1 58 ? 11.482 12.451 0.719 1.00 0.00 421 ALA A CA 11
ATOM 11194 C C . ALA A 1 58 ? 12.161 11.156 0.288 1.00 0.00 421 ALA A C 11
ATOM 11195 O O . ALA A 1 58 ? 12.740 11.076 -0.796 1.00 0.00 421 ALA A O 11
ATOM 11202 N N . LYS A 1 59 ? 12.087 10.142 1.144 1.00 0.00 422 LYS A N 11
ATOM 11203 C CA . LYS A 1 59 ? 12.694 8.848 0.852 1.00 0.00 422 LYS A CA 11
ATOM 11204 C C . LYS A 1 59 ? 12.212 8.312 -0.492 1.00 0.00 422 LYS A C 11
ATOM 11205 O O . LYS A 1 59 ? 13.010 7.856 -1.312 1.00 0.00 422 LYS A O 11
ATOM 11224 N N . VAL A 1 60 ? 10.903 8.371 -0.713 1.00 0.00 423 VAL A N 11
ATOM 11225 C CA . VAL A 1 60 ? 10.316 7.894 -1.960 1.00 0.00 423 VAL A CA 11
ATOM 11226 C C . VAL A 1 60 ? 10.865 8.664 -3.156 1.00 0.00 423 VAL A C 11
ATOM 11227 O O . VAL A 1 60 ? 11.196 8.078 -4.187 1.00 0.00 423 VAL A O 11
ATOM 11240 N N . LYS A 1 61 ? 10.959 9.981 -3.012 1.00 0.00 424 LYS A N 11
ATOM 11241 C CA . LYS A 1 61 ? 11.469 10.834 -4.079 1.00 0.00 424 LYS A CA 11
ATOM 11242 C C . LYS A 1 61 ? 12.788 10.293 -4.624 1.00 0.00 424 LYS A C 11
ATOM 11243 O O . LYS A 1 61 ? 12.979 10.204 -5.836 1.00 0.00 424 LYS A O 11
ATOM 11262 N N . GLU A 1 62 ? 13.693 9.932 -3.719 1.00 0.00 425 GLU A N 11
ATOM 11263 C CA . GLU A 1 62 ? 14.992 9.399 -4.111 1.00 0.00 425 GLU A CA 11
ATOM 11264 C C . GLU A 1 62 ? 14.839 8.057 -4.821 1.00 0.00 425 GLU A C 11
ATOM 11265 O O . GLU A 1 62 ? 15.237 7.905 -5.976 1.00 0.00 425 GLU A O 11
ATOM 11277 N N . PHE A 1 63 ? 14.259 7.087 -4.122 1.00 0.00 426 PHE A N 11
ATOM 11278 C CA . PHE A 1 63 ? 14.054 5.758 -4.684 1.00 0.00 426 PHE A CA 11
ATOM 11279 C C . PHE A 1 63 ? 13.701 5.842 -6.166 1.00 0.00 426 PHE A C 11
ATOM 11280 O O . PHE A 1 63 ? 14.242 5.102 -6.987 1.00 0.00 426 PHE A O 11
ATOM 11297 N N . GLU A 1 64 ? 12.789 6.750 -6.500 1.00 0.00 427 GLU A N 11
ATOM 11298 C CA . GLU A 1 64 ? 12.363 6.930 -7.883 1.00 0.00 427 GLU A CA 11
ATOM 11299 C C . GLU A 1 64 ? 13.381 7.757 -8.663 1.00 0.00 427 GLU A C 11
ATOM 11300 O O . GLU A 1 64 ? 13.777 7.390 -9.770 1.00 0.00 427 GLU A O 11
ATOM 11312 N N . SER A 1 65 ? 13.801 8.874 -8.078 1.00 0.00 428 SER A N 11
ATOM 11313 C CA . SER A 1 65 ? 14.770 9.755 -8.719 1.00 0.00 428 SER A CA 11
ATOM 11314 C C . SER A 1 65 ? 15.943 8.957 -9.280 1.00 0.00 428 SER A C 11
ATOM 11315 O O . SER A 1 65 ? 16.217 8.993 -10.480 1.00 0.00 428 SER A O 11
ATOM 11323 N N . LEU A 1 66 ? 16.632 8.236 -8.403 1.00 0.00 429 LEU A N 11
ATOM 11324 C CA . LEU A 1 66 ? 17.777 7.427 -8.809 1.00 0.00 429 LEU A CA 11
ATOM 11325 C C . LEU A 1 66 ? 17.485 6.683 -10.108 1.00 0.00 429 LEU A C 11
ATOM 11326 O O . LEU A 1 66 ? 18.298 6.686 -11.031 1.00 0.00 429 LEU A O 11
ATOM 11342 N N . GLN A 1 67 ? 16.318 6.049 -10.171 1.00 0.00 430 GLN A N 11
ATOM 11343 C CA . GLN A 1 67 ? 15.919 5.302 -11.358 1.00 0.00 430 GLN A CA 11
ATOM 11344 C C . GLN A 1 67 ? 15.820 6.221 -12.572 1.00 0.00 430 GLN A C 11
ATOM 11345 O O . GLN A 1 67 ? 15.726 7.441 -12.434 1.00 0.00 430 GLN A O 11
ATOM 11359 N N . VAL A 1 68 ? 15.842 5.627 -13.761 1.00 0.00 431 VAL A N 11
ATOM 11360 C CA . VAL A 1 68 ? 15.754 6.392 -14.999 1.00 0.00 431 VAL A CA 11
ATOM 11361 C C . VAL A 1 68 ? 14.741 5.774 -15.956 1.00 0.00 431 VAL A C 11
ATOM 11362 O O . VAL A 1 68 ? 14.971 4.701 -16.512 1.00 0.00 431 VAL A O 11
ATOM 11375 N N . GLY A 1 1 ? 17.592 18.618 -4.702 1.00 0.00 364 GLY A N 12
ATOM 11376 C CA . GLY A 1 1 ? 17.009 17.458 -4.054 1.00 0.00 364 GLY A CA 12
ATOM 11377 C C . GLY A 1 1 ? 16.456 17.779 -2.679 1.00 0.00 364 GLY A C 12
ATOM 11378 O O . GLY A 1 1 ? 17.197 18.182 -1.783 1.00 0.00 364 GLY A O 12
ATOM 11382 N N . SER A 1 2 ? 15.149 17.601 -2.512 1.00 0.00 365 SER A N 12
ATOM 11383 C CA . SER A 1 2 ? 14.496 17.880 -1.239 1.00 0.00 365 SER A CA 12
ATOM 11384 C C . SER A 1 2 ? 15.344 17.382 -0.073 1.00 0.00 365 SER A C 12
ATOM 11385 O O . SER A 1 2 ? 16.143 16.457 -0.223 1.00 0.00 365 SER A O 12
ATOM 11393 N N . SER A 1 3 ? 15.164 18.001 1.089 1.00 0.00 366 SER A N 12
ATOM 11394 C CA . SER A 1 3 ? 15.915 17.624 2.281 1.00 0.00 366 SER A CA 12
ATOM 11395 C C . SER A 1 3 ? 15.099 17.886 3.543 1.00 0.00 366 SER A C 12
ATOM 11396 O O . SER A 1 3 ? 14.581 18.984 3.744 1.00 0.00 366 SER A O 12
ATOM 11404 N N . GLY A 1 4 ? 14.989 16.869 4.391 1.00 0.00 367 GLY A N 12
ATOM 11405 C CA . GLY A 1 4 ? 14.234 17.008 5.623 1.00 0.00 367 GLY A CA 12
ATOM 11406 C C . GLY A 1 4 ? 13.588 15.708 6.058 1.00 0.00 367 GLY A C 12
ATOM 11407 O O . GLY A 1 4 ? 12.795 15.123 5.320 1.00 0.00 367 GLY A O 12
ATOM 11411 N N . SER A 1 5 ? 13.929 15.252 7.259 1.00 0.00 368 SER A N 12
ATOM 11412 C CA . SER A 1 5 ? 13.380 14.009 7.789 1.00 0.00 368 SER A CA 12
ATOM 11413 C C . SER A 1 5 ? 13.474 13.979 9.311 1.00 0.00 368 SER A C 12
ATOM 11414 O O . SER A 1 5 ? 14.390 14.553 9.899 1.00 0.00 368 SER A O 12
ATOM 11422 N N . SER A 1 6 ? 12.518 13.305 9.943 1.00 0.00 369 SER A N 12
ATOM 11423 C CA . SER A 1 6 ? 12.489 13.203 11.398 1.00 0.00 369 SER A CA 12
ATOM 11424 C C . SER A 1 6 ? 13.446 12.120 11.885 1.00 0.00 369 SER A C 12
ATOM 11425 O O . SER A 1 6 ? 13.466 11.009 11.357 1.00 0.00 369 SER A O 12
ATOM 11433 N N . GLY A 1 7 ? 14.240 12.452 12.899 1.00 0.00 370 GLY A N 12
ATOM 11434 C CA . GLY A 1 7 ? 15.189 11.499 13.442 1.00 0.00 370 GLY A CA 12
ATOM 11435 C C . GLY A 1 7 ? 14.923 11.181 14.900 1.00 0.00 370 GLY A C 12
ATOM 11436 O O . GLY A 1 7 ? 15.001 12.060 15.757 1.00 0.00 370 GLY A O 12
ATOM 11440 N N . ASN A 1 8 ? 14.606 9.922 15.181 1.00 0.00 371 ASN A N 12
ATOM 11441 C CA . ASN A 1 8 ? 14.325 9.491 16.546 1.00 0.00 371 ASN A CA 12
ATOM 11442 C C . ASN A 1 8 ? 15.408 8.542 17.051 1.00 0.00 371 ASN A C 12
ATOM 11443 O O . ASN A 1 8 ? 15.991 7.767 16.294 1.00 0.00 371 ASN A O 12
ATOM 11454 N N . PRO A 1 9 ? 15.683 8.603 18.363 1.00 0.00 372 PRO A N 12
ATOM 11455 C CA . PRO A 1 9 ? 16.696 7.756 18.999 1.00 0.00 372 PRO A CA 12
ATOM 11456 C C . PRO A 1 9 ? 16.274 6.291 19.056 1.00 0.00 372 PRO A C 12
ATOM 11457 O O . PRO A 1 9 ? 16.986 5.451 19.605 1.00 0.00 372 PRO A O 12
ATOM 11468 N N . ASP A 1 10 ? 15.112 5.993 18.485 1.00 0.00 373 ASP A N 12
ATOM 11469 C CA . ASP A 1 10 ? 14.596 4.629 18.469 1.00 0.00 373 ASP A CA 12
ATOM 11470 C C . ASP A 1 10 ? 15.074 3.881 17.229 1.00 0.00 373 ASP A C 12
ATOM 11471 O O . ASP A 1 10 ? 14.298 3.187 16.572 1.00 0.00 373 ASP A O 12
ATOM 11480 N N . TYR A 1 11 ? 16.356 4.028 16.913 1.00 0.00 374 TYR A N 12
ATOM 11481 C CA . TYR A 1 11 ? 16.937 3.370 15.749 1.00 0.00 374 TYR A CA 12
ATOM 11482 C C . TYR A 1 11 ? 15.952 3.351 14.585 1.00 0.00 374 TYR A C 12
ATOM 11483 O O . TYR A 1 11 ? 15.656 2.297 14.023 1.00 0.00 374 TYR A O 12
ATOM 11501 N N . VAL A 1 12 ? 15.446 4.528 14.228 1.00 0.00 375 VAL A N 12
ATOM 11502 C CA . VAL A 1 12 ? 14.495 4.649 13.129 1.00 0.00 375 VAL A CA 12
ATOM 11503 C C . VAL A 1 12 ? 15.213 4.868 11.802 1.00 0.00 375 VAL A C 12
ATOM 11504 O O . VAL A 1 12 ? 14.661 5.465 10.879 1.00 0.00 375 VAL A O 12
ATOM 11517 N N . GLU A 1 13 ? 16.446 4.381 11.715 1.00 0.00 376 GLU A N 12
ATOM 11518 C CA . GLU A 1 13 ? 17.240 4.524 10.500 1.00 0.00 376 GLU A CA 12
ATOM 11519 C C . GLU A 1 13 ? 16.738 3.583 9.409 1.00 0.00 376 GLU A C 12
ATOM 11520 O O . GLU A 1 13 ? 17.335 2.537 9.153 1.00 0.00 376 GLU A O 12
ATOM 11532 N N . VAL A 1 14 ? 15.637 3.962 8.769 1.00 0.00 377 VAL A N 12
ATOM 11533 C CA . VAL A 1 14 ? 15.054 3.154 7.705 1.00 0.00 377 VAL A CA 12
ATOM 11534 C C . VAL A 1 14 ? 15.965 3.114 6.483 1.00 0.00 377 VAL A C 12
ATOM 11535 O O . VAL A 1 14 ? 16.219 4.140 5.851 1.00 0.00 377 VAL A O 12
ATOM 11548 N N . ASP A 1 15 ? 16.455 1.923 6.156 1.00 0.00 378 ASP A N 12
ATOM 11549 C CA . ASP A 1 15 ? 17.338 1.749 5.008 1.00 0.00 378 ASP A CA 12
ATOM 11550 C C . ASP A 1 15 ? 16.606 2.063 3.707 1.00 0.00 378 ASP A C 12
ATOM 11551 O O . ASP A 1 15 ? 15.386 1.925 3.621 1.00 0.00 378 ASP A O 12
ATOM 11560 N N . ARG A 1 16 ? 17.360 2.487 2.698 1.00 0.00 379 ARG A N 12
ATOM 11561 C CA . ARG A 1 16 ? 16.782 2.824 1.402 1.00 0.00 379 ARG A CA 12
ATOM 11562 C C . ARG A 1 16 ? 15.677 1.841 1.028 1.00 0.00 379 ARG A C 12
ATOM 11563 O O . ARG A 1 16 ? 15.755 0.654 1.345 1.00 0.00 379 ARG A O 12
ATOM 11584 N N . ILE A 1 17 ? 14.649 2.344 0.352 1.00 0.00 380 ILE A N 12
ATOM 11585 C CA . ILE A 1 17 ? 13.529 1.510 -0.066 1.00 0.00 380 ILE A CA 12
ATOM 11586 C C . ILE A 1 17 ? 13.940 0.557 -1.183 1.00 0.00 380 ILE A C 12
ATOM 11587 O O . ILE A 1 17 ? 14.344 0.987 -2.264 1.00 0.00 380 ILE A O 12
ATOM 11603 N N . LEU A 1 18 ? 13.832 -0.740 -0.915 1.00 0.00 381 LEU A N 12
ATOM 11604 C CA . LEU A 1 18 ? 14.191 -1.756 -1.899 1.00 0.00 381 LEU A CA 12
ATOM 11605 C C . LEU A 1 18 ? 13.387 -1.579 -3.183 1.00 0.00 381 LEU A C 12
ATOM 11606 O O . LEU A 1 18 ? 13.928 -1.187 -4.216 1.00 0.00 381 LEU A O 12
ATOM 11622 N N . GLU A 1 19 ? 12.091 -1.869 -3.109 1.00 0.00 382 GLU A N 12
ATOM 11623 C CA . GLU A 1 19 ? 11.213 -1.740 -4.266 1.00 0.00 382 GLU A CA 12
ATOM 11624 C C . GLU A 1 19 ? 9.802 -1.349 -3.837 1.00 0.00 382 GLU A C 12
ATOM 11625 O O . GLU A 1 19 ? 9.497 -1.292 -2.646 1.00 0.00 382 GLU A O 12
ATOM 11637 N N . VAL A 1 20 ? 8.945 -1.080 -4.817 1.00 0.00 383 VAL A N 12
ATOM 11638 C CA . VAL A 1 20 ? 7.566 -0.695 -4.542 1.00 0.00 383 VAL A CA 12
ATOM 11639 C C . VAL A 1 20 ? 6.585 -1.648 -5.215 1.00 0.00 383 VAL A C 12
ATOM 11640 O O . VAL A 1 20 ? 6.864 -2.188 -6.285 1.00 0.00 383 VAL A O 12
ATOM 11653 N N . ALA A 1 21 ? 5.434 -1.850 -4.581 1.00 0.00 384 ALA A N 12
ATOM 11654 C CA . ALA A 1 21 ? 4.410 -2.736 -5.120 1.00 0.00 384 ALA A CA 12
ATOM 11655 C C . ALA A 1 21 ? 3.032 -2.084 -5.058 1.00 0.00 384 ALA A C 12
ATOM 11656 O O . ALA A 1 21 ? 2.633 -1.552 -4.022 1.00 0.00 384 ALA A O 12
ATOM 11663 N N . HIS A 1 22 ? 2.310 -2.130 -6.173 1.00 0.00 385 HIS A N 12
ATOM 11664 C CA . HIS A 1 22 ? 0.976 -1.544 -6.244 1.00 0.00 385 HIS A CA 12
ATOM 11665 C C . HIS A 1 22 ? -0.090 -2.630 -6.341 1.00 0.00 385 HIS A C 12
ATOM 11666 O O . HIS A 1 22 ? -0.167 -3.354 -7.334 1.00 0.00 385 HIS A O 12
ATOM 11680 N N . THR A 1 23 ? -0.912 -2.740 -5.302 1.00 0.00 386 THR A N 12
ATOM 11681 C CA . THR A 1 23 ? -1.973 -3.739 -5.268 1.00 0.00 386 THR A CA 12
ATOM 11682 C C . THR A 1 23 ? -3.330 -3.092 -5.017 1.00 0.00 386 THR A C 12
ATOM 11683 O O . THR A 1 23 ? -3.412 -1.918 -4.654 1.00 0.00 386 THR A O 12
ATOM 11694 N N . LYS A 1 24 ? -4.393 -3.864 -5.212 1.00 0.00 387 LYS A N 12
ATOM 11695 C CA . LYS A 1 24 ? -5.748 -3.367 -5.005 1.00 0.00 387 LYS A CA 12
ATOM 11696 C C . LYS A 1 24 ? -6.629 -4.438 -4.368 1.00 0.00 387 LYS A C 12
ATOM 11697 O O . LYS A 1 24 ? -6.463 -5.629 -4.632 1.00 0.00 387 LYS A O 12
ATOM 11716 N N . ASP A 1 25 ? -7.566 -4.006 -3.531 1.00 0.00 388 ASP A N 12
ATOM 11717 C CA . ASP A 1 25 ? -8.474 -4.927 -2.859 1.00 0.00 388 ASP A CA 12
ATOM 11718 C C . ASP A 1 25 ? -9.458 -5.541 -3.851 1.00 0.00 388 ASP A C 12
ATOM 11719 O O . ASP A 1 25 ? -9.424 -5.237 -5.042 1.00 0.00 388 ASP A O 12
ATOM 11728 N N . ALA A 1 26 ? -10.332 -6.407 -3.350 1.00 0.00 389 ALA A N 12
ATOM 11729 C CA . ALA A 1 26 ? -11.326 -7.063 -4.191 1.00 0.00 389 ALA A CA 12
ATOM 11730 C C . ALA A 1 26 ? -12.741 -6.719 -3.739 1.00 0.00 389 ALA A C 12
ATOM 11731 O O . ALA A 1 26 ? -13.612 -6.435 -4.561 1.00 0.00 389 ALA A O 12
ATOM 11738 N N . GLU A 1 27 ? -12.962 -6.747 -2.429 1.00 0.00 390 GLU A N 12
ATOM 11739 C CA . GLU A 1 27 ? -14.273 -6.439 -1.869 1.00 0.00 390 GLU A CA 12
ATOM 11740 C C . GLU A 1 27 ? -14.837 -5.158 -2.477 1.00 0.00 390 GLU A C 12
ATOM 11741 O O . GLU A 1 27 ? -15.933 -5.154 -3.040 1.00 0.00 390 GLU A O 12
ATOM 11753 N N . THR A 1 28 ? -14.080 -4.071 -2.360 1.00 0.00 391 THR A N 12
ATOM 11754 C CA . THR A 1 28 ? -14.504 -2.784 -2.896 1.00 0.00 391 THR A CA 12
ATOM 11755 C C . THR A 1 28 ? -13.814 -2.487 -4.222 1.00 0.00 391 THR A C 12
ATOM 11756 O O . THR A 1 28 ? -14.471 -2.265 -5.238 1.00 0.00 391 THR A O 12
ATOM 11767 N N . GLY A 1 29 ? -12.485 -2.483 -4.205 1.00 0.00 392 GLY A N 12
ATOM 11768 C CA . GLY A 1 29 ? -11.728 -2.212 -5.413 1.00 0.00 392 GLY A CA 12
ATOM 11769 C C . GLY A 1 29 ? -11.026 -0.870 -5.369 1.00 0.00 392 GLY A C 12
ATOM 11770 O O . GLY A 1 29 ? -10.981 -0.153 -6.368 1.00 0.00 392 GLY A O 12
ATOM 11774 N N . GLU A 1 30 ? -10.479 -0.528 -4.207 1.00 0.00 393 GLU A N 12
ATOM 11775 C CA . GLU A 1 30 ? -9.778 0.740 -4.037 1.00 0.00 393 GLU A CA 12
ATOM 11776 C C . GLU A 1 30 ? -8.318 0.616 -4.464 1.00 0.00 393 GLU A C 12
ATOM 11777 O O . GLU A 1 30 ? -7.863 -0.460 -4.849 1.00 0.00 393 GLU A O 12
ATOM 11789 N N . GLU A 1 31 ? -7.591 1.727 -4.393 1.00 0.00 394 GLU A N 12
ATOM 11790 C CA . GLU A 1 31 ? -6.184 1.743 -4.773 1.00 0.00 394 GLU A CA 12
ATOM 11791 C C . GLU A 1 31 ? -5.286 1.654 -3.542 1.00 0.00 394 GLU A C 12
ATOM 11792 O O . GLU A 1 31 ? -5.323 2.523 -2.670 1.00 0.00 394 GLU A O 12
ATOM 11804 N N . VAL A 1 32 ? -4.481 0.599 -3.479 1.00 0.00 395 VAL A N 12
ATOM 11805 C CA . VAL A 1 32 ? -3.573 0.396 -2.356 1.00 0.00 395 VAL A CA 12
ATOM 11806 C C . VAL A 1 32 ? -2.121 0.373 -2.820 1.00 0.00 395 VAL A C 12
ATOM 11807 O O . VAL A 1 32 ? -1.702 -0.535 -3.538 1.00 0.00 395 VAL A O 12
ATOM 11820 N N . THR A 1 33 ? -1.356 1.378 -2.404 1.00 0.00 396 THR A N 12
ATOM 11821 C CA . THR A 1 33 ? 0.049 1.473 -2.778 1.00 0.00 396 THR A CA 12
ATOM 11822 C C . THR A 1 33 ? 0.955 1.081 -1.616 1.00 0.00 396 THR A C 12
ATOM 11823 O O . THR A 1 33 ? 1.090 1.824 -0.643 1.00 0.00 396 THR A O 12
ATOM 11834 N N . HIS A 1 34 ? 1.574 -0.090 -1.723 1.00 0.00 397 HIS A N 12
ATOM 11835 C CA . HIS A 1 34 ? 2.469 -0.580 -0.680 1.00 0.00 397 HIS A CA 12
ATOM 11836 C C . HIS A 1 34 ? 3.927 -0.332 -1.055 1.00 0.00 397 HIS A C 12
ATOM 11837 O O . HIS A 1 34 ? 4.324 -0.525 -2.204 1.00 0.00 397 HIS A O 12
ATOM 11851 N N . TYR A 1 35 ? 4.718 0.098 -0.078 1.00 0.00 398 TYR A N 12
ATOM 11852 C CA . TYR A 1 35 ? 6.131 0.375 -0.306 1.00 0.00 398 TYR A CA 12
ATOM 11853 C C . TYR A 1 35 ? 7.010 -0.535 0.546 1.00 0.00 398 TYR A C 12
ATOM 11854 O O . TYR A 1 35 ? 6.871 -0.584 1.769 1.00 0.00 398 TYR A O 12
ATOM 11872 N N . LEU A 1 36 ? 7.915 -1.254 -0.107 1.00 0.00 399 LEU A N 12
ATOM 11873 C CA . LEU A 1 36 ? 8.819 -2.163 0.589 1.00 0.00 399 LEU A CA 12
ATOM 11874 C C . LEU A 1 36 ? 9.812 -1.390 1.450 1.00 0.00 399 LEU A C 12
ATOM 11875 O O . LEU A 1 36 ? 10.855 -0.948 0.969 1.00 0.00 399 LEU A O 12
ATOM 11891 N N . VAL A 1 37 ? 9.482 -1.231 2.728 1.00 0.00 400 VAL A N 12
ATOM 11892 C CA . VAL A 1 37 ? 10.346 -0.514 3.658 1.00 0.00 400 VAL A CA 12
ATOM 11893 C C . VAL A 1 37 ? 11.550 -1.362 4.055 1.00 0.00 400 VAL A C 12
ATOM 11894 O O . VAL A 1 37 ? 11.400 -2.473 4.563 1.00 0.00 400 VAL A O 12
ATOM 11907 N N . LYS A 1 38 ? 12.744 -0.830 3.820 1.00 0.00 401 LYS A N 12
ATOM 11908 C CA . LYS A 1 38 ? 13.976 -1.536 4.154 1.00 0.00 401 LYS A CA 12
ATOM 11909 C C . LYS A 1 38 ? 14.595 -0.976 5.430 1.00 0.00 401 LYS A C 12
ATOM 11910 O O . LYS A 1 38 ? 14.815 0.229 5.547 1.00 0.00 401 LYS A O 12
ATOM 11929 N N . TRP A 1 39 ? 14.874 -1.858 6.383 1.00 0.00 402 TRP A N 12
ATOM 11930 C CA . TRP A 1 39 ? 15.469 -1.451 7.651 1.00 0.00 402 TRP A CA 12
ATOM 11931 C C . TRP A 1 39 ? 16.386 -2.540 8.196 1.00 0.00 402 TRP A C 12
ATOM 11932 O O . TRP A 1 39 ? 15.919 -3.559 8.707 1.00 0.00 402 TRP A O 12
ATOM 11953 N N . CYS A 1 40 ? 17.691 -2.319 8.085 1.00 0.00 403 CYS A N 12
ATOM 11954 C CA . CYS A 1 40 ? 18.674 -3.283 8.567 1.00 0.00 403 CYS A CA 12
ATOM 11955 C C . CYS A 1 40 ? 18.277 -3.825 9.937 1.00 0.00 403 CYS A C 12
ATOM 11956 O O . CYS A 1 40 ? 18.224 -5.037 10.144 1.00 0.00 403 CYS A O 12
ATOM 11964 N N . SER A 1 41 ? 18.001 -2.918 10.869 1.00 0.00 404 SER A N 12
ATOM 11965 C CA . SER A 1 41 ? 17.615 -3.305 12.221 1.00 0.00 404 SER A CA 12
ATOM 11966 C C . SER A 1 41 ? 16.802 -4.596 12.205 1.00 0.00 404 SER A C 12
ATOM 11967 O O . SER A 1 41 ? 16.889 -5.409 13.126 1.00 0.00 404 SER A O 12
ATOM 11975 N N . LEU A 1 42 ? 16.012 -4.776 11.153 1.00 0.00 405 LEU A N 12
ATOM 11976 C CA . LEU A 1 42 ? 15.182 -5.968 11.015 1.00 0.00 405 LEU A CA 12
ATOM 11977 C C . LEU A 1 42 ? 15.748 -6.907 9.955 1.00 0.00 405 LEU A C 12
ATOM 11978 O O . LEU A 1 42 ? 16.481 -6.496 9.055 1.00 0.00 405 LEU A O 12
ATOM 11994 N N . PRO A 1 43 ? 15.400 -8.198 10.059 1.00 0.00 406 PRO A N 12
ATOM 11995 C CA . PRO A 1 43 ? 15.860 -9.221 9.116 1.00 0.00 406 PRO A CA 12
ATOM 11996 C C . PRO A 1 43 ? 15.231 -9.062 7.736 1.00 0.00 406 PRO A C 12
ATOM 11997 O O . PRO A 1 43 ? 14.014 -8.931 7.609 1.00 0.00 406 PRO A O 12
ATOM 12008 N N . TYR A 1 44 ? 16.068 -9.075 6.705 1.00 0.00 407 TYR A N 12
ATOM 12009 C CA . TYR A 1 44 ? 15.594 -8.930 5.334 1.00 0.00 407 TYR A CA 12
ATOM 12010 C C . TYR A 1 44 ? 14.314 -9.730 5.113 1.00 0.00 407 TYR A C 12
ATOM 12011 O O . TYR A 1 44 ? 13.292 -9.183 4.701 1.00 0.00 407 TYR A O 12
ATOM 12029 N N . GLU A 1 45 ? 14.380 -11.028 5.390 1.00 0.00 408 GLU A N 12
ATOM 12030 C CA . GLU A 1 45 ? 13.226 -11.904 5.222 1.00 0.00 408 GLU A CA 12
ATOM 12031 C C . GLU A 1 45 ? 11.943 -11.205 5.662 1.00 0.00 408 GLU A C 12
ATOM 12032 O O . GLU A 1 45 ? 10.883 -11.399 5.067 1.00 0.00 408 GLU A O 12
ATOM 12044 N N . GLU A 1 46 ? 12.048 -10.391 6.708 1.00 0.00 409 GLU A N 12
ATOM 12045 C CA . GLU A 1 46 ? 10.896 -9.664 7.228 1.00 0.00 409 GLU A CA 12
ATOM 12046 C C . GLU A 1 46 ? 10.668 -8.374 6.445 1.00 0.00 409 GLU A C 12
ATOM 12047 O O . GLU A 1 46 ? 10.255 -7.360 7.006 1.00 0.00 409 GLU A O 12
ATOM 12059 N N . SER A 1 47 ? 10.941 -8.422 5.145 1.00 0.00 410 SER A N 12
ATOM 12060 C CA . SER A 1 47 ? 10.770 -7.257 4.285 1.00 0.00 410 SER A CA 12
ATOM 12061 C C . SER A 1 47 ? 9.290 -6.948 4.076 1.00 0.00 410 SER A C 12
ATOM 12062 O O . SER A 1 47 ? 8.657 -7.473 3.159 1.00 0.00 410 SER A O 12
ATOM 12070 N N . THR A 1 48 ? 8.744 -6.092 4.934 1.00 0.00 411 THR A N 12
ATOM 12071 C CA . THR A 1 48 ? 7.339 -5.714 4.846 1.00 0.00 411 THR A CA 12
ATOM 12072 C C . THR A 1 48 ? 7.146 -4.535 3.899 1.00 0.00 411 THR A C 12
ATOM 12073 O O . THR A 1 48 ? 8.108 -3.864 3.524 1.00 0.00 411 THR A O 12
ATOM 12084 N N . TRP A 1 49 ? 5.898 -4.287 3.517 1.00 0.00 412 TRP A N 12
ATOM 12085 C CA . TRP A 1 49 ? 5.579 -3.188 2.614 1.00 0.00 412 TRP A CA 12
ATOM 12086 C C . TRP A 1 49 ? 4.575 -2.234 3.251 1.00 0.00 412 TRP A C 12
ATOM 12087 O O . TRP A 1 49 ? 3.366 -2.388 3.081 1.00 0.00 412 TRP A O 12
ATOM 12108 N N . GLU A 1 50 ? 5.083 -1.248 3.984 1.00 0.00 413 GLU A N 12
ATOM 12109 C CA . GLU A 1 50 ? 4.228 -0.270 4.647 1.00 0.00 413 GLU A CA 12
ATOM 12110 C C . GLU A 1 50 ? 3.612 0.689 3.633 1.00 0.00 413 GLU A C 12
ATOM 12111 O O . GLU A 1 50 ? 4.279 1.138 2.700 1.00 0.00 413 GLU A O 12
ATOM 12123 N N . LEU A 1 51 ? 2.333 0.997 3.820 1.00 0.00 414 LEU A N 12
ATOM 12124 C CA . LEU A 1 51 ? 1.624 1.902 2.922 1.00 0.00 414 LEU A CA 12
ATOM 12125 C C . LEU A 1 51 ? 2.453 3.151 2.643 1.00 0.00 414 LEU A C 12
ATOM 12126 O O . LEU A 1 51 ? 3.511 3.352 3.239 1.00 0.00 414 LEU A O 12
ATOM 12142 N N . GLU A 1 52 ? 1.964 3.988 1.733 1.00 0.00 415 GLU A N 12
ATOM 12143 C CA . GLU A 1 52 ? 2.661 5.219 1.376 1.00 0.00 415 GLU A CA 12
ATOM 12144 C C . GLU A 1 52 ? 2.626 6.218 2.529 1.00 0.00 415 GLU A C 12
ATOM 12145 O O . GLU A 1 52 ? 3.574 6.974 2.737 1.00 0.00 415 GLU A O 12
ATOM 12157 N N . GLU A 1 53 ? 1.525 6.214 3.275 1.00 0.00 416 GLU A N 12
ATOM 12158 C CA . GLU A 1 53 ? 1.366 7.121 4.405 1.00 0.00 416 GLU A CA 12
ATOM 12159 C C . GLU A 1 53 ? 2.440 6.870 5.459 1.00 0.00 416 GLU A C 12
ATOM 12160 O O . GLU A 1 53 ? 2.860 7.788 6.164 1.00 0.00 416 GLU A O 12
ATOM 12172 N N . ASP A 1 54 ? 2.880 5.621 5.562 1.00 0.00 417 ASP A N 12
ATOM 12173 C CA . ASP A 1 54 ? 3.906 5.248 6.529 1.00 0.00 417 ASP A CA 12
ATOM 12174 C C . ASP A 1 54 ? 5.286 5.689 6.053 1.00 0.00 417 ASP A C 12
ATOM 12175 O O . ASP A 1 54 ? 6.085 6.210 6.832 1.00 0.00 417 ASP A O 12
ATOM 12184 N N . VAL A 1 55 ? 5.561 5.476 4.770 1.00 0.00 418 VAL A N 12
ATOM 12185 C CA . VAL A 1 55 ? 6.845 5.851 4.191 1.00 0.00 418 VAL A CA 12
ATOM 12186 C C . VAL A 1 55 ? 6.858 7.322 3.788 1.00 0.00 418 VAL A C 12
ATOM 12187 O O . VAL A 1 55 ? 6.111 7.740 2.904 1.00 0.00 418 VAL A O 12
ATOM 12200 N N . ASP A 1 56 ? 7.711 8.101 4.443 1.00 0.00 419 ASP A N 12
ATOM 12201 C CA . ASP A 1 56 ? 7.823 9.526 4.153 1.00 0.00 419 ASP A CA 12
ATOM 12202 C C . ASP A 1 56 ? 8.013 9.762 2.657 1.00 0.00 419 ASP A C 12
ATOM 12203 O O . ASP A 1 56 ? 8.511 8.906 1.927 1.00 0.00 419 ASP A O 12
ATOM 12212 N N . PRO A 1 57 ? 7.605 10.951 2.190 1.00 0.00 420 PRO A N 12
ATOM 12213 C CA . PRO A 1 57 ? 7.719 11.328 0.778 1.00 0.00 420 PRO A CA 12
ATOM 12214 C C . PRO A 1 57 ? 9.167 11.546 0.351 1.00 0.00 420 PRO A C 12
ATOM 12215 O O . PRO A 1 57 ? 9.562 11.171 -0.752 1.00 0.00 420 PRO A O 12
ATOM 12226 N N . ALA A 1 58 ? 9.953 12.155 1.233 1.00 0.00 421 ALA A N 12
ATOM 12227 C CA . ALA A 1 58 ? 11.358 12.421 0.948 1.00 0.00 421 ALA A CA 12
ATOM 12228 C C . ALA A 1 58 ? 12.086 11.145 0.538 1.00 0.00 421 ALA A C 12
ATOM 12229 O O . ALA A 1 58 ? 12.776 11.112 -0.482 1.00 0.00 421 ALA A O 12
ATOM 12236 N N . LYS A 1 59 ? 11.928 10.096 1.338 1.00 0.00 422 LYS A N 12
ATOM 12237 C CA . LYS A 1 59 ? 12.569 8.817 1.058 1.00 0.00 422 LYS A CA 12
ATOM 12238 C C . LYS A 1 59 ? 12.199 8.315 -0.334 1.00 0.00 422 LYS A C 12
ATOM 12239 O O . LYS A 1 59 ? 13.060 7.874 -1.095 1.00 0.00 422 LYS A O 12
ATOM 12258 N N . VAL A 1 60 ? 10.913 8.387 -0.662 1.00 0.00 423 VAL A N 12
ATOM 12259 C CA . VAL A 1 60 ? 10.429 7.943 -1.964 1.00 0.00 423 VAL A CA 12
ATOM 12260 C C . VAL A 1 60 ? 11.078 8.738 -3.091 1.00 0.00 423 VAL A C 12
ATOM 12261 O O . VAL A 1 60 ? 11.591 8.167 -4.054 1.00 0.00 423 VAL A O 12
ATOM 12274 N N . LYS A 1 61 ? 11.053 10.061 -2.966 1.00 0.00 424 LYS A N 12
ATOM 12275 C CA . LYS A 1 61 ? 11.640 10.937 -3.973 1.00 0.00 424 LYS A CA 12
ATOM 12276 C C . LYS A 1 61 ? 12.963 10.373 -4.480 1.00 0.00 424 LYS A C 12
ATOM 12277 O O . LYS A 1 61 ? 13.192 10.293 -5.686 1.00 0.00 424 LYS A O 12
ATOM 12296 N N . GLU A 1 62 ? 13.830 9.982 -3.550 1.00 0.00 425 GLU A N 12
ATOM 12297 C CA . GLU A 1 62 ? 15.130 9.425 -3.905 1.00 0.00 425 GLU A CA 12
ATOM 12298 C C . GLU A 1 62 ? 14.969 8.141 -4.713 1.00 0.00 425 GLU A C 12
ATOM 12299 O O . GLU A 1 62 ? 15.488 8.024 -5.824 1.00 0.00 425 GLU A O 12
ATOM 12311 N N . PHE A 1 63 ? 14.247 7.179 -4.148 1.00 0.00 426 PHE A N 12
ATOM 12312 C CA . PHE A 1 63 ? 14.018 5.902 -4.815 1.00 0.00 426 PHE A CA 12
ATOM 12313 C C . PHE A 1 63 ? 13.493 6.115 -6.231 1.00 0.00 426 PHE A C 12
ATOM 12314 O O . PHE A 1 63 ? 14.090 5.650 -7.202 1.00 0.00 426 PHE A O 12
ATOM 12331 N N . GLU A 1 64 ? 12.371 6.820 -6.340 1.00 0.00 427 GLU A N 12
ATOM 12332 C CA . GLU A 1 64 ? 11.764 7.093 -7.638 1.00 0.00 427 GLU A CA 12
ATOM 12333 C C . GLU A 1 64 ? 12.757 7.780 -8.570 1.00 0.00 427 GLU A C 12
ATOM 12334 O O . GLU A 1 64 ? 12.741 7.562 -9.781 1.00 0.00 427 GLU A O 12
ATOM 12346 N N . SER A 1 65 ? 13.621 8.611 -7.995 1.00 0.00 428 SER A N 12
ATOM 12347 C CA . SER A 1 65 ? 14.620 9.334 -8.774 1.00 0.00 428 SER A CA 12
ATOM 12348 C C . SER A 1 65 ? 15.637 8.372 -9.380 1.00 0.00 428 SER A C 12
ATOM 12349 O O . SER A 1 65 ? 15.885 8.390 -10.586 1.00 0.00 428 SER A O 12
ATOM 12357 N N . LEU A 1 66 ? 16.225 7.533 -8.534 1.00 0.00 429 LEU A N 12
ATOM 12358 C CA . LEU A 1 66 ? 17.216 6.562 -8.983 1.00 0.00 429 LEU A CA 12
ATOM 12359 C C . LEU A 1 66 ? 16.876 6.041 -10.376 1.00 0.00 429 LEU A C 12
ATOM 12360 O O . LEU A 1 66 ? 17.672 6.165 -11.306 1.00 0.00 429 LEU A O 12
ATOM 12376 N N . GLN A 1 67 ? 15.688 5.461 -10.511 1.00 0.00 430 GLN A N 12
ATOM 12377 C CA . GLN A 1 67 ? 15.242 4.924 -11.791 1.00 0.00 430 GLN A CA 12
ATOM 12378 C C . GLN A 1 67 ? 14.836 6.045 -12.741 1.00 0.00 430 GLN A C 12
ATOM 12379 O O . GLN A 1 67 ? 14.152 6.990 -12.347 1.00 0.00 430 GLN A O 12
ATOM 12393 N N . VAL A 1 68 ? 15.263 5.936 -13.995 1.00 0.00 431 VAL A N 12
ATOM 12394 C CA . VAL A 1 68 ? 14.943 6.940 -15.002 1.00 0.00 431 VAL A CA 12
ATOM 12395 C C . VAL A 1 68 ? 13.499 7.411 -14.871 1.00 0.00 431 VAL A C 12
ATOM 12396 O O . VAL A 1 68 ? 12.613 6.634 -14.515 1.00 0.00 431 VAL A O 12
ATOM 12409 N N . GLY A 1 1 ? 18.726 24.494 14.191 1.00 0.00 364 GLY A N 13
ATOM 12410 C CA . GLY A 1 1 ? 18.580 24.152 12.788 1.00 0.00 364 GLY A CA 13
ATOM 12411 C C . GLY A 1 1 ? 19.883 23.691 12.166 1.00 0.00 364 GLY A C 13
ATOM 12412 O O . GLY A 1 1 ? 20.922 24.329 12.337 1.00 0.00 364 GLY A O 13
ATOM 12416 N N . SER A 1 2 ? 19.830 22.577 11.442 1.00 0.00 365 SER A N 13
ATOM 12417 C CA . SER A 1 2 ? 21.016 22.027 10.796 1.00 0.00 365 SER A CA 13
ATOM 12418 C C . SER A 1 2 ? 20.647 21.312 9.500 1.00 0.00 365 SER A C 13
ATOM 12419 O O . SER A 1 2 ? 19.506 20.889 9.315 1.00 0.00 365 SER A O 13
ATOM 12427 N N . SER A 1 3 ? 21.621 21.181 8.606 1.00 0.00 366 SER A N 13
ATOM 12428 C CA . SER A 1 3 ? 21.399 20.521 7.324 1.00 0.00 366 SER A CA 13
ATOM 12429 C C . SER A 1 3 ? 22.109 19.171 7.279 1.00 0.00 366 SER A C 13
ATOM 12430 O O . SER A 1 3 ? 21.485 18.137 7.048 1.00 0.00 366 SER A O 13
ATOM 12438 N N . GLY A 1 4 ? 23.420 19.191 7.501 1.00 0.00 367 GLY A N 13
ATOM 12439 C CA . GLY A 1 4 ? 24.194 17.963 7.481 1.00 0.00 367 GLY A CA 13
ATOM 12440 C C . GLY A 1 4 ? 24.081 17.186 8.777 1.00 0.00 367 GLY A C 13
ATOM 12441 O O . GLY A 1 4 ? 25.034 17.119 9.554 1.00 0.00 367 GLY A O 13
ATOM 12445 N N . SER A 1 5 ? 22.913 16.597 9.013 1.00 0.00 368 SER A N 13
ATOM 12446 C CA . SER A 1 5 ? 22.678 15.824 10.227 1.00 0.00 368 SER A CA 13
ATOM 12447 C C . SER A 1 5 ? 23.623 14.629 10.303 1.00 0.00 368 SER A C 13
ATOM 12448 O O . SER A 1 5 ? 24.256 14.261 9.313 1.00 0.00 368 SER A O 13
ATOM 12456 N N . SER A 1 6 ? 23.713 14.028 11.484 1.00 0.00 369 SER A N 13
ATOM 12457 C CA . SER A 1 6 ? 24.583 12.876 11.692 1.00 0.00 369 SER A CA 13
ATOM 12458 C C . SER A 1 6 ? 23.787 11.678 12.199 1.00 0.00 369 SER A C 13
ATOM 12459 O O . SER A 1 6 ? 23.847 10.591 11.626 1.00 0.00 369 SER A O 13
ATOM 12467 N N . GLY A 1 7 ? 23.040 11.886 13.280 1.00 0.00 370 GLY A N 13
ATOM 12468 C CA . GLY A 1 7 ? 22.242 10.815 13.847 1.00 0.00 370 GLY A CA 13
ATOM 12469 C C . GLY A 1 7 ? 23.089 9.652 14.326 1.00 0.00 370 GLY A C 13
ATOM 12470 O O . GLY A 1 7 ? 24.284 9.588 14.041 1.00 0.00 370 GLY A O 13
ATOM 12474 N N . ASN A 1 8 ? 22.469 8.731 15.056 1.00 0.00 371 ASN A N 13
ATOM 12475 C CA . ASN A 1 8 ? 23.174 7.566 15.577 1.00 0.00 371 ASN A CA 13
ATOM 12476 C C . ASN A 1 8 ? 22.437 6.279 15.219 1.00 0.00 371 ASN A C 13
ATOM 12477 O O . ASN A 1 8 ? 21.208 6.228 15.180 1.00 0.00 371 ASN A O 13
ATOM 12488 N N . PRO A 1 9 ? 23.206 5.212 14.951 1.00 0.00 372 PRO A N 13
ATOM 12489 C CA . PRO A 1 9 ? 22.648 3.905 14.593 1.00 0.00 372 PRO A CA 13
ATOM 12490 C C . PRO A 1 9 ? 21.950 3.230 15.769 1.00 0.00 372 PRO A C 13
ATOM 12491 O O . PRO A 1 9 ? 22.595 2.597 16.605 1.00 0.00 372 PRO A O 13
ATOM 12502 N N . ASP A 1 10 ? 20.630 3.369 15.826 1.00 0.00 373 ASP A N 13
ATOM 12503 C CA . ASP A 1 10 ? 19.845 2.771 16.899 1.00 0.00 373 ASP A CA 13
ATOM 12504 C C . ASP A 1 10 ? 18.382 2.632 16.490 1.00 0.00 373 ASP A C 13
ATOM 12505 O O . ASP A 1 10 ? 17.651 3.620 16.416 1.00 0.00 373 ASP A O 13
ATOM 12514 N N . TYR A 1 11 ? 17.962 1.400 16.224 1.00 0.00 374 TYR A N 13
ATOM 12515 C CA . TYR A 1 11 ? 16.587 1.133 15.818 1.00 0.00 374 TYR A CA 13
ATOM 12516 C C . TYR A 1 11 ? 16.135 2.116 14.743 1.00 0.00 374 TYR A C 13
ATOM 12517 O O . TYR A 1 11 ? 15.040 2.673 14.816 1.00 0.00 374 TYR A O 13
ATOM 12535 N N . VAL A 1 12 ? 16.987 2.324 13.745 1.00 0.00 375 VAL A N 13
ATOM 12536 C CA . VAL A 1 12 ? 16.677 3.239 12.652 1.00 0.00 375 VAL A CA 13
ATOM 12537 C C . VAL A 1 12 ? 15.234 3.072 12.189 1.00 0.00 375 VAL A C 13
ATOM 12538 O O . VAL A 1 12 ? 14.716 1.957 12.130 1.00 0.00 375 VAL A O 13
ATOM 12551 N N . GLU A 1 13 ? 14.590 4.188 11.862 1.00 0.00 376 GLU A N 13
ATOM 12552 C CA . GLU A 1 13 ? 13.206 4.165 11.405 1.00 0.00 376 GLU A CA 13
ATOM 12553 C C . GLU A 1 13 ? 13.099 3.516 10.028 1.00 0.00 376 GLU A C 13
ATOM 12554 O O . GLU A 1 13 ? 12.204 2.708 9.777 1.00 0.00 376 GLU A O 13
ATOM 12566 N N . VAL A 1 14 ? 14.018 3.875 9.138 1.00 0.00 377 VAL A N 13
ATOM 12567 C CA . VAL A 1 14 ? 14.029 3.328 7.786 1.00 0.00 377 VAL A CA 13
ATOM 12568 C C . VAL A 1 14 ? 15.391 3.517 7.127 1.00 0.00 377 VAL A C 13
ATOM 12569 O O . VAL A 1 14 ? 15.795 4.641 6.826 1.00 0.00 377 VAL A O 13
ATOM 12582 N N . ASP A 1 15 ? 16.093 2.412 6.906 1.00 0.00 378 ASP A N 13
ATOM 12583 C CA . ASP A 1 15 ? 17.410 2.456 6.281 1.00 0.00 378 ASP A CA 13
ATOM 12584 C C . ASP A 1 15 ? 17.311 2.941 4.838 1.00 0.00 378 ASP A C 13
ATOM 12585 O O . ASP A 1 15 ? 18.051 3.832 4.420 1.00 0.00 378 ASP A O 13
ATOM 12594 N N . ARG A 1 16 ? 16.393 2.349 4.081 1.00 0.00 379 ARG A N 13
ATOM 12595 C CA . ARG A 1 16 ? 16.198 2.720 2.685 1.00 0.00 379 ARG A CA 13
ATOM 12596 C C . ARG A 1 16 ? 15.005 1.980 2.087 1.00 0.00 379 ARG A C 13
ATOM 12597 O O . ARG A 1 16 ? 14.292 1.262 2.789 1.00 0.00 379 ARG A O 13
ATOM 12618 N N . ILE A 1 17 ? 14.794 2.161 0.788 1.00 0.00 380 ILE A N 13
ATOM 12619 C CA . ILE A 1 17 ? 13.688 1.511 0.096 1.00 0.00 380 ILE A CA 13
ATOM 12620 C C . ILE A 1 17 ? 14.197 0.525 -0.950 1.00 0.00 380 ILE A C 13
ATOM 12621 O O . ILE A 1 17 ? 15.064 0.856 -1.760 1.00 0.00 380 ILE A O 13
ATOM 12637 N N . LEU A 1 18 ? 13.652 -0.686 -0.929 1.00 0.00 381 LEU A N 13
ATOM 12638 C CA . LEU A 1 18 ? 14.049 -1.720 -1.878 1.00 0.00 381 LEU A CA 13
ATOM 12639 C C . LEU A 1 18 ? 13.269 -1.592 -3.182 1.00 0.00 381 LEU A C 13
ATOM 12640 O O . LEU A 1 18 ? 13.816 -1.184 -4.206 1.00 0.00 381 LEU A O 13
ATOM 12656 N N . GLU A 1 19 ? 11.987 -1.942 -3.136 1.00 0.00 382 GLU A N 13
ATOM 12657 C CA . GLU A 1 19 ? 11.132 -1.864 -4.314 1.00 0.00 382 GLU A CA 13
ATOM 12658 C C . GLU A 1 19 ? 9.730 -1.392 -3.939 1.00 0.00 382 GLU A C 13
ATOM 12659 O O . GLU A 1 19 ? 9.387 -1.304 -2.760 1.00 0.00 382 GLU A O 13
ATOM 12671 N N . VAL A 1 20 ? 8.924 -1.087 -4.951 1.00 0.00 383 VAL A N 13
ATOM 12672 C CA . VAL A 1 20 ? 7.559 -0.624 -4.729 1.00 0.00 383 VAL A CA 13
ATOM 12673 C C . VAL A 1 20 ? 6.547 -1.569 -5.368 1.00 0.00 383 VAL A C 13
ATOM 12674 O O . VAL A 1 20 ? 6.703 -1.976 -6.518 1.00 0.00 383 VAL A O 13
ATOM 12687 N N . ALA A 1 21 ? 5.509 -1.914 -4.613 1.00 0.00 384 ALA A N 13
ATOM 12688 C CA . ALA A 1 21 ? 4.470 -2.808 -5.106 1.00 0.00 384 ALA A CA 13
ATOM 12689 C C . ALA A 1 21 ? 3.092 -2.166 -4.991 1.00 0.00 384 ALA A C 13
ATOM 12690 O O . ALA A 1 21 ? 2.654 -1.803 -3.898 1.00 0.00 384 ALA A O 13
ATOM 12697 N N . HIS A 1 22 ? 2.412 -2.026 -6.125 1.00 0.00 385 HIS A N 13
ATOM 12698 C CA . HIS A 1 22 ? 1.082 -1.426 -6.150 1.00 0.00 385 HIS A CA 13
ATOM 12699 C C . HIS A 1 22 ? 0.001 -2.502 -6.147 1.00 0.00 385 HIS A C 13
ATOM 12700 O O . HIS A 1 22 ? 0.190 -3.591 -6.691 1.00 0.00 385 HIS A O 13
ATOM 12714 N N . THR A 1 23 ? -1.134 -2.192 -5.528 1.00 0.00 386 THR A N 13
ATOM 12715 C CA . THR A 1 23 ? -2.245 -3.132 -5.451 1.00 0.00 386 THR A CA 13
ATOM 12716 C C . THR A 1 23 ? -3.581 -2.400 -5.383 1.00 0.00 386 THR A C 13
ATOM 12717 O O . THR A 1 23 ? -3.666 -1.288 -4.862 1.00 0.00 386 THR A O 13
ATOM 12728 N N . LYS A 1 24 ? -4.623 -3.032 -5.912 1.00 0.00 387 LYS A N 13
ATOM 12729 C CA . LYS A 1 24 ? -5.957 -2.443 -5.910 1.00 0.00 387 LYS A CA 13
ATOM 12730 C C . LYS A 1 24 ? -6.947 -3.340 -5.175 1.00 0.00 387 LYS A C 13
ATOM 12731 O O . LYS A 1 24 ? -6.864 -4.566 -5.252 1.00 0.00 387 LYS A O 13
ATOM 12750 N N . ASP A 1 25 ? -7.885 -2.723 -4.465 1.00 0.00 388 ASP A N 13
ATOM 12751 C CA . ASP A 1 25 ? -8.893 -3.466 -3.718 1.00 0.00 388 ASP A CA 13
ATOM 12752 C C . ASP A 1 25 ? -9.965 -4.017 -4.654 1.00 0.00 388 ASP A C 13
ATOM 12753 O O . ASP A 1 25 ? -10.268 -3.420 -5.686 1.00 0.00 388 ASP A O 13
ATOM 12762 N N . ALA A 1 26 ? -10.534 -5.160 -4.285 1.00 0.00 389 ALA A N 13
ATOM 12763 C CA . ALA A 1 26 ? -11.572 -5.791 -5.090 1.00 0.00 389 ALA A CA 13
ATOM 12764 C C . ALA A 1 26 ? -12.944 -5.623 -4.446 1.00 0.00 389 ALA A C 13
ATOM 12765 O O . ALA A 1 26 ? -13.894 -5.186 -5.095 1.00 0.00 389 ALA A O 13
ATOM 12772 N N . GLU A 1 27 ? -13.040 -5.972 -3.167 1.00 0.00 390 GLU A N 13
ATOM 12773 C CA . GLU A 1 27 ? -14.298 -5.861 -2.438 1.00 0.00 390 GLU A CA 13
ATOM 12774 C C . GLU A 1 27 ? -14.836 -4.434 -2.497 1.00 0.00 390 GLU A C 13
ATOM 12775 O O . GLU A 1 27 ? -16.027 -4.216 -2.725 1.00 0.00 390 GLU A O 13
ATOM 12787 N N . THR A 1 28 ? -13.951 -3.464 -2.290 1.00 0.00 391 THR A N 13
ATOM 12788 C CA . THR A 1 28 ? -14.336 -2.059 -2.318 1.00 0.00 391 THR A CA 13
ATOM 12789 C C . THR A 1 28 ? -13.976 -1.416 -3.653 1.00 0.00 391 THR A C 13
ATOM 12790 O O . THR A 1 28 ? -14.833 -0.853 -4.333 1.00 0.00 391 THR A O 13
ATOM 12801 N N . GLY A 1 29 ? -12.702 -1.507 -4.023 1.00 0.00 392 GLY A N 13
ATOM 12802 C CA . GLY A 1 29 ? -12.252 -0.930 -5.277 1.00 0.00 392 GLY A CA 13
ATOM 12803 C C . GLY A 1 29 ? -11.107 0.046 -5.087 1.00 0.00 392 GLY A C 13
ATOM 12804 O O . GLY A 1 29 ? -10.142 0.035 -5.851 1.00 0.00 392 GLY A O 13
ATOM 12808 N N . GLU A 1 30 ? -11.216 0.893 -4.068 1.00 0.00 393 GLU A N 13
ATOM 12809 C CA . GLU A 1 30 ? -10.182 1.881 -3.784 1.00 0.00 393 GLU A CA 13
ATOM 12810 C C . GLU A 1 30 ? -8.797 1.330 -4.113 1.00 0.00 393 GLU A C 13
ATOM 12811 O O . GLU A 1 30 ? -8.533 0.141 -3.937 1.00 0.00 393 GLU A O 13
ATOM 12823 N N . GLU A 1 31 ? -7.918 2.204 -4.593 1.00 0.00 394 GLU A N 13
ATOM 12824 C CA . GLU A 1 31 ? -6.561 1.805 -4.949 1.00 0.00 394 GLU A CA 13
ATOM 12825 C C . GLU A 1 31 ? -5.648 1.835 -3.727 1.00 0.00 394 GLU A C 13
ATOM 12826 O O . GLU A 1 31 ? -5.895 2.570 -2.771 1.00 0.00 394 GLU A O 13
ATOM 12838 N N . VAL A 1 32 ? -4.590 1.030 -3.766 1.00 0.00 395 VAL A N 13
ATOM 12839 C CA . VAL A 1 32 ? -3.639 0.964 -2.663 1.00 0.00 395 VAL A CA 13
ATOM 12840 C C . VAL A 1 32 ? -2.204 0.919 -3.177 1.00 0.00 395 VAL A C 13
ATOM 12841 O O . VAL A 1 32 ? -1.927 0.339 -4.228 1.00 0.00 395 VAL A O 13
ATOM 12854 N N . THR A 1 33 ? -1.293 1.533 -2.429 1.00 0.00 396 THR A N 13
ATOM 12855 C CA . THR A 1 33 ? 0.113 1.564 -2.809 1.00 0.00 396 THR A CA 13
ATOM 12856 C C . THR A 1 33 ? 1.000 1.062 -1.675 1.00 0.00 396 THR A C 13
ATOM 12857 O O . THR A 1 33 ? 1.073 1.678 -0.611 1.00 0.00 396 THR A O 13
ATOM 12868 N N . HIS A 1 34 ? 1.673 -0.060 -1.909 1.00 0.00 397 HIS A N 13
ATOM 12869 C CA . HIS A 1 34 ? 2.557 -0.645 -0.907 1.00 0.00 397 HIS A CA 13
ATOM 12870 C C . HIS A 1 34 ? 4.015 -0.307 -1.204 1.00 0.00 397 HIS A C 13
ATOM 12871 O O . HIS A 1 34 ? 4.431 -0.274 -2.363 1.00 0.00 397 HIS A O 13
ATOM 12885 N N . TYR A 1 35 ? 4.785 -0.055 -0.152 1.00 0.00 398 TYR A N 13
ATOM 12886 C CA . TYR A 1 35 ? 6.195 0.285 -0.300 1.00 0.00 398 TYR A CA 13
ATOM 12887 C C . TYR A 1 35 ? 7.069 -0.639 0.543 1.00 0.00 398 TYR A C 13
ATOM 12888 O O . TYR A 1 35 ? 6.938 -0.690 1.767 1.00 0.00 398 TYR A O 13
ATOM 12906 N N . LEU A 1 36 ? 7.962 -1.366 -0.120 1.00 0.00 399 LEU A N 13
ATOM 12907 C CA . LEU A 1 36 ? 8.860 -2.287 0.567 1.00 0.00 399 LEU A CA 13
ATOM 12908 C C . LEU A 1 36 ? 9.899 -1.527 1.385 1.00 0.00 399 LEU A C 13
ATOM 12909 O O . LEU A 1 36 ? 10.939 -1.123 0.864 1.00 0.00 399 LEU A O 13
ATOM 12925 N N . VAL A 1 37 ? 9.612 -1.338 2.669 1.00 0.00 400 VAL A N 13
ATOM 12926 C CA . VAL A 1 37 ? 10.523 -0.630 3.559 1.00 0.00 400 VAL A CA 13
ATOM 12927 C C . VAL A 1 37 ? 11.690 -1.519 3.973 1.00 0.00 400 VAL A C 13
ATOM 12928 O O . VAL A 1 37 ? 11.504 -2.689 4.311 1.00 0.00 400 VAL A O 13
ATOM 12941 N N . LYS A 1 38 ? 12.894 -0.958 3.945 1.00 0.00 401 LYS A N 13
ATOM 12942 C CA . LYS A 1 38 ? 14.093 -1.699 4.319 1.00 0.00 401 LYS A CA 13
ATOM 12943 C C . LYS A 1 38 ? 14.757 -1.077 5.543 1.00 0.00 401 LYS A C 13
ATOM 12944 O O . LYS A 1 38 ? 15.474 -0.082 5.434 1.00 0.00 401 LYS A O 13
ATOM 12963 N N . TRP A 1 39 ? 14.515 -1.670 6.707 1.00 0.00 402 TRP A N 13
ATOM 12964 C CA . TRP A 1 39 ? 15.092 -1.174 7.952 1.00 0.00 402 TRP A CA 13
ATOM 12965 C C . TRP A 1 39 ? 16.031 -2.206 8.565 1.00 0.00 402 TRP A C 13
ATOM 12966 O O . TRP A 1 39 ? 15.587 -3.162 9.202 1.00 0.00 402 TRP A O 13
ATOM 12987 N N . CYS A 1 40 ? 17.330 -2.007 8.370 1.00 0.00 403 CYS A N 13
ATOM 12988 C CA . CYS A 1 40 ? 18.333 -2.922 8.905 1.00 0.00 403 CYS A CA 13
ATOM 12989 C C . CYS A 1 40 ? 17.972 -3.356 10.321 1.00 0.00 403 CYS A C 13
ATOM 12990 O O . CYS A 1 40 ? 17.927 -4.549 10.623 1.00 0.00 403 CYS A O 13
ATOM 12998 N N . SER A 1 41 ? 17.717 -2.380 11.187 1.00 0.00 404 SER A N 13
ATOM 12999 C CA . SER A 1 41 ? 17.365 -2.661 12.574 1.00 0.00 404 SER A CA 13
ATOM 13000 C C . SER A 1 41 ? 16.568 -3.958 12.680 1.00 0.00 404 SER A C 13
ATOM 13001 O O . SER A 1 41 ? 16.716 -4.714 13.641 1.00 0.00 404 SER A O 13
ATOM 13009 N N . LEU A 1 42 ? 15.722 -4.208 11.687 1.00 0.00 405 LEU A N 13
ATOM 13010 C CA . LEU A 1 42 ? 14.900 -5.413 11.667 1.00 0.00 405 LEU A CA 13
ATOM 13011 C C . LEU A 1 42 ? 15.465 -6.442 10.693 1.00 0.00 405 LEU A C 13
ATOM 13012 O O . LEU A 1 42 ? 16.188 -6.111 9.752 1.00 0.00 405 LEU A O 13
ATOM 13028 N N . PRO A 1 43 ? 15.128 -7.720 10.920 1.00 0.00 406 PRO A N 13
ATOM 13029 C CA . PRO A 1 43 ? 15.589 -8.823 10.071 1.00 0.00 406 PRO A CA 13
ATOM 13030 C C . PRO A 1 43 ? 14.948 -8.797 8.688 1.00 0.00 406 PRO A C 13
ATOM 13031 O O . PRO A 1 43 ? 13.723 -8.781 8.561 1.00 0.00 406 PRO A O 13
ATOM 13042 N N . TYR A 1 44 ? 15.782 -8.794 7.655 1.00 0.00 407 TYR A N 13
ATOM 13043 C CA . TYR A 1 44 ? 15.297 -8.768 6.280 1.00 0.00 407 TYR A CA 13
ATOM 13044 C C . TYR A 1 44 ? 14.121 -9.723 6.100 1.00 0.00 407 TYR A C 13
ATOM 13045 O O . TYR A 1 44 ? 13.046 -9.323 5.655 1.00 0.00 407 TYR A O 13
ATOM 13063 N N . GLU A 1 45 ? 14.335 -10.988 6.450 1.00 0.00 408 GLU A N 13
ATOM 13064 C CA . GLU A 1 45 ? 13.294 -12.001 6.326 1.00 0.00 408 GLU A CA 13
ATOM 13065 C C . GLU A 1 45 ? 11.927 -11.421 6.678 1.00 0.00 408 GLU A C 13
ATOM 13066 O O . GLU A 1 45 ? 10.908 -11.820 6.115 1.00 0.00 408 GLU A O 13
ATOM 13078 N N . GLU A 1 46 ? 11.914 -10.477 7.615 1.00 0.00 409 GLU A N 13
ATOM 13079 C CA . GLU A 1 46 ? 10.672 -9.844 8.043 1.00 0.00 409 GLU A CA 13
ATOM 13080 C C . GLU A 1 46 ? 10.424 -8.554 7.267 1.00 0.00 409 GLU A C 13
ATOM 13081 O O . GLU A 1 46 ? 9.957 -7.561 7.826 1.00 0.00 409 GLU A O 13
ATOM 13093 N N . SER A 1 47 ? 10.740 -8.576 5.976 1.00 0.00 410 SER A N 13
ATOM 13094 C CA . SER A 1 47 ? 10.555 -7.408 5.124 1.00 0.00 410 SER A CA 13
ATOM 13095 C C . SER A 1 47 ? 9.074 -7.164 4.849 1.00 0.00 410 SER A C 13
ATOM 13096 O O . SER A 1 47 ? 8.426 -7.934 4.140 1.00 0.00 410 SER A O 13
ATOM 13104 N N . THR A 1 48 ? 8.544 -6.085 5.417 1.00 0.00 411 THR A N 13
ATOM 13105 C CA . THR A 1 48 ? 7.140 -5.738 5.236 1.00 0.00 411 THR A CA 13
ATOM 13106 C C . THR A 1 48 ? 6.982 -4.575 4.264 1.00 0.00 411 THR A C 13
ATOM 13107 O O . THR A 1 48 ? 7.943 -3.864 3.970 1.00 0.00 411 THR A O 13
ATOM 13118 N N . TRP A 1 49 ? 5.764 -4.386 3.768 1.00 0.00 412 TRP A N 13
ATOM 13119 C CA . TRP A 1 49 ? 5.481 -3.307 2.828 1.00 0.00 412 TRP A CA 13
ATOM 13120 C C . TRP A 1 49 ? 4.541 -2.278 3.448 1.00 0.00 412 TRP A C 13
ATOM 13121 O O . TRP A 1 49 ? 3.321 -2.422 3.383 1.00 0.00 412 TRP A O 13
ATOM 13142 N N . GLU A 1 50 ? 5.118 -1.241 4.047 1.00 0.00 413 GLU A N 13
ATOM 13143 C CA . GLU A 1 50 ? 4.330 -0.190 4.678 1.00 0.00 413 GLU A CA 13
ATOM 13144 C C . GLU A 1 50 ? 3.620 0.662 3.630 1.00 0.00 413 GLU A C 13
ATOM 13145 O O . GLU A 1 50 ? 4.106 0.820 2.509 1.00 0.00 413 GLU A O 13
ATOM 13157 N N . LEU A 1 51 ? 2.468 1.208 4.002 1.00 0.00 414 LEU A N 13
ATOM 13158 C CA . LEU A 1 51 ? 1.689 2.044 3.094 1.00 0.00 414 LEU A CA 13
ATOM 13159 C C . LEU A 1 51 ? 2.448 3.318 2.741 1.00 0.00 414 LEU A C 13
ATOM 13160 O O . LEU A 1 51 ? 3.394 3.699 3.429 1.00 0.00 414 LEU A O 13
ATOM 13176 N N . GLU A 1 52 ? 2.026 3.974 1.664 1.00 0.00 415 GLU A N 13
ATOM 13177 C CA . GLU A 1 52 ? 2.666 5.207 1.221 1.00 0.00 415 GLU A CA 13
ATOM 13178 C C . GLU A 1 52 ? 2.593 6.278 2.305 1.00 0.00 415 GLU A C 13
ATOM 13179 O O . GLU A 1 52 ? 3.517 7.074 2.468 1.00 0.00 415 GLU A O 13
ATOM 13191 N N . GLU A 1 53 ? 1.488 6.289 3.044 1.00 0.00 416 GLU A N 13
ATOM 13192 C CA . GLU A 1 53 ? 1.294 7.263 4.112 1.00 0.00 416 GLU A CA 13
ATOM 13193 C C . GLU A 1 53 ? 2.256 7.002 5.268 1.00 0.00 416 GLU A C 13
ATOM 13194 O O . GLU A 1 53 ? 2.710 7.933 5.934 1.00 0.00 416 GLU A O 13
ATOM 13206 N N . ASP A 1 54 ? 2.560 5.730 5.500 1.00 0.00 417 ASP A N 13
ATOM 13207 C CA . ASP A 1 54 ? 3.468 5.345 6.574 1.00 0.00 417 ASP A CA 13
ATOM 13208 C C . ASP A 1 54 ? 4.911 5.683 6.214 1.00 0.00 417 ASP A C 13
ATOM 13209 O O . ASP A 1 54 ? 5.679 6.153 7.054 1.00 0.00 417 ASP A O 13
ATOM 13218 N N . VAL A 1 55 ? 5.275 5.440 4.958 1.00 0.00 418 VAL A N 13
ATOM 13219 C CA . VAL A 1 55 ? 6.626 5.718 4.486 1.00 0.00 418 VAL A CA 13
ATOM 13220 C C . VAL A 1 55 ? 6.830 7.211 4.252 1.00 0.00 418 VAL A C 13
ATOM 13221 O O . VAL A 1 55 ? 5.889 7.931 3.918 1.00 0.00 418 VAL A O 13
ATOM 13234 N N . ASP A 1 56 ? 8.064 7.669 4.428 1.00 0.00 419 ASP A N 13
ATOM 13235 C CA . ASP A 1 56 ? 8.393 9.076 4.234 1.00 0.00 419 ASP A CA 13
ATOM 13236 C C . ASP A 1 56 ? 8.436 9.425 2.750 1.00 0.00 419 ASP A C 13
ATOM 13237 O O . ASP A 1 56 ? 8.925 8.657 1.921 1.00 0.00 419 ASP A O 13
ATOM 13246 N N . PRO A 1 57 ? 7.911 10.610 2.404 1.00 0.00 420 PRO A N 13
ATOM 13247 C CA . PRO A 1 57 ? 7.877 11.087 1.019 1.00 0.00 420 PRO A CA 13
ATOM 13248 C C . PRO A 1 57 ? 9.265 11.437 0.492 1.00 0.00 420 PRO A C 13
ATOM 13249 O O . PRO A 1 57 ? 9.539 11.302 -0.699 1.00 0.00 420 PRO A O 13
ATOM 13260 N N . ALA A 1 58 ? 10.136 11.888 1.389 1.00 0.00 421 ALA A N 13
ATOM 13261 C CA . ALA A 1 58 ? 11.496 12.256 1.014 1.00 0.00 421 ALA A CA 13
ATOM 13262 C C . ALA A 1 58 ? 12.236 11.071 0.403 1.00 0.00 421 ALA A C 13
ATOM 13263 O O . ALA A 1 58 ? 12.705 11.137 -0.733 1.00 0.00 421 ALA A O 13
ATOM 13270 N N . LYS A 1 59 ? 12.340 9.987 1.165 1.00 0.00 422 LYS A N 13
ATOM 13271 C CA . LYS A 1 59 ? 13.023 8.786 0.699 1.00 0.00 422 LYS A CA 13
ATOM 13272 C C . LYS A 1 59 ? 12.528 8.381 -0.686 1.00 0.00 422 LYS A C 13
ATOM 13273 O O . LYS A 1 59 ? 13.316 8.237 -1.620 1.00 0.00 422 LYS A O 13
ATOM 13292 N N . VAL A 1 60 ? 11.217 8.201 -0.811 1.00 0.00 423 VAL A N 13
ATOM 13293 C CA . VAL A 1 60 ? 10.617 7.815 -2.083 1.00 0.00 423 VAL A CA 13
ATOM 13294 C C . VAL A 1 60 ? 11.058 8.749 -3.204 1.00 0.00 423 VAL A C 13
ATOM 13295 O O . VAL A 1 60 ? 11.458 8.301 -4.279 1.00 0.00 423 VAL A O 13
ATOM 13308 N N . LYS A 1 61 ? 10.982 10.050 -2.947 1.00 0.00 424 LYS A N 13
ATOM 13309 C CA . LYS A 1 61 ? 11.376 11.050 -3.933 1.00 0.00 424 LYS A CA 13
ATOM 13310 C C . LYS A 1 61 ? 12.693 10.667 -4.600 1.00 0.00 424 LYS A C 13
ATOM 13311 O O . LYS A 1 61 ? 12.812 10.703 -5.825 1.00 0.00 424 LYS A O 13
ATOM 13330 N N . GLU A 1 62 ? 13.678 10.300 -3.787 1.00 0.00 425 GLU A N 13
ATOM 13331 C CA . GLU A 1 62 ? 14.986 9.910 -4.300 1.00 0.00 425 GLU A CA 13
ATOM 13332 C C . GLU A 1 62 ? 14.913 8.559 -5.006 1.00 0.00 425 GLU A C 13
ATOM 13333 O O . GLU A 1 62 ? 15.351 8.417 -6.147 1.00 0.00 425 GLU A O 13
ATOM 13345 N N . PHE A 1 63 ? 14.357 7.568 -4.316 1.00 0.00 426 PHE A N 13
ATOM 13346 C CA . PHE A 1 63 ? 14.228 6.227 -4.875 1.00 0.00 426 PHE A CA 13
ATOM 13347 C C . PHE A 1 63 ? 13.682 6.281 -6.299 1.00 0.00 426 PHE A C 13
ATOM 13348 O O . PHE A 1 63 ? 14.329 5.823 -7.240 1.00 0.00 426 PHE A O 13
ATOM 13365 N N . GLU A 1 64 ? 12.487 6.844 -6.447 1.00 0.00 427 GLU A N 13
ATOM 13366 C CA . GLU A 1 64 ? 11.853 6.956 -7.755 1.00 0.00 427 GLU A CA 13
ATOM 13367 C C . GLU A 1 64 ? 12.805 7.586 -8.768 1.00 0.00 427 GLU A C 13
ATOM 13368 O O . GLU A 1 64 ? 13.029 7.040 -9.849 1.00 0.00 427 GLU A O 13
ATOM 13380 N N . SER A 1 65 ? 13.362 8.739 -8.411 1.00 0.00 428 SER A N 13
ATOM 13381 C CA . SER A 1 65 ? 14.286 9.446 -9.290 1.00 0.00 428 SER A CA 13
ATOM 13382 C C . SER A 1 65 ? 15.364 8.504 -9.815 1.00 0.00 428 SER A C 13
ATOM 13383 O O . SER A 1 65 ? 15.589 8.410 -11.023 1.00 0.00 428 SER A O 13
ATOM 13391 N N . LEU A 1 66 ? 16.029 7.807 -8.900 1.00 0.00 429 LEU A N 13
ATOM 13392 C CA . LEU A 1 66 ? 17.085 6.871 -9.270 1.00 0.00 429 LEU A CA 13
ATOM 13393 C C . LEU A 1 66 ? 16.746 6.154 -10.573 1.00 0.00 429 LEU A C 13
ATOM 13394 O O . LEU A 1 66 ? 17.584 6.045 -11.467 1.00 0.00 429 LEU A O 13
ATOM 13410 N N . GLN A 1 67 ? 15.512 5.670 -10.672 1.00 0.00 430 GLN A N 13
ATOM 13411 C CA . GLN A 1 67 ? 15.063 4.966 -11.867 1.00 0.00 430 GLN A CA 13
ATOM 13412 C C . GLN A 1 67 ? 15.671 5.581 -13.123 1.00 0.00 430 GLN A C 13
ATOM 13413 O O . GLN A 1 67 ? 16.273 4.884 -13.940 1.00 0.00 430 GLN A O 13
ATOM 13427 N N . VAL A 1 68 ? 15.510 6.893 -13.271 1.00 0.00 431 VAL A N 13
ATOM 13428 C CA . VAL A 1 68 ? 16.044 7.602 -14.428 1.00 0.00 431 VAL A CA 13
ATOM 13429 C C . VAL A 1 68 ? 17.226 8.481 -14.035 1.00 0.00 431 VAL A C 13
ATOM 13430 O O . VAL A 1 68 ? 17.412 8.801 -12.862 1.00 0.00 431 VAL A O 13
ATOM 13443 N N . GLY A 1 1 ? 30.558 2.567 27.044 1.00 0.00 364 GLY A N 14
ATOM 13444 C CA . GLY A 1 1 ? 30.644 3.390 25.853 1.00 0.00 364 GLY A CA 14
ATOM 13445 C C . GLY A 1 1 ? 29.291 3.622 25.209 1.00 0.00 364 GLY A C 14
ATOM 13446 O O . GLY A 1 1 ? 28.972 3.019 24.185 1.00 0.00 364 GLY A O 14
ATOM 13450 N N . SER A 1 2 ? 28.493 4.498 25.812 1.00 0.00 365 SER A N 14
ATOM 13451 C CA . SER A 1 2 ? 27.164 4.804 25.295 1.00 0.00 365 SER A CA 14
ATOM 13452 C C . SER A 1 2 ? 26.484 3.545 24.766 1.00 0.00 365 SER A C 14
ATOM 13453 O O . SER A 1 2 ? 25.861 3.561 23.705 1.00 0.00 365 SER A O 14
ATOM 13461 N N . SER A 1 3 ? 26.608 2.454 25.516 1.00 0.00 366 SER A N 14
ATOM 13462 C CA . SER A 1 3 ? 26.009 1.184 25.122 1.00 0.00 366 SER A CA 14
ATOM 13463 C C . SER A 1 3 ? 24.548 1.373 24.724 1.00 0.00 366 SER A C 14
ATOM 13464 O O . SER A 1 3 ? 24.095 0.841 23.711 1.00 0.00 366 SER A O 14
ATOM 13472 N N . GLY A 1 4 ? 23.815 2.136 25.529 1.00 0.00 367 GLY A N 14
ATOM 13473 C CA . GLY A 1 4 ? 22.414 2.382 25.245 1.00 0.00 367 GLY A CA 14
ATOM 13474 C C . GLY A 1 4 ? 21.606 2.647 26.500 1.00 0.00 367 GLY A C 14
ATOM 13475 O O . GLY A 1 4 ? 20.621 1.958 26.769 1.00 0.00 367 GLY A O 14
ATOM 13479 N N . SER A 1 5 ? 22.023 3.646 27.271 1.00 0.00 368 SER A N 14
ATOM 13480 C CA . SER A 1 5 ? 21.334 3.996 28.508 1.00 0.00 368 SER A CA 14
ATOM 13481 C C . SER A 1 5 ? 20.223 5.008 28.243 1.00 0.00 368 SER A C 14
ATOM 13482 O O . SER A 1 5 ? 19.101 4.856 28.725 1.00 0.00 368 SER A O 14
ATOM 13490 N N . SER A 1 6 ? 20.545 6.043 27.472 1.00 0.00 369 SER A N 14
ATOM 13491 C CA . SER A 1 6 ? 19.577 7.083 27.145 1.00 0.00 369 SER A CA 14
ATOM 13492 C C . SER A 1 6 ? 18.288 6.474 26.603 1.00 0.00 369 SER A C 14
ATOM 13493 O O . SER A 1 6 ? 17.194 6.795 27.065 1.00 0.00 369 SER A O 14
ATOM 13501 N N . GLY A 1 7 ? 18.426 5.592 25.617 1.00 0.00 370 GLY A N 14
ATOM 13502 C CA . GLY A 1 7 ? 17.265 4.951 25.027 1.00 0.00 370 GLY A CA 14
ATOM 13503 C C . GLY A 1 7 ? 16.302 5.948 24.414 1.00 0.00 370 GLY A C 14
ATOM 13504 O O . GLY A 1 7 ? 15.831 6.862 25.090 1.00 0.00 370 GLY A O 14
ATOM 13508 N N . ASN A 1 8 ? 16.010 5.774 23.129 1.00 0.00 371 ASN A N 14
ATOM 13509 C CA . ASN A 1 8 ? 15.098 6.668 22.425 1.00 0.00 371 ASN A CA 14
ATOM 13510 C C . ASN A 1 8 ? 13.864 5.913 21.938 1.00 0.00 371 ASN A C 14
ATOM 13511 O O . ASN A 1 8 ? 13.955 4.817 21.384 1.00 0.00 371 ASN A O 14
ATOM 13522 N N . PRO A 1 9 ? 12.683 6.512 22.149 1.00 0.00 372 PRO A N 14
ATOM 13523 C CA . PRO A 1 9 ? 11.408 5.915 21.739 1.00 0.00 372 PRO A CA 14
ATOM 13524 C C . PRO A 1 9 ? 11.239 5.896 20.224 1.00 0.00 372 PRO A C 14
ATOM 13525 O O . PRO A 1 9 ? 10.395 5.172 19.693 1.00 0.00 372 PRO A O 14
ATOM 13536 N N . ASP A 1 10 ? 12.045 6.694 19.532 1.00 0.00 373 ASP A N 14
ATOM 13537 C CA . ASP A 1 10 ? 11.985 6.767 18.077 1.00 0.00 373 ASP A CA 14
ATOM 13538 C C . ASP A 1 10 ? 11.693 5.395 17.476 1.00 0.00 373 ASP A C 14
ATOM 13539 O O . ASP A 1 10 ? 10.602 5.152 16.960 1.00 0.00 373 ASP A O 14
ATOM 13548 N N . TYR A 1 11 ? 12.675 4.504 17.545 1.00 0.00 374 TYR A N 14
ATOM 13549 C CA . TYR A 1 11 ? 12.525 3.158 17.004 1.00 0.00 374 TYR A CA 14
ATOM 13550 C C . TYR A 1 11 ? 11.786 3.186 15.670 1.00 0.00 374 TYR A C 14
ATOM 13551 O O . TYR A 1 11 ? 10.913 2.357 15.413 1.00 0.00 374 TYR A O 14
ATOM 13569 N N . VAL A 1 12 ? 12.142 4.147 14.824 1.00 0.00 375 VAL A N 14
ATOM 13570 C CA . VAL A 1 12 ? 11.515 4.284 13.514 1.00 0.00 375 VAL A CA 14
ATOM 13571 C C . VAL A 1 12 ? 12.562 4.438 12.417 1.00 0.00 375 VAL A C 14
ATOM 13572 O O . VAL A 1 12 ? 12.228 4.557 11.239 1.00 0.00 375 VAL A O 14
ATOM 13585 N N . GLU A 1 13 ? 13.832 4.432 12.813 1.00 0.00 376 GLU A N 14
ATOM 13586 C CA . GLU A 1 13 ? 14.928 4.571 11.862 1.00 0.00 376 GLU A CA 14
ATOM 13587 C C . GLU A 1 13 ? 14.721 3.660 10.655 1.00 0.00 376 GLU A C 14
ATOM 13588 O O . GLU A 1 13 ? 14.324 2.503 10.798 1.00 0.00 376 GLU A O 14
ATOM 13600 N N . VAL A 1 14 ? 14.991 4.190 9.467 1.00 0.00 377 VAL A N 14
ATOM 13601 C CA . VAL A 1 14 ? 14.835 3.426 8.235 1.00 0.00 377 VAL A CA 14
ATOM 13602 C C . VAL A 1 14 ? 16.163 3.298 7.496 1.00 0.00 377 VAL A C 14
ATOM 13603 O O . VAL A 1 14 ? 16.871 4.285 7.295 1.00 0.00 377 VAL A O 14
ATOM 13616 N N . ASP A 1 15 ? 16.493 2.076 7.093 1.00 0.00 378 ASP A N 14
ATOM 13617 C CA . ASP A 1 15 ? 17.736 1.818 6.374 1.00 0.00 378 ASP A CA 14
ATOM 13618 C C . ASP A 1 15 ? 17.658 2.350 4.946 1.00 0.00 378 ASP A C 14
ATOM 13619 O O . ASP A 1 15 ? 18.456 3.197 4.545 1.00 0.00 378 ASP A O 14
ATOM 13628 N N . ARG A 1 16 ? 16.692 1.846 4.185 1.00 0.00 379 ARG A N 14
ATOM 13629 C CA . ARG A 1 16 ? 16.512 2.269 2.801 1.00 0.00 379 ARG A CA 14
ATOM 13630 C C . ARG A 1 16 ? 15.268 1.626 2.194 1.00 0.00 379 ARG A C 14
ATOM 13631 O O . ARG A 1 16 ? 14.516 0.936 2.882 1.00 0.00 379 ARG A O 14
ATOM 13652 N N . ILE A 1 17 ? 15.059 1.858 0.902 1.00 0.00 380 ILE A N 14
ATOM 13653 C CA . ILE A 1 17 ? 13.908 1.301 0.203 1.00 0.00 380 ILE A CA 14
ATOM 13654 C C . ILE A 1 17 ? 14.342 0.293 -0.856 1.00 0.00 380 ILE A C 14
ATOM 13655 O O . ILE A 1 17 ? 15.301 0.526 -1.593 1.00 0.00 380 ILE A O 14
ATOM 13671 N N . LEU A 1 18 ? 13.630 -0.826 -0.927 1.00 0.00 381 LEU A N 14
ATOM 13672 C CA . LEU A 1 18 ? 13.940 -1.869 -1.897 1.00 0.00 381 LEU A CA 14
ATOM 13673 C C . LEU A 1 18 ? 13.119 -1.691 -3.170 1.00 0.00 381 LEU A C 14
ATOM 13674 O O . LEU A 1 18 ? 13.636 -1.248 -4.196 1.00 0.00 381 LEU A O 14
ATOM 13690 N N . GLU A 1 19 ? 11.838 -2.037 -3.095 1.00 0.00 382 GLU A N 14
ATOM 13691 C CA . GLU A 1 19 ? 10.946 -1.913 -4.242 1.00 0.00 382 GLU A CA 14
ATOM 13692 C C . GLU A 1 19 ? 9.559 -1.450 -3.805 1.00 0.00 382 GLU A C 14
ATOM 13693 O O . GLU A 1 19 ? 9.249 -1.420 -2.614 1.00 0.00 382 GLU A O 14
ATOM 13705 N N . VAL A 1 20 ? 8.727 -1.090 -4.777 1.00 0.00 383 VAL A N 14
ATOM 13706 C CA . VAL A 1 20 ? 7.373 -0.629 -4.494 1.00 0.00 383 VAL A CA 14
ATOM 13707 C C . VAL A 1 20 ? 6.339 -1.481 -5.222 1.00 0.00 383 VAL A C 14
ATOM 13708 O O . VAL A 1 20 ? 6.433 -1.692 -6.431 1.00 0.00 383 VAL A O 14
ATOM 13721 N N . ALA A 1 21 ? 5.353 -1.969 -4.477 1.00 0.00 384 ALA A N 14
ATOM 13722 C CA . ALA A 1 21 ? 4.299 -2.796 -5.052 1.00 0.00 384 ALA A CA 14
ATOM 13723 C C . ALA A 1 21 ? 2.972 -2.045 -5.093 1.00 0.00 384 ALA A C 14
ATOM 13724 O O . ALA A 1 21 ? 2.637 -1.305 -4.167 1.00 0.00 384 ALA A O 14
ATOM 13731 N N . HIS A 1 22 ? 2.221 -2.239 -6.172 1.00 0.00 385 HIS A N 14
ATOM 13732 C CA . HIS A 1 22 ? 0.930 -1.580 -6.333 1.00 0.00 385 HIS A CA 14
ATOM 13733 C C . HIS A 1 22 ? -0.192 -2.606 -6.462 1.00 0.00 385 HIS A C 14
ATOM 13734 O O . HIS A 1 22 ? -0.116 -3.527 -7.276 1.00 0.00 385 HIS A O 14
ATOM 13748 N N . THR A 1 23 ? -1.233 -2.441 -5.652 1.00 0.00 386 THR A N 14
ATOM 13749 C CA . THR A 1 23 ? -2.370 -3.354 -5.673 1.00 0.00 386 THR A CA 14
ATOM 13750 C C . THR A 1 23 ? -3.666 -2.626 -5.335 1.00 0.00 386 THR A C 14
ATOM 13751 O O . THR A 1 23 ? -3.647 -1.484 -4.874 1.00 0.00 386 THR A O 14
ATOM 13762 N N . LYS A 1 24 ? -4.791 -3.293 -5.565 1.00 0.00 387 LYS A N 14
ATOM 13763 C CA . LYS A 1 24 ? -6.098 -2.711 -5.282 1.00 0.00 387 LYS A CA 14
ATOM 13764 C C . LYS A 1 24 ? -6.990 -3.708 -4.549 1.00 0.00 387 LYS A C 14
ATOM 13765 O O . LYS A 1 24 ? -6.936 -4.910 -4.807 1.00 0.00 387 LYS A O 14
ATOM 13784 N N . ASP A 1 25 ? -7.811 -3.199 -3.637 1.00 0.00 388 ASP A N 14
ATOM 13785 C CA . ASP A 1 25 ? -8.717 -4.045 -2.868 1.00 0.00 388 ASP A CA 14
ATOM 13786 C C . ASP A 1 25 ? -9.785 -4.656 -3.769 1.00 0.00 388 ASP A C 14
ATOM 13787 O O . ASP A 1 25 ? -9.776 -4.457 -4.983 1.00 0.00 388 ASP A O 14
ATOM 13796 N N . ALA A 1 26 ? -10.705 -5.403 -3.166 1.00 0.00 389 ALA A N 14
ATOM 13797 C CA . ALA A 1 26 ? -11.780 -6.043 -3.913 1.00 0.00 389 ALA A CA 14
ATOM 13798 C C . ALA A 1 26 ? -13.145 -5.618 -3.383 1.00 0.00 389 ALA A C 14
ATOM 13799 O O . ALA A 1 26 ? -14.003 -5.168 -4.143 1.00 0.00 389 ALA A O 14
ATOM 13806 N N . GLU A 1 27 ? -13.340 -5.765 -2.077 1.00 0.00 390 GLU A N 14
ATOM 13807 C CA . GLU A 1 27 ? -14.603 -5.397 -1.447 1.00 0.00 390 GLU A CA 14
ATOM 13808 C C . GLU A 1 27 ? -14.913 -3.919 -1.671 1.00 0.00 390 GLU A C 14
ATOM 13809 O O . GLU A 1 27 ? -16.018 -3.559 -2.077 1.00 0.00 390 GLU A O 14
ATOM 13821 N N . THR A 1 28 ? -13.928 -3.067 -1.403 1.00 0.00 391 THR A N 14
ATOM 13822 C CA . THR A 1 28 ? -14.095 -1.629 -1.573 1.00 0.00 391 THR A CA 14
ATOM 13823 C C . THR A 1 28 ? -13.739 -1.198 -2.991 1.00 0.00 391 THR A C 14
ATOM 13824 O O . THR A 1 28 ? -14.530 -0.544 -3.669 1.00 0.00 391 THR A O 14
ATOM 13835 N N . GLY A 1 29 ? -12.542 -1.571 -3.435 1.00 0.00 392 GLY A N 14
ATOM 13836 C CA . GLY A 1 29 ? -12.102 -1.214 -4.771 1.00 0.00 392 GLY A CA 14
ATOM 13837 C C . GLY A 1 29 ? -11.264 0.049 -4.788 1.00 0.00 392 GLY A C 14
ATOM 13838 O O . GLY A 1 29 ? -11.497 0.944 -5.600 1.00 0.00 392 GLY A O 14
ATOM 13842 N N . GLU A 1 30 ? -10.288 0.122 -3.889 1.00 0.00 393 GLU A N 14
ATOM 13843 C CA . GLU A 1 30 ? -9.415 1.287 -3.803 1.00 0.00 393 GLU A CA 14
ATOM 13844 C C . GLU A 1 30 ? -8.019 0.960 -4.325 1.00 0.00 393 GLU A C 14
ATOM 13845 O O . GLU A 1 30 ? -7.658 -0.208 -4.472 1.00 0.00 393 GLU A O 14
ATOM 13857 N N . GLU A 1 31 ? -7.239 1.999 -4.603 1.00 0.00 394 GLU A N 14
ATOM 13858 C CA . GLU A 1 31 ? -5.883 1.822 -5.110 1.00 0.00 394 GLU A CA 14
ATOM 13859 C C . GLU A 1 31 ? -4.862 1.924 -3.981 1.00 0.00 394 GLU A C 14
ATOM 13860 O O . GLU A 1 31 ? -4.420 3.017 -3.625 1.00 0.00 394 GLU A O 14
ATOM 13872 N N . VAL A 1 32 ? -4.493 0.777 -3.419 1.00 0.00 395 VAL A N 14
ATOM 13873 C CA . VAL A 1 32 ? -3.524 0.736 -2.330 1.00 0.00 395 VAL A CA 14
ATOM 13874 C C . VAL A 1 32 ? -2.125 0.428 -2.851 1.00 0.00 395 VAL A C 14
ATOM 13875 O O . VAL A 1 32 ? -1.899 -0.601 -3.488 1.00 0.00 395 VAL A O 14
ATOM 13888 N N . THR A 1 33 ? -1.186 1.329 -2.576 1.00 0.00 396 THR A N 14
ATOM 13889 C CA . THR A 1 33 ? 0.192 1.155 -3.017 1.00 0.00 396 THR A CA 14
ATOM 13890 C C . THR A 1 33 ? 1.113 0.858 -1.839 1.00 0.00 396 THR A C 14
ATOM 13891 O O . THR A 1 33 ? 1.273 1.684 -0.940 1.00 0.00 396 THR A O 14
ATOM 13902 N N . HIS A 1 34 ? 1.717 -0.326 -1.850 1.00 0.00 397 HIS A N 14
ATOM 13903 C CA . HIS A 1 34 ? 2.624 -0.731 -0.783 1.00 0.00 397 HIS A CA 14
ATOM 13904 C C . HIS A 1 34 ? 4.071 -0.411 -1.147 1.00 0.00 397 HIS A C 14
ATOM 13905 O O . HIS A 1 34 ? 4.443 -0.424 -2.321 1.00 0.00 397 HIS A O 14
ATOM 13919 N N . TYR A 1 35 ? 4.880 -0.122 -0.135 1.00 0.00 398 TYR A N 14
ATOM 13920 C CA . TYR A 1 35 ? 6.285 0.206 -0.349 1.00 0.00 398 TYR A CA 14
ATOM 13921 C C . TYR A 1 35 ? 7.181 -0.603 0.583 1.00 0.00 398 TYR A C 14
ATOM 13922 O O . TYR A 1 35 ? 7.088 -0.491 1.806 1.00 0.00 398 TYR A O 14
ATOM 13940 N N . LEU A 1 36 ? 8.051 -1.418 -0.003 1.00 0.00 399 LEU A N 14
ATOM 13941 C CA . LEU A 1 36 ? 8.967 -2.247 0.774 1.00 0.00 399 LEU A CA 14
ATOM 13942 C C . LEU A 1 36 ? 10.003 -1.388 1.492 1.00 0.00 399 LEU A C 14
ATOM 13943 O O . LEU A 1 36 ? 10.942 -0.884 0.876 1.00 0.00 399 LEU A O 14
ATOM 13959 N N . VAL A 1 37 ? 9.826 -1.227 2.800 1.00 0.00 400 VAL A N 14
ATOM 13960 C CA . VAL A 1 37 ? 10.747 -0.432 3.603 1.00 0.00 400 VAL A CA 14
ATOM 13961 C C . VAL A 1 37 ? 11.742 -1.321 4.340 1.00 0.00 400 VAL A C 14
ATOM 13962 O O . VAL A 1 37 ? 11.368 -2.338 4.925 1.00 0.00 400 VAL A O 14
ATOM 13975 N N . LYS A 1 38 ? 13.012 -0.931 4.309 1.00 0.00 401 LYS A N 14
ATOM 13976 C CA . LYS A 1 38 ? 14.063 -1.691 4.976 1.00 0.00 401 LYS A CA 14
ATOM 13977 C C . LYS A 1 38 ? 14.525 -0.982 6.245 1.00 0.00 401 LYS A C 14
ATOM 13978 O O . LYS A 1 38 ? 14.440 0.241 6.349 1.00 0.00 401 LYS A O 14
ATOM 13997 N N . TRP A 1 39 ? 15.015 -1.758 7.205 1.00 0.00 402 TRP A N 14
ATOM 13998 C CA . TRP A 1 39 ? 15.493 -1.204 8.466 1.00 0.00 402 TRP A CA 14
ATOM 13999 C C . TRP A 1 39 ? 16.233 -2.260 9.280 1.00 0.00 402 TRP A C 14
ATOM 14000 O O . TRP A 1 39 ? 15.620 -3.182 9.820 1.00 0.00 402 TRP A O 14
ATOM 14021 N N . CYS A 1 40 ? 17.551 -2.119 9.364 1.00 0.00 403 CYS A N 14
ATOM 14022 C CA . CYS A 1 40 ? 18.374 -3.063 10.112 1.00 0.00 403 CYS A CA 14
ATOM 14023 C C . CYS A 1 40 ? 17.735 -3.395 11.457 1.00 0.00 403 CYS A C 14
ATOM 14024 O O . CYS A 1 40 ? 17.565 -4.564 11.803 1.00 0.00 403 CYS A O 14
ATOM 14032 N N . SER A 1 41 ? 17.384 -2.358 12.211 1.00 0.00 404 SER A N 14
ATOM 14033 C CA . SER A 1 41 ? 16.769 -2.540 13.521 1.00 0.00 404 SER A CA 14
ATOM 14034 C C . SER A 1 41 ? 15.848 -3.757 13.525 1.00 0.00 404 SER A C 14
ATOM 14035 O O . SER A 1 41 ? 15.687 -4.424 14.547 1.00 0.00 404 SER A O 14
ATOM 14043 N N . LEU A 1 42 ? 15.247 -4.039 12.375 1.00 0.00 405 LEU A N 14
ATOM 14044 C CA . LEU A 1 42 ? 14.342 -5.175 12.244 1.00 0.00 405 LEU A CA 14
ATOM 14045 C C . LEU A 1 42 ? 14.939 -6.246 11.336 1.00 0.00 405 LEU A C 14
ATOM 14046 O O . LEU A 1 42 ? 15.757 -5.965 10.460 1.00 0.00 405 LEU A O 14
ATOM 14062 N N . PRO A 1 43 ? 14.521 -7.502 11.548 1.00 0.00 406 PRO A N 14
ATOM 14063 C CA . PRO A 1 43 ? 15.001 -8.640 10.757 1.00 0.00 406 PRO A CA 14
ATOM 14064 C C . PRO A 1 43 ? 14.486 -8.606 9.322 1.00 0.00 406 PRO A C 14
ATOM 14065 O O . PRO A 1 43 ? 13.278 -8.571 9.086 1.00 0.00 406 PRO A O 14
ATOM 14076 N N . TYR A 1 44 ? 15.409 -8.617 8.367 1.00 0.00 407 TYR A N 14
ATOM 14077 C CA . TYR A 1 44 ? 15.048 -8.586 6.954 1.00 0.00 407 TYR A CA 14
ATOM 14078 C C . TYR A 1 44 ? 13.850 -9.489 6.678 1.00 0.00 407 TYR A C 14
ATOM 14079 O O . TYR A 1 44 ? 12.888 -9.080 6.029 1.00 0.00 407 TYR A O 14
ATOM 14097 N N . GLU A 1 45 ? 13.918 -10.720 7.177 1.00 0.00 408 GLU A N 14
ATOM 14098 C CA . GLU A 1 45 ? 12.839 -11.681 6.984 1.00 0.00 408 GLU A CA 14
ATOM 14099 C C . GLU A 1 45 ? 11.478 -11.018 7.173 1.00 0.00 408 GLU A C 14
ATOM 14100 O O . GLU A 1 45 ? 10.529 -11.305 6.444 1.00 0.00 408 GLU A O 14
ATOM 14112 N N . GLU A 1 46 ? 11.391 -10.130 8.158 1.00 0.00 409 GLU A N 14
ATOM 14113 C CA . GLU A 1 46 ? 10.146 -9.426 8.445 1.00 0.00 409 GLU A CA 14
ATOM 14114 C C . GLU A 1 46 ? 10.005 -8.189 7.563 1.00 0.00 409 GLU A C 14
ATOM 14115 O O . GLU A 1 46 ? 9.370 -7.208 7.949 1.00 0.00 409 GLU A O 14
ATOM 14127 N N . SER A 1 47 ? 10.603 -8.244 6.377 1.00 0.00 410 SER A N 14
ATOM 14128 C CA . SER A 1 47 ? 10.548 -7.126 5.441 1.00 0.00 410 SER A CA 14
ATOM 14129 C C . SER A 1 47 ? 9.103 -6.761 5.115 1.00 0.00 410 SER A C 14
ATOM 14130 O O . SER A 1 47 ? 8.467 -7.389 4.268 1.00 0.00 410 SER A O 14
ATOM 14138 N N . THR A 1 48 ? 8.589 -5.741 5.795 1.00 0.00 411 THR A N 14
ATOM 14139 C CA . THR A 1 48 ? 7.219 -5.291 5.580 1.00 0.00 411 THR A CA 14
ATOM 14140 C C . THR A 1 48 ? 7.145 -4.276 4.445 1.00 0.00 411 THR A C 14
ATOM 14141 O O . THR A 1 48 ? 8.170 -3.776 3.979 1.00 0.00 411 THR A O 14
ATOM 14152 N N . TRP A 1 49 ? 5.929 -3.975 4.005 1.00 0.00 412 TRP A N 14
ATOM 14153 C CA . TRP A 1 49 ? 5.722 -3.018 2.924 1.00 0.00 412 TRP A CA 14
ATOM 14154 C C . TRP A 1 49 ? 4.766 -1.911 3.353 1.00 0.00 412 TRP A C 14
ATOM 14155 O O . TRP A 1 49 ? 3.565 -1.982 3.096 1.00 0.00 412 TRP A O 14
ATOM 14176 N N . GLU A 1 50 ? 5.307 -0.888 4.008 1.00 0.00 413 GLU A N 14
ATOM 14177 C CA . GLU A 1 50 ? 4.500 0.234 4.473 1.00 0.00 413 GLU A CA 14
ATOM 14178 C C . GLU A 1 50 ? 3.901 0.998 3.295 1.00 0.00 413 GLU A C 14
ATOM 14179 O O . GLU A 1 50 ? 4.607 1.366 2.356 1.00 0.00 413 GLU A O 14
ATOM 14191 N N . LEU A 1 51 ? 2.594 1.231 3.352 1.00 0.00 414 LEU A N 14
ATOM 14192 C CA . LEU A 1 51 ? 1.899 1.950 2.291 1.00 0.00 414 LEU A CA 14
ATOM 14193 C C . LEU A 1 51 ? 2.598 3.269 1.977 1.00 0.00 414 LEU A C 14
ATOM 14194 O O . LEU A 1 51 ? 3.646 3.576 2.545 1.00 0.00 414 LEU A O 14
ATOM 14210 N N . GLU A 1 52 ? 2.011 4.044 1.071 1.00 0.00 415 GLU A N 14
ATOM 14211 C CA . GLU A 1 52 ? 2.578 5.330 0.684 1.00 0.00 415 GLU A CA 14
ATOM 14212 C C . GLU A 1 52 ? 2.189 6.419 1.680 1.00 0.00 415 GLU A C 14
ATOM 14213 O O . GLU A 1 52 ? 2.327 7.609 1.399 1.00 0.00 415 GLU A O 14
ATOM 14225 N N . GLU A 1 53 ? 1.701 6.001 2.844 1.00 0.00 416 GLU A N 14
ATOM 14226 C CA . GLU A 1 53 ? 1.291 6.940 3.880 1.00 0.00 416 GLU A CA 14
ATOM 14227 C C . GLU A 1 53 ? 2.310 6.977 5.016 1.00 0.00 416 GLU A C 14
ATOM 14228 O O . GLU A 1 53 ? 2.831 8.038 5.362 1.00 0.00 416 GLU A O 14
ATOM 14240 N N . ASP A 1 54 ? 2.588 5.813 5.591 1.00 0.00 417 ASP A N 14
ATOM 14241 C CA . ASP A 1 54 ? 3.545 5.710 6.687 1.00 0.00 417 ASP A CA 14
ATOM 14242 C C . ASP A 1 54 ? 4.952 6.062 6.214 1.00 0.00 417 ASP A C 14
ATOM 14243 O O . ASP A 1 54 ? 5.702 6.742 6.916 1.00 0.00 417 ASP A O 14
ATOM 14252 N N . VAL A 1 55 ? 5.304 5.594 5.021 1.00 0.00 418 VAL A N 14
ATOM 14253 C CA . VAL A 1 55 ? 6.621 5.859 4.455 1.00 0.00 418 VAL A CA 14
ATOM 14254 C C . VAL A 1 55 ? 6.864 7.356 4.303 1.00 0.00 418 VAL A C 14
ATOM 14255 O O . VAL A 1 55 ? 5.923 8.135 4.152 1.00 0.00 418 VAL A O 14
ATOM 14268 N N . ASP A 1 56 ? 8.131 7.752 4.345 1.00 0.00 419 ASP A N 14
ATOM 14269 C CA . ASP A 1 56 ? 8.498 9.157 4.211 1.00 0.00 419 ASP A CA 14
ATOM 14270 C C . ASP A 1 56 ? 8.475 9.587 2.747 1.00 0.00 419 ASP A C 14
ATOM 14271 O O . ASP A 1 56 ? 8.873 8.843 1.850 1.00 0.00 419 ASP A O 14
ATOM 14280 N N . PRO A 1 57 ? 7.999 10.816 2.499 1.00 0.00 420 PRO A N 14
ATOM 14281 C CA . PRO A 1 57 ? 7.912 11.372 1.145 1.00 0.00 420 PRO A CA 14
ATOM 14282 C C . PRO A 1 57 ? 9.284 11.679 0.556 1.00 0.00 420 PRO A C 14
ATOM 14283 O O . PRO A 1 57 ? 9.471 11.640 -0.660 1.00 0.00 420 PRO A O 14
ATOM 14294 N N . ALA A 1 58 ? 10.242 11.983 1.425 1.00 0.00 421 ALA A N 14
ATOM 14295 C CA . ALA A 1 58 ? 11.598 12.294 0.990 1.00 0.00 421 ALA A CA 14
ATOM 14296 C C . ALA A 1 58 ? 12.341 11.032 0.565 1.00 0.00 421 ALA A C 14
ATOM 14297 O O . ALA A 1 58 ? 12.916 10.974 -0.523 1.00 0.00 421 ALA A O 14
ATOM 14304 N N . LYS A 1 59 ? 12.326 10.023 1.429 1.00 0.00 422 LYS A N 14
ATOM 14305 C CA . LYS A 1 59 ? 12.998 8.760 1.143 1.00 0.00 422 LYS A CA 14
ATOM 14306 C C . LYS A 1 59 ? 12.507 8.169 -0.175 1.00 0.00 422 LYS A C 14
ATOM 14307 O O . LYS A 1 59 ? 13.303 7.735 -1.007 1.00 0.00 422 LYS A O 14
ATOM 14326 N N . VAL A 1 60 ? 11.190 8.156 -0.358 1.00 0.00 423 VAL A N 14
ATOM 14327 C CA . VAL A 1 60 ? 10.593 7.620 -1.576 1.00 0.00 423 VAL A CA 14
ATOM 14328 C C . VAL A 1 60 ? 11.032 8.416 -2.799 1.00 0.00 423 VAL A C 14
ATOM 14329 O O . VAL A 1 60 ? 11.575 7.860 -3.754 1.00 0.00 423 VAL A O 14
ATOM 14342 N N . LYS A 1 61 ? 10.794 9.723 -2.764 1.00 0.00 424 LYS A N 14
ATOM 14343 C CA . LYS A 1 61 ? 11.165 10.599 -3.869 1.00 0.00 424 LYS A CA 14
ATOM 14344 C C . LYS A 1 61 ? 12.522 10.204 -4.444 1.00 0.00 424 LYS A C 14
ATOM 14345 O O . LYS A 1 61 ? 12.653 9.971 -5.645 1.00 0.00 424 LYS A O 14
ATOM 14364 N N . GLU A 1 62 ? 13.527 10.129 -3.578 1.00 0.00 425 GLU A N 14
ATOM 14365 C CA . GLU A 1 62 ? 14.874 9.761 -4.001 1.00 0.00 425 GLU A CA 14
ATOM 14366 C C . GLU A 1 62 ? 14.858 8.457 -4.793 1.00 0.00 425 GLU A C 14
ATOM 14367 O O . GLU A 1 62 ? 15.410 8.378 -5.891 1.00 0.00 425 GLU A O 14
ATOM 14379 N N . PHE A 1 63 ? 14.220 7.437 -4.229 1.00 0.00 426 PHE A N 14
ATOM 14380 C CA . PHE A 1 63 ? 14.133 6.135 -4.881 1.00 0.00 426 PHE A CA 14
ATOM 14381 C C . PHE A 1 63 ? 13.471 6.256 -6.251 1.00 0.00 426 PHE A C 14
ATOM 14382 O O . PHE A 1 63 ? 13.775 5.494 -7.167 1.00 0.00 426 PHE A O 14
ATOM 14399 N N . GLU A 1 64 ? 12.564 7.220 -6.380 1.00 0.00 427 GLU A N 14
ATOM 14400 C CA . GLU A 1 64 ? 11.858 7.440 -7.637 1.00 0.00 427 GLU A CA 14
ATOM 14401 C C . GLU A 1 64 ? 12.785 8.056 -8.681 1.00 0.00 427 GLU A C 14
ATOM 14402 O O . GLU A 1 64 ? 12.869 7.577 -9.811 1.00 0.00 427 GLU A O 14
ATOM 14414 N N . SER A 1 65 ? 13.478 9.122 -8.293 1.00 0.00 428 SER A N 14
ATOM 14415 C CA . SER A 1 65 ? 14.395 9.807 -9.196 1.00 0.00 428 SER A CA 14
ATOM 14416 C C . SER A 1 65 ? 15.308 8.810 -9.902 1.00 0.00 428 SER A C 14
ATOM 14417 O O . SER A 1 65 ? 15.769 9.054 -11.018 1.00 0.00 428 SER A O 14
ATOM 14425 N N . LEU A 1 66 ? 15.565 7.684 -9.245 1.00 0.00 429 LEU A N 14
ATOM 14426 C CA . LEU A 1 66 ? 16.423 6.648 -9.809 1.00 0.00 429 LEU A CA 14
ATOM 14427 C C . LEU A 1 66 ? 16.020 6.329 -11.245 1.00 0.00 429 LEU A C 14
ATOM 14428 O O . LEU A 1 66 ? 16.809 6.504 -12.174 1.00 0.00 429 LEU A O 14
ATOM 14444 N N . GLN A 1 67 ? 14.788 5.863 -11.419 1.00 0.00 430 GLN A N 14
ATOM 14445 C CA . GLN A 1 67 ? 14.281 5.522 -12.743 1.00 0.00 430 GLN A CA 14
ATOM 14446 C C . GLN A 1 67 ? 13.763 6.762 -13.464 1.00 0.00 430 GLN A C 14
ATOM 14447 O O . GLN A 1 67 ? 13.099 7.609 -12.866 1.00 0.00 430 GLN A O 14
ATOM 14461 N N . VAL A 1 68 ? 14.072 6.864 -14.753 1.00 0.00 431 VAL A N 14
ATOM 14462 C CA . VAL A 1 68 ? 13.637 8.000 -15.556 1.00 0.00 431 VAL A CA 14
ATOM 14463 C C . VAL A 1 68 ? 12.858 7.540 -16.783 1.00 0.00 431 VAL A C 14
ATOM 14464 O O . VAL A 1 68 ? 12.800 6.348 -17.083 1.00 0.00 431 VAL A O 14
ATOM 14477 N N . GLY A 1 1 ? 19.128 26.476 1.907 1.00 0.00 364 GLY A N 15
ATOM 14478 C CA . GLY A 1 1 ? 19.395 26.791 3.298 1.00 0.00 364 GLY A CA 15
ATOM 14479 C C . GLY A 1 1 ? 19.650 25.553 4.134 1.00 0.00 364 GLY A C 15
ATOM 14480 O O . GLY A 1 1 ? 20.036 24.509 3.608 1.00 0.00 364 GLY A O 15
ATOM 14484 N N . SER A 1 2 ? 19.434 25.668 5.440 1.00 0.00 365 SER A N 15
ATOM 14485 C CA . SER A 1 2 ? 19.647 24.550 6.352 1.00 0.00 365 SER A CA 15
ATOM 14486 C C . SER A 1 2 ? 18.449 23.605 6.342 1.00 0.00 365 SER A C 15
ATOM 14487 O O . SER A 1 2 ? 17.300 24.040 6.414 1.00 0.00 365 SER A O 15
ATOM 14495 N N . SER A 1 3 ? 18.727 22.308 6.253 1.00 0.00 366 SER A N 15
ATOM 14496 C CA . SER A 1 3 ? 17.674 21.300 6.230 1.00 0.00 366 SER A CA 15
ATOM 14497 C C . SER A 1 3 ? 18.079 20.073 7.041 1.00 0.00 366 SER A C 15
ATOM 14498 O O . SER A 1 3 ? 19.262 19.763 7.171 1.00 0.00 366 SER A O 15
ATOM 14506 N N . GLY A 1 4 ? 17.085 19.376 7.585 1.00 0.00 367 GLY A N 15
ATOM 14507 C CA . GLY A 1 4 ? 17.357 18.191 8.377 1.00 0.00 367 GLY A CA 15
ATOM 14508 C C . GLY A 1 4 ? 17.058 18.395 9.848 1.00 0.00 367 GLY A C 15
ATOM 14509 O O . GLY A 1 4 ? 17.566 19.329 10.468 1.00 0.00 367 GLY A O 15
ATOM 14513 N N . SER A 1 5 ? 16.229 17.520 10.409 1.00 0.00 368 SER A N 15
ATOM 14514 C CA . SER A 1 5 ? 15.858 17.612 11.817 1.00 0.00 368 SER A CA 15
ATOM 14515 C C . SER A 1 5 ? 15.332 16.274 12.328 1.00 0.00 368 SER A C 15
ATOM 14516 O O . SER A 1 5 ? 14.946 15.406 11.545 1.00 0.00 368 SER A O 15
ATOM 14524 N N . SER A 1 6 ? 15.318 16.116 13.648 1.00 0.00 369 SER A N 15
ATOM 14525 C CA . SER A 1 6 ? 14.843 14.884 14.266 1.00 0.00 369 SER A CA 15
ATOM 14526 C C . SER A 1 6 ? 13.351 14.971 14.572 1.00 0.00 369 SER A C 15
ATOM 14527 O O . SER A 1 6 ? 12.840 16.031 14.931 1.00 0.00 369 SER A O 15
ATOM 14535 N N . GLY A 1 7 ? 12.657 13.845 14.429 1.00 0.00 370 GLY A N 15
ATOM 14536 C CA . GLY A 1 7 ? 11.231 13.814 14.694 1.00 0.00 370 GLY A CA 15
ATOM 14537 C C . GLY A 1 7 ? 10.852 12.751 15.706 1.00 0.00 370 GLY A C 15
ATOM 14538 O O . GLY A 1 7 ? 10.193 13.041 16.703 1.00 0.00 370 GLY A O 15
ATOM 14542 N N . ASN A 1 8 ? 11.268 11.516 15.447 1.00 0.00 371 ASN A N 15
ATOM 14543 C CA . ASN A 1 8 ? 10.967 10.404 16.342 1.00 0.00 371 ASN A CA 15
ATOM 14544 C C . ASN A 1 8 ? 12.223 9.936 17.071 1.00 0.00 371 ASN A C 15
ATOM 14545 O O . ASN A 1 8 ? 12.859 8.952 16.694 1.00 0.00 371 ASN A O 15
ATOM 14556 N N . PRO A 1 9 ? 12.589 10.657 18.141 1.00 0.00 372 PRO A N 15
ATOM 14557 C CA . PRO A 1 9 ? 13.771 10.334 18.946 1.00 0.00 372 PRO A CA 15
ATOM 14558 C C . PRO A 1 9 ? 13.592 9.051 19.749 1.00 0.00 372 PRO A C 15
ATOM 14559 O O . PRO A 1 9 ? 14.524 8.581 20.402 1.00 0.00 372 PRO A O 15
ATOM 14570 N N . ASP A 1 10 ? 12.389 8.489 19.697 1.00 0.00 373 ASP A N 15
ATOM 14571 C CA . ASP A 1 10 ? 12.089 7.258 20.420 1.00 0.00 373 ASP A CA 15
ATOM 14572 C C . ASP A 1 10 ? 12.000 6.074 19.462 1.00 0.00 373 ASP A C 15
ATOM 14573 O O . ASP A 1 10 ? 11.178 5.176 19.644 1.00 0.00 373 ASP A O 15
ATOM 14582 N N . TYR A 1 11 ? 12.851 6.080 18.443 1.00 0.00 374 TYR A N 15
ATOM 14583 C CA . TYR A 1 11 ? 12.867 5.008 17.454 1.00 0.00 374 TYR A CA 15
ATOM 14584 C C . TYR A 1 11 ? 14.097 5.112 16.557 1.00 0.00 374 TYR A C 15
ATOM 14585 O O . TYR A 1 11 ? 14.883 6.053 16.668 1.00 0.00 374 TYR A O 15
ATOM 14603 N N . VAL A 1 12 ? 14.255 4.138 15.666 1.00 0.00 375 VAL A N 15
ATOM 14604 C CA . VAL A 1 12 ? 15.387 4.119 14.747 1.00 0.00 375 VAL A CA 15
ATOM 14605 C C . VAL A 1 12 ? 14.981 4.615 13.364 1.00 0.00 375 VAL A C 15
ATOM 14606 O O . VAL A 1 12 ? 13.862 4.373 12.912 1.00 0.00 375 VAL A O 15
ATOM 14619 N N . GLU A 1 13 ? 15.897 5.310 12.697 1.00 0.00 376 GLU A N 15
ATOM 14620 C CA . GLU A 1 13 ? 15.633 5.840 11.365 1.00 0.00 376 GLU A CA 15
ATOM 14621 C C . GLU A 1 13 ? 15.587 4.717 10.332 1.00 0.00 376 GLU A C 15
ATOM 14622 O O . GLU A 1 13 ? 16.141 3.638 10.546 1.00 0.00 376 GLU A O 15
ATOM 14634 N N . VAL A 1 14 ? 14.923 4.979 9.211 1.00 0.00 377 VAL A N 15
ATOM 14635 C CA . VAL A 1 14 ? 14.805 3.993 8.144 1.00 0.00 377 VAL A CA 15
ATOM 14636 C C . VAL A 1 14 ? 16.015 4.037 7.218 1.00 0.00 377 VAL A C 15
ATOM 14637 O O . VAL A 1 14 ? 16.412 5.104 6.750 1.00 0.00 377 VAL A O 15
ATOM 14650 N N . ASP A 1 15 ? 16.596 2.871 6.957 1.00 0.00 378 ASP A N 15
ATOM 14651 C CA . ASP A 1 15 ? 17.761 2.776 6.085 1.00 0.00 378 ASP A CA 15
ATOM 14652 C C . ASP A 1 15 ? 17.452 3.342 4.702 1.00 0.00 378 ASP A C 15
ATOM 14653 O O . ASP A 1 15 ? 18.008 4.364 4.301 1.00 0.00 378 ASP A O 15
ATOM 14662 N N . ARG A 1 16 ? 16.563 2.670 3.978 1.00 0.00 379 ARG A N 15
ATOM 14663 C CA . ARG A 1 16 ? 16.183 3.104 2.639 1.00 0.00 379 ARG A CA 15
ATOM 14664 C C . ARG A 1 16 ? 15.055 2.237 2.086 1.00 0.00 379 ARG A C 15
ATOM 14665 O O . ARG A 1 16 ? 14.525 1.373 2.784 1.00 0.00 379 ARG A O 15
ATOM 14686 N N . ILE A 1 17 ? 14.695 2.475 0.830 1.00 0.00 380 ILE A N 15
ATOM 14687 C CA . ILE A 1 17 ? 13.631 1.716 0.184 1.00 0.00 380 ILE A CA 15
ATOM 14688 C C . ILE A 1 17 ? 14.201 0.706 -0.806 1.00 0.00 380 ILE A C 15
ATOM 14689 O O . ILE A 1 17 ? 15.102 1.022 -1.584 1.00 0.00 380 ILE A O 15
ATOM 14705 N N . LEU A 1 18 ? 13.669 -0.511 -0.773 1.00 0.00 381 LEU A N 15
ATOM 14706 C CA . LEU A 1 18 ? 14.123 -1.569 -1.669 1.00 0.00 381 LEU A CA 15
ATOM 14707 C C . LEU A 1 18 ? 13.371 -1.519 -2.995 1.00 0.00 381 LEU A C 15
ATOM 14708 O O . LEU A 1 18 ? 13.955 -1.229 -4.039 1.00 0.00 381 LEU A O 15
ATOM 14724 N N . GLU A 1 19 ? 12.073 -1.801 -2.946 1.00 0.00 382 GLU A N 15
ATOM 14725 C CA . GLU A 1 19 ? 11.243 -1.786 -4.144 1.00 0.00 382 GLU A CA 15
ATOM 14726 C C . GLU A 1 19 ? 9.829 -1.312 -3.820 1.00 0.00 382 GLU A C 15
ATOM 14727 O O . GLU A 1 19 ? 9.454 -1.191 -2.654 1.00 0.00 382 GLU A O 15
ATOM 14739 N N . VAL A 1 20 ? 9.047 -1.044 -4.862 1.00 0.00 383 VAL A N 15
ATOM 14740 C CA . VAL A 1 20 ? 7.675 -0.584 -4.689 1.00 0.00 383 VAL A CA 15
ATOM 14741 C C . VAL A 1 20 ? 6.690 -1.519 -5.383 1.00 0.00 383 VAL A C 15
ATOM 14742 O O . VAL A 1 20 ? 6.925 -1.960 -6.508 1.00 0.00 383 VAL A O 15
ATOM 14755 N N . ALA A 1 21 ? 5.587 -1.817 -4.704 1.00 0.00 384 ALA A N 15
ATOM 14756 C CA . ALA A 1 21 ? 4.565 -2.697 -5.256 1.00 0.00 384 ALA A CA 15
ATOM 14757 C C . ALA A 1 21 ? 3.192 -2.035 -5.221 1.00 0.00 384 ALA A C 15
ATOM 14758 O O . ALA A 1 21 ? 2.836 -1.373 -4.245 1.00 0.00 384 ALA A O 15
ATOM 14765 N N . HIS A 1 22 ? 2.425 -2.215 -6.292 1.00 0.00 385 HIS A N 15
ATOM 14766 C CA . HIS A 1 22 ? 1.090 -1.634 -6.383 1.00 0.00 385 HIS A CA 15
ATOM 14767 C C . HIS A 1 22 ? 0.020 -2.720 -6.321 1.00 0.00 385 HIS A C 15
ATOM 14768 O O . HIS A 1 22 ? 0.037 -3.670 -7.104 1.00 0.00 385 HIS A O 15
ATOM 14782 N N . THR A 1 23 ? -0.911 -2.573 -5.383 1.00 0.00 386 THR A N 15
ATOM 14783 C CA . THR A 1 23 ? -1.987 -3.541 -5.217 1.00 0.00 386 THR A CA 15
ATOM 14784 C C . THR A 1 23 ? -3.314 -2.845 -4.937 1.00 0.00 386 THR A C 15
ATOM 14785 O O . THR A 1 23 ? -3.345 -1.677 -4.548 1.00 0.00 386 THR A O 15
ATOM 14796 N N . LYS A 1 24 ? -4.411 -3.569 -5.137 1.00 0.00 387 LYS A N 15
ATOM 14797 C CA . LYS A 1 24 ? -5.742 -3.022 -4.904 1.00 0.00 387 LYS A CA 15
ATOM 14798 C C . LYS A 1 24 ? -6.515 -3.878 -3.906 1.00 0.00 387 LYS A C 15
ATOM 14799 O O . LYS A 1 24 ? -6.094 -4.984 -3.565 1.00 0.00 387 LYS A O 15
ATOM 14818 N N . ASP A 1 25 ? -7.647 -3.361 -3.442 1.00 0.00 388 ASP A N 15
ATOM 14819 C CA . ASP A 1 25 ? -8.480 -4.080 -2.485 1.00 0.00 388 ASP A CA 15
ATOM 14820 C C . ASP A 1 25 ? -9.285 -5.174 -3.179 1.00 0.00 388 ASP A C 15
ATOM 14821 O O . ASP A 1 25 ? -9.261 -5.295 -4.403 1.00 0.00 388 ASP A O 15
ATOM 14830 N N . ALA A 1 26 ? -9.996 -5.971 -2.387 1.00 0.00 389 ALA A N 15
ATOM 14831 C CA . ALA A 1 26 ? -10.808 -7.055 -2.925 1.00 0.00 389 ALA A CA 15
ATOM 14832 C C . ALA A 1 26 ? -12.291 -6.811 -2.665 1.00 0.00 389 ALA A C 15
ATOM 14833 O O . ALA A 1 26 ? -13.150 -7.432 -3.291 1.00 0.00 389 ALA A O 15
ATOM 14840 N N . GLU A 1 27 ? -12.583 -5.904 -1.739 1.00 0.00 390 GLU A N 15
ATOM 14841 C CA . GLU A 1 27 ? -13.963 -5.580 -1.396 1.00 0.00 390 GLU A CA 15
ATOM 14842 C C . GLU A 1 27 ? -14.595 -4.692 -2.464 1.00 0.00 390 GLU A C 15
ATOM 14843 O O . GLU A 1 27 ? -15.665 -4.998 -2.991 1.00 0.00 390 GLU A O 15
ATOM 14855 N N . THR A 1 28 ? -13.925 -3.587 -2.779 1.00 0.00 391 THR A N 15
ATOM 14856 C CA . THR A 1 28 ? -14.420 -2.653 -3.781 1.00 0.00 391 THR A CA 15
ATOM 14857 C C . THR A 1 28 ? -13.393 -2.437 -4.887 1.00 0.00 391 THR A C 15
ATOM 14858 O O . THR A 1 28 ? -13.721 -2.487 -6.071 1.00 0.00 391 THR A O 15
ATOM 14869 N N . GLY A 1 29 ? -12.146 -2.197 -4.491 1.00 0.00 392 GLY A N 15
ATOM 14870 C CA . GLY A 1 29 ? -11.090 -1.978 -5.462 1.00 0.00 392 GLY A CA 15
ATOM 14871 C C . GLY A 1 29 ? -10.399 -0.642 -5.274 1.00 0.00 392 GLY A C 15
ATOM 14872 O O . GLY A 1 29 ? -10.132 0.067 -6.244 1.00 0.00 392 GLY A O 15
ATOM 14876 N N . GLU A 1 30 ? -10.110 -0.296 -4.023 1.00 0.00 393 GLU A N 15
ATOM 14877 C CA . GLU A 1 30 ? -9.448 0.965 -3.713 1.00 0.00 393 GLU A CA 15
ATOM 14878 C C . GLU A 1 30 ? -7.956 0.887 -4.021 1.00 0.00 393 GLU A C 15
ATOM 14879 O O . GLU A 1 30 ? -7.362 -0.191 -3.995 1.00 0.00 393 GLU A O 15
ATOM 14891 N N . GLU A 1 31 ? -7.356 2.037 -4.313 1.00 0.00 394 GLU A N 15
ATOM 14892 C CA . GLU A 1 31 ? -5.934 2.098 -4.628 1.00 0.00 394 GLU A CA 15
ATOM 14893 C C . GLU A 1 31 ? -5.090 1.869 -3.377 1.00 0.00 394 GLU A C 15
ATOM 14894 O O . GLU A 1 31 ? -5.100 2.680 -2.451 1.00 0.00 394 GLU A O 15
ATOM 14906 N N . VAL A 1 32 ? -4.360 0.758 -3.358 1.00 0.00 395 VAL A N 15
ATOM 14907 C CA . VAL A 1 32 ? -3.510 0.422 -2.223 1.00 0.00 395 VAL A CA 15
ATOM 14908 C C . VAL A 1 32 ? -2.064 0.217 -2.660 1.00 0.00 395 VAL A C 15
ATOM 14909 O O . VAL A 1 32 ? -1.643 -0.904 -2.947 1.00 0.00 395 VAL A O 15
ATOM 14922 N N . THR A 1 33 ? -1.306 1.308 -2.710 1.00 0.00 396 THR A N 15
ATOM 14923 C CA . THR A 1 33 ? 0.093 1.249 -3.114 1.00 0.00 396 THR A CA 15
ATOM 14924 C C . THR A 1 33 ? 0.985 0.837 -1.948 1.00 0.00 396 THR A C 15
ATOM 14925 O O . THR A 1 33 ? 0.996 1.487 -0.902 1.00 0.00 396 THR A O 15
ATOM 14936 N N . HIS A 1 34 ? 1.731 -0.247 -2.134 1.00 0.00 397 HIS A N 15
ATOM 14937 C CA . HIS A 1 34 ? 2.628 -0.745 -1.097 1.00 0.00 397 HIS A CA 15
ATOM 14938 C C . HIS A 1 34 ? 4.068 -0.327 -1.378 1.00 0.00 397 HIS A C 15
ATOM 14939 O O . HIS A 1 34 ? 4.458 -0.142 -2.531 1.00 0.00 397 HIS A O 15
ATOM 14953 N N . TYR A 1 35 ? 4.853 -0.180 -0.317 1.00 0.00 398 TYR A N 15
ATOM 14954 C CA . TYR A 1 35 ? 6.250 0.219 -0.449 1.00 0.00 398 TYR A CA 15
ATOM 14955 C C . TYR A 1 35 ? 7.140 -0.595 0.486 1.00 0.00 398 TYR A C 15
ATOM 14956 O O . TYR A 1 35 ? 7.015 -0.514 1.708 1.00 0.00 398 TYR A O 15
ATOM 14974 N N . LEU A 1 36 ? 8.038 -1.380 -0.099 1.00 0.00 399 LEU A N 15
ATOM 14975 C CA . LEU A 1 36 ? 8.951 -2.210 0.679 1.00 0.00 399 LEU A CA 15
ATOM 14976 C C . LEU A 1 36 ? 9.980 -1.351 1.408 1.00 0.00 399 LEU A C 15
ATOM 14977 O O . LEU A 1 36 ? 10.996 -0.960 0.833 1.00 0.00 399 LEU A O 15
ATOM 14993 N N . VAL A 1 37 ? 9.711 -1.064 2.677 1.00 0.00 400 VAL A N 15
ATOM 14994 C CA . VAL A 1 37 ? 10.616 -0.255 3.486 1.00 0.00 400 VAL A CA 15
ATOM 14995 C C . VAL A 1 37 ? 11.802 -1.078 3.974 1.00 0.00 400 VAL A C 15
ATOM 14996 O O . VAL A 1 37 ? 11.640 -2.204 4.444 1.00 0.00 400 VAL A O 15
ATOM 15009 N N . LYS A 1 38 ? 12.997 -0.508 3.858 1.00 0.00 401 LYS A N 15
ATOM 15010 C CA . LYS A 1 38 ? 14.214 -1.188 4.289 1.00 0.00 401 LYS A CA 15
ATOM 15011 C C . LYS A 1 38 ? 14.806 -0.514 5.522 1.00 0.00 401 LYS A C 15
ATOM 15012 O O . LYS A 1 38 ? 15.284 0.618 5.453 1.00 0.00 401 LYS A O 15
ATOM 15031 N N . TRP A 1 39 ? 14.771 -1.217 6.648 1.00 0.00 402 TRP A N 15
ATOM 15032 C CA . TRP A 1 39 ? 15.306 -0.687 7.897 1.00 0.00 402 TRP A CA 15
ATOM 15033 C C . TRP A 1 39 ? 16.202 -1.711 8.585 1.00 0.00 402 TRP A C 15
ATOM 15034 O O . TRP A 1 39 ? 15.721 -2.579 9.314 1.00 0.00 402 TRP A O 15
ATOM 15055 N N . CYS A 1 40 ? 17.505 -1.605 8.348 1.00 0.00 403 CYS A N 15
ATOM 15056 C CA . CYS A 1 40 ? 18.467 -2.524 8.945 1.00 0.00 403 CYS A CA 15
ATOM 15057 C C . CYS A 1 40 ? 18.077 -2.864 10.380 1.00 0.00 403 CYS A C 15
ATOM 15058 O O . CYS A 1 40 ? 18.017 -4.034 10.757 1.00 0.00 403 CYS A O 15
ATOM 15066 N N . SER A 1 41 ? 17.814 -1.833 11.176 1.00 0.00 404 SER A N 15
ATOM 15067 C CA . SER A 1 41 ? 17.435 -2.022 12.572 1.00 0.00 404 SER A CA 15
ATOM 15068 C C . SER A 1 41 ? 16.619 -3.299 12.744 1.00 0.00 404 SER A C 15
ATOM 15069 O O . SER A 1 41 ? 16.811 -4.048 13.703 1.00 0.00 404 SER A O 15
ATOM 15077 N N . LEU A 1 42 ? 15.706 -3.541 11.810 1.00 0.00 405 LEU A N 15
ATOM 15078 C CA . LEU A 1 42 ? 14.859 -4.728 11.857 1.00 0.00 405 LEU A CA 15
ATOM 15079 C C . LEU A 1 42 ? 15.436 -5.844 10.992 1.00 0.00 405 LEU A C 15
ATOM 15080 O O . LEU A 1 42 ? 16.219 -5.607 10.071 1.00 0.00 405 LEU A O 15
ATOM 15096 N N . PRO A 1 43 ? 15.041 -7.090 11.291 1.00 0.00 406 PRO A N 15
ATOM 15097 C CA . PRO A 1 43 ? 15.504 -8.267 10.550 1.00 0.00 406 PRO A CA 15
ATOM 15098 C C . PRO A 1 43 ? 14.938 -8.322 9.136 1.00 0.00 406 PRO A C 15
ATOM 15099 O O . PRO A 1 43 ? 13.732 -8.178 8.934 1.00 0.00 406 PRO A O 15
ATOM 15110 N N . TYR A 1 44 ? 15.815 -8.531 8.160 1.00 0.00 407 TYR A N 15
ATOM 15111 C CA . TYR A 1 44 ? 15.402 -8.603 6.764 1.00 0.00 407 TYR A CA 15
ATOM 15112 C C . TYR A 1 44 ? 14.156 -9.470 6.608 1.00 0.00 407 TYR A C 15
ATOM 15113 O O . TYR A 1 44 ? 13.143 -9.028 6.066 1.00 0.00 407 TYR A O 15
ATOM 15131 N N . GLU A 1 45 ? 14.240 -10.707 7.089 1.00 0.00 408 GLU A N 15
ATOM 15132 C CA . GLU A 1 45 ? 13.119 -11.636 7.003 1.00 0.00 408 GLU A CA 15
ATOM 15133 C C . GLU A 1 45 ? 11.800 -10.927 7.294 1.00 0.00 408 GLU A C 15
ATOM 15134 O O . GLU A 1 45 ? 10.746 -11.328 6.802 1.00 0.00 408 GLU A O 15
ATOM 15146 N N . GLU A 1 46 ? 11.868 -9.870 8.099 1.00 0.00 409 GLU A N 15
ATOM 15147 C CA . GLU A 1 46 ? 10.679 -9.106 8.457 1.00 0.00 409 GLU A CA 15
ATOM 15148 C C . GLU A 1 46 ? 10.465 -7.947 7.488 1.00 0.00 409 GLU A C 15
ATOM 15149 O O . GLU A 1 46 ? 9.949 -6.895 7.866 1.00 0.00 409 GLU A O 15
ATOM 15161 N N . SER A 1 47 ? 10.866 -8.147 6.237 1.00 0.00 410 SER A N 15
ATOM 15162 C CA . SER A 1 47 ? 10.723 -7.118 5.214 1.00 0.00 410 SER A CA 15
ATOM 15163 C C . SER A 1 47 ? 9.251 -6.824 4.941 1.00 0.00 410 SER A C 15
ATOM 15164 O O . SER A 1 47 ? 8.587 -7.552 4.203 1.00 0.00 410 SER A O 15
ATOM 15172 N N . THR A 1 48 ? 8.747 -5.751 5.542 1.00 0.00 411 THR A N 15
ATOM 15173 C CA . THR A 1 48 ? 7.354 -5.360 5.366 1.00 0.00 411 THR A CA 15
ATOM 15174 C C . THR A 1 48 ? 7.221 -4.245 4.335 1.00 0.00 411 THR A C 15
ATOM 15175 O O . THR A 1 48 ? 8.210 -3.617 3.957 1.00 0.00 411 THR A O 15
ATOM 15186 N N . TRP A 1 49 ? 5.995 -4.005 3.885 1.00 0.00 412 TRP A N 15
ATOM 15187 C CA . TRP A 1 49 ? 5.735 -2.964 2.898 1.00 0.00 412 TRP A CA 15
ATOM 15188 C C . TRP A 1 49 ? 4.748 -1.935 3.439 1.00 0.00 412 TRP A C 15
ATOM 15189 O O . TRP A 1 49 ? 3.535 -2.111 3.334 1.00 0.00 412 TRP A O 15
ATOM 15210 N N . GLU A 1 50 ? 5.277 -0.861 4.017 1.00 0.00 413 GLU A N 15
ATOM 15211 C CA . GLU A 1 50 ? 4.442 0.195 4.575 1.00 0.00 413 GLU A CA 15
ATOM 15212 C C . GLU A 1 50 ? 3.730 0.968 3.468 1.00 0.00 413 GLU A C 15
ATOM 15213 O O . GLU A 1 50 ? 4.212 1.040 2.337 1.00 0.00 413 GLU A O 15
ATOM 15225 N N . LEU A 1 51 ? 2.581 1.544 3.802 1.00 0.00 414 LEU A N 15
ATOM 15226 C CA . LEU A 1 51 ? 1.801 2.312 2.837 1.00 0.00 414 LEU A CA 15
ATOM 15227 C C . LEU A 1 51 ? 2.491 3.631 2.505 1.00 0.00 414 LEU A C 15
ATOM 15228 O O . LEU A 1 51 ? 3.104 4.256 3.370 1.00 0.00 414 LEU A O 15
ATOM 15244 N N . GLU A 1 52 ? 2.385 4.048 1.247 1.00 0.00 415 GLU A N 15
ATOM 15245 C CA . GLU A 1 52 ? 2.999 5.294 0.802 1.00 0.00 415 GLU A CA 15
ATOM 15246 C C . GLU A 1 52 ? 2.881 6.372 1.876 1.00 0.00 415 GLU A C 15
ATOM 15247 O O . GLU A 1 52 ? 3.798 7.169 2.072 1.00 0.00 415 GLU A O 15
ATOM 15259 N N . GLU A 1 53 ? 1.746 6.389 2.568 1.00 0.00 416 GLU A N 15
ATOM 15260 C CA . GLU A 1 53 ? 1.508 7.370 3.620 1.00 0.00 416 GLU A CA 15
ATOM 15261 C C . GLU A 1 53 ? 2.534 7.225 4.741 1.00 0.00 416 GLU A C 15
ATOM 15262 O O . GLU A 1 53 ? 3.306 8.145 5.012 1.00 0.00 416 GLU A O 15
ATOM 15274 N N . ASP A 1 54 ? 2.536 6.065 5.387 1.00 0.00 417 ASP A N 15
ATOM 15275 C CA . ASP A 1 54 ? 3.467 5.798 6.478 1.00 0.00 417 ASP A CA 15
ATOM 15276 C C . ASP A 1 54 ? 4.907 6.023 6.030 1.00 0.00 417 ASP A C 15
ATOM 15277 O O . ASP A 1 54 ? 5.710 6.609 6.756 1.00 0.00 417 ASP A O 15
ATOM 15286 N N . VAL A 1 55 ? 5.229 5.552 4.829 1.00 0.00 418 VAL A N 15
ATOM 15287 C CA . VAL A 1 55 ? 6.573 5.702 4.283 1.00 0.00 418 VAL A CA 15
ATOM 15288 C C . VAL A 1 55 ? 6.901 7.168 4.026 1.00 0.00 418 VAL A C 15
ATOM 15289 O O . VAL A 1 55 ? 6.202 7.849 3.276 1.00 0.00 418 VAL A O 15
ATOM 15302 N N . ASP A 1 56 ? 7.970 7.648 4.652 1.00 0.00 419 ASP A N 15
ATOM 15303 C CA . ASP A 1 56 ? 8.393 9.034 4.490 1.00 0.00 419 ASP A CA 15
ATOM 15304 C C . ASP A 1 56 ? 8.439 9.419 3.014 1.00 0.00 419 ASP A C 15
ATOM 15305 O O . ASP A 1 56 ? 8.713 8.596 2.141 1.00 0.00 419 ASP A O 15
ATOM 15314 N N . PRO A 1 57 ? 8.163 10.700 2.728 1.00 0.00 420 PRO A N 15
ATOM 15315 C CA . PRO A 1 57 ? 8.165 11.223 1.359 1.00 0.00 420 PRO A CA 15
ATOM 15316 C C . PRO A 1 57 ? 9.569 11.291 0.766 1.00 0.00 420 PRO A C 15
ATOM 15317 O O . PRO A 1 57 ? 9.782 10.930 -0.391 1.00 0.00 420 PRO A O 15
ATOM 15328 N N . ALA A 1 58 ? 10.522 11.755 1.567 1.00 0.00 421 ALA A N 15
ATOM 15329 C CA . ALA A 1 58 ? 11.906 11.867 1.122 1.00 0.00 421 ALA A CA 15
ATOM 15330 C C . ALA A 1 58 ? 12.428 10.529 0.611 1.00 0.00 421 ALA A C 15
ATOM 15331 O O . ALA A 1 58 ? 12.866 10.418 -0.535 1.00 0.00 421 ALA A O 15
ATOM 15338 N N . LYS A 1 59 ? 12.380 9.514 1.467 1.00 0.00 422 LYS A N 15
ATOM 15339 C CA . LYS A 1 59 ? 12.848 8.182 1.102 1.00 0.00 422 LYS A CA 15
ATOM 15340 C C . LYS A 1 59 ? 12.186 7.707 -0.187 1.00 0.00 422 LYS A C 15
ATOM 15341 O O . LYS A 1 59 ? 12.849 7.178 -1.079 1.00 0.00 422 LYS A O 15
ATOM 15360 N N . VAL A 1 60 ? 10.874 7.899 -0.279 1.00 0.00 423 VAL A N 15
ATOM 15361 C CA . VAL A 1 60 ? 10.122 7.493 -1.460 1.00 0.00 423 VAL A CA 15
ATOM 15362 C C . VAL A 1 60 ? 10.589 8.252 -2.697 1.00 0.00 423 VAL A C 15
ATOM 15363 O O . VAL A 1 60 ? 10.785 7.666 -3.762 1.00 0.00 423 VAL A O 15
ATOM 15376 N N . LYS A 1 61 ? 10.767 9.560 -2.549 1.00 0.00 424 LYS A N 15
ATOM 15377 C CA . LYS A 1 61 ? 11.214 10.402 -3.653 1.00 0.00 424 LYS A CA 15
ATOM 15378 C C . LYS A 1 61 ? 12.542 9.904 -4.213 1.00 0.00 424 LYS A C 15
ATOM 15379 O O . LYS A 1 61 ? 12.654 9.612 -5.403 1.00 0.00 424 LYS A O 15
ATOM 15398 N N . GLU A 1 62 ? 13.546 9.809 -3.347 1.00 0.00 425 GLU A N 15
ATOM 15399 C CA . GLU A 1 62 ? 14.867 9.347 -3.757 1.00 0.00 425 GLU A CA 15
ATOM 15400 C C . GLU A 1 62 ? 14.756 8.159 -4.709 1.00 0.00 425 GLU A C 15
ATOM 15401 O O . GLU A 1 62 ? 15.177 8.234 -5.864 1.00 0.00 425 GLU A O 15
ATOM 15413 N N . PHE A 1 63 ? 14.186 7.064 -4.217 1.00 0.00 426 PHE A N 15
ATOM 15414 C CA . PHE A 1 63 ? 14.021 5.860 -5.022 1.00 0.00 426 PHE A CA 15
ATOM 15415 C C . PHE A 1 63 ? 13.426 6.196 -6.386 1.00 0.00 426 PHE A C 15
ATOM 15416 O O . PHE A 1 63 ? 13.879 5.692 -7.413 1.00 0.00 426 PHE A O 15
ATOM 15433 N N . GLU A 1 64 ? 12.407 7.051 -6.387 1.00 0.00 427 GLU A N 15
ATOM 15434 C CA . GLU A 1 64 ? 11.749 7.453 -7.625 1.00 0.00 427 GLU A CA 15
ATOM 15435 C C . GLU A 1 64 ? 12.731 8.153 -8.560 1.00 0.00 427 GLU A C 15
ATOM 15436 O O . GLU A 1 64 ? 12.665 7.994 -9.779 1.00 0.00 427 GLU A O 15
ATOM 15448 N N . SER A 1 65 ? 13.640 8.930 -7.980 1.00 0.00 428 SER A N 15
ATOM 15449 C CA . SER A 1 65 ? 14.633 9.659 -8.761 1.00 0.00 428 SER A CA 15
ATOM 15450 C C . SER A 1 65 ? 15.298 8.744 -9.784 1.00 0.00 428 SER A C 15
ATOM 15451 O O . SER A 1 65 ? 15.817 9.204 -10.802 1.00 0.00 428 SER A O 15
ATOM 15459 N N . LEU A 1 66 ? 15.280 7.445 -9.507 1.00 0.00 429 LEU A N 15
ATOM 15460 C CA . LEU A 1 66 ? 15.881 6.462 -10.402 1.00 0.00 429 LEU A CA 15
ATOM 15461 C C . LEU A 1 66 ? 14.876 5.994 -11.450 1.00 0.00 429 LEU A C 15
ATOM 15462 O O . LEU A 1 66 ? 14.964 6.370 -12.618 1.00 0.00 429 LEU A O 15
ATOM 15478 N N . GLN A 1 67 ? 13.922 5.173 -11.022 1.00 0.00 430 GLN A N 15
ATOM 15479 C CA . GLN A 1 67 ? 12.900 4.655 -11.923 1.00 0.00 430 GLN A CA 15
ATOM 15480 C C . GLN A 1 67 ? 12.379 5.753 -12.844 1.00 0.00 430 GLN A C 15
ATOM 15481 O O . GLN A 1 67 ? 12.189 6.894 -12.422 1.00 0.00 430 GLN A O 15
ATOM 15495 N N . VAL A 1 68 ? 12.149 5.402 -14.105 1.00 0.00 431 VAL A N 15
ATOM 15496 C CA . VAL A 1 68 ? 11.649 6.357 -15.086 1.00 0.00 431 VAL A CA 15
ATOM 15497 C C . VAL A 1 68 ? 10.255 5.972 -15.567 1.00 0.00 431 VAL A C 15
ATOM 15498 O O . VAL A 1 68 ? 9.887 6.233 -16.713 1.00 0.00 431 VAL A O 15
ATOM 15511 N N . GLY A 1 1 ? 17.258 22.393 -1.294 1.00 0.00 364 GLY A N 16
ATOM 15512 C CA . GLY A 1 1 ? 17.446 22.768 0.095 1.00 0.00 364 GLY A CA 16
ATOM 15513 C C . GLY A 1 1 ? 18.393 21.835 0.824 1.00 0.00 364 GLY A C 16
ATOM 15514 O O . GLY A 1 1 ? 18.159 20.628 0.890 1.00 0.00 364 GLY A O 16
ATOM 15518 N N . SER A 1 2 ? 19.467 22.395 1.373 1.00 0.00 365 SER A N 16
ATOM 15519 C CA . SER A 1 2 ? 20.456 21.604 2.096 1.00 0.00 365 SER A CA 16
ATOM 15520 C C . SER A 1 2 ? 20.128 21.554 3.585 1.00 0.00 365 SER A C 16
ATOM 15521 O O . SER A 1 2 ? 21.023 21.479 4.427 1.00 0.00 365 SER A O 16
ATOM 15529 N N . SER A 1 3 ? 18.838 21.596 3.902 1.00 0.00 366 SER A N 16
ATOM 15530 C CA . SER A 1 3 ? 18.390 21.560 5.290 1.00 0.00 366 SER A CA 16
ATOM 15531 C C . SER A 1 3 ? 16.968 21.014 5.388 1.00 0.00 366 SER A C 16
ATOM 15532 O O . SER A 1 3 ? 16.139 21.250 4.510 1.00 0.00 366 SER A O 16
ATOM 15540 N N . GLY A 1 4 ? 16.695 20.282 6.464 1.00 0.00 367 GLY A N 16
ATOM 15541 C CA . GLY A 1 4 ? 15.374 19.714 6.658 1.00 0.00 367 GLY A CA 16
ATOM 15542 C C . GLY A 1 4 ? 14.990 19.626 8.121 1.00 0.00 367 GLY A C 16
ATOM 15543 O O . GLY A 1 4 ? 15.227 18.608 8.772 1.00 0.00 367 GLY A O 16
ATOM 15547 N N . SER A 1 5 ? 14.397 20.695 8.642 1.00 0.00 368 SER A N 16
ATOM 15548 C CA . SER A 1 5 ? 13.984 20.737 10.040 1.00 0.00 368 SER A CA 16
ATOM 15549 C C . SER A 1 5 ? 12.734 19.892 10.262 1.00 0.00 368 SER A C 16
ATOM 15550 O O . SER A 1 5 ? 11.623 20.416 10.344 1.00 0.00 368 SER A O 16
ATOM 15558 N N . SER A 1 6 ? 12.924 18.580 10.359 1.00 0.00 369 SER A N 16
ATOM 15559 C CA . SER A 1 6 ? 11.812 17.660 10.569 1.00 0.00 369 SER A CA 16
ATOM 15560 C C . SER A 1 6 ? 12.217 16.521 11.499 1.00 0.00 369 SER A C 16
ATOM 15561 O O . SER A 1 6 ? 13.207 15.831 11.260 1.00 0.00 369 SER A O 16
ATOM 15569 N N . GLY A 1 7 ? 11.443 16.330 12.563 1.00 0.00 370 GLY A N 16
ATOM 15570 C CA . GLY A 1 7 ? 11.736 15.274 13.515 1.00 0.00 370 GLY A CA 16
ATOM 15571 C C . GLY A 1 7 ? 10.483 14.674 14.120 1.00 0.00 370 GLY A C 16
ATOM 15572 O O . GLY A 1 7 ? 10.066 15.061 15.211 1.00 0.00 370 GLY A O 16
ATOM 15576 N N . ASN A 1 8 ? 9.878 13.727 13.409 1.00 0.00 371 ASN A N 16
ATOM 15577 C CA . ASN A 1 8 ? 8.663 13.075 13.883 1.00 0.00 371 ASN A CA 16
ATOM 15578 C C . ASN A 1 8 ? 8.989 12.005 14.920 1.00 0.00 371 ASN A C 16
ATOM 15579 O O . ASN A 1 8 ? 10.036 11.358 14.874 1.00 0.00 371 ASN A O 16
ATOM 15590 N N . PRO A 1 9 ? 8.072 11.813 15.880 1.00 0.00 372 PRO A N 16
ATOM 15591 C CA . PRO A 1 9 ? 8.238 10.821 16.947 1.00 0.00 372 PRO A CA 16
ATOM 15592 C C . PRO A 1 9 ? 8.140 9.390 16.430 1.00 0.00 372 PRO A C 16
ATOM 15593 O O . PRO A 1 9 ? 7.051 8.906 16.119 1.00 0.00 372 PRO A O 16
ATOM 15604 N N . ASP A 1 10 ? 9.282 8.719 16.340 1.00 0.00 373 ASP A N 16
ATOM 15605 C CA . ASP A 1 10 ? 9.324 7.342 15.862 1.00 0.00 373 ASP A CA 16
ATOM 15606 C C . ASP A 1 10 ? 10.347 6.525 16.645 1.00 0.00 373 ASP A C 16
ATOM 15607 O O . ASP A 1 10 ? 11.107 7.068 17.448 1.00 0.00 373 ASP A O 16
ATOM 15616 N N . TYR A 1 11 ? 10.360 5.218 16.408 1.00 0.00 374 TYR A N 16
ATOM 15617 C CA . TYR A 1 11 ? 11.287 4.326 17.093 1.00 0.00 374 TYR A CA 16
ATOM 15618 C C . TYR A 1 11 ? 12.173 3.588 16.094 1.00 0.00 374 TYR A C 16
ATOM 15619 O O . TYR A 1 11 ? 13.375 3.434 16.308 1.00 0.00 374 TYR A O 16
ATOM 15637 N N . VAL A 1 12 ? 11.569 3.133 15.001 1.00 0.00 375 VAL A N 16
ATOM 15638 C CA . VAL A 1 12 ? 12.301 2.413 13.966 1.00 0.00 375 VAL A CA 16
ATOM 15639 C C . VAL A 1 12 ? 12.839 3.368 12.907 1.00 0.00 375 VAL A C 16
ATOM 15640 O O . VAL A 1 12 ? 12.151 4.299 12.489 1.00 0.00 375 VAL A O 16
ATOM 15653 N N . GLU A 1 13 ? 14.075 3.131 12.477 1.00 0.00 376 GLU A N 16
ATOM 15654 C CA . GLU A 1 13 ? 14.706 3.972 11.467 1.00 0.00 376 GLU A CA 16
ATOM 15655 C C . GLU A 1 13 ? 14.735 3.267 10.114 1.00 0.00 376 GLU A C 16
ATOM 15656 O O . GLU A 1 13 ? 15.084 2.090 10.022 1.00 0.00 376 GLU A O 16
ATOM 15668 N N . VAL A 1 14 ? 14.365 3.996 9.065 1.00 0.00 377 VAL A N 16
ATOM 15669 C CA . VAL A 1 14 ? 14.350 3.442 7.716 1.00 0.00 377 VAL A CA 16
ATOM 15670 C C . VAL A 1 14 ? 15.690 3.651 7.021 1.00 0.00 377 VAL A C 16
ATOM 15671 O O . VAL A 1 14 ? 16.208 4.767 6.972 1.00 0.00 377 VAL A O 16
ATOM 15684 N N . ASP A 1 15 ? 16.246 2.571 6.483 1.00 0.00 378 ASP A N 16
ATOM 15685 C CA . ASP A 1 15 ? 17.526 2.636 5.787 1.00 0.00 378 ASP A CA 16
ATOM 15686 C C . ASP A 1 15 ? 17.351 3.189 4.376 1.00 0.00 378 ASP A C 16
ATOM 15687 O O . ASP A 1 15 ? 17.959 4.196 4.013 1.00 0.00 378 ASP A O 16
ATOM 15696 N N . ARG A 1 16 ? 16.516 2.523 3.585 1.00 0.00 379 ARG A N 16
ATOM 15697 C CA . ARG A 1 16 ? 16.262 2.946 2.213 1.00 0.00 379 ARG A CA 16
ATOM 15698 C C . ARG A 1 16 ? 15.093 2.172 1.613 1.00 0.00 379 ARG A C 16
ATOM 15699 O O . ARG A 1 16 ? 14.439 1.386 2.299 1.00 0.00 379 ARG A O 16
ATOM 15720 N N . ILE A 1 17 ? 14.835 2.401 0.330 1.00 0.00 380 ILE A N 16
ATOM 15721 C CA . ILE A 1 17 ? 13.745 1.724 -0.363 1.00 0.00 380 ILE A CA 16
ATOM 15722 C C . ILE A 1 17 ? 14.272 0.622 -1.274 1.00 0.00 380 ILE A C 16
ATOM 15723 O O . ILE A 1 17 ? 15.282 0.796 -1.958 1.00 0.00 380 ILE A O 16
ATOM 15739 N N . LEU A 1 18 ? 13.582 -0.514 -1.280 1.00 0.00 381 LEU A N 16
ATOM 15740 C CA . LEU A 1 18 ? 13.980 -1.646 -2.109 1.00 0.00 381 LEU A CA 16
ATOM 15741 C C . LEU A 1 18 ? 13.136 -1.714 -3.378 1.00 0.00 381 LEU 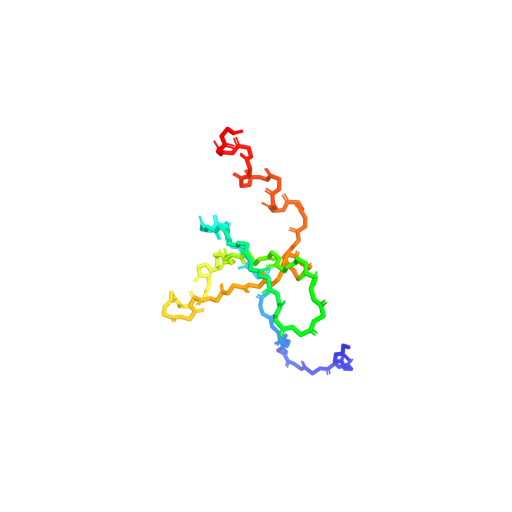A C 16
ATOM 15742 O O . LEU A 1 18 ? 13.635 -1.482 -4.479 1.00 0.00 381 LEU A O 16
ATOM 15758 N N . GLU A 1 19 ? 11.856 -2.032 -3.215 1.00 0.00 382 GLU A N 16
ATOM 15759 C CA . GLU A 1 19 ? 10.943 -2.129 -4.348 1.00 0.00 382 GLU A CA 16
ATOM 15760 C C . GLU A 1 19 ? 9.514 -1.798 -3.926 1.00 0.00 382 GLU A C 16
ATOM 15761 O O . GLU A 1 19 ? 9.126 -2.022 -2.780 1.00 0.00 382 GLU A O 16
ATOM 15773 N N . VAL A 1 20 ? 8.737 -1.261 -4.861 1.00 0.00 383 VAL A N 16
ATOM 15774 C CA . VAL A 1 20 ? 7.351 -0.898 -4.588 1.00 0.00 383 VAL A CA 16
ATOM 15775 C C . VAL A 1 20 ? 6.387 -1.779 -5.375 1.00 0.00 383 VAL A C 16
ATOM 15776 O O . VAL A 1 20 ? 6.533 -1.948 -6.585 1.00 0.00 383 VAL A O 16
ATOM 15789 N N . ALA A 1 21 ? 5.402 -2.336 -4.680 1.00 0.00 384 ALA A N 16
ATOM 15790 C CA . ALA A 1 21 ? 4.411 -3.197 -5.314 1.00 0.00 384 ALA A CA 16
ATOM 15791 C C . ALA A 1 21 ? 2.995 -2.712 -5.025 1.00 0.00 384 ALA A C 16
ATOM 15792 O O . ALA A 1 21 ? 2.694 -2.269 -3.915 1.00 0.00 384 ALA A O 16
ATOM 15799 N N . HIS A 1 22 ? 2.128 -2.796 -6.029 1.00 0.00 385 HIS A N 16
ATOM 15800 C CA . HIS A 1 22 ? 0.743 -2.364 -5.882 1.00 0.00 385 HIS A CA 16
ATOM 15801 C C . HIS A 1 22 ? -0.169 -3.553 -5.594 1.00 0.00 385 HIS A C 16
ATOM 15802 O O . HIS A 1 22 ? -0.069 -4.597 -6.240 1.00 0.00 385 HIS A O 16
ATOM 15816 N N . THR A 1 23 ? -1.059 -3.389 -4.621 1.00 0.00 386 THR A N 16
ATOM 15817 C CA . THR A 1 23 ? -1.987 -4.449 -4.246 1.00 0.00 386 THR A CA 16
ATOM 15818 C C . THR A 1 23 ? -3.392 -3.898 -4.031 1.00 0.00 386 THR A C 16
ATOM 15819 O O . THR A 1 23 ? -3.567 -2.721 -3.714 1.00 0.00 386 THR A O 16
ATOM 15830 N N . LYS A 1 24 ? -4.392 -4.756 -4.203 1.00 0.00 387 LYS A N 16
ATOM 15831 C CA . LYS A 1 24 ? -5.782 -4.357 -4.025 1.00 0.00 387 LYS A CA 16
ATOM 15832 C C . LYS A 1 24 ? -6.442 -5.164 -2.911 1.00 0.00 387 LYS A C 16
ATOM 15833 O O . LYS A 1 24 ? -6.234 -6.372 -2.800 1.00 0.00 387 LYS A O 16
ATOM 15852 N N . ASP A 1 25 ? -7.238 -4.489 -2.089 1.00 0.00 388 ASP A N 16
ATOM 15853 C CA . ASP A 1 25 ? -7.930 -5.144 -0.986 1.00 0.00 388 ASP A CA 16
ATOM 15854 C C . ASP A 1 25 ? -9.071 -6.016 -1.501 1.00 0.00 388 ASP A C 16
ATOM 15855 O O . ASP A 1 25 ? -9.694 -5.705 -2.516 1.00 0.00 388 ASP A O 16
ATOM 15864 N N . ALA A 1 26 ? -9.339 -7.109 -0.794 1.00 0.00 389 ALA A N 16
ATOM 15865 C CA . ALA A 1 26 ? -10.405 -8.026 -1.179 1.00 0.00 389 ALA A CA 16
ATOM 15866 C C . ALA A 1 26 ? -11.678 -7.750 -0.388 1.00 0.00 389 ALA A C 16
ATOM 15867 O O . ALA A 1 26 ? -12.780 -8.060 -0.840 1.00 0.00 389 ALA A O 16
ATOM 15874 N N . GLU A 1 27 ? -11.519 -7.166 0.796 1.00 0.00 390 GLU A N 16
ATOM 15875 C CA . GLU A 1 27 ? -12.658 -6.850 1.650 1.00 0.00 390 GLU A CA 16
ATOM 15876 C C . GLU A 1 27 ? -13.641 -5.931 0.930 1.00 0.00 390 GLU A C 16
ATOM 15877 O O . GLU A 1 27 ? -14.808 -6.276 0.742 1.00 0.00 390 GLU A O 16
ATOM 15889 N N . THR A 1 28 ? -13.160 -4.759 0.528 1.00 0.00 391 THR A N 16
ATOM 15890 C CA . THR A 1 28 ? -13.994 -3.789 -0.170 1.00 0.00 391 THR A CA 16
ATOM 15891 C C . THR A 1 28 ? -13.735 -3.820 -1.672 1.00 0.00 391 THR A C 16
ATOM 15892 O O . THR A 1 28 ? -14.586 -4.248 -2.450 1.00 0.00 391 THR A O 16
ATOM 15903 N N . GLY A 1 29 ? -12.552 -3.365 -2.073 1.00 0.00 392 GLY A N 16
ATOM 15904 C CA . GLY A 1 29 ? -12.202 -3.350 -3.481 1.00 0.00 392 GLY A CA 16
ATOM 15905 C C . GLY A 1 29 ? -11.550 -2.048 -3.903 1.00 0.00 392 GLY A C 16
ATOM 15906 O O . GLY A 1 29 ? -11.973 -1.421 -4.873 1.00 0.00 392 GLY A O 16
ATOM 15910 N N . GLU A 1 30 ? -10.518 -1.641 -3.171 1.00 0.00 393 GLU A N 16
ATOM 15911 C CA . GLU A 1 30 ? -9.808 -0.403 -3.474 1.00 0.00 393 GLU A CA 16
ATOM 15912 C C . GLU A 1 30 ? -8.334 -0.676 -3.756 1.00 0.00 393 GLU A C 16
ATOM 15913 O O . GLU A 1 30 ? -7.746 -1.601 -3.197 1.00 0.00 393 GLU A O 16
ATOM 15925 N N . GLU A 1 31 ? -7.743 0.136 -4.628 1.00 0.00 394 GLU A N 16
ATOM 15926 C CA . GLU A 1 31 ? -6.338 -0.019 -4.985 1.00 0.00 394 GLU A CA 16
ATOM 15927 C C . GLU A 1 31 ? -5.436 0.625 -3.936 1.00 0.00 394 GLU A C 16
ATOM 15928 O O . GLU A 1 31 ? -5.480 1.836 -3.723 1.00 0.00 394 GLU A O 16
ATOM 15940 N N . VAL A 1 32 ? -4.619 -0.196 -3.283 1.00 0.00 395 VAL A N 16
ATOM 15941 C CA . VAL A 1 32 ? -3.705 0.292 -2.257 1.00 0.00 395 VAL A CA 16
ATOM 15942 C C . VAL A 1 32 ? -2.255 0.014 -2.635 1.00 0.00 395 VAL A C 16
ATOM 15943 O O . VAL A 1 32 ? -1.887 -1.121 -2.938 1.00 0.00 395 VAL A O 16
ATOM 15956 N N . THR A 1 33 ? -1.433 1.059 -2.614 1.00 0.00 396 THR A N 16
ATOM 15957 C CA . THR A 1 33 ? -0.022 0.928 -2.955 1.00 0.00 396 THR A CA 16
ATOM 15958 C C . THR A 1 33 ? 0.803 0.530 -1.737 1.00 0.00 396 THR A C 16
ATOM 15959 O O . THR A 1 33 ? 0.531 0.968 -0.620 1.00 0.00 396 THR A O 16
ATOM 15970 N N . HIS A 1 34 ? 1.814 -0.304 -1.961 1.00 0.00 397 HIS A N 16
ATOM 15971 C CA . HIS A 1 34 ? 2.681 -0.762 -0.880 1.00 0.00 397 HIS A CA 16
ATOM 15972 C C . HIS A 1 34 ? 4.149 -0.551 -1.236 1.00 0.00 397 HIS A C 16
ATOM 15973 O O . HIS A 1 34 ? 4.578 -0.851 -2.350 1.00 0.00 397 HIS A O 16
ATOM 15987 N N . TYR A 1 35 ? 4.915 -0.033 -0.282 1.00 0.00 398 TYR A N 16
ATOM 15988 C CA . TYR A 1 35 ? 6.335 0.221 -0.496 1.00 0.00 398 TYR A CA 16
ATOM 15989 C C . TYR A 1 35 ? 7.187 -0.619 0.450 1.00 0.00 398 TYR A C 16
ATOM 15990 O O . TYR A 1 35 ? 7.033 -0.551 1.670 1.00 0.00 398 TYR A O 16
ATOM 16008 N N . LEU A 1 36 ? 8.088 -1.411 -0.121 1.00 0.00 399 LEU A N 16
ATOM 16009 C CA . LEU A 1 36 ? 8.967 -2.266 0.670 1.00 0.00 399 LEU A CA 16
ATOM 16010 C C . LEU A 1 36 ? 9.971 -1.432 1.459 1.00 0.00 399 LEU A C 16
ATOM 16011 O O . LEU A 1 36 ? 11.025 -1.058 0.943 1.00 0.00 399 LEU A O 16
ATOM 16027 N N . VAL A 1 37 ? 9.638 -1.145 2.713 1.00 0.00 400 VAL A N 16
ATOM 16028 C CA . VAL A 1 37 ? 10.512 -0.358 3.575 1.00 0.00 400 VAL A CA 16
ATOM 16029 C C . VAL A 1 37 ? 11.664 -1.203 4.108 1.00 0.00 400 VAL A C 16
ATOM 16030 O O . VAL A 1 37 ? 11.451 -2.208 4.785 1.00 0.00 400 VAL A O 16
ATOM 16043 N N . LYS A 1 38 ? 12.887 -0.787 3.796 1.00 0.00 401 LYS A N 16
ATOM 16044 C CA . LYS A 1 38 ? 14.076 -1.504 4.244 1.00 0.00 401 LYS A CA 16
ATOM 16045 C C . LYS A 1 38 ? 14.715 -0.804 5.440 1.00 0.00 401 LYS A C 16
ATOM 16046 O O . LYS A 1 38 ? 15.434 0.182 5.281 1.00 0.00 401 LYS A O 16
ATOM 16065 N N . TRP A 1 39 ? 14.448 -1.321 6.633 1.00 0.00 402 TRP A N 16
ATOM 16066 C CA . TRP A 1 39 ? 14.999 -0.746 7.855 1.00 0.00 402 TRP A CA 16
ATOM 16067 C C . TRP A 1 39 ? 15.926 -1.736 8.553 1.00 0.00 402 TRP A C 16
ATOM 16068 O O . TRP A 1 39 ? 15.477 -2.580 9.329 1.00 0.00 402 TRP A O 16
ATOM 16089 N N . CYS A 1 40 ? 17.220 -1.627 8.272 1.00 0.00 403 CYS A N 16
ATOM 16090 C CA . CYS A 1 40 ? 18.210 -2.513 8.872 1.00 0.00 403 CYS A CA 16
ATOM 16091 C C . CYS A 1 40 ? 17.866 -2.804 10.329 1.00 0.00 403 CYS A C 16
ATOM 16092 O O . CYS A 1 40 ? 17.837 -3.960 10.752 1.00 0.00 403 CYS A O 16
ATOM 16100 N N . SER A 1 41 ? 17.609 -1.747 11.094 1.00 0.00 404 SER A N 16
ATOM 16101 C CA . SER A 1 41 ? 17.273 -1.889 12.506 1.00 0.00 404 SER A CA 16
ATOM 16102 C C . SER A 1 41 ? 16.482 -3.170 12.750 1.00 0.00 404 SER A C 16
ATOM 16103 O O . SER A 1 41 ? 16.716 -3.882 13.728 1.00 0.00 404 SER A O 16
ATOM 16111 N N . LEU A 1 42 ? 15.544 -3.459 11.855 1.00 0.00 405 LEU A N 16
ATOM 16112 C CA . LEU A 1 42 ? 14.716 -4.654 11.971 1.00 0.00 405 LEU A CA 16
ATOM 16113 C C . LEU A 1 42 ? 15.277 -5.789 11.120 1.00 0.00 405 LEU A C 16
ATOM 16114 O O . LEU A 1 42 ? 16.020 -5.572 10.163 1.00 0.00 405 LEU A O 16
ATOM 16130 N N . PRO A 1 43 ? 14.912 -7.031 11.474 1.00 0.00 406 PRO A N 16
ATOM 16131 C CA . PRO A 1 43 ? 15.364 -8.224 10.753 1.00 0.00 406 PRO A CA 16
ATOM 16132 C C . PRO A 1 43 ? 14.745 -8.333 9.364 1.00 0.00 406 PRO A C 16
ATOM 16133 O O . PRO A 1 43 ? 13.524 -8.286 9.213 1.00 0.00 406 PRO A O 16
ATOM 16144 N N . TYR A 1 44 ? 15.594 -8.478 8.353 1.00 0.00 407 TYR A N 16
ATOM 16145 C CA . TYR A 1 44 ? 15.129 -8.592 6.975 1.00 0.00 407 TYR A CA 16
ATOM 16146 C C . TYR A 1 44 ? 13.963 -9.569 6.872 1.00 0.00 407 TYR A C 16
ATOM 16147 O O . TYR A 1 44 ? 12.962 -9.291 6.212 1.00 0.00 407 TYR A O 16
ATOM 16165 N N . GLU A 1 45 ? 14.100 -10.716 7.531 1.00 0.00 408 GLU A N 16
ATOM 16166 C CA . GLU A 1 45 ? 13.058 -11.736 7.514 1.00 0.00 408 GLU A CA 16
ATOM 16167 C C . GLU A 1 45 ? 11.687 -11.117 7.770 1.00 0.00 408 GLU A C 16
ATOM 16168 O O . GLU A 1 45 ? 10.678 -11.576 7.236 1.00 0.00 408 GLU A O 16
ATOM 16180 N N . GLU A 1 46 ? 11.660 -10.072 8.591 1.00 0.00 409 GLU A N 16
ATOM 16181 C CA . GLU A 1 46 ? 10.413 -9.391 8.919 1.00 0.00 409 GLU A CA 16
ATOM 16182 C C . GLU A 1 46 ? 10.147 -8.245 7.947 1.00 0.00 409 GLU A C 16
ATOM 16183 O O . GLU A 1 46 ? 9.481 -7.268 8.290 1.00 0.00 409 GLU A O 16
ATOM 16195 N N . SER A 1 47 ? 10.672 -8.373 6.733 1.00 0.00 410 SER A N 16
ATOM 16196 C CA . SER A 1 47 ? 10.496 -7.347 5.712 1.00 0.00 410 SER A CA 16
ATOM 16197 C C . SER A 1 47 ? 9.016 -7.130 5.410 1.00 0.00 410 SER A C 16
ATOM 16198 O O . SER A 1 47 ? 8.314 -8.050 4.988 1.00 0.00 410 SER A O 16
ATOM 16206 N N . THR A 1 48 ? 8.547 -5.906 5.629 1.00 0.00 411 THR A N 16
ATOM 16207 C CA . THR A 1 48 ? 7.151 -5.566 5.382 1.00 0.00 411 THR A CA 16
ATOM 16208 C C . THR A 1 48 ? 7.033 -4.370 4.445 1.00 0.00 411 THR A C 16
ATOM 16209 O O . THR A 1 48 ? 7.971 -3.586 4.304 1.00 0.00 411 THR A O 16
ATOM 16220 N N . TRP A 1 49 ? 5.876 -4.236 3.807 1.00 0.00 412 TRP A N 16
ATOM 16221 C CA . TRP A 1 49 ? 5.637 -3.133 2.883 1.00 0.00 412 TRP A CA 16
ATOM 16222 C C . TRP A 1 49 ? 4.613 -2.158 3.453 1.00 0.00 412 TRP A C 16
ATOM 16223 O O . TRP A 1 49 ? 3.411 -2.421 3.427 1.00 0.00 412 TRP A O 16
ATOM 16244 N N . GLU A 1 50 ? 5.097 -1.032 3.968 1.00 0.00 413 GLU A N 16
ATOM 16245 C CA . GLU A 1 50 ? 4.223 -0.018 4.545 1.00 0.00 413 GLU A CA 16
ATOM 16246 C C . GLU A 1 50 ? 3.534 0.793 3.451 1.00 0.00 413 GLU A C 16
ATOM 16247 O O . GLU A 1 50 ? 3.964 0.790 2.296 1.00 0.00 413 GLU A O 16
ATOM 16259 N N . LEU A 1 51 ? 2.464 1.487 3.822 1.00 0.00 414 LEU A N 16
ATOM 16260 C CA . LEU A 1 51 ? 1.715 2.304 2.873 1.00 0.00 414 LEU A CA 16
ATOM 16261 C C . LEU A 1 51 ? 2.458 3.599 2.563 1.00 0.00 414 LEU A C 16
ATOM 16262 O O . LEU A 1 51 ? 3.274 4.063 3.360 1.00 0.00 414 LEU A O 16
ATOM 16278 N N . GLU A 1 52 ? 2.169 4.178 1.402 1.00 0.00 415 GLU A N 16
ATOM 16279 C CA . GLU A 1 52 ? 2.810 5.421 0.988 1.00 0.00 415 GLU A CA 16
ATOM 16280 C C . GLU A 1 52 ? 2.659 6.494 2.062 1.00 0.00 415 GLU A C 16
ATOM 16281 O O . GLU A 1 52 ? 3.559 7.306 2.273 1.00 0.00 415 GLU A O 16
ATOM 16293 N N . GLU A 1 53 ? 1.513 6.491 2.736 1.00 0.00 416 GLU A N 16
ATOM 16294 C CA . GLU A 1 53 ? 1.243 7.466 3.787 1.00 0.00 416 GLU A CA 16
ATOM 16295 C C . GLU A 1 53 ? 2.096 7.185 5.021 1.00 0.00 416 GLU A C 16
ATOM 16296 O O . GLU A 1 53 ? 2.557 8.108 5.693 1.00 0.00 416 GLU A O 16
ATOM 16308 N N . ASP A 1 54 ? 2.299 5.906 5.314 1.00 0.00 417 ASP A N 16
ATOM 16309 C CA . ASP A 1 54 ? 3.096 5.502 6.467 1.00 0.00 417 ASP A CA 16
ATOM 16310 C C . ASP A 1 54 ? 4.585 5.680 6.187 1.00 0.00 417 ASP A C 16
ATOM 16311 O O . ASP A 1 54 ? 5.400 5.722 7.108 1.00 0.00 417 ASP A O 16
ATOM 16320 N N . VAL A 1 55 ? 4.934 5.781 4.908 1.00 0.00 418 VAL A N 16
ATOM 16321 C CA . VAL A 1 55 ? 6.325 5.954 4.506 1.00 0.00 418 VAL A CA 16
ATOM 16322 C C . VAL A 1 55 ? 6.657 7.427 4.293 1.00 0.00 418 VAL A C 16
ATOM 16323 O O . VAL A 1 55 ? 5.821 8.201 3.827 1.00 0.00 418 VAL A O 16
ATOM 16336 N N . ASP A 1 56 ? 7.882 7.807 4.638 1.00 0.00 419 ASP A N 16
ATOM 16337 C CA . ASP A 1 56 ? 8.326 9.187 4.483 1.00 0.00 419 ASP A CA 16
ATOM 16338 C C . ASP A 1 56 ? 8.496 9.541 3.009 1.00 0.00 419 ASP A C 16
ATOM 16339 O O . ASP A 1 56 ? 8.914 8.720 2.192 1.00 0.00 419 ASP A O 16
ATOM 16348 N N . PRO A 1 57 ? 8.165 10.793 2.659 1.00 0.00 420 PRO A N 16
ATOM 16349 C CA . PRO A 1 57 ? 8.273 11.285 1.282 1.00 0.00 420 PRO A CA 16
ATOM 16350 C C . PRO A 1 57 ? 9.722 11.438 0.833 1.00 0.00 420 PRO A C 16
ATOM 16351 O O . PRO A 1 57 ? 10.091 11.007 -0.259 1.00 0.00 420 PRO A O 16
ATOM 16362 N N . ALA A 1 58 ? 10.538 12.053 1.682 1.00 0.00 421 ALA A N 16
ATOM 16363 C CA . ALA A 1 58 ? 11.947 12.261 1.372 1.00 0.00 421 ALA A CA 16
ATOM 16364 C C . ALA A 1 58 ? 12.585 10.983 0.837 1.00 0.00 421 ALA A C 16
ATOM 16365 O O . ALA A 1 58 ? 13.329 11.012 -0.144 1.00 0.00 421 ALA A O 16
ATOM 16372 N N . LYS A 1 59 ? 12.291 9.863 1.487 1.00 0.00 422 LYS A N 16
ATOM 16373 C CA . LYS A 1 59 ? 12.835 8.574 1.077 1.00 0.00 422 LYS A CA 16
ATOM 16374 C C . LYS A 1 59 ? 12.352 8.199 -0.320 1.00 0.00 422 LYS A C 16
ATOM 16375 O O . LYS A 1 59 ? 13.153 7.900 -1.206 1.00 0.00 422 LYS A O 16
ATOM 16394 N N . VAL A 1 60 ? 11.037 8.219 -0.512 1.00 0.00 423 VAL A N 16
ATOM 16395 C CA . VAL A 1 60 ? 10.447 7.884 -1.803 1.00 0.00 423 VAL A CA 16
ATOM 16396 C C . VAL A 1 60 ? 11.031 8.749 -2.915 1.00 0.00 423 VAL A C 16
ATOM 16397 O O . VAL A 1 60 ? 11.405 8.248 -3.976 1.00 0.00 423 VAL A O 16
ATOM 16410 N N . LYS A 1 61 ? 11.107 10.052 -2.665 1.00 0.00 424 LYS A N 16
ATOM 16411 C CA . LYS A 1 61 ? 11.647 10.989 -3.643 1.00 0.00 424 LYS A CA 16
ATOM 16412 C C . LYS A 1 61 ? 12.974 10.487 -4.203 1.00 0.00 424 LYS A C 16
ATOM 16413 O O . LYS A 1 61 ? 13.146 10.383 -5.417 1.00 0.00 424 LYS A O 16
ATOM 16432 N N . GLU A 1 62 ? 13.908 10.175 -3.309 1.00 0.00 425 GLU A N 16
ATOM 16433 C CA . GLU A 1 62 ? 15.219 9.683 -3.716 1.00 0.00 425 GLU A CA 16
ATOM 16434 C C . GLU A 1 62 ? 15.087 8.435 -4.583 1.00 0.00 425 GLU A C 16
ATOM 16435 O O . GLU A 1 62 ? 15.700 8.335 -5.646 1.00 0.00 425 GLU A O 16
ATOM 16447 N N . PHE A 1 63 ? 14.282 7.483 -4.121 1.00 0.00 426 PHE A N 16
ATOM 16448 C CA . PHE A 1 63 ? 14.070 6.240 -4.853 1.00 0.00 426 PHE A CA 16
ATOM 16449 C C . PHE A 1 63 ? 13.464 6.514 -6.226 1.00 0.00 426 PHE A C 16
ATOM 16450 O O . PHE A 1 63 ? 13.705 5.775 -7.180 1.00 0.00 426 PHE A O 16
ATOM 16467 N N . GLU A 1 64 ? 12.677 7.581 -6.318 1.00 0.00 427 GLU A N 16
ATOM 16468 C CA . GLU A 1 64 ? 12.036 7.952 -7.574 1.00 0.00 427 GLU A CA 16
ATOM 16469 C C . GLU A 1 64 ? 13.044 8.574 -8.536 1.00 0.00 427 GLU A C 16
ATOM 16470 O O . GLU A 1 64 ? 12.770 8.724 -9.727 1.00 0.00 427 GLU A O 16
ATOM 16482 N N . SER A 1 65 ? 14.210 8.934 -8.010 1.00 0.00 428 SER A N 16
ATOM 16483 C CA . SER A 1 65 ? 15.258 9.544 -8.821 1.00 0.00 428 SER A CA 16
ATOM 16484 C C . SER A 1 65 ? 15.694 8.606 -9.942 1.00 0.00 428 SER A C 16
ATOM 16485 O O . SER A 1 65 ? 15.738 8.993 -11.110 1.00 0.00 428 SER A O 16
ATOM 16493 N N . LEU A 1 66 ? 16.015 7.369 -9.578 1.00 0.00 429 LEU A N 16
ATOM 16494 C CA . LEU A 1 66 ? 16.447 6.373 -10.552 1.00 0.00 429 LEU A CA 16
ATOM 16495 C C . LEU A 1 66 ? 15.248 5.697 -11.209 1.00 0.00 429 LEU A C 16
ATOM 16496 O O . LEU A 1 66 ? 15.196 5.555 -12.431 1.00 0.00 429 LEU A O 16
ATOM 16512 N N . GLN A 1 67 ? 14.285 5.285 -10.391 1.00 0.00 430 GLN A N 16
ATOM 16513 C CA . GLN A 1 67 ? 13.086 4.626 -10.893 1.00 0.00 430 GLN A CA 16
ATOM 16514 C C . GLN A 1 67 ? 12.123 5.639 -11.504 1.00 0.00 430 GLN A C 16
ATOM 16515 O O . GLN A 1 67 ? 11.734 6.611 -10.856 1.00 0.00 430 GLN A O 16
ATOM 16529 N N . VAL A 1 68 ? 11.743 5.407 -12.756 1.00 0.00 431 VAL A N 16
ATOM 16530 C CA . VAL A 1 68 ? 10.825 6.299 -13.455 1.00 0.00 431 VAL A CA 16
ATOM 16531 C C . VAL A 1 68 ? 9.487 6.390 -12.729 1.00 0.00 431 VAL A C 16
ATOM 16532 O O . VAL A 1 68 ? 8.954 7.480 -12.522 1.00 0.00 431 VAL A O 16
ATOM 16545 N N . GLY A 1 1 ? 16.136 -0.798 29.246 1.00 0.00 364 GLY A N 17
ATOM 16546 C CA . GLY A 1 1 ? 15.613 0.541 29.049 1.00 0.00 364 GLY A CA 17
ATOM 16547 C C . GLY A 1 1 ? 14.261 0.541 28.364 1.00 0.00 364 GLY A C 17
ATOM 16548 O O . GLY A 1 1 ? 13.940 -0.378 27.610 1.00 0.00 364 GLY A O 17
ATOM 16552 N N . SER A 1 2 ? 13.466 1.573 28.626 1.00 0.00 365 SER A N 17
ATOM 16553 C CA . SER A 1 2 ? 12.139 1.686 28.033 1.00 0.00 365 SER A CA 17
ATOM 16554 C C . SER A 1 2 ? 12.190 2.485 26.734 1.00 0.00 365 SER A C 17
ATOM 16555 O O . SER A 1 2 ? 13.042 3.356 26.562 1.00 0.00 365 SER A O 17
ATOM 16563 N N . SER A 1 3 ? 11.271 2.182 25.823 1.00 0.00 366 SER A N 17
ATOM 16564 C CA . SER A 1 3 ? 11.212 2.868 24.538 1.00 0.00 366 SER A CA 17
ATOM 16565 C C . SER A 1 3 ? 10.200 4.009 24.578 1.00 0.00 366 SER A C 17
ATOM 16566 O O . SER A 1 3 ? 10.467 5.107 24.091 1.00 0.00 366 SER A O 17
ATOM 16574 N N . GLY A 1 4 ? 9.036 3.740 25.161 1.00 0.00 367 GLY A N 17
ATOM 16575 C CA . GLY A 1 4 ? 8.001 4.753 25.254 1.00 0.00 367 GLY A CA 17
ATOM 16576 C C . GLY A 1 4 ? 6.728 4.348 24.539 1.00 0.00 367 GLY A C 17
ATOM 16577 O O . GLY A 1 4 ? 6.479 4.774 23.411 1.00 0.00 367 GLY A O 17
ATOM 16581 N N . SER A 1 5 ? 5.920 3.521 25.195 1.00 0.00 368 SER A N 17
ATOM 16582 C CA . SER A 1 5 ? 4.668 3.053 24.612 1.00 0.00 368 SER A CA 17
ATOM 16583 C C . SER A 1 5 ? 3.559 4.082 24.810 1.00 0.00 368 SER A C 17
ATOM 16584 O O . SER A 1 5 ? 2.440 3.739 25.192 1.00 0.00 368 SER A O 17
ATOM 16592 N N . SER A 1 6 ? 3.878 5.345 24.546 1.00 0.00 369 SER A N 17
ATOM 16593 C CA . SER A 1 6 ? 2.911 6.426 24.699 1.00 0.00 369 SER A CA 17
ATOM 16594 C C . SER A 1 6 ? 1.786 6.296 23.676 1.00 0.00 369 SER A C 17
ATOM 16595 O O . SER A 1 6 ? 0.616 6.173 24.036 1.00 0.00 369 SER A O 17
ATOM 16603 N N . GLY A 1 7 ? 2.151 6.325 22.398 1.00 0.00 370 GLY A N 17
ATOM 16604 C CA . GLY A 1 7 ? 1.162 6.210 21.342 1.00 0.00 370 GLY A CA 17
ATOM 16605 C C . GLY A 1 7 ? 1.781 5.862 20.003 1.00 0.00 370 GLY A C 17
ATOM 16606 O O . GLY A 1 7 ? 1.907 4.689 19.656 1.00 0.00 370 GLY A O 17
ATOM 16610 N N . ASN A 1 8 ? 2.167 6.885 19.248 1.00 0.00 371 ASN A N 17
ATOM 16611 C CA . ASN A 1 8 ? 2.775 6.682 17.938 1.00 0.00 371 ASN A CA 17
ATOM 16612 C C . ASN A 1 8 ? 4.034 5.827 18.049 1.00 0.00 371 ASN A C 17
ATOM 16613 O O . ASN A 1 8 ? 4.980 6.161 18.763 1.00 0.00 371 ASN A O 17
ATOM 16624 N N . PRO A 1 9 ? 4.048 4.698 17.325 1.00 0.00 372 PRO A N 17
ATOM 16625 C CA . PRO A 1 9 ? 5.185 3.772 17.325 1.00 0.00 372 PRO A CA 17
ATOM 16626 C C . PRO A 1 9 ? 6.406 4.354 16.620 1.00 0.00 372 PRO A C 17
ATOM 16627 O O . PRO A 1 9 ? 6.534 4.260 15.400 1.00 0.00 372 PRO A O 17
ATOM 16638 N N . ASP A 1 10 ? 7.300 4.955 17.397 1.00 0.00 373 ASP A N 17
ATOM 16639 C CA . ASP A 1 10 ? 8.512 5.551 16.848 1.00 0.00 373 ASP A CA 17
ATOM 16640 C C . ASP A 1 10 ? 9.159 4.623 15.824 1.00 0.00 373 ASP A C 17
ATOM 16641 O O . ASP A 1 10 ? 9.776 3.620 16.183 1.00 0.00 373 ASP A O 17
ATOM 16650 N N . TYR A 1 11 ? 9.012 4.964 14.549 1.00 0.00 374 TYR A N 17
ATOM 16651 C CA . TYR A 1 11 ? 9.578 4.160 13.472 1.00 0.00 374 TYR A CA 17
ATOM 16652 C C . TYR A 1 11 ? 11.035 4.536 13.220 1.00 0.00 374 TYR A C 17
ATOM 16653 O O . TYR A 1 11 ? 11.325 5.554 12.592 1.00 0.00 374 TYR A O 17
ATOM 16671 N N . VAL A 1 12 ? 11.947 3.705 13.713 1.00 0.00 375 VAL A N 17
ATOM 16672 C CA . VAL A 1 12 ? 13.375 3.948 13.541 1.00 0.00 375 VAL A CA 17
ATOM 16673 C C . VAL A 1 12 ? 13.690 4.380 12.113 1.00 0.00 375 VAL A C 17
ATOM 16674 O O . VAL A 1 12 ? 13.116 3.861 11.156 1.00 0.00 375 VAL A O 17
ATOM 16687 N N . GLU A 1 13 ? 14.606 5.333 11.978 1.00 0.00 376 GLU A N 17
ATOM 16688 C CA . GLU A 1 13 ? 14.998 5.835 10.666 1.00 0.00 376 GLU A CA 17
ATOM 16689 C C . GLU A 1 13 ? 15.087 4.698 9.653 1.00 0.00 376 GLU A C 17
ATOM 16690 O O . GLU A 1 13 ? 15.708 3.667 9.913 1.00 0.00 376 GLU A O 17
ATOM 16702 N N . VAL A 1 14 ? 14.463 4.893 8.495 1.00 0.00 377 VAL A N 17
ATOM 16703 C CA . VAL A 1 14 ? 14.472 3.885 7.442 1.00 0.00 377 VAL A CA 17
ATOM 16704 C C . VAL A 1 14 ? 15.778 3.922 6.657 1.00 0.00 377 VAL A C 17
ATOM 16705 O O . VAL A 1 14 ? 16.278 4.993 6.313 1.00 0.00 377 VAL A O 17
ATOM 16718 N N . ASP A 1 15 ? 16.327 2.745 6.378 1.00 0.00 378 ASP A N 17
ATOM 16719 C CA . ASP A 1 15 ? 17.576 2.642 5.632 1.00 0.00 378 ASP A CA 17
ATOM 16720 C C . ASP A 1 15 ? 17.394 3.128 4.197 1.00 0.00 378 ASP A C 17
ATOM 16721 O O . ASP A 1 15 ? 18.099 4.029 3.743 1.00 0.00 378 ASP A O 17
ATOM 16730 N N . ARG A 1 16 ? 16.445 2.524 3.489 1.00 0.00 379 ARG A N 17
ATOM 16731 C CA . ARG A 1 16 ? 16.172 2.895 2.106 1.00 0.00 379 ARG A CA 17
ATOM 16732 C C . ARG A 1 16 ? 14.948 2.153 1.576 1.00 0.00 379 ARG A C 17
ATOM 16733 O O . ARG A 1 16 ? 14.277 1.435 2.317 1.00 0.00 379 ARG A O 17
ATOM 16754 N N . ILE A 1 17 ? 14.664 2.334 0.291 1.00 0.00 380 ILE A N 17
ATOM 16755 C CA . ILE A 1 17 ? 13.521 1.682 -0.338 1.00 0.00 380 ILE A CA 17
ATOM 16756 C C . ILE A 1 17 ? 13.974 0.626 -1.341 1.00 0.00 380 ILE A C 17
ATOM 16757 O O . ILE A 1 17 ? 14.457 0.952 -2.426 1.00 0.00 380 ILE A O 17
ATOM 16773 N N . LEU A 1 18 ? 13.813 -0.640 -0.973 1.00 0.00 381 LEU A N 17
ATOM 16774 C CA . LEU A 1 18 ? 14.203 -1.745 -1.841 1.00 0.00 381 LEU A CA 17
ATOM 16775 C C . LEU A 1 18 ? 13.403 -1.726 -3.140 1.00 0.00 381 LEU A C 17
ATOM 16776 O O . LEU A 1 18 ? 13.964 -1.571 -4.223 1.00 0.00 381 LEU A O 17
ATOM 16792 N N . GLU A 1 19 ? 12.088 -1.882 -3.021 1.00 0.00 382 GLU A N 17
ATOM 16793 C CA . GLU A 1 19 ? 11.211 -1.881 -4.186 1.00 0.00 382 GLU A CA 17
ATOM 16794 C C . GLU A 1 19 ? 9.798 -1.451 -3.802 1.00 0.00 382 GLU A C 17
ATOM 16795 O O . GLU A 1 19 ? 9.471 -1.336 -2.621 1.00 0.00 382 GLU A O 17
ATOM 16807 N N . VAL A 1 20 ? 8.964 -1.213 -4.810 1.00 0.00 383 VAL A N 17
ATOM 16808 C CA . VAL A 1 20 ? 7.586 -0.796 -4.580 1.00 0.00 383 VAL A CA 17
ATOM 16809 C C . VAL A 1 20 ? 6.603 -1.757 -5.239 1.00 0.00 383 VAL A C 17
ATOM 16810 O O . VAL A 1 20 ? 6.795 -2.170 -6.382 1.00 0.00 383 VAL A O 17
ATOM 16823 N N . ALA A 1 21 ? 5.550 -2.110 -4.510 1.00 0.00 384 ALA A N 17
ATOM 16824 C CA . ALA A 1 21 ? 4.535 -3.021 -5.024 1.00 0.00 384 ALA A CA 17
ATOM 16825 C C . ALA A 1 21 ? 3.137 -2.434 -4.860 1.00 0.00 384 ALA A C 17
ATOM 16826 O O . ALA A 1 21 ? 2.819 -1.838 -3.831 1.00 0.00 384 ALA A O 17
ATOM 16833 N N . HIS A 1 22 ? 2.305 -2.606 -5.883 1.00 0.00 385 HIS A N 17
ATOM 16834 C CA . HIS A 1 22 ? 0.940 -2.093 -5.852 1.00 0.00 385 HIS A CA 17
ATOM 16835 C C . HIS A 1 22 ? -0.070 -3.237 -5.838 1.00 0.00 385 HIS A C 17
ATOM 16836 O O . HIS A 1 22 ? 0.026 -4.175 -6.630 1.00 0.00 385 HIS A O 17
ATOM 16850 N N . THR A 1 23 ? -1.039 -3.154 -4.931 1.00 0.00 386 THR A N 17
ATOM 16851 C CA . THR A 1 23 ? -2.065 -4.182 -4.812 1.00 0.00 386 THR A CA 17
ATOM 16852 C C . THR A 1 23 ? -3.461 -3.571 -4.846 1.00 0.00 386 THR A C 17
ATOM 16853 O O . THR A 1 23 ? -3.630 -2.369 -4.639 1.00 0.00 386 THR A O 17
ATOM 16864 N N . LYS A 1 24 ? -4.461 -4.407 -5.106 1.00 0.00 387 LYS A N 17
ATOM 16865 C CA . LYS A 1 24 ? -5.845 -3.950 -5.165 1.00 0.00 387 LYS A CA 17
ATOM 16866 C C . LYS A 1 24 ? -6.696 -4.658 -4.116 1.00 0.00 387 LYS A C 17
ATOM 16867 O O . LYS A 1 24 ? -6.523 -5.850 -3.863 1.00 0.00 387 LYS A O 17
ATOM 16886 N N . ASP A 1 25 ? -7.616 -3.916 -3.508 1.00 0.00 388 ASP A N 17
ATOM 16887 C CA . ASP A 1 25 ? -8.496 -4.473 -2.488 1.00 0.00 388 ASP A CA 17
ATOM 16888 C C . ASP A 1 25 ? -9.614 -5.293 -3.124 1.00 0.00 388 ASP A C 17
ATOM 16889 O O . ASP A 1 25 ? -9.750 -5.334 -4.346 1.00 0.00 388 ASP A O 17
ATOM 16898 N N . ALA A 1 26 ? -10.412 -5.947 -2.286 1.00 0.00 389 ALA A N 17
ATOM 16899 C CA . ALA A 1 26 ? -11.519 -6.765 -2.766 1.00 0.00 389 ALA A CA 17
ATOM 16900 C C . ALA A 1 26 ? -12.860 -6.184 -2.331 1.00 0.00 389 ALA A C 17
ATOM 16901 O O . ALA A 1 26 ? -13.802 -6.119 -3.119 1.00 0.00 389 ALA A O 17
ATOM 16908 N N . GLU A 1 27 ? -12.938 -5.764 -1.072 1.00 0.00 390 GLU A N 17
ATOM 16909 C CA . GLU A 1 27 ? -14.165 -5.190 -0.534 1.00 0.00 390 GLU A CA 17
ATOM 16910 C C . GLU A 1 27 ? -14.733 -4.135 -1.478 1.00 0.00 390 GLU A C 17
ATOM 16911 O O . GLU A 1 27 ? -15.934 -4.105 -1.746 1.00 0.00 390 GLU A O 17
ATOM 16923 N N . THR A 1 28 ? -13.859 -3.268 -1.981 1.00 0.00 391 THR A N 17
ATOM 16924 C CA . THR A 1 28 ? -14.271 -2.209 -2.894 1.00 0.00 391 THR A CA 17
ATOM 16925 C C . THR A 1 28 ? -13.570 -2.341 -4.241 1.00 0.00 391 THR A C 17
ATOM 16926 O O . THR A 1 28 ? -14.208 -2.290 -5.292 1.00 0.00 391 THR A O 17
ATOM 16937 N N . GLY A 1 29 ? -12.252 -2.513 -4.203 1.00 0.00 392 GLY A N 17
ATOM 16938 C CA . GLY A 1 29 ? -11.486 -2.650 -5.428 1.00 0.00 392 GLY A CA 17
ATOM 16939 C C . GLY A 1 29 ? -10.672 -1.412 -5.745 1.00 0.00 392 GLY A C 17
ATOM 16940 O O . GLY A 1 29 ? -10.588 -0.996 -6.900 1.00 0.00 392 GLY A O 17
ATOM 16944 N N . GLU A 1 30 ? -10.072 -0.820 -4.717 1.00 0.00 393 GLU A N 17
ATOM 16945 C CA . GLU A 1 30 ? -9.263 0.380 -4.893 1.00 0.00 393 GLU A CA 17
ATOM 16946 C C . GLU A 1 30 ? -7.815 0.018 -5.212 1.00 0.00 393 GLU A C 17
ATOM 16947 O O . GLU A 1 30 ? -7.327 -1.038 -4.812 1.00 0.00 393 GLU A O 17
ATOM 16959 N N . GLU A 1 31 ? -7.136 0.903 -5.935 1.00 0.00 394 GLU A N 17
ATOM 16960 C CA . GLU A 1 31 ? -5.745 0.676 -6.309 1.00 0.00 394 GLU A CA 17
ATOM 16961 C C . GLU A 1 31 ? -4.810 0.994 -5.145 1.00 0.00 394 GLU A C 17
ATOM 16962 O O . GLU A 1 31 ? -4.234 2.080 -5.076 1.00 0.00 394 GLU A O 17
ATOM 16974 N N . VAL A 1 32 ? -4.664 0.038 -4.233 1.00 0.00 395 VAL A N 17
ATOM 16975 C CA . VAL A 1 32 ? -3.799 0.215 -3.072 1.00 0.00 395 VAL A CA 17
ATOM 16976 C C . VAL A 1 32 ? -2.329 0.143 -3.467 1.00 0.00 395 VAL A C 17
ATOM 16977 O O . VAL A 1 32 ? -1.921 -0.733 -4.230 1.00 0.00 395 VAL A O 17
ATOM 16990 N N . THR A 1 33 ? -1.534 1.070 -2.941 1.00 0.00 396 THR A N 17
ATOM 16991 C CA . THR A 1 33 ? -0.108 1.113 -3.238 1.00 0.00 396 THR A CA 17
ATOM 16992 C C . THR A 1 33 ? 0.721 0.758 -2.009 1.00 0.00 396 THR A C 17
ATOM 16993 O O . THR A 1 33 ? 0.541 1.339 -0.938 1.00 0.00 396 THR A O 17
ATOM 17004 N N . HIS A 1 34 ? 1.630 -0.199 -2.170 1.00 0.00 397 HIS A N 17
ATOM 17005 C CA . HIS A 1 34 ? 2.488 -0.630 -1.072 1.00 0.00 397 HIS A CA 17
ATOM 17006 C C . HIS A 1 34 ? 3.952 -0.329 -1.376 1.00 0.00 397 HIS A C 17
ATOM 17007 O O . HIS A 1 34 ? 4.369 -0.334 -2.535 1.00 0.00 397 HIS A O 17
ATOM 17021 N N . TYR A 1 35 ? 4.727 -0.065 -0.330 1.00 0.00 398 TYR A N 17
ATOM 17022 C CA . TYR A 1 35 ? 6.144 0.242 -0.486 1.00 0.00 398 TYR A CA 17
ATOM 17023 C C . TYR A 1 35 ? 6.992 -0.605 0.459 1.00 0.00 398 TYR A C 17
ATOM 17024 O O . TYR A 1 35 ? 6.790 -0.591 1.674 1.00 0.00 398 TYR A O 17
ATOM 17042 N N . LEU A 1 36 ? 7.942 -1.340 -0.108 1.00 0.00 399 LEU A N 17
ATOM 17043 C CA . LEU A 1 36 ? 8.822 -2.194 0.682 1.00 0.00 399 LEU A CA 17
ATOM 17044 C C . LEU A 1 36 ? 9.824 -1.358 1.473 1.00 0.00 399 LEU A C 17
ATOM 17045 O O . LEU A 1 36 ? 10.854 -0.940 0.945 1.00 0.00 399 LEU A O 17
ATOM 17061 N N . VAL A 1 37 ? 9.515 -1.120 2.744 1.00 0.00 400 VAL A N 17
ATOM 17062 C CA . VAL A 1 37 ? 10.389 -0.338 3.609 1.00 0.00 400 VAL A CA 17
ATOM 17063 C C . VAL A 1 37 ? 11.558 -1.177 4.113 1.00 0.00 400 VAL A C 17
ATOM 17064 O O . VAL A 1 37 ? 11.366 -2.190 4.785 1.00 0.00 400 VAL A O 17
ATOM 17077 N N . LYS A 1 38 ? 12.772 -0.748 3.783 1.00 0.00 401 LYS A N 17
ATOM 17078 C CA . LYS A 1 38 ? 13.974 -1.458 4.202 1.00 0.00 401 LYS A CA 17
ATOM 17079 C C . LYS A 1 38 ? 14.641 -0.750 5.378 1.00 0.00 401 LYS A C 17
ATOM 17080 O O . LYS A 1 38 ? 15.249 0.308 5.214 1.00 0.00 401 LYS A O 17
ATOM 17099 N N . TRP A 1 39 ? 14.525 -1.342 6.561 1.00 0.00 402 TRP A N 17
ATOM 17100 C CA . TRP A 1 39 ? 15.119 -0.769 7.764 1.00 0.00 402 TRP A CA 17
ATOM 17101 C C . TRP A 1 39 ? 16.049 -1.768 8.441 1.00 0.00 402 TRP A C 17
ATOM 17102 O O . TRP A 1 39 ? 15.603 -2.629 9.201 1.00 0.00 402 TRP A O 17
ATOM 17123 N N . CYS A 1 40 ? 17.343 -1.649 8.162 1.00 0.00 403 CYS A N 17
ATOM 17124 C CA . CYS A 1 40 ? 18.336 -2.544 8.745 1.00 0.00 403 CYS A CA 17
ATOM 17125 C C . CYS A 1 40 ? 17.994 -2.865 10.197 1.00 0.00 403 CYS A C 17
ATOM 17126 O O . CYS A 1 40 ? 17.949 -4.030 10.591 1.00 0.00 403 CYS A O 17
ATOM 17134 N N . SER A 1 41 ? 17.754 -1.823 10.987 1.00 0.00 404 SER A N 17
ATOM 17135 C CA . SER A 1 41 ? 17.421 -1.994 12.396 1.00 0.00 404 SER A CA 17
ATOM 17136 C C . SER A 1 41 ? 16.623 -3.276 12.615 1.00 0.00 404 SER A C 17
ATOM 17137 O O . SER A 1 41 ? 16.877 -4.026 13.558 1.00 0.00 404 SER A O 17
ATOM 17145 N N . LEU A 1 42 ? 15.657 -3.520 11.736 1.00 0.00 405 LEU A N 17
ATOM 17146 C CA . LEU A 1 42 ? 14.820 -4.711 11.832 1.00 0.00 405 LEU A CA 17
ATOM 17147 C C . LEU A 1 42 ? 15.374 -5.837 10.965 1.00 0.00 405 LEU A C 17
ATOM 17148 O O . LEU A 1 42 ? 16.124 -5.610 10.014 1.00 0.00 405 LEU A O 17
ATOM 17164 N N . PRO A 1 43 ? 14.997 -7.081 11.297 1.00 0.00 406 PRO A N 17
ATOM 17165 C CA . PRO A 1 43 ? 15.443 -8.266 10.559 1.00 0.00 406 PRO A CA 17
ATOM 17166 C C . PRO A 1 43 ? 14.829 -8.347 9.166 1.00 0.00 406 PRO A C 17
ATOM 17167 O O . PRO A 1 43 ? 13.609 -8.307 9.011 1.00 0.00 406 PRO A O 17
ATOM 17178 N N . TYR A 1 44 ? 15.683 -8.461 8.154 1.00 0.00 407 TYR A N 17
ATOM 17179 C CA . TYR A 1 44 ? 15.224 -8.546 6.773 1.00 0.00 407 TYR A CA 17
ATOM 17180 C C . TYR A 1 44 ? 14.040 -9.499 6.649 1.00 0.00 407 TYR A C 17
ATOM 17181 O O . TYR A 1 44 ? 12.988 -9.135 6.124 1.00 0.00 407 TYR A O 17
ATOM 17199 N N . GLU A 1 45 ? 14.220 -10.722 7.138 1.00 0.00 408 GLU A N 17
ATOM 17200 C CA . GLU A 1 45 ? 13.167 -11.729 7.082 1.00 0.00 408 GLU A CA 17
ATOM 17201 C C . GLU A 1 45 ? 11.799 -11.100 7.331 1.00 0.00 408 GLU A C 17
ATOM 17202 O O . GLU A 1 45 ? 10.788 -11.559 6.801 1.00 0.00 408 GLU A O 17
ATOM 17214 N N . GLU A 1 46 ? 11.777 -10.046 8.141 1.00 0.00 409 GLU A N 17
ATOM 17215 C CA . GLU A 1 46 ? 10.534 -9.355 8.461 1.00 0.00 409 GLU A CA 17
ATOM 17216 C C . GLU A 1 46 ? 10.322 -8.159 7.536 1.00 0.00 409 GLU A C 17
ATOM 17217 O O . GLU A 1 46 ? 9.836 -7.111 7.960 1.00 0.00 409 GLU A O 17
ATOM 17229 N N . SER A 1 47 ? 10.692 -8.326 6.270 1.00 0.00 410 SER A N 17
ATOM 17230 C CA . SER A 1 47 ? 10.547 -7.260 5.285 1.00 0.00 410 SER A CA 17
ATOM 17231 C C . SER A 1 47 ? 9.075 -6.972 5.008 1.00 0.00 410 SER A C 17
ATOM 17232 O O . SER A 1 47 ? 8.396 -7.744 4.331 1.00 0.00 410 SER A O 17
ATOM 17240 N N . THR A 1 48 ? 8.587 -5.855 5.538 1.00 0.00 411 THR A N 17
ATOM 17241 C CA . THR A 1 48 ? 7.195 -5.464 5.350 1.00 0.00 411 THR A CA 17
ATOM 17242 C C . THR A 1 48 ? 7.074 -4.335 4.333 1.00 0.00 411 THR A C 17
ATOM 17243 O O . THR A 1 48 ? 8.069 -3.713 3.961 1.00 0.00 411 THR A O 17
ATOM 17254 N N . TRP A 1 49 ? 5.850 -4.076 3.888 1.00 0.00 412 TRP A N 17
ATOM 17255 C CA . TRP A 1 49 ? 5.599 -3.020 2.913 1.00 0.00 412 TRP A CA 17
ATOM 17256 C C . TRP A 1 49 ? 4.675 -1.954 3.492 1.00 0.00 412 TRP A C 17
ATOM 17257 O O . TRP A 1 49 ? 3.452 -2.074 3.417 1.00 0.00 412 TRP A O 17
ATOM 17278 N N . GLU A 1 50 ? 5.267 -0.912 4.067 1.00 0.00 413 GLU A N 17
ATOM 17279 C CA . GLU A 1 50 ? 4.494 0.174 4.658 1.00 0.00 413 GLU A CA 17
ATOM 17280 C C . GLU A 1 50 ? 3.666 0.894 3.597 1.00 0.00 413 GLU A C 17
ATOM 17281 O O . GLU A 1 50 ? 4.048 0.949 2.428 1.00 0.00 413 GLU A O 17
ATOM 17293 N N . LEU A 1 51 ? 2.531 1.443 4.014 1.00 0.00 414 LEU A N 17
ATOM 17294 C CA . LEU A 1 51 ? 1.647 2.159 3.100 1.00 0.00 414 LEU A CA 17
ATOM 17295 C C . LEU A 1 51 ? 2.313 3.432 2.584 1.00 0.00 414 LEU A C 17
ATOM 17296 O O . LEU A 1 51 ? 3.315 3.886 3.135 1.00 0.00 414 LEU A O 17
ATOM 17312 N N . GLU A 1 52 ? 1.746 4.002 1.526 1.00 0.00 415 GLU A N 17
ATOM 17313 C CA . GLU A 1 52 ? 2.284 5.223 0.938 1.00 0.00 415 GLU A CA 17
ATOM 17314 C C . GLU A 1 52 ? 2.361 6.339 1.976 1.00 0.00 415 GLU A C 17
ATOM 17315 O O . GLU A 1 52 ? 3.308 7.125 1.988 1.00 0.00 415 GLU A O 17
ATOM 17327 N N . GLU A 1 53 ? 1.358 6.401 2.846 1.00 0.00 416 GLU A N 17
ATOM 17328 C CA . GLU A 1 53 ? 1.311 7.421 3.887 1.00 0.00 416 GLU A CA 17
ATOM 17329 C C . GLU A 1 53 ? 2.146 7.004 5.094 1.00 0.00 416 GLU A C 17
ATOM 17330 O O . GLU A 1 53 ? 2.489 7.830 5.940 1.00 0.00 416 GLU A O 17
ATOM 17342 N N . ASP A 1 54 ? 2.468 5.717 5.168 1.00 0.00 417 ASP A N 17
ATOM 17343 C CA . ASP A 1 54 ? 3.262 5.190 6.271 1.00 0.00 417 ASP A CA 17
ATOM 17344 C C . ASP A 1 54 ? 4.738 5.118 5.892 1.00 0.00 417 ASP A C 17
ATOM 17345 O O . ASP A 1 54 ? 5.505 4.355 6.480 1.00 0.00 417 ASP A O 17
ATOM 17354 N N . VAL A 1 55 ? 5.130 5.918 4.905 1.00 0.00 418 VAL A N 17
ATOM 17355 C CA . VAL A 1 55 ? 6.514 5.945 4.447 1.00 0.00 418 VAL A CA 17
ATOM 17356 C C . VAL A 1 55 ? 6.985 7.375 4.207 1.00 0.00 418 VAL A C 17
ATOM 17357 O O . VAL A 1 55 ? 6.298 8.165 3.559 1.00 0.00 418 VAL A O 17
ATOM 17370 N N . ASP A 1 56 ? 8.161 7.701 4.732 1.00 0.00 419 ASP A N 17
ATOM 17371 C CA . ASP A 1 56 ? 8.726 9.036 4.573 1.00 0.00 419 ASP A CA 17
ATOM 17372 C C . ASP A 1 56 ? 8.692 9.470 3.111 1.00 0.00 419 ASP A C 17
ATOM 17373 O O . ASP A 1 56 ? 8.945 8.683 2.198 1.00 0.00 419 ASP A O 17
ATOM 17382 N N . PRO A 1 57 ? 8.371 10.752 2.881 1.00 0.00 420 PRO A N 17
ATOM 17383 C CA . PRO A 1 57 ? 8.295 11.319 1.531 1.00 0.00 420 PRO A CA 17
ATOM 17384 C C . PRO A 1 57 ? 9.667 11.443 0.877 1.00 0.00 420 PRO A C 17
ATOM 17385 O O . PRO A 1 57 ? 9.863 11.021 -0.262 1.00 0.00 420 PRO A O 17
ATOM 17396 N N . ALA A 1 58 ? 10.614 12.025 1.606 1.00 0.00 421 ALA A N 17
ATOM 17397 C CA . ALA A 1 58 ? 11.968 12.203 1.097 1.00 0.00 421 ALA A CA 17
ATOM 17398 C C . ALA A 1 58 ? 12.539 10.885 0.584 1.00 0.00 421 ALA A C 17
ATOM 17399 O O . ALA A 1 58 ? 13.080 10.818 -0.520 1.00 0.00 421 ALA A O 17
ATOM 17406 N N . LYS A 1 59 ? 12.416 9.838 1.392 1.00 0.00 422 LYS A N 17
ATOM 17407 C CA . LYS A 1 59 ? 12.919 8.520 1.021 1.00 0.00 422 LYS A CA 17
ATOM 17408 C C . LYS A 1 59 ? 12.366 8.089 -0.334 1.00 0.00 422 LYS A C 17
ATOM 17409 O O . LYS A 1 59 ? 13.109 7.627 -1.200 1.00 0.00 422 LYS A O 17
ATOM 17428 N N . VAL A 1 60 ? 11.058 8.244 -0.511 1.00 0.00 423 VAL A N 17
ATOM 17429 C CA . VAL A 1 60 ? 10.406 7.873 -1.762 1.00 0.00 423 VAL A CA 17
ATOM 17430 C C . VAL A 1 60 ? 10.960 8.681 -2.930 1.00 0.00 423 VAL A C 17
ATOM 17431 O O . VAL A 1 60 ? 11.286 8.129 -3.982 1.00 0.00 423 VAL A O 17
ATOM 17444 N N . LYS A 1 61 ? 11.065 9.991 -2.740 1.00 0.00 424 LYS A N 17
ATOM 17445 C CA . LYS A 1 61 ? 11.581 10.877 -3.777 1.00 0.00 424 LYS A CA 17
ATOM 17446 C C . LYS A 1 61 ? 12.938 10.393 -4.279 1.00 0.00 424 LYS A C 17
ATOM 17447 O O . LYS A 1 61 ? 13.189 10.364 -5.484 1.00 0.00 424 LYS A O 17
ATOM 17466 N N . GLU A 1 62 ? 13.807 10.013 -3.349 1.00 0.00 425 GLU A N 17
ATOM 17467 C CA . GLU A 1 62 ? 15.138 9.530 -3.699 1.00 0.00 425 GLU A CA 17
ATOM 17468 C C . GLU A 1 62 ? 15.051 8.303 -4.602 1.00 0.00 425 GLU A C 17
ATOM 17469 O O . GLU A 1 62 ? 15.771 8.196 -5.595 1.00 0.00 425 GLU A O 17
ATOM 17481 N N . PHE A 1 63 ? 14.164 7.378 -4.250 1.00 0.00 426 PHE A N 17
ATOM 17482 C CA . PHE A 1 63 ? 13.982 6.157 -5.027 1.00 0.00 426 PHE A CA 17
ATOM 17483 C C . PHE A 1 63 ? 13.518 6.479 -6.444 1.00 0.00 426 PHE A C 17
ATOM 17484 O O . PHE A 1 63 ? 14.190 6.143 -7.419 1.00 0.00 426 PHE A O 17
ATOM 17501 N N . GLU A 1 64 ? 12.364 7.130 -6.549 1.00 0.00 427 GLU A N 17
ATOM 17502 C CA . GLU A 1 64 ? 11.809 7.495 -7.847 1.00 0.00 427 GLU A CA 17
ATOM 17503 C C . GLU A 1 64 ? 12.893 8.056 -8.764 1.00 0.00 427 GLU A C 17
ATOM 17504 O O . GLU A 1 64 ? 13.059 7.603 -9.896 1.00 0.00 427 GLU A O 17
ATOM 17516 N N . SER A 1 65 ? 13.627 9.046 -8.266 1.00 0.00 428 SER A N 17
ATOM 17517 C CA . SER A 1 65 ? 14.692 9.673 -9.041 1.00 0.00 428 SER A CA 17
ATOM 17518 C C . SER A 1 65 ? 15.443 8.635 -9.870 1.00 0.00 428 SER A C 17
ATOM 17519 O O . SER A 1 65 ? 15.496 8.725 -11.097 1.00 0.00 428 SER A O 17
ATOM 17527 N N . LEU A 1 66 ? 16.022 7.651 -9.191 1.00 0.00 429 LEU A N 17
ATOM 17528 C CA . LEU A 1 66 ? 16.771 6.595 -9.864 1.00 0.00 429 LEU A CA 17
ATOM 17529 C C . LEU A 1 66 ? 16.093 6.195 -11.170 1.00 0.00 429 LEU A C 17
ATOM 17530 O O . LEU A 1 66 ? 16.747 6.069 -12.206 1.00 0.00 429 LEU A O 17
ATOM 17546 N N . GLN A 1 67 ? 14.780 5.998 -11.114 1.00 0.00 430 GLN A N 17
ATOM 17547 C CA . GLN A 1 67 ? 14.014 5.613 -12.294 1.00 0.00 430 GLN A CA 17
ATOM 17548 C C . GLN A 1 67 ? 13.008 6.697 -12.667 1.00 0.00 430 GLN A C 17
ATOM 17549 O O . GLN A 1 67 ? 11.815 6.574 -12.386 1.00 0.00 430 GLN A O 17
ATOM 17563 N N . VAL A 1 68 ? 13.496 7.758 -13.301 1.00 0.00 431 VAL A N 17
ATOM 17564 C CA . VAL A 1 68 ? 12.639 8.863 -13.713 1.00 0.00 431 VAL A CA 17
ATOM 17565 C C . VAL A 1 68 ? 11.779 8.475 -14.910 1.00 0.00 431 VAL A C 17
ATOM 17566 O O . VAL A 1 68 ? 12.282 7.956 -15.906 1.00 0.00 431 VAL A O 17
ATOM 17579 N N . GLY A 1 1 ? 33.130 -11.551 18.145 1.00 0.00 364 GLY A N 18
ATOM 17580 C CA . GLY A 1 1 ? 33.812 -10.910 17.035 1.00 0.00 364 GLY A CA 18
ATOM 17581 C C . GLY A 1 1 ? 34.283 -9.510 17.375 1.00 0.00 364 GLY A C 18
ATOM 17582 O O . GLY A 1 1 ? 33.472 -8.612 17.597 1.00 0.00 364 GLY A O 18
ATOM 17586 N N . SER A 1 2 ? 35.599 -9.325 17.418 1.00 0.00 365 SER A N 18
ATOM 17587 C CA . SER A 1 2 ? 36.177 -8.025 17.739 1.00 0.00 365 SER A CA 18
ATOM 17588 C C . SER A 1 2 ? 35.703 -6.961 16.754 1.00 0.00 365 SER A C 18
ATOM 17589 O O . SER A 1 2 ? 36.119 -6.943 15.595 1.00 0.00 365 SER A O 18
ATOM 17597 N N . SER A 1 3 ? 34.830 -6.076 17.223 1.00 0.00 366 SER A N 18
ATOM 17598 C CA . SER A 1 3 ? 34.295 -5.011 16.383 1.00 0.00 366 SER A CA 18
ATOM 17599 C C . SER A 1 3 ? 34.364 -3.667 17.102 1.00 0.00 366 SER A C 18
ATOM 17600 O O . SER A 1 3 ? 33.819 -3.505 18.193 1.00 0.00 366 SER A O 18
ATOM 17608 N N . GLY A 1 4 ? 35.038 -2.704 16.481 1.00 0.00 367 GLY A N 18
ATOM 17609 C CA . GLY A 1 4 ? 35.167 -1.386 17.075 1.00 0.00 367 GLY A CA 18
ATOM 17610 C C . GLY A 1 4 ? 33.823 -0.743 17.354 1.00 0.00 367 GLY A C 18
ATOM 17611 O O . GLY A 1 4 ? 33.219 -0.140 16.467 1.00 0.00 367 GLY A O 18
ATOM 17615 N N . SER A 1 5 ? 33.353 -0.871 18.591 1.00 0.00 368 SER A N 18
ATOM 17616 C CA . SER A 1 5 ? 32.069 -0.303 18.983 1.00 0.00 368 SER A CA 18
ATOM 17617 C C . SER A 1 5 ? 32.072 0.079 20.461 1.00 0.00 368 SER A C 18
ATOM 17618 O O . SER A 1 5 ? 32.823 -0.485 21.257 1.00 0.00 368 SER A O 18
ATOM 17626 N N . SER A 1 6 ? 31.228 1.040 20.819 1.00 0.00 369 SER A N 18
ATOM 17627 C CA . SER A 1 6 ? 31.135 1.501 22.200 1.00 0.00 369 SER A CA 18
ATOM 17628 C C . SER A 1 6 ? 29.966 0.834 22.918 1.00 0.00 369 SER A C 18
ATOM 17629 O O . SER A 1 6 ? 30.138 0.218 23.969 1.00 0.00 369 SER A O 18
ATOM 17637 N N . GLY A 1 7 ? 28.775 0.962 22.341 1.00 0.00 370 GLY A N 18
ATOM 17638 C CA . GLY A 1 7 ? 27.594 0.367 22.939 1.00 0.00 370 GLY A CA 18
ATOM 17639 C C . GLY A 1 7 ? 26.466 1.365 23.111 1.00 0.00 370 GLY A C 18
ATOM 17640 O O . GLY A 1 7 ? 26.369 2.030 24.141 1.00 0.00 370 GLY A O 18
ATOM 17644 N N . ASN A 1 8 ? 25.611 1.471 22.098 1.00 0.00 371 ASN A N 18
ATOM 17645 C CA . ASN A 1 8 ? 24.486 2.397 22.141 1.00 0.00 371 ASN A CA 18
ATOM 17646 C C . ASN A 1 8 ? 23.421 2.006 21.121 1.00 0.00 371 ASN A C 18
ATOM 17647 O O . ASN A 1 8 ? 23.684 1.893 19.924 1.00 0.00 371 ASN A O 18
ATOM 17658 N N . PRO A 1 9 ? 22.187 1.795 21.605 1.00 0.00 372 PRO A N 18
ATOM 17659 C CA . PRO A 1 9 ? 21.057 1.415 20.752 1.00 0.00 372 PRO A CA 18
ATOM 17660 C C . PRO A 1 9 ? 20.611 2.552 19.840 1.00 0.00 372 PRO A C 18
ATOM 17661 O O . PRO A 1 9 ? 20.083 3.563 20.304 1.00 0.00 372 PRO A O 18
ATOM 17672 N N . ASP A 1 10 ? 20.826 2.381 18.540 1.00 0.00 373 ASP A N 18
ATOM 17673 C CA . ASP A 1 10 ? 20.445 3.393 17.562 1.00 0.00 373 ASP A CA 18
ATOM 17674 C C . ASP A 1 10 ? 19.549 2.795 16.482 1.00 0.00 373 ASP A C 18
ATOM 17675 O O . ASP A 1 10 ? 20.029 2.357 15.436 1.00 0.00 373 ASP A O 18
ATOM 17684 N N . TYR A 1 11 ? 18.247 2.778 16.742 1.00 0.00 374 TYR A N 18
ATOM 17685 C CA . TYR A 1 11 ? 17.284 2.230 15.794 1.00 0.00 374 TYR A CA 18
ATOM 17686 C C . TYR A 1 11 ? 17.029 3.207 14.650 1.00 0.00 374 TYR A C 18
ATOM 17687 O O . TYR A 1 11 ? 16.558 4.324 14.866 1.00 0.00 374 TYR A O 18
ATOM 17705 N N . VAL A 1 12 ? 17.344 2.777 13.433 1.00 0.00 375 VAL A N 18
ATOM 17706 C CA . VAL A 1 12 ? 17.148 3.612 12.253 1.00 0.00 375 VAL A CA 18
ATOM 17707 C C . VAL A 1 12 ? 15.700 3.560 11.777 1.00 0.00 375 VAL A C 18
ATOM 17708 O O . VAL A 1 12 ? 15.038 2.529 11.888 1.00 0.00 375 VAL A O 18
ATOM 17721 N N . GLU A 1 13 ? 15.217 4.679 11.247 1.00 0.00 376 GLU A N 18
ATOM 17722 C CA . GLU A 1 13 ? 13.847 4.760 10.754 1.00 0.00 376 GLU A CA 18
ATOM 17723 C C . GLU A 1 13 ? 13.675 3.930 9.485 1.00 0.00 376 GLU A C 18
ATOM 17724 O O . GLU A 1 13 ? 12.812 3.055 9.414 1.00 0.00 376 GLU A O 18
ATOM 17736 N N . VAL A 1 14 ? 14.503 4.212 8.484 1.00 0.00 377 VAL A N 18
ATOM 17737 C CA . VAL A 1 14 ? 14.444 3.492 7.217 1.00 0.00 377 VAL A CA 18
ATOM 17738 C C . VAL A 1 14 ? 15.759 3.613 6.455 1.00 0.00 377 VAL A C 18
ATOM 17739 O O . VAL A 1 14 ? 16.096 4.681 5.944 1.00 0.00 377 VAL A O 18
ATOM 17752 N N . ASP A 1 15 ? 16.498 2.511 6.382 1.00 0.00 378 ASP A N 18
ATOM 17753 C CA . ASP A 1 15 ? 17.776 2.492 5.681 1.00 0.00 378 ASP A CA 18
ATOM 17754 C C . ASP A 1 15 ? 17.616 2.989 4.247 1.00 0.00 378 ASP A C 18
ATOM 17755 O O . ASP A 1 15 ? 18.331 3.891 3.809 1.00 0.00 378 ASP A O 18
ATOM 17764 N N . ARG A 1 16 ? 16.675 2.394 3.521 1.00 0.00 379 ARG A N 18
ATOM 17765 C CA . ARG A 1 16 ? 16.424 2.774 2.137 1.00 0.00 379 ARG A CA 18
ATOM 17766 C C . ARG A 1 16 ? 15.218 2.024 1.577 1.00 0.00 379 ARG A C 18
ATOM 17767 O O . ARG A 1 16 ? 14.542 1.291 2.299 1.00 0.00 379 ARG A O 18
ATOM 17788 N N . ILE A 1 17 ? 14.956 2.214 0.289 1.00 0.00 380 ILE A N 18
ATOM 17789 C CA . ILE A 1 17 ? 13.833 1.555 -0.367 1.00 0.00 380 ILE A CA 18
ATOM 17790 C C . ILE A 1 17 ? 14.315 0.562 -1.418 1.00 0.00 380 ILE A C 18
ATOM 17791 O O . ILE A 1 17 ? 15.257 0.837 -2.162 1.00 0.00 380 ILE A O 18
ATOM 17807 N N . LEU A 1 18 ? 13.663 -0.594 -1.475 1.00 0.00 381 LEU A N 18
ATOM 17808 C CA . LEU A 1 18 ? 14.023 -1.630 -2.437 1.00 0.00 381 LEU A CA 18
ATOM 17809 C C . LEU A 1 18 ? 13.132 -1.558 -3.674 1.00 0.00 381 LEU A C 18
ATOM 17810 O O . LEU A 1 18 ? 13.606 -1.282 -4.775 1.00 0.00 381 LEU A O 18
ATOM 17826 N N . GLU A 1 19 ? 11.841 -1.807 -3.481 1.00 0.00 382 GLU A N 18
ATOM 17827 C CA . GLU A 1 19 ? 10.884 -1.770 -4.581 1.00 0.00 382 GLU A CA 18
ATOM 17828 C C . GLU A 1 19 ? 9.513 -1.311 -4.094 1.00 0.00 382 GLU A C 18
ATOM 17829 O O . GLU A 1 19 ? 9.269 -1.214 -2.891 1.00 0.00 382 GLU A O 18
ATOM 17841 N N . VAL A 1 20 ? 8.619 -1.031 -5.037 1.00 0.00 383 VAL A N 18
ATOM 17842 C CA . VAL A 1 20 ? 7.272 -0.583 -4.706 1.00 0.00 383 VAL A CA 18
ATOM 17843 C C . VAL A 1 20 ? 6.221 -1.436 -5.408 1.00 0.00 383 VAL A C 18
ATOM 17844 O O . VAL A 1 20 ? 6.316 -1.692 -6.608 1.00 0.00 383 VAL A O 18
ATOM 17857 N N . ALA A 1 21 ? 5.219 -1.873 -4.652 1.00 0.00 384 ALA A N 18
ATOM 17858 C CA . ALA A 1 21 ? 4.149 -2.695 -5.202 1.00 0.00 384 ALA A CA 18
ATOM 17859 C C . ALA A 1 21 ? 2.834 -1.924 -5.248 1.00 0.00 384 ALA A C 18
ATOM 17860 O O . ALA A 1 21 ? 2.526 -1.146 -4.345 1.00 0.00 384 ALA A O 18
ATOM 17867 N N . HIS A 1 22 ? 2.060 -2.145 -6.307 1.00 0.00 385 HIS A N 18
ATOM 17868 C CA . HIS A 1 22 ? 0.777 -1.471 -6.470 1.00 0.00 385 HIS A CA 18
ATOM 17869 C C . HIS A 1 22 ? -0.358 -2.484 -6.584 1.00 0.00 385 HIS A C 18
ATOM 17870 O O . HIS A 1 22 ? -0.373 -3.317 -7.490 1.00 0.00 385 HIS A O 18
ATOM 17884 N N . THR A 1 23 ? -1.308 -2.407 -5.657 1.00 0.00 386 THR A N 18
ATOM 17885 C CA . THR A 1 23 ? -2.446 -3.317 -5.652 1.00 0.00 386 THR A CA 18
ATOM 17886 C C . THR A 1 23 ? -3.749 -2.569 -5.393 1.00 0.00 386 THR A C 18
ATOM 17887 O O . THR A 1 23 ? -3.739 -1.410 -4.976 1.00 0.00 386 THR A O 18
ATOM 17898 N N . LYS A 1 24 ? -4.869 -3.237 -5.644 1.00 0.00 387 LYS A N 18
ATOM 17899 C CA . LYS A 1 24 ? -6.182 -2.636 -5.436 1.00 0.00 387 LYS A CA 18
ATOM 17900 C C . LYS A 1 24 ? -7.058 -3.529 -4.564 1.00 0.00 387 LYS A C 18
ATOM 17901 O O . LYS A 1 24 ? -7.017 -4.754 -4.677 1.00 0.00 387 LYS A O 18
ATOM 17920 N N . ASP A 1 25 ? -7.849 -2.908 -3.697 1.00 0.00 388 ASP A N 18
ATOM 17921 C CA . ASP A 1 25 ? -8.737 -3.648 -2.807 1.00 0.00 388 ASP A CA 18
ATOM 17922 C C . ASP A 1 25 ? -10.086 -3.900 -3.473 1.00 0.00 388 ASP A C 18
ATOM 17923 O O . ASP A 1 25 ? -10.362 -3.383 -4.555 1.00 0.00 388 ASP A O 18
ATOM 17932 N N . ALA A 1 26 ? -10.923 -4.700 -2.820 1.00 0.00 389 ALA A N 18
ATOM 17933 C CA . ALA A 1 26 ? -12.243 -5.021 -3.348 1.00 0.00 389 ALA A CA 18
ATOM 17934 C C . ALA A 1 26 ? -13.339 -4.333 -2.540 1.00 0.00 389 ALA A C 18
ATOM 17935 O O . ALA A 1 26 ? -14.242 -3.716 -3.103 1.00 0.00 389 ALA A O 18
ATOM 17942 N N . GLU A 1 27 ? -13.253 -4.446 -1.218 1.00 0.00 390 GLU A N 18
ATOM 17943 C CA . GLU A 1 27 ? -14.239 -3.836 -0.335 1.00 0.00 390 GLU A CA 18
ATOM 17944 C C . GLU A 1 27 ? -14.653 -2.460 -0.848 1.00 0.00 390 GLU A C 18
ATOM 17945 O O . GLU A 1 27 ? -15.841 -2.147 -0.933 1.00 0.00 390 GLU A O 18
ATOM 17957 N N . THR A 1 28 ? -13.664 -1.640 -1.190 1.00 0.00 391 THR A N 18
ATOM 17958 C CA . THR A 1 28 ? -13.924 -0.298 -1.694 1.00 0.00 391 THR A CA 18
ATOM 17959 C C . THR A 1 28 ? -13.487 -0.162 -3.148 1.00 0.00 391 THR A C 18
ATOM 17960 O O . THR A 1 28 ? -14.269 0.247 -4.006 1.00 0.00 391 THR A O 18
ATOM 17971 N N . GLY A 1 29 ? -12.233 -0.509 -3.420 1.00 0.00 392 GLY A N 18
ATOM 17972 C CA . GLY A 1 29 ? -11.715 -0.420 -4.773 1.00 0.00 392 GLY A CA 18
ATOM 17973 C C . GLY A 1 29 ? -10.850 0.807 -4.982 1.00 0.00 392 GLY A C 18
ATOM 17974 O O . GLY A 1 29 ? -10.921 1.453 -6.027 1.00 0.00 392 GLY A O 18
ATOM 17978 N N . GLU A 1 30 ? -10.032 1.130 -3.985 1.00 0.00 393 GLU A N 18
ATOM 17979 C CA . GLU A 1 30 ? -9.152 2.290 -4.065 1.00 0.00 393 GLU A CA 18
ATOM 17980 C C . GLU A 1 30 ? -7.785 1.899 -4.619 1.00 0.00 393 GLU A C 18
ATOM 17981 O O . GLU A 1 30 ? -7.563 0.748 -4.995 1.00 0.00 393 GLU A O 18
ATOM 17993 N N . GLU A 1 31 ? -6.873 2.865 -4.666 1.00 0.00 394 GLU A N 18
ATOM 17994 C CA . GLU A 1 31 ? -5.529 2.621 -5.175 1.00 0.00 394 GLU A CA 18
ATOM 17995 C C . GLU A 1 31 ? -4.549 2.382 -4.030 1.00 0.00 394 GLU A C 18
ATOM 17996 O O . GLU A 1 31 ? -4.029 3.326 -3.435 1.00 0.00 394 GLU A O 18
ATOM 18008 N N . VAL A 1 32 ? -4.301 1.111 -3.726 1.00 0.00 395 VAL A N 18
ATOM 18009 C CA . VAL A 1 32 ? -3.384 0.746 -2.654 1.00 0.00 395 VAL A CA 18
ATOM 18010 C C . VAL A 1 32 ? -1.961 0.590 -3.177 1.00 0.00 395 VAL A C 18
ATOM 18011 O O . VAL A 1 32 ? -1.698 -0.226 -4.062 1.00 0.00 395 VAL A O 18
ATOM 18024 N N . THR A 1 33 ? -1.043 1.377 -2.625 1.00 0.00 396 THR A N 18
ATOM 18025 C CA . THR A 1 33 ? 0.355 1.326 -3.036 1.00 0.00 396 THR A CA 18
ATOM 18026 C C . THR A 1 33 ? 1.262 0.981 -1.860 1.00 0.00 396 THR A C 18
ATOM 18027 O O . THR A 1 33 ? 1.401 1.763 -0.920 1.00 0.00 396 THR A O 18
ATOM 18038 N N . HIS A 1 34 ? 1.878 -0.196 -1.920 1.00 0.00 397 HIS A N 18
ATOM 18039 C CA . HIS A 1 34 ? 2.774 -0.644 -0.860 1.00 0.00 397 HIS A CA 18
ATOM 18040 C C . HIS A 1 34 ? 4.230 -0.380 -1.231 1.00 0.00 397 HIS A C 18
ATOM 18041 O O . HIS A 1 34 ? 4.627 -0.546 -2.385 1.00 0.00 397 HIS A O 18
ATOM 18055 N N . TYR A 1 35 ? 5.020 0.033 -0.247 1.00 0.00 398 TYR A N 18
ATOM 18056 C CA . TYR A 1 35 ? 6.431 0.323 -0.470 1.00 0.00 398 TYR A CA 18
ATOM 18057 C C . TYR A 1 35 ? 7.315 -0.562 0.403 1.00 0.00 398 TYR A C 18
ATOM 18058 O O . TYR A 1 35 ? 7.227 -0.529 1.631 1.00 0.00 398 TYR A O 18
ATOM 18076 N N . LEU A 1 36 ? 8.168 -1.353 -0.240 1.00 0.00 399 LEU A N 18
ATOM 18077 C CA . LEU A 1 36 ? 9.070 -2.248 0.477 1.00 0.00 399 LEU A CA 18
ATOM 18078 C C . LEU A 1 36 ? 10.131 -1.458 1.236 1.00 0.00 399 LEU A C 18
ATOM 18079 O O . LEU A 1 36 ? 11.173 -1.107 0.684 1.00 0.00 399 LEU A O 18
ATOM 18095 N N . VAL A 1 37 ? 9.859 -1.183 2.508 1.00 0.00 400 VAL A N 18
ATOM 18096 C CA . VAL A 1 37 ? 10.791 -0.438 3.346 1.00 0.00 400 VAL A CA 18
ATOM 18097 C C . VAL A 1 37 ? 11.969 -1.309 3.766 1.00 0.00 400 VAL A C 18
ATOM 18098 O O . VAL A 1 37 ? 11.793 -2.343 4.411 1.00 0.00 400 VAL A O 18
ATOM 18111 N N . LYS A 1 38 ? 13.173 -0.885 3.397 1.00 0.00 401 LYS A N 18
ATOM 18112 C CA . LYS A 1 38 ? 14.383 -1.625 3.737 1.00 0.00 401 LYS A CA 18
ATOM 18113 C C . LYS A 1 38 ? 15.102 -0.979 4.916 1.00 0.00 401 LYS A C 18
ATOM 18114 O O . LYS A 1 38 ? 15.701 0.089 4.781 1.00 0.00 401 LYS A O 18
ATOM 18133 N N . TRP A 1 39 ? 15.041 -1.633 6.070 1.00 0.00 402 TRP A N 18
ATOM 18134 C CA . TRP A 1 39 ? 15.689 -1.122 7.273 1.00 0.00 402 TRP A CA 18
ATOM 18135 C C . TRP A 1 39 ? 16.642 -2.157 7.860 1.00 0.00 402 TRP A C 18
ATOM 18136 O O . TRP A 1 39 ? 16.219 -3.072 8.569 1.00 0.00 402 TRP A O 18
ATOM 18157 N N . CYS A 1 40 ? 17.928 -2.008 7.562 1.00 0.00 403 CYS A N 18
ATOM 18158 C CA . CYS A 1 40 ? 18.940 -2.932 8.060 1.00 0.00 403 CYS A CA 18
ATOM 18159 C C . CYS A 1 40 ? 18.664 -3.311 9.512 1.00 0.00 403 CYS A C 18
ATOM 18160 O O . CYS A 1 40 ? 18.610 -4.491 9.856 1.00 0.00 403 CYS A O 18
ATOM 18168 N N . SER A 1 41 ? 18.490 -2.301 10.359 1.00 0.00 404 SER A N 18
ATOM 18169 C CA . SER A 1 41 ? 18.224 -2.528 11.774 1.00 0.00 404 SER A CA 18
ATOM 18170 C C . SER A 1 41 ? 17.411 -3.803 11.977 1.00 0.00 404 SER A C 18
ATOM 18171 O O . SER A 1 41 ? 17.620 -4.540 12.941 1.00 0.00 404 SER A O 18
ATOM 18179 N N . LEU A 1 42 ? 16.482 -4.056 11.061 1.00 0.00 405 LEU A N 18
ATOM 18180 C CA . LEU A 1 42 ? 15.636 -5.241 11.138 1.00 0.00 405 LEU A CA 18
ATOM 18181 C C . LEU A 1 42 ? 16.146 -6.336 10.206 1.00 0.00 405 LEU A C 18
ATOM 18182 O O . LEU A 1 42 ? 16.830 -6.074 9.217 1.00 0.00 405 LEU A O 18
ATOM 18198 N N . PRO A 1 43 ? 15.805 -7.593 10.527 1.00 0.00 406 PRO A N 18
ATOM 18199 C CA . PRO A 1 43 ? 16.216 -8.752 9.730 1.00 0.00 406 PRO A CA 18
ATOM 18200 C C . PRO A 1 43 ? 15.515 -8.804 8.377 1.00 0.00 406 PRO A C 18
ATOM 18201 O O . PRO A 1 43 ? 14.288 -8.749 8.300 1.00 0.00 406 PRO A O 18
ATOM 18212 N N . TYR A 1 44 ? 16.302 -8.909 7.312 1.00 0.00 407 TYR A N 18
ATOM 18213 C CA . TYR A 1 44 ? 15.756 -8.966 5.961 1.00 0.00 407 TYR A CA 18
ATOM 18214 C C . TYR A 1 44 ? 14.534 -9.878 5.904 1.00 0.00 407 TYR A C 18
ATOM 18215 O O . TYR A 1 44 ? 13.506 -9.520 5.331 1.00 0.00 407 TYR A O 18
ATOM 18233 N N . GLU A 1 45 ? 14.656 -11.057 6.505 1.00 0.00 408 GLU A N 18
ATOM 18234 C CA . GLU A 1 45 ? 13.562 -12.021 6.524 1.00 0.00 408 GLU A CA 18
ATOM 18235 C C . GLU A 1 45 ? 12.245 -11.342 6.889 1.00 0.00 408 GLU A C 18
ATOM 18236 O O . GLU A 1 45 ? 11.194 -11.670 6.339 1.00 0.00 408 GLU A O 18
ATOM 18248 N N . GLU A 1 46 ? 12.312 -10.395 7.820 1.00 0.00 409 GLU A N 18
ATOM 18249 C CA . GLU A 1 46 ? 11.125 -9.672 8.259 1.00 0.00 409 GLU A CA 18
ATOM 18250 C C . GLU A 1 46 ? 10.827 -8.500 7.328 1.00 0.00 409 GLU A C 18
ATOM 18251 O O . GLU A 1 46 ? 10.308 -7.469 7.756 1.00 0.00 409 GLU A O 18
ATOM 18263 N N . SER A 1 47 ? 11.160 -8.666 6.051 1.00 0.00 410 SER A N 18
ATOM 18264 C CA . SER A 1 47 ? 10.932 -7.621 5.060 1.00 0.00 410 SER A CA 18
ATOM 18265 C C . SER A 1 47 ? 9.441 -7.352 4.887 1.00 0.00 410 SER A C 18
ATOM 18266 O O . SER A 1 47 ? 8.687 -8.220 4.444 1.00 0.00 410 SER A O 18
ATOM 18274 N N . THR A 1 48 ? 9.019 -6.141 5.240 1.00 0.00 411 THR A N 18
ATOM 18275 C CA . THR A 1 48 ? 7.618 -5.756 5.125 1.00 0.00 411 THR A CA 18
ATOM 18276 C C . THR A 1 48 ? 7.447 -4.584 4.166 1.00 0.00 411 THR A C 18
ATOM 18277 O O . THR A 1 48 ? 8.420 -3.929 3.791 1.00 0.00 411 THR A O 18
ATOM 18288 N N . TRP A 1 49 ? 6.205 -4.325 3.772 1.00 0.00 412 TRP A N 18
ATOM 18289 C CA . TRP A 1 49 ? 5.907 -3.231 2.855 1.00 0.00 412 TRP A CA 18
ATOM 18290 C C . TRP A 1 49 ? 4.960 -2.224 3.499 1.00 0.00 412 TRP A C 18
ATOM 18291 O O . TRP A 1 49 ? 3.745 -2.417 3.502 1.00 0.00 412 TRP A O 18
ATOM 18312 N N . GLU A 1 50 ? 5.525 -1.151 4.043 1.00 0.00 413 GLU A N 18
ATOM 18313 C CA . GLU A 1 50 ? 4.728 -0.115 4.690 1.00 0.00 413 GLU A CA 18
ATOM 18314 C C . GLU A 1 50 ? 3.942 0.691 3.660 1.00 0.00 413 GLU A C 18
ATOM 18315 O O . GLU A 1 50 ? 4.366 0.835 2.512 1.00 0.00 413 GLU A O 18
ATOM 18327 N N . LEU A 1 51 ? 2.795 1.214 4.077 1.00 0.00 414 LEU A N 18
ATOM 18328 C CA . LEU A 1 51 ? 1.948 2.006 3.191 1.00 0.00 414 LEU A CA 18
ATOM 18329 C C . LEU A 1 51 ? 2.603 3.343 2.863 1.00 0.00 414 LEU A C 18
ATOM 18330 O O . LEU A 1 51 ? 3.285 3.933 3.700 1.00 0.00 414 LEU A O 18
ATOM 18346 N N . GLU A 1 52 ? 2.389 3.817 1.639 1.00 0.00 415 GLU A N 18
ATOM 18347 C CA . GLU A 1 52 ? 2.958 5.086 1.201 1.00 0.00 415 GLU A CA 18
ATOM 18348 C C . GLU A 1 52 ? 2.770 6.163 2.266 1.00 0.00 415 GLU A C 18
ATOM 18349 O O . GLU A 1 52 ? 3.587 7.074 2.393 1.00 0.00 415 GLU A O 18
ATOM 18361 N N . GLU A 1 53 ? 1.686 6.050 3.028 1.00 0.00 416 GLU A N 18
ATOM 18362 C CA . GLU A 1 53 ? 1.389 7.014 4.081 1.00 0.00 416 GLU A CA 18
ATOM 18363 C C . GLU A 1 53 ? 2.502 7.040 5.124 1.00 0.00 416 GLU A C 18
ATOM 18364 O O . GLU A 1 53 ? 3.211 8.037 5.267 1.00 0.00 416 GLU A O 18
ATOM 18376 N N . ASP A 1 54 ? 2.649 5.938 5.851 1.00 0.00 417 ASP A N 18
ATOM 18377 C CA . ASP A 1 54 ? 3.675 5.833 6.882 1.00 0.00 417 ASP A CA 18
ATOM 18378 C C . ASP A 1 54 ? 5.056 6.135 6.307 1.00 0.00 417 ASP A C 18
ATOM 18379 O O . ASP A 1 54 ? 5.879 6.785 6.951 1.00 0.00 417 ASP A O 18
ATOM 18388 N N . VAL A 1 55 ? 5.303 5.657 5.091 1.00 0.00 418 VAL A N 18
ATOM 18389 C CA . VAL A 1 55 ? 6.583 5.876 4.429 1.00 0.00 418 VAL A CA 18
ATOM 18390 C C . VAL A 1 55 ? 6.749 7.336 4.023 1.00 0.00 418 VAL A C 18
ATOM 18391 O O . VAL A 1 55 ? 6.148 7.792 3.050 1.00 0.00 418 VAL A O 18
ATOM 18404 N N . ASP A 1 56 ? 7.569 8.063 4.774 1.00 0.00 419 ASP A N 18
ATOM 18405 C CA . ASP A 1 56 ? 7.816 9.472 4.491 1.00 0.00 419 ASP A CA 18
ATOM 18406 C C . ASP A 1 56 ? 7.940 9.712 2.990 1.00 0.00 419 ASP A C 18
ATOM 18407 O O . ASP A 1 56 ? 8.516 8.910 2.254 1.00 0.00 419 ASP A O 18
ATOM 18416 N N . PRO A 1 57 ? 7.385 10.840 2.522 1.00 0.00 420 PRO A N 18
ATOM 18417 C CA . PRO A 1 57 ? 7.420 11.211 1.105 1.00 0.00 420 PRO A CA 18
ATOM 18418 C C . PRO A 1 57 ? 8.821 11.591 0.639 1.00 0.00 420 PRO A C 18
ATOM 18419 O O . PRO A 1 57 ? 9.197 11.331 -0.504 1.00 0.00 420 PRO A O 18
ATOM 18430 N N . ALA A 1 58 ? 9.590 12.207 1.531 1.00 0.00 421 ALA A N 18
ATOM 18431 C CA . ALA A 1 58 ? 10.951 12.620 1.211 1.00 0.00 421 ALA A CA 18
ATOM 18432 C C . ALA A 1 58 ? 11.781 11.440 0.717 1.00 0.00 421 ALA A C 18
ATOM 18433 O O . ALA A 1 58 ? 12.540 11.560 -0.245 1.00 0.00 421 ALA A O 18
ATOM 18440 N N . LYS A 1 59 ? 11.632 10.299 1.381 1.00 0.00 422 LYS A N 18
ATOM 18441 C CA . LYS A 1 59 ? 12.367 9.095 1.010 1.00 0.00 422 LYS A CA 18
ATOM 18442 C C . LYS A 1 59 ? 11.980 8.632 -0.391 1.00 0.00 422 LYS A C 18
ATOM 18443 O O . LYS A 1 59 ? 12.841 8.420 -1.245 1.00 0.00 422 LYS A O 18
ATOM 18462 N N . VAL A 1 60 ? 10.680 8.477 -0.620 1.00 0.00 423 VAL A N 18
ATOM 18463 C CA . VAL A 1 60 ? 10.179 8.041 -1.918 1.00 0.00 423 VAL A CA 18
ATOM 18464 C C . VAL A 1 60 ? 10.884 8.775 -3.053 1.00 0.00 423 VAL A C 18
ATOM 18465 O O . VAL A 1 60 ? 11.406 8.153 -3.979 1.00 0.00 423 VAL A O 18
ATOM 18478 N N . LYS A 1 61 ? 10.896 10.101 -2.976 1.00 0.00 424 LYS A N 18
ATOM 18479 C CA . LYS A 1 61 ? 11.538 10.922 -3.996 1.00 0.00 424 LYS A CA 18
ATOM 18480 C C . LYS A 1 61 ? 12.900 10.349 -4.377 1.00 0.00 424 LYS A C 18
ATOM 18481 O O . LYS A 1 61 ? 13.193 10.153 -5.556 1.00 0.00 424 LYS A O 18
ATOM 18500 N N . GLU A 1 62 ? 13.727 10.083 -3.371 1.00 0.00 425 GLU A N 18
ATOM 18501 C CA . GLU A 1 62 ? 15.057 9.533 -3.602 1.00 0.00 425 GLU A CA 18
ATOM 18502 C C . GLU A 1 62 ? 14.985 8.281 -4.472 1.00 0.00 425 GLU A C 18
ATOM 18503 O O . GLU A 1 62 ? 15.612 8.209 -5.529 1.00 0.00 425 GLU A O 18
ATOM 18515 N N . PHE A 1 63 ? 14.216 7.296 -4.019 1.00 0.00 426 PHE A N 18
ATOM 18516 C CA . PHE A 1 63 ? 14.062 6.047 -4.754 1.00 0.00 426 PHE A CA 18
ATOM 18517 C C . PHE A 1 63 ? 13.586 6.310 -6.180 1.00 0.00 426 PHE A C 18
ATOM 18518 O O . PHE A 1 63 ? 14.141 5.775 -7.139 1.00 0.00 426 PHE A O 18
ATOM 18535 N N . GLU A 1 64 ? 12.553 7.136 -6.309 1.00 0.00 427 GLU A N 18
ATOM 18536 C CA . GLU A 1 64 ? 12.001 7.469 -7.617 1.00 0.00 427 GLU A CA 18
ATOM 18537 C C . GLU A 1 64 ? 13.114 7.711 -8.632 1.00 0.00 427 GLU A C 18
ATOM 18538 O O . GLU A 1 64 ? 13.109 7.140 -9.723 1.00 0.00 427 GLU A O 18
ATOM 18550 N N . SER A 1 65 ? 14.068 8.561 -8.265 1.00 0.00 428 SER A N 18
ATOM 18551 C CA . SER A 1 65 ? 15.186 8.883 -9.144 1.00 0.00 428 SER A CA 18
ATOM 18552 C C . SER A 1 65 ? 15.891 7.613 -9.612 1.00 0.00 428 SER A C 18
ATOM 18553 O O . SER A 1 65 ? 16.208 7.465 -10.793 1.00 0.00 428 SER A O 18
ATOM 18561 N N . LEU A 1 66 ? 16.134 6.700 -8.678 1.00 0.00 429 LEU A N 18
ATOM 18562 C CA . LEU A 1 66 ? 16.802 5.442 -8.993 1.00 0.00 429 LEU A CA 18
ATOM 18563 C C . LEU A 1 66 ? 15.792 4.381 -9.417 1.00 0.00 429 LEU A C 18
ATOM 18564 O O . LEU A 1 66 ? 15.540 3.424 -8.686 1.00 0.00 429 LEU A O 18
ATOM 18580 N N . GLN A 1 67 ? 15.220 4.557 -10.604 1.00 0.00 430 GLN A N 18
ATOM 18581 C CA . GLN A 1 67 ? 14.239 3.613 -11.126 1.00 0.00 430 GLN A CA 18
ATOM 18582 C C . GLN A 1 67 ? 14.805 2.839 -12.312 1.00 0.00 430 GLN A C 18
ATOM 18583 O O . GLN A 1 67 ? 15.900 3.132 -12.792 1.00 0.00 430 GLN A O 18
ATOM 18597 N N . VAL A 1 68 ? 14.051 1.850 -12.781 1.00 0.00 431 VAL A N 18
ATOM 18598 C CA . VAL A 1 68 ? 14.477 1.034 -13.912 1.00 0.00 431 VAL A CA 18
ATOM 18599 C C . VAL A 1 68 ? 13.389 0.961 -14.977 1.00 0.00 431 VAL A C 18
ATOM 18600 O O . VAL A 1 68 ? 12.199 1.010 -14.668 1.00 0.00 431 VAL A O 18
ATOM 18613 N N . GLY A 1 1 ? 26.843 20.876 10.048 1.00 0.00 364 GLY A N 19
ATOM 18614 C CA . GLY A 1 1 ? 27.030 22.315 10.025 1.00 0.00 364 GLY A CA 19
ATOM 18615 C C . GLY A 1 1 ? 26.142 23.031 11.024 1.00 0.00 364 GLY A C 19
ATOM 18616 O O . GLY A 1 1 ? 26.632 23.745 11.899 1.00 0.00 364 GLY A O 19
ATOM 18620 N N . SER A 1 2 ? 24.834 22.840 10.893 1.00 0.00 365 SER A N 19
ATOM 18621 C CA . SER A 1 2 ? 23.875 23.478 11.788 1.00 0.00 365 SER A CA 19
ATOM 18622 C C . SER A 1 2 ? 23.591 22.594 12.999 1.00 0.00 365 SER A C 19
ATOM 18623 O O . SER A 1 2 ? 23.843 21.389 12.974 1.00 0.00 365 SER A O 19
ATOM 18631 N N . SER A 1 3 ? 23.066 23.202 14.058 1.00 0.00 366 SER A N 19
ATOM 18632 C CA . SER A 1 3 ? 22.752 22.473 15.280 1.00 0.00 366 SER A CA 19
ATOM 18633 C C . SER A 1 3 ? 21.669 21.428 15.026 1.00 0.00 366 SER A C 19
ATOM 18634 O O . SER A 1 3 ? 21.892 20.231 15.205 1.00 0.00 366 SER A O 19
ATOM 18642 N N . GLY A 1 4 ? 20.495 21.891 14.607 1.00 0.00 367 GLY A N 19
ATOM 18643 C CA . GLY A 1 4 ? 19.395 20.984 14.335 1.00 0.00 367 GLY A CA 19
ATOM 18644 C C . GLY A 1 4 ? 19.161 20.001 15.465 1.00 0.00 367 GLY A C 19
ATOM 18645 O O . GLY A 1 4 ? 19.461 18.814 15.336 1.00 0.00 367 GLY A O 19
ATOM 18649 N N . SER A 1 5 ? 18.625 20.495 16.576 1.00 0.00 368 SER A N 19
ATOM 18650 C CA . SER A 1 5 ? 18.356 19.653 17.735 1.00 0.00 368 SER A CA 19
ATOM 18651 C C . SER A 1 5 ? 16.866 19.347 17.851 1.00 0.00 368 SER A C 19
ATOM 18652 O O . SER A 1 5 ? 16.298 19.372 18.943 1.00 0.00 368 SER A O 19
ATOM 18660 N N . SER A 1 6 ? 16.238 19.059 16.715 1.00 0.00 369 SER A N 19
ATOM 18661 C CA . SER A 1 6 ? 14.812 18.752 16.687 1.00 0.00 369 SER A CA 19
ATOM 18662 C C . SER A 1 6 ? 14.490 17.584 17.614 1.00 0.00 369 SER A C 19
ATOM 18663 O O . SER A 1 6 ? 13.727 17.727 18.569 1.00 0.00 369 SER A O 19
ATOM 18671 N N . GLY A 1 7 ? 15.077 16.426 17.323 1.00 0.00 370 GLY A N 19
ATOM 18672 C CA . GLY A 1 7 ? 14.840 15.249 18.139 1.00 0.00 370 GLY A CA 19
ATOM 18673 C C . GLY A 1 7 ? 13.967 14.226 17.441 1.00 0.00 370 GLY A C 19
ATOM 18674 O O . GLY A 1 7 ? 13.014 14.582 16.748 1.00 0.00 370 GLY A O 19
ATOM 18678 N N . ASN A 1 8 ? 14.293 12.950 17.621 1.00 0.00 371 ASN A N 19
ATOM 18679 C CA . ASN A 1 8 ? 13.532 11.872 17.001 1.00 0.00 371 ASN A CA 19
ATOM 18680 C C . ASN A 1 8 ? 12.797 11.048 18.054 1.00 0.00 371 ASN A C 19
ATOM 18681 O O . ASN A 1 8 ? 13.275 10.009 18.510 1.00 0.00 371 ASN A O 19
ATOM 18692 N N . PRO A 1 9 ? 11.606 11.522 18.450 1.00 0.00 372 PRO A N 19
ATOM 18693 C CA . PRO A 1 9 ? 10.779 10.844 19.453 1.00 0.00 372 PRO A CA 19
ATOM 18694 C C . PRO A 1 9 ? 10.196 9.534 18.935 1.00 0.00 372 PRO A C 19
ATOM 18695 O O . PRO A 1 9 ? 9.452 8.853 19.641 1.00 0.00 372 PRO A O 19
ATOM 18706 N N . ASP A 1 10 ? 10.539 9.187 17.699 1.00 0.00 373 ASP A N 19
ATOM 18707 C CA . ASP A 1 10 ? 10.050 7.957 17.087 1.00 0.00 373 ASP A CA 19
ATOM 18708 C C . ASP A 1 10 ? 11.158 6.911 17.010 1.00 0.00 373 ASP A C 19
ATOM 18709 O O . ASP A 1 10 ? 12.310 7.187 17.346 1.00 0.00 373 ASP A O 19
ATOM 18718 N N . TYR A 1 11 ? 10.802 5.711 16.568 1.00 0.00 374 TYR A N 19
ATOM 18719 C CA . TYR A 1 11 ? 11.765 4.622 16.450 1.00 0.00 374 TYR A CA 19
ATOM 18720 C C . TYR A 1 11 ? 12.804 4.928 15.376 1.00 0.00 374 TYR A C 19
ATOM 18721 O O . TYR A 1 11 ? 12.604 5.803 14.533 1.00 0.00 374 TYR A O 19
ATOM 18739 N N . VAL A 1 12 ? 13.915 4.199 15.412 1.00 0.00 375 VAL A N 19
ATOM 18740 C CA . VAL A 1 12 ? 14.986 4.390 14.441 1.00 0.00 375 VAL A CA 19
ATOM 18741 C C . VAL A 1 12 ? 14.428 4.775 13.076 1.00 0.00 375 VAL A C 19
ATOM 18742 O O . VAL A 1 12 ? 13.365 4.303 12.673 1.00 0.00 375 VAL A O 19
ATOM 18755 N N . GLU A 1 13 ? 15.153 5.635 12.367 1.00 0.00 376 GLU A N 19
ATOM 18756 C CA . GLU A 1 13 ? 14.730 6.083 11.046 1.00 0.00 376 GLU A CA 19
ATOM 18757 C C . GLU A 1 13 ? 14.877 4.965 10.019 1.00 0.00 376 GLU A C 19
ATOM 18758 O O . GLU A 1 13 ? 15.691 4.056 10.185 1.00 0.00 376 GLU A O 19
ATOM 18770 N N . VAL A 1 14 ? 14.082 5.037 8.956 1.00 0.00 377 VAL A N 19
ATOM 18771 C CA . VAL A 1 14 ? 14.123 4.032 7.900 1.00 0.00 377 VAL A CA 19
ATOM 18772 C C . VAL A 1 14 ? 15.421 4.121 7.107 1.00 0.00 377 VAL A C 19
ATOM 18773 O O . VAL A 1 14 ? 15.882 5.211 6.769 1.00 0.00 377 VAL A O 19
ATOM 18786 N N . ASP A 1 15 ? 16.008 2.966 6.813 1.00 0.00 378 ASP A N 19
ATOM 18787 C CA . ASP A 1 15 ? 17.254 2.912 6.057 1.00 0.00 378 ASP A CA 19
ATOM 18788 C C . ASP A 1 15 ? 17.042 3.391 4.625 1.00 0.00 378 ASP A C 19
ATOM 18789 O O . ASP A 1 15 ? 17.673 4.352 4.182 1.00 0.00 378 ASP A O 19
ATOM 18798 N N . ARG A 1 16 ? 16.152 2.716 3.905 1.00 0.00 379 ARG A N 19
ATOM 18799 C CA . ARG A 1 16 ? 15.859 3.072 2.522 1.00 0.00 379 ARG A CA 19
ATOM 18800 C C . ARG A 1 16 ? 14.722 2.218 1.970 1.00 0.00 379 ARG A C 19
ATOM 18801 O O . ARG A 1 16 ? 14.117 1.428 2.696 1.00 0.00 379 ARG A O 19
ATOM 18822 N N . ILE A 1 17 ? 14.436 2.383 0.683 1.00 0.00 380 ILE A N 19
ATOM 18823 C CA . ILE A 1 17 ? 13.372 1.627 0.035 1.00 0.00 380 ILE A CA 19
ATOM 18824 C C . ILE A 1 17 ? 13.936 0.658 -0.998 1.00 0.00 380 ILE A C 19
ATOM 18825 O O . ILE A 1 17 ? 14.829 1.008 -1.771 1.00 0.00 380 ILE A O 19
ATOM 18841 N N . LEU A 1 18 ? 13.410 -0.561 -1.007 1.00 0.00 381 LEU A N 19
ATOM 18842 C CA . LEU A 1 18 ? 13.860 -1.582 -1.947 1.00 0.00 381 LEU A CA 19
ATOM 18843 C C . LEU A 1 18 ? 13.055 -1.523 -3.242 1.00 0.00 381 LEU A C 19
ATOM 18844 O O . LEU A 1 18 ? 13.604 -1.267 -4.313 1.00 0.00 381 LEU A O 19
ATOM 18860 N N . GLU A 1 19 ? 11.751 -1.759 -3.134 1.00 0.00 382 GLU A N 19
ATOM 18861 C CA . GLU A 1 19 ? 10.872 -1.731 -4.296 1.00 0.00 382 GLU A CA 19
ATOM 18862 C C . GLU A 1 19 ? 9.450 -1.348 -3.894 1.00 0.00 382 GLU A C 19
ATOM 18863 O O . GLU A 1 19 ? 9.074 -1.453 -2.727 1.00 0.00 382 GLU A O 19
ATOM 18875 N N . VAL A 1 20 ? 8.665 -0.903 -4.870 1.00 0.00 383 VAL A N 19
ATOM 18876 C CA . VAL A 1 20 ? 7.285 -0.505 -4.619 1.00 0.00 383 VAL A CA 19
ATOM 18877 C C . VAL A 1 20 ? 6.309 -1.387 -5.390 1.00 0.00 383 VAL A C 19
ATOM 18878 O O . VAL A 1 20 ? 6.399 -1.510 -6.611 1.00 0.00 383 VAL A O 19
ATOM 18891 N N . ALA A 1 21 ? 5.377 -1.999 -4.668 1.00 0.00 384 ALA A N 19
ATOM 18892 C CA . ALA A 1 21 ? 4.382 -2.868 -5.284 1.00 0.00 384 ALA A CA 19
ATOM 18893 C C . ALA A 1 21 ? 2.970 -2.347 -5.038 1.00 0.00 384 ALA A C 19
ATOM 18894 O O . ALA A 1 21 ? 2.710 -1.677 -4.039 1.00 0.00 384 ALA A O 19
ATOM 18901 N N . HIS A 1 22 ? 2.061 -2.660 -5.956 1.00 0.00 385 HIS A N 19
ATOM 18902 C CA . HIS A 1 22 ? 0.674 -2.222 -5.839 1.00 0.00 385 HIS A CA 19
ATOM 18903 C C . HIS A 1 22 ? -0.277 -3.415 -5.880 1.00 0.00 385 HIS A C 19
ATOM 18904 O O . HIS A 1 22 ? -0.278 -4.189 -6.837 1.00 0.00 385 HIS A O 19
ATOM 18918 N N . THR A 1 23 ? -1.085 -3.557 -4.834 1.00 0.00 386 THR A N 19
ATOM 18919 C CA . THR A 1 23 ? -2.039 -4.655 -4.749 1.00 0.00 386 THR A CA 19
ATOM 18920 C C . THR A 1 23 ? -3.385 -4.175 -4.219 1.00 0.00 386 THR A C 19
ATOM 18921 O O . THR A 1 23 ? -3.449 -3.266 -3.391 1.00 0.00 386 THR A O 19
ATOM 18932 N N . LYS A 1 24 ? -4.459 -4.791 -4.701 1.00 0.00 387 LYS A N 19
ATOM 18933 C CA . LYS A 1 24 ? -5.805 -4.428 -4.274 1.00 0.00 387 LYS A CA 19
ATOM 18934 C C . LYS A 1 24 ? -6.161 -5.108 -2.956 1.00 0.00 387 LYS A C 19
ATOM 18935 O O . LYS A 1 24 ? -5.501 -6.061 -2.541 1.00 0.00 387 LYS A O 19
ATOM 18954 N N . ASP A 1 25 ? -7.207 -4.614 -2.304 1.00 0.00 388 ASP A N 19
ATOM 18955 C CA . ASP A 1 25 ? -7.651 -5.176 -1.034 1.00 0.00 388 ASP A CA 19
ATOM 18956 C C . ASP A 1 25 ? -8.813 -6.142 -1.244 1.00 0.00 388 ASP A C 19
ATOM 18957 O O . ASP A 1 25 ? -9.314 -6.293 -2.358 1.00 0.00 388 ASP A O 19
ATOM 18966 N N . ALA A 1 26 ? -9.236 -6.794 -0.166 1.00 0.00 389 ALA A N 19
ATOM 18967 C CA . ALA A 1 26 ? -10.339 -7.745 -0.232 1.00 0.00 389 ALA A CA 19
ATOM 18968 C C . ALA A 1 26 ? -11.582 -7.193 0.457 1.00 0.00 389 ALA A C 19
ATOM 18969 O O . ALA A 1 26 ? -12.689 -7.286 -0.072 1.00 0.00 389 ALA A O 19
ATOM 18976 N N . GLU A 1 27 ? -11.391 -6.617 1.641 1.00 0.00 390 GLU A N 19
ATOM 18977 C CA . GLU A 1 27 ? -12.498 -6.051 2.402 1.00 0.00 390 GLU A CA 19
ATOM 18978 C C . GLU A 1 27 ? -13.174 -4.926 1.624 1.00 0.00 390 GLU A C 19
ATOM 18979 O O . GLU A 1 27 ? -14.401 -4.860 1.543 1.00 0.00 390 GLU A O 19
ATOM 18991 N N . THR A 1 28 ? -12.364 -4.040 1.053 1.00 0.00 391 THR A N 19
ATOM 18992 C CA . THR A 1 28 ? -12.882 -2.916 0.283 1.00 0.00 3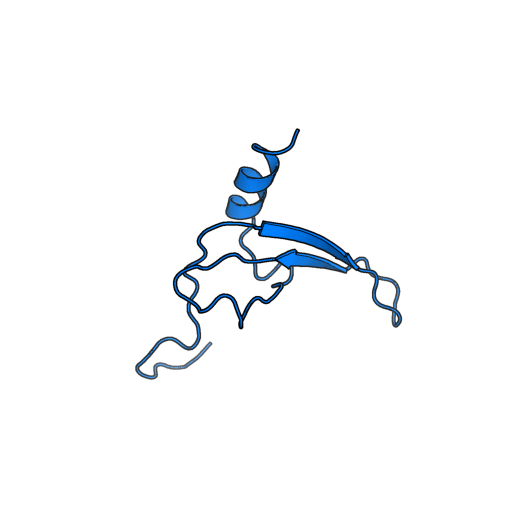91 THR A CA 19
ATOM 18993 C C . THR A 1 28 ? -12.814 -3.197 -1.214 1.00 0.00 391 THR A C 19
ATOM 18994 O O . THR A 1 28 ? -13.822 -3.123 -1.915 1.00 0.00 391 THR A O 19
ATOM 19005 N N . GLY A 1 29 ? -11.618 -3.519 -1.697 1.00 0.00 392 GLY A N 19
ATOM 19006 C CA . GLY A 1 29 ? -11.442 -3.807 -3.109 1.00 0.00 392 GLY A CA 19
ATOM 19007 C C . GLY A 1 29 ? -10.904 -2.618 -3.880 1.00 0.00 392 GLY A C 19
ATOM 19008 O O . GLY A 1 29 ? -11.335 -2.351 -5.001 1.00 0.00 392 GLY A O 19
ATOM 19012 N N . GLU A 1 30 ? -9.961 -1.901 -3.277 1.00 0.00 393 GLU A N 19
ATOM 19013 C CA . GLU A 1 30 ? -9.366 -0.732 -3.914 1.00 0.00 393 GLU A CA 19
ATOM 19014 C C . GLU A 1 30 ? -7.880 -0.955 -4.180 1.00 0.00 393 GLU A C 19
ATOM 19015 O O . GLU A 1 30 ? -7.209 -1.676 -3.443 1.00 0.00 393 GLU A O 19
ATOM 19027 N N . GLU A 1 31 ? -7.374 -0.330 -5.239 1.00 0.00 394 GLU A N 19
ATOM 19028 C CA . GLU A 1 31 ? -5.968 -0.461 -5.604 1.00 0.00 394 GLU A CA 19
ATOM 19029 C C . GLU A 1 31 ? -5.069 0.139 -4.527 1.00 0.00 394 GLU A C 19
ATOM 19030 O O . GLU A 1 31 ? -4.776 1.335 -4.543 1.00 0.00 394 GLU A O 19
ATOM 19042 N N . VAL A 1 32 ? -4.634 -0.699 -3.592 1.00 0.00 395 VAL A N 19
ATOM 19043 C CA . VAL A 1 32 ? -3.768 -0.252 -2.507 1.00 0.00 395 VAL A CA 19
ATOM 19044 C C . VAL A 1 32 ? -2.301 -0.308 -2.917 1.00 0.00 395 VAL A C 19
ATOM 19045 O O . VAL A 1 32 ? -1.821 -1.330 -3.410 1.00 0.00 395 VAL A O 19
ATOM 19058 N N . THR A 1 33 ? -1.592 0.797 -2.710 1.00 0.00 396 THR A N 19
ATOM 19059 C CA . THR A 1 33 ? -0.179 0.874 -3.058 1.00 0.00 396 THR A CA 19
ATOM 19060 C C . THR A 1 33 ? 0.702 0.539 -1.860 1.00 0.00 396 THR A C 19
ATOM 19061 O O . THR A 1 33 ? 0.725 1.270 -0.869 1.00 0.00 396 THR A O 19
ATOM 19072 N N . HIS A 1 34 ? 1.428 -0.571 -1.957 1.00 0.00 397 HIS A N 19
ATOM 19073 C CA . HIS A 1 34 ? 2.312 -1.002 -0.881 1.00 0.00 397 HIS A CA 19
ATOM 19074 C C . HIS A 1 34 ? 3.764 -0.660 -1.200 1.00 0.00 397 HIS A C 19
ATOM 19075 O O . HIS A 1 34 ? 4.190 -0.733 -2.353 1.00 0.00 397 HIS A O 19
ATOM 19089 N N . TYR A 1 35 ? 4.519 -0.286 -0.173 1.00 0.00 398 TYR A N 19
ATOM 19090 C CA . TYR A 1 35 ? 5.922 0.070 -0.345 1.00 0.00 398 TYR A CA 19
ATOM 19091 C C . TYR A 1 35 ? 6.816 -0.796 0.537 1.00 0.00 398 TYR A C 19
ATOM 19092 O O . TYR A 1 35 ? 6.641 -0.852 1.754 1.00 0.00 398 TYR A O 19
ATOM 19110 N N . LEU A 1 36 ? 7.777 -1.469 -0.087 1.00 0.00 399 LEU A N 19
ATOM 19111 C CA . LEU A 1 36 ? 8.701 -2.333 0.639 1.00 0.00 399 LEU A CA 19
ATOM 19112 C C . LEU A 1 36 ? 9.664 -1.508 1.489 1.00 0.00 399 LEU A C 19
ATOM 19113 O O . LEU A 1 36 ? 10.684 -1.027 0.998 1.00 0.00 399 LEU A O 19
ATOM 19129 N N . VAL A 1 37 ? 9.332 -1.352 2.766 1.00 0.00 400 VAL A N 19
ATOM 19130 C CA . VAL A 1 37 ? 10.168 -0.589 3.685 1.00 0.00 400 VAL A CA 19
ATOM 19131 C C . VAL A 1 37 ? 11.393 -1.392 4.108 1.00 0.00 400 VAL A C 19
ATOM 19132 O O . VAL A 1 37 ? 11.274 -2.444 4.737 1.00 0.00 400 VAL A O 19
ATOM 19145 N N . LYS A 1 38 ? 12.573 -0.888 3.761 1.00 0.00 401 LYS A N 19
ATOM 19146 C CA . LYS A 1 38 ? 13.822 -1.556 4.105 1.00 0.00 401 LYS A CA 19
ATOM 19147 C C . LYS A 1 38 ? 14.521 -0.842 5.258 1.00 0.00 401 LYS A C 19
ATOM 19148 O O . LYS A 1 38 ? 15.083 0.239 5.081 1.00 0.00 401 LYS A O 19
ATOM 19167 N N . TRP A 1 39 ? 14.483 -1.453 6.436 1.00 0.00 402 TRP A N 19
ATOM 19168 C CA . TRP A 1 39 ? 15.114 -0.875 7.617 1.00 0.00 402 TRP A CA 19
ATOM 19169 C C . TRP A 1 39 ? 16.112 -1.850 8.233 1.00 0.00 402 TRP A C 19
ATOM 19170 O O . TRP A 1 39 ? 15.726 -2.799 8.916 1.00 0.00 402 TRP A O 19
ATOM 19191 N N . CYS A 1 40 ? 17.395 -1.609 7.987 1.00 0.00 403 CYS A N 19
ATOM 19192 C CA . CYS A 1 40 ? 18.449 -2.467 8.518 1.00 0.00 403 CYS A CA 19
ATOM 19193 C C . CYS A 1 40 ? 18.157 -2.858 9.962 1.00 0.00 403 CYS A C 19
ATOM 19194 O O . CYS A 1 40 ? 18.181 -4.037 10.314 1.00 0.00 403 CYS A O 19
ATOM 19202 N N . SER A 1 41 ? 17.881 -1.860 10.796 1.00 0.00 404 SER A N 19
ATOM 19203 C CA . SER A 1 41 ? 17.589 -2.099 12.204 1.00 0.00 404 SER A CA 19
ATOM 19204 C C . SER A 1 41 ? 16.861 -3.426 12.391 1.00 0.00 404 SER A C 19
ATOM 19205 O O . SER A 1 41 ? 17.143 -4.176 13.327 1.00 0.00 404 SER A O 19
ATOM 19213 N N . LEU A 1 42 ? 15.924 -3.711 11.494 1.00 0.00 405 LEU A N 19
ATOM 19214 C CA . LEU A 1 42 ? 15.154 -4.948 11.557 1.00 0.00 405 LEU A CA 19
ATOM 19215 C C . LEU A 1 42 ? 15.770 -6.020 10.664 1.00 0.00 405 LEU A C 19
ATOM 19216 O O . LEU A 1 42 ? 16.511 -5.729 9.724 1.00 0.00 405 LEU A O 19
ATOM 19232 N N . PRO A 1 43 ? 15.457 -7.290 10.960 1.00 0.00 406 PRO A N 19
ATOM 19233 C CA . PRO A 1 43 ? 15.968 -8.430 10.193 1.00 0.00 406 PRO A CA 19
ATOM 19234 C C . PRO A 1 43 ? 15.365 -8.505 8.795 1.00 0.00 406 PRO A C 19
ATOM 19235 O O . PRO A 1 43 ? 14.145 -8.565 8.636 1.00 0.00 406 PRO A O 19
ATOM 19246 N N . TYR A 1 44 ? 16.226 -8.501 7.783 1.00 0.00 407 TYR A N 19
ATOM 19247 C CA . TYR A 1 44 ? 15.777 -8.567 6.398 1.00 0.00 407 TYR A CA 19
ATOM 19248 C C . TYR A 1 44 ? 14.607 -9.533 6.249 1.00 0.00 407 TYR A C 19
ATOM 19249 O O . TYR A 1 44 ? 13.515 -9.143 5.837 1.00 0.00 407 TYR A O 19
ATOM 19267 N N . GLU A 1 45 ? 14.844 -10.797 6.588 1.00 0.00 408 GLU A N 19
ATOM 19268 C CA . GLU A 1 45 ? 13.809 -11.820 6.493 1.00 0.00 408 GLU A CA 19
ATOM 19269 C C . GLU A 1 45 ? 12.435 -11.234 6.802 1.00 0.00 408 GLU A C 19
ATOM 19270 O O . GLU A 1 45 ? 11.435 -11.617 6.194 1.00 0.00 408 GLU A O 19
ATOM 19282 N N . GLU A 1 46 ? 12.394 -10.304 7.751 1.00 0.00 409 GLU A N 19
ATOM 19283 C CA . GLU A 1 46 ? 11.142 -9.667 8.142 1.00 0.00 409 GLU A CA 19
ATOM 19284 C C . GLU A 1 46 ? 10.893 -8.406 7.318 1.00 0.00 409 GLU A C 19
ATOM 19285 O O . GLU A 1 46 ? 10.525 -7.363 7.857 1.00 0.00 409 GLU A O 19
ATOM 19297 N N . SER A 1 47 ? 11.097 -8.512 6.009 1.00 0.00 410 SER A N 19
ATOM 19298 C CA . SER A 1 47 ? 10.899 -7.380 5.111 1.00 0.00 410 SER A CA 19
ATOM 19299 C C . SER A 1 47 ? 9.415 -7.149 4.847 1.00 0.00 410 SER A C 19
ATOM 19300 O O . SER A 1 47 ? 8.782 -7.893 4.097 1.00 0.00 410 SER A O 19
ATOM 19308 N N . THR A 1 48 ? 8.863 -6.112 5.470 1.00 0.00 411 THR A N 19
ATOM 19309 C CA . THR A 1 48 ? 7.454 -5.782 5.304 1.00 0.00 411 THR A CA 19
ATOM 19310 C C . THR A 1 48 ? 7.266 -4.670 4.278 1.00 0.00 411 THR A C 19
ATOM 19311 O O . THR A 1 48 ? 8.233 -4.043 3.845 1.00 0.00 411 THR A O 19
ATOM 19322 N N . TRP A 1 49 ? 6.017 -4.430 3.895 1.00 0.00 412 TRP A N 19
ATOM 19323 C CA . TRP A 1 49 ? 5.703 -3.392 2.920 1.00 0.00 412 TRP A CA 19
ATOM 19324 C C . TRP A 1 49 ? 4.705 -2.392 3.492 1.00 0.00 412 TRP A C 19
ATOM 19325 O O . TRP A 1 49 ? 3.494 -2.569 3.365 1.00 0.00 412 TRP A O 19
ATOM 19346 N N . GLU A 1 50 ? 5.221 -1.341 4.121 1.00 0.00 413 GLU A N 19
ATOM 19347 C CA . GLU A 1 50 ? 4.372 -0.313 4.712 1.00 0.00 413 GLU A CA 19
ATOM 19348 C C . GLU A 1 50 ? 3.618 0.458 3.633 1.00 0.00 413 GLU A C 19
ATOM 19349 O O . GLU A 1 50 ? 4.099 0.605 2.508 1.00 0.00 413 GLU A O 19
ATOM 19361 N N . LEU A 1 51 ? 2.434 0.947 3.982 1.00 0.00 414 LEU A N 19
ATOM 19362 C CA . LEU A 1 51 ? 1.611 1.703 3.043 1.00 0.00 414 LEU A CA 19
ATOM 19363 C C . LEU A 1 51 ? 2.372 2.909 2.501 1.00 0.00 414 LEU A C 19
ATOM 19364 O O . LEU A 1 51 ? 3.479 3.207 2.947 1.00 0.00 414 LEU A O 19
ATOM 19380 N N . GLU A 1 52 ? 1.769 3.598 1.537 1.00 0.00 415 GLU A N 19
ATOM 19381 C CA . GLU A 1 52 ? 2.390 4.772 0.936 1.00 0.00 415 GLU A CA 19
ATOM 19382 C C . GLU A 1 52 ? 2.413 5.939 1.919 1.00 0.00 415 GLU A C 19
ATOM 19383 O O . GLU A 1 52 ? 3.357 6.728 1.939 1.00 0.00 415 GLU A O 19
ATOM 19395 N N . GLU A 1 53 ? 1.365 6.042 2.731 1.00 0.00 416 GLU A N 19
ATOM 19396 C CA . GLU A 1 53 ? 1.265 7.113 3.715 1.00 0.00 416 GLU A CA 19
ATOM 19397 C C . GLU A 1 53 ? 1.998 6.742 5.001 1.00 0.00 416 GLU A C 19
ATOM 19398 O O . GLU A 1 53 ? 1.535 7.042 6.101 1.00 0.00 416 GLU A O 19
ATOM 19410 N N . ASP A 1 54 ? 3.144 6.086 4.853 1.00 0.00 417 ASP A N 19
ATOM 19411 C CA . ASP A 1 54 ? 3.943 5.674 6.001 1.00 0.00 417 ASP A CA 19
ATOM 19412 C C . ASP A 1 5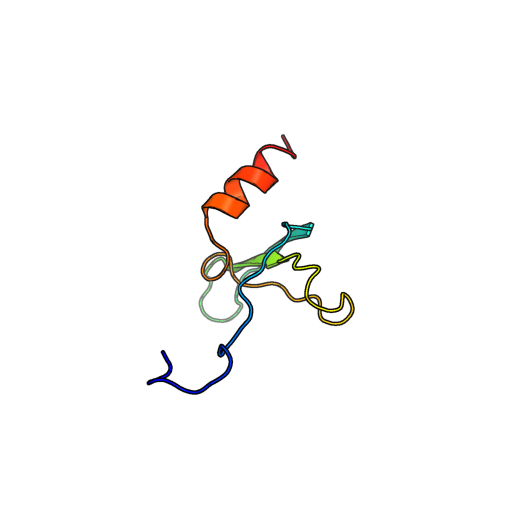4 ? 5.417 5.998 5.782 1.00 0.00 417 ASP A C 19
ATOM 19413 O O . ASP A 1 54 ? 6.120 6.401 6.710 1.00 0.00 417 ASP A O 19
ATOM 19422 N N . VAL A 1 55 ? 5.881 5.820 4.549 1.00 0.00 418 VAL A N 19
ATOM 19423 C CA . VAL A 1 55 ? 7.272 6.093 4.208 1.00 0.00 418 VAL A CA 19
ATOM 19424 C C . VAL A 1 55 ? 7.510 7.589 4.030 1.00 0.00 418 VAL A C 19
ATOM 19425 O O . VAL A 1 55 ? 6.669 8.301 3.481 1.00 0.00 418 VAL A O 19
ATOM 19438 N N . ASP A 1 56 ? 8.661 8.058 4.497 1.00 0.00 419 ASP A N 19
ATOM 19439 C CA . ASP A 1 56 ? 9.012 9.469 4.388 1.00 0.00 419 ASP A CA 19
ATOM 19440 C C . ASP A 1 56 ? 8.984 9.926 2.933 1.00 0.00 419 ASP A C 19
ATOM 19441 O O . ASP A 1 56 ? 9.389 9.203 2.022 1.00 0.00 419 ASP A O 19
ATOM 19450 N N . PRO A 1 57 ? 8.493 11.153 2.707 1.00 0.00 420 PRO A N 19
ATOM 19451 C CA . PRO A 1 57 ? 8.399 11.733 1.364 1.00 0.00 420 PRO A CA 19
ATOM 19452 C C . PRO A 1 57 ? 9.768 12.067 0.780 1.00 0.00 420 PRO A C 19
ATOM 19453 O O . PRO A 1 57 ? 9.898 12.317 -0.418 1.00 0.00 420 PRO A O 19
ATOM 19464 N N . ALA A 1 58 ? 10.786 12.069 1.634 1.00 0.00 421 ALA A N 19
ATOM 19465 C CA . ALA A 1 58 ? 12.145 12.369 1.202 1.00 0.00 421 ALA A CA 19
ATOM 19466 C C . ALA A 1 58 ? 12.806 11.144 0.578 1.00 0.00 421 ALA A C 19
ATOM 19467 O O . ALA A 1 58 ? 13.555 11.257 -0.393 1.00 0.00 421 ALA A O 19
ATOM 19474 N N . LYS A 1 59 ? 12.525 9.974 1.142 1.00 0.00 422 LYS A N 19
ATOM 19475 C CA . LYS A 1 59 ? 13.091 8.727 0.641 1.00 0.00 422 LYS A CA 19
ATOM 19476 C C . LYS A 1 59 ? 12.451 8.334 -0.687 1.00 0.00 422 LYS A C 19
ATOM 19477 O O . LYS A 1 59 ? 13.146 8.016 -1.652 1.00 0.00 422 LYS A O 19
ATOM 19496 N N . VAL A 1 60 ? 11.123 8.358 -0.728 1.00 0.00 423 VAL A N 19
ATOM 19497 C CA . VAL A 1 60 ? 10.389 8.006 -1.938 1.00 0.00 423 VAL A CA 19
ATOM 19498 C C . VAL A 1 60 ? 10.882 8.814 -3.134 1.00 0.00 423 VAL A C 19
ATOM 19499 O O . VAL A 1 60 ? 11.113 8.268 -4.213 1.00 0.00 423 VAL A O 19
ATOM 19512 N N . LYS A 1 61 ? 11.041 10.118 -2.935 1.00 0.00 424 LYS A N 19
ATOM 19513 C CA . LYS A 1 61 ? 11.509 11.002 -3.996 1.00 0.00 424 LYS A CA 19
ATOM 19514 C C . LYS A 1 61 ? 12.830 10.507 -4.575 1.00 0.00 424 LYS A C 19
ATOM 19515 O O . LYS A 1 61 ? 12.969 10.359 -5.789 1.00 0.00 424 LYS A O 19
ATOM 19534 N N . GLU A 1 62 ? 13.796 10.251 -3.698 1.00 0.00 425 GLU A N 19
ATOM 19535 C CA . GLU A 1 62 ? 15.106 9.771 -4.124 1.00 0.00 425 GLU A CA 19
ATOM 19536 C C . GLU A 1 62 ? 14.990 8.414 -4.813 1.00 0.00 425 GLU A C 19
ATOM 19537 O O . GLU A 1 62 ? 15.465 8.232 -5.934 1.00 0.00 425 GLU A O 19
ATOM 19549 N N . PHE A 1 63 ? 14.357 7.464 -4.133 1.00 0.00 426 PHE A N 19
ATOM 19550 C CA . PHE A 1 63 ? 14.180 6.123 -4.677 1.00 0.00 426 PHE A CA 19
ATOM 19551 C C . PHE A 1 63 ? 13.688 6.182 -6.121 1.00 0.00 426 PHE A C 19
ATOM 19552 O O . PHE A 1 63 ? 14.294 5.597 -7.017 1.00 0.00 426 PHE A O 19
ATOM 19569 N N . GLU A 1 64 ? 12.586 6.893 -6.335 1.00 0.00 427 GLU A N 19
ATOM 19570 C CA . GLU A 1 64 ? 12.012 7.027 -7.669 1.00 0.00 427 GLU A CA 19
ATOM 19571 C C . GLU A 1 64 ? 12.964 7.774 -8.598 1.00 0.00 427 GLU A C 19
ATOM 19572 O O . GLU A 1 64 ? 13.265 7.312 -9.698 1.00 0.00 427 GLU A O 19
ATOM 19584 N N . SER A 1 65 ? 13.434 8.933 -8.147 1.00 0.00 428 SER A N 19
ATOM 19585 C CA . SER A 1 65 ? 14.348 9.747 -8.939 1.00 0.00 428 SER A CA 19
ATOM 19586 C C . SER A 1 65 ? 15.451 8.888 -9.549 1.00 0.00 428 SER A C 19
ATOM 19587 O O . SER A 1 65 ? 15.737 8.981 -10.744 1.00 0.00 428 SER A O 19
ATOM 19595 N N . LEU A 1 66 ? 16.067 8.052 -8.721 1.00 0.00 429 LEU A N 19
ATOM 19596 C CA . LEU A 1 66 ? 17.140 7.175 -9.178 1.00 0.00 429 LEU A CA 19
ATOM 19597 C C . LEU A 1 66 ? 16.823 6.600 -10.555 1.00 0.00 429 LEU A C 19
ATOM 19598 O O . LEU A 1 66 ? 17.625 6.710 -11.483 1.00 0.00 429 LEU A O 19
ATOM 19614 N N . GLN A 1 67 ? 15.650 5.989 -10.680 1.00 0.00 430 GLN A N 19
ATOM 19615 C CA . GLN A 1 67 ? 15.228 5.398 -11.945 1.00 0.00 430 GLN A CA 19
ATOM 19616 C C . GLN A 1 67 ? 14.583 6.445 -12.847 1.00 0.00 430 GLN A C 19
ATOM 19617 O O . GLN A 1 67 ? 13.361 6.590 -12.873 1.00 0.00 430 GLN A O 19
ATOM 19631 N N . VAL A 1 68 ? 15.414 7.175 -13.585 1.00 0.00 431 VAL A N 19
ATOM 19632 C CA . VAL A 1 68 ? 14.925 8.210 -14.489 1.00 0.00 431 VAL A CA 19
ATOM 19633 C C . VAL A 1 68 ? 13.669 7.751 -15.220 1.00 0.00 431 VAL A C 19
ATOM 19634 O O . VAL A 1 68 ? 12.563 8.196 -14.914 1.00 0.00 431 VAL A O 19
ATOM 19647 N N . GLY A 1 1 ? 22.754 11.702 5.807 1.00 0.00 364 GLY A N 20
ATOM 19648 C CA . GLY A 1 1 ? 23.559 11.917 6.995 1.00 0.00 364 GLY A CA 20
ATOM 19649 C C . GLY A 1 1 ? 22.866 12.801 8.013 1.00 0.00 364 GLY A C 20
ATOM 19650 O O . GLY A 1 1 ? 21.887 12.393 8.636 1.00 0.00 364 GLY A O 20
ATOM 19654 N N . SER A 1 2 ? 23.377 14.017 8.183 1.00 0.00 365 SER A N 20
ATOM 19655 C CA . SER A 1 2 ? 22.804 14.960 9.137 1.00 0.00 365 SER A CA 20
ATOM 19656 C C . SER A 1 2 ? 21.281 14.965 9.047 1.00 0.00 365 SER A C 20
ATOM 19657 O O . SER A 1 2 ? 20.711 15.205 7.983 1.00 0.00 365 SER A O 20
ATOM 19665 N N . SER A 1 3 ? 20.628 14.698 10.174 1.00 0.00 366 SER A N 20
ATOM 19666 C CA . SER A 1 3 ? 19.171 14.668 10.223 1.00 0.00 366 SER A CA 20
ATOM 19667 C C . SER A 1 3 ? 18.652 15.430 11.439 1.00 0.00 366 SER A C 20
ATOM 19668 O O . SER A 1 3 ? 17.892 16.388 11.308 1.00 0.00 366 SER A O 20
ATOM 19676 N N . GLY A 1 4 ? 19.071 14.996 12.624 1.00 0.00 367 GLY A N 20
ATOM 19677 C CA . GLY A 1 4 ? 18.640 15.647 13.848 1.00 0.00 367 GLY A CA 20
ATOM 19678 C C . GLY A 1 4 ? 17.131 15.694 13.979 1.00 0.00 367 GLY A C 20
ATOM 19679 O O . GLY A 1 4 ? 16.568 16.704 14.400 1.00 0.00 367 GLY A O 20
ATOM 19683 N N . SER A 1 5 ? 16.472 14.598 13.615 1.00 0.00 368 SER A N 20
ATOM 19684 C CA . SER A 1 5 ? 15.018 14.520 13.688 1.00 0.00 368 SER A CA 20
ATOM 19685 C C . SER A 1 5 ? 14.569 14.046 15.067 1.00 0.00 368 SER A C 20
ATOM 19686 O O . SER A 1 5 ? 13.649 13.236 15.188 1.00 0.00 368 SER A O 20
ATOM 19694 N N . SER A 1 6 ? 15.224 14.557 16.104 1.00 0.00 369 SER A N 20
ATOM 19695 C CA . SER A 1 6 ? 14.896 14.184 17.475 1.00 0.00 369 SER A CA 20
ATOM 19696 C C . SER A 1 6 ? 13.467 14.592 17.822 1.00 0.00 369 SER A C 20
ATOM 19697 O O . SER A 1 6 ? 13.230 15.682 18.341 1.00 0.00 369 SER A O 20
ATOM 19705 N N . GLY A 1 7 ? 12.518 13.708 17.530 1.00 0.00 370 GLY A N 20
ATOM 19706 C CA . GLY A 1 7 ? 11.125 13.993 17.817 1.00 0.00 370 GLY A CA 20
ATOM 19707 C C . GLY A 1 7 ? 10.459 12.889 18.613 1.00 0.00 370 GLY A C 20
ATOM 19708 O O . GLY A 1 7 ? 10.321 12.989 19.831 1.00 0.00 370 GLY A O 20
ATOM 19712 N N . ASN A 1 8 ? 10.042 11.832 17.922 1.00 0.00 371 ASN A N 20
ATOM 19713 C CA . ASN A 1 8 ? 9.384 10.705 18.572 1.00 0.00 371 ASN A CA 20
ATOM 19714 C C . ASN A 1 8 ? 10.405 9.658 19.009 1.00 0.00 371 ASN A C 20
ATOM 19715 O O . ASN A 1 8 ? 11.521 9.590 18.495 1.00 0.00 371 ASN A O 20
ATOM 19726 N N . PRO A 1 9 ? 10.014 8.820 19.981 1.00 0.00 372 PRO A N 20
ATOM 19727 C CA . PRO A 1 9 ? 10.879 7.760 20.508 1.00 0.00 372 PRO A CA 20
ATOM 19728 C C . PRO A 1 9 ? 11.104 6.640 19.498 1.00 0.00 372 PRO A C 20
ATOM 19729 O O . PRO A 1 9 ? 11.817 5.675 19.775 1.00 0.00 372 PRO A O 20
ATOM 19740 N N . ASP A 1 10 ? 10.492 6.774 18.326 1.00 0.00 373 ASP A N 20
ATOM 19741 C CA . ASP A 1 10 ? 10.627 5.774 17.274 1.00 0.00 373 ASP A CA 20
ATOM 19742 C C . ASP A 1 10 ? 12.092 5.404 17.060 1.00 0.00 373 ASP A C 20
ATOM 19743 O O . ASP A 1 10 ? 12.864 6.184 16.502 1.00 0.00 373 ASP A O 20
ATOM 19752 N N . TYR A 1 11 ? 12.468 4.212 17.509 1.00 0.00 374 TYR A N 20
ATOM 19753 C CA . TYR A 1 11 ? 13.840 3.741 17.370 1.00 0.00 374 TYR A CA 20
ATOM 19754 C C . TYR A 1 11 ? 14.139 3.351 15.925 1.00 0.00 374 TYR A C 20
ATOM 19755 O O . TYR A 1 11 ? 15.223 3.621 15.408 1.00 0.00 374 TYR A O 20
ATOM 19773 N N . VAL A 1 12 ? 13.168 2.713 15.278 1.00 0.00 375 VAL A N 20
ATOM 19774 C CA . VAL A 1 12 ? 13.324 2.287 13.893 1.00 0.00 375 VAL A CA 20
ATOM 19775 C C . VAL A 1 12 ? 13.933 3.396 13.042 1.00 0.00 375 VAL A C 20
ATOM 19776 O O . VAL A 1 12 ? 13.606 4.570 13.210 1.00 0.00 375 VAL A O 20
ATOM 19789 N N . GLU A 1 13 ? 14.821 3.014 12.129 1.00 0.00 376 GLU A N 20
ATOM 19790 C CA . GLU A 1 13 ? 15.476 3.977 11.252 1.00 0.00 376 GLU A CA 20
ATOM 19791 C C . GLU A 1 13 ? 15.465 3.490 9.805 1.00 0.00 376 GLU A C 20
ATOM 19792 O O . GLU A 1 13 ? 16.354 2.752 9.380 1.00 0.00 376 GLU A O 20
ATOM 19804 N N . VAL A 1 14 ? 14.453 3.909 9.053 1.00 0.00 377 VAL A N 20
ATOM 19805 C CA . VAL A 1 14 ? 14.326 3.518 7.654 1.00 0.00 377 VAL A CA 20
ATOM 19806 C C . VAL A 1 14 ? 15.618 3.780 6.891 1.00 0.00 377 VAL A C 20
ATOM 19807 O O . VAL A 1 14 ? 15.929 4.922 6.550 1.00 0.00 377 VAL A O 20
ATOM 19820 N N . ASP A 1 15 ? 16.368 2.717 6.624 1.00 0.00 378 ASP A N 20
ATOM 19821 C CA . ASP A 1 15 ? 17.628 2.831 5.898 1.00 0.00 378 ASP A CA 20
ATOM 19822 C C . ASP A 1 15 ? 17.387 3.282 4.460 1.00 0.00 378 ASP A C 20
ATOM 19823 O O . ASP A 1 15 ? 17.982 4.255 3.997 1.00 0.00 378 ASP A O 20
ATOM 19832 N N . ARG A 1 16 ? 16.513 2.568 3.760 1.00 0.00 379 ARG A N 20
ATOM 19833 C CA . ARG A 1 16 ? 16.196 2.893 2.374 1.00 0.00 379 ARG A CA 20
ATOM 19834 C C . ARG A 1 16 ? 15.081 1.994 1.846 1.00 0.00 379 ARG A C 20
ATOM 19835 O O . ARG A 1 16 ? 14.659 1.052 2.518 1.00 0.00 379 ARG A O 20
ATOM 19856 N N . ILE A 1 17 ? 14.609 2.292 0.641 1.00 0.00 380 ILE A N 20
ATOM 19857 C CA . ILE A 1 17 ? 13.545 1.511 0.023 1.00 0.00 380 ILE A CA 20
ATOM 19858 C C . ILE A 1 17 ? 14.095 0.595 -1.065 1.00 0.00 380 ILE A C 20
ATOM 19859 O O . ILE A 1 17 ? 15.018 0.963 -1.794 1.00 0.00 380 ILE A O 20
ATOM 19875 N N . LEU A 1 18 ? 13.523 -0.599 -1.171 1.00 0.00 381 LEU A N 20
ATOM 19876 C CA . LEU A 1 18 ? 13.955 -1.568 -2.172 1.00 0.00 381 LEU A CA 20
ATOM 19877 C C . LEU A 1 18 ? 13.152 -1.415 -3.460 1.00 0.00 381 LEU A C 20
ATOM 19878 O O . LEU A 1 18 ? 13.707 -1.112 -4.515 1.00 0.00 381 LEU A O 20
ATOM 19894 N N . GLU A 1 19 ? 11.843 -1.625 -3.364 1.00 0.00 382 GLU A N 20
ATOM 19895 C CA . GLU A 1 19 ? 10.964 -1.509 -4.521 1.00 0.00 382 GLU A CA 20
ATOM 19896 C C . GLU A 1 19 ? 9.556 -1.102 -4.097 1.00 0.00 382 GLU A C 20
ATOM 19897 O O . GLU A 1 19 ? 9.239 -1.067 -2.908 1.00 0.00 382 GLU A O 20
ATOM 19909 N N . VAL A 1 20 ? 8.715 -0.793 -5.079 1.00 0.00 383 VAL A N 20
ATOM 19910 C CA . VAL A 1 20 ? 7.340 -0.389 -4.809 1.00 0.00 383 VAL A CA 20
ATOM 19911 C C . VAL A 1 20 ? 6.348 -1.309 -5.511 1.00 0.00 383 VAL A C 20
ATOM 19912 O O . VAL A 1 20 ? 6.612 -1.801 -6.608 1.00 0.00 383 VAL A O 20
ATOM 19925 N N . ALA A 1 21 ? 5.206 -1.537 -4.871 1.00 0.00 384 ALA A N 20
ATOM 19926 C CA . ALA A 1 21 ? 4.173 -2.396 -5.435 1.00 0.00 384 ALA A CA 20
ATOM 19927 C C . ALA A 1 21 ? 2.813 -1.706 -5.416 1.00 0.00 384 ALA A C 20
ATOM 19928 O O . ALA A 1 21 ? 2.454 -1.047 -4.439 1.00 0.00 384 ALA A O 20
ATOM 19935 N N . HIS A 1 22 ? 2.060 -1.861 -6.500 1.00 0.00 385 HIS A N 20
ATOM 19936 C CA . HIS A 1 22 ? 0.739 -1.252 -6.607 1.00 0.00 385 HIS A CA 20
ATOM 19937 C C . HIS A 1 22 ? -0.353 -2.317 -6.597 1.00 0.00 385 HIS A C 20
ATOM 19938 O O . HIS A 1 22 ? -0.324 -3.260 -7.389 1.00 0.00 385 HIS A O 20
ATOM 19952 N N . THR A 1 23 ? -1.317 -2.162 -5.694 1.00 0.00 386 THR A N 20
ATOM 19953 C CA . THR A 1 23 ? -2.417 -3.111 -5.580 1.00 0.00 386 THR A CA 20
ATOM 19954 C C . THR A 1 23 ? -3.760 -2.392 -5.531 1.00 0.00 386 THR A C 20
ATOM 19955 O O . THR A 1 23 ? -3.853 -1.257 -5.063 1.00 0.00 386 THR A O 20
ATOM 19966 N N . LYS A 1 24 ? -4.801 -3.060 -6.018 1.00 0.00 387 LYS A N 20
ATOM 19967 C CA . LYS A 1 24 ? -6.141 -2.486 -6.029 1.00 0.00 387 LYS A CA 20
ATOM 19968 C C . LYS A 1 24 ? -7.068 -3.250 -5.089 1.00 0.00 387 LYS A C 20
ATOM 19969 O O . LYS A 1 24 ? -7.390 -4.414 -5.330 1.00 0.00 387 LYS A O 20
ATOM 19988 N N . ASP A 1 25 ? -7.495 -2.588 -4.019 1.00 0.00 388 ASP A N 20
ATOM 19989 C CA . ASP A 1 25 ? -8.387 -3.205 -3.044 1.00 0.00 388 ASP A CA 20
ATOM 19990 C C . ASP A 1 25 ? -9.647 -3.736 -3.721 1.00 0.00 388 ASP A C 20
ATOM 19991 O O . ASP A 1 25 ? -10.422 -2.974 -4.297 1.00 0.00 388 ASP A O 20
ATOM 20000 N N . ALA A 1 26 ? -9.843 -5.048 -3.647 1.00 0.00 389 ALA A N 20
ATOM 20001 C CA . ALA A 1 26 ? -11.009 -5.681 -4.251 1.00 0.00 389 ALA A CA 20
ATOM 20002 C C . ALA A 1 26 ? -12.193 -5.683 -3.290 1.00 0.00 389 ALA A C 20
ATOM 20003 O O . ALA A 1 26 ? -12.845 -6.708 -3.096 1.00 0.00 389 ALA A O 20
ATOM 20010 N N . GLU A 1 27 ? -12.464 -4.527 -2.691 1.00 0.00 390 GLU A N 20
ATOM 20011 C CA . GLU A 1 27 ? -13.569 -4.397 -1.748 1.00 0.00 390 GLU A CA 20
ATOM 20012 C C . GLU A 1 27 ? -14.371 -3.128 -2.022 1.00 0.00 390 GLU A C 20
ATOM 20013 O O . GLU A 1 27 ? -15.586 -3.176 -2.214 1.00 0.00 390 GLU A O 20
ATOM 20025 N N . THR A 1 28 ? -13.681 -1.991 -2.037 1.00 0.00 391 THR A N 20
ATOM 20026 C CA . THR A 1 28 ? -14.328 -0.709 -2.285 1.00 0.00 391 THR A CA 20
ATOM 20027 C C . THR A 1 28 ? -13.663 0.027 -3.443 1.00 0.00 391 THR A C 20
ATOM 20028 O O . THR A 1 28 ? -13.669 1.256 -3.495 1.00 0.00 391 THR A O 20
ATOM 20039 N N . GLY A 1 29 ? -13.091 -0.734 -4.372 1.00 0.00 392 GLY A N 20
ATOM 20040 C CA . GLY A 1 29 ? -12.431 -0.135 -5.517 1.00 0.00 392 GLY A CA 20
ATOM 20041 C C . GLY A 1 29 ? -11.480 0.977 -5.122 1.00 0.00 392 GLY A C 20
ATOM 20042 O O . GLY A 1 29 ? -11.350 1.972 -5.835 1.00 0.00 392 GLY A O 20
ATOM 20046 N N . GLU A 1 30 ? -10.816 0.809 -3.983 1.00 0.00 393 GLU A N 20
ATOM 20047 C CA . GLU A 1 30 ? -9.874 1.810 -3.495 1.00 0.00 393 GLU A CA 20
ATOM 20048 C C . GLU A 1 30 ? -8.463 1.520 -3.998 1.00 0.00 393 GLU A C 20
ATOM 20049 O O . GLU A 1 30 ? -8.180 0.428 -4.490 1.00 0.00 393 GLU A O 20
ATOM 20061 N N . GLU A 1 31 ? -7.582 2.508 -3.872 1.00 0.00 394 GLU A N 20
ATOM 20062 C CA . GLU A 1 31 ? -6.200 2.360 -4.315 1.00 0.00 394 GLU A CA 20
ATOM 20063 C C . GLU A 1 31 ? -5.275 2.089 -3.132 1.00 0.00 394 GLU A C 20
ATOM 20064 O O . GLU A 1 31 ? -5.359 2.754 -2.099 1.00 0.00 394 GLU A O 20
ATOM 20076 N N . VAL A 1 32 ? -4.393 1.108 -3.291 1.00 0.00 395 VAL A N 20
ATOM 20077 C CA . VAL A 1 32 ? -3.451 0.749 -2.238 1.00 0.00 395 VAL A CA 20
ATOM 20078 C C . VAL A 1 32 ? -2.058 0.502 -2.806 1.00 0.00 395 VAL A C 20
ATOM 20079 O O . VAL A 1 32 ? -1.863 -0.382 -3.641 1.00 0.00 395 VAL A O 20
ATOM 20092 N N . THR A 1 33 ? -1.090 1.290 -2.348 1.00 0.00 396 THR A N 20
ATOM 20093 C CA . THR A 1 33 ? 0.286 1.158 -2.811 1.00 0.00 396 THR A CA 20
ATOM 20094 C C . THR A 1 33 ? 1.211 0.743 -1.674 1.00 0.00 396 THR A C 20
ATOM 20095 O O . THR A 1 33 ? 1.375 1.471 -0.695 1.00 0.00 396 THR A O 20
ATOM 20106 N N . HIS A 1 34 ? 1.817 -0.433 -1.809 1.00 0.00 397 HIS A N 20
ATOM 20107 C CA . HIS A 1 34 ? 2.728 -0.946 -0.792 1.00 0.00 397 HIS A CA 20
ATOM 20108 C C . HIS A 1 34 ? 4.176 -0.616 -1.144 1.00 0.00 397 HIS A C 20
ATOM 20109 O O . HIS A 1 34 ? 4.604 -0.796 -2.285 1.00 0.00 397 HIS A O 20
ATOM 20123 N N . TYR A 1 35 ? 4.924 -0.133 -0.159 1.00 0.00 398 TYR A N 20
ATOM 20124 C CA . TYR A 1 35 ? 6.322 0.224 -0.366 1.00 0.00 398 TYR A CA 20
ATOM 20125 C C . TYR A 1 35 ? 7.239 -0.654 0.479 1.00 0.00 398 TYR A C 20
ATOM 20126 O O . TYR A 1 35 ? 7.220 -0.590 1.710 1.00 0.00 398 TYR A O 20
ATOM 20144 N N . LEU A 1 36 ? 8.043 -1.474 -0.189 1.00 0.00 399 LEU A N 20
ATOM 20145 C CA . LEU A 1 36 ? 8.970 -2.366 0.499 1.00 0.00 399 LEU A CA 20
ATOM 20146 C C . LEU A 1 36 ? 10.077 -1.575 1.188 1.00 0.00 399 LEU A C 20
ATOM 20147 O O . LEU A 1 36 ? 11.099 -1.257 0.579 1.00 0.00 399 LEU A O 20
ATOM 20163 N N . VAL A 1 37 ? 9.868 -1.260 2.462 1.00 0.00 400 VAL A N 20
ATOM 20164 C CA . VAL A 1 37 ? 10.850 -0.509 3.236 1.00 0.00 400 VAL A CA 20
ATOM 20165 C C . VAL A 1 37 ? 12.013 -1.399 3.658 1.00 0.00 400 VAL A C 20
ATOM 20166 O O . VAL A 1 37 ? 11.814 -2.517 4.135 1.00 0.00 400 VAL A O 20
ATOM 20179 N N . LYS A 1 38 ? 13.230 -0.895 3.482 1.00 0.00 401 LYS A N 20
ATOM 20180 C CA . LYS A 1 38 ? 14.428 -1.642 3.846 1.00 0.00 401 LYS A CA 20
ATOM 20181 C C . LYS A 1 38 ? 15.171 -0.957 4.988 1.00 0.00 401 LYS A C 20
ATOM 20182 O O . LYS A 1 38 ? 15.859 0.043 4.782 1.00 0.00 401 LYS A O 20
ATOM 20201 N N . TRP A 1 39 ? 15.027 -1.500 6.192 1.00 0.00 402 TRP A N 20
ATOM 20202 C CA . TRP A 1 39 ? 15.685 -0.941 7.367 1.00 0.00 402 TRP A CA 20
ATOM 20203 C C . TRP A 1 39 ? 16.688 -1.929 7.951 1.00 0.00 402 TRP A C 20
ATOM 20204 O O . TRP A 1 39 ? 16.519 -3.143 7.831 1.00 0.00 402 TRP A O 20
ATOM 20225 N N . CYS A 1 40 ? 17.732 -1.403 8.583 1.00 0.00 403 CYS A N 20
ATOM 20226 C CA . CYS A 1 40 ? 18.763 -2.240 9.186 1.00 0.00 403 CYS A CA 20
ATOM 20227 C C . CYS A 1 40 ? 18.349 -2.691 10.583 1.00 0.00 403 CYS A C 20
ATOM 20228 O O . CYS A 1 40 ? 18.285 -3.887 10.867 1.00 0.00 403 CYS A O 20
ATOM 20236 N N . SER A 1 41 ? 18.072 -1.724 11.452 1.00 0.00 404 SER A N 20
ATOM 20237 C CA . SER A 1 41 ? 17.670 -2.021 12.822 1.00 0.00 404 SER A CA 20
ATOM 20238 C C . SER A 1 41 ? 16.872 -3.320 12.885 1.00 0.00 404 SER A C 20
ATOM 20239 O O . SER A 1 41 ? 17.048 -4.127 13.799 1.00 0.00 404 SER A O 20
ATOM 20247 N N . LEU A 1 42 ? 15.994 -3.515 11.908 1.00 0.00 405 LEU A N 20
ATOM 20248 C CA . LEU A 1 42 ? 15.167 -4.716 11.850 1.00 0.00 405 LEU A CA 20
ATOM 20249 C C . LEU A 1 42 ? 15.800 -5.770 10.947 1.00 0.00 405 LEU A C 20
ATOM 20250 O O . LEU A 1 42 ? 16.590 -5.464 10.054 1.00 0.00 405 LEU A O 20
ATOM 20266 N N . PRO A 1 43 ? 15.445 -7.042 11.182 1.00 0.00 406 PRO A N 20
ATOM 20267 C CA . PRO A 1 43 ? 15.964 -8.167 10.399 1.00 0.00 406 PRO A CA 20
ATOM 20268 C C . PRO A 1 43 ? 15.426 -8.177 8.972 1.00 0.00 406 PRO A C 20
ATOM 20269 O O . PRO A 1 43 ? 14.216 -8.249 8.755 1.00 0.00 406 PRO A O 20
ATOM 20280 N N . TYR A 1 44 ? 16.331 -8.104 8.003 1.00 0.00 407 TYR A N 20
ATOM 20281 C CA . TYR A 1 44 ? 15.947 -8.103 6.596 1.00 0.00 407 TYR A CA 20
ATOM 20282 C C . TYR A 1 44 ? 14.819 -9.098 6.339 1.00 0.00 407 TYR A C 20
ATOM 20283 O O . TYR A 1 44 ? 13.750 -8.729 5.854 1.00 0.00 407 TYR A O 20
ATOM 20301 N N . GLU A 1 45 ? 15.067 -10.362 6.669 1.00 0.00 408 GLU A N 20
ATOM 20302 C CA . GLU A 1 45 ? 14.074 -11.411 6.474 1.00 0.00 408 GLU A CA 20
ATOM 20303 C C . GLU A 1 45 ? 12.663 -10.874 6.700 1.00 0.00 408 GLU A C 20
ATOM 20304 O O . GLU A 1 45 ? 11.719 -11.275 6.020 1.00 0.00 408 GLU A O 20
ATOM 20316 N N . GLU A 1 46 ? 12.530 -9.964 7.660 1.00 0.00 409 GLU A N 20
ATOM 20317 C CA . GLU A 1 46 ? 11.235 -9.373 7.977 1.00 0.00 409 GLU A CA 20
ATOM 20318 C C . GLU A 1 46 ? 10.947 -8.177 7.073 1.00 0.00 409 GLU A C 20
ATOM 20319 O O . GLU A 1 46 ? 10.396 -7.170 7.515 1.00 0.00 409 GLU A O 20
ATOM 20331 N N . SER A 1 47 ? 11.326 -8.298 5.804 1.00 0.00 410 SER A N 20
ATOM 20332 C CA . SER A 1 47 ? 11.112 -7.227 4.838 1.00 0.00 410 SER A CA 20
ATOM 20333 C C . SER A 1 47 ? 9.623 -6.958 4.644 1.00 0.00 410 SER A C 20
ATOM 20334 O O . SER A 1 47 ? 8.930 -7.704 3.951 1.00 0.00 410 SER A O 20
ATOM 20342 N N . THR A 1 48 ? 9.136 -5.887 5.262 1.00 0.00 411 THR A N 20
ATOM 20343 C CA . THR A 1 48 ? 7.729 -5.519 5.159 1.00 0.00 411 THR A CA 20
ATOM 20344 C C . THR A 1 48 ? 7.527 -4.397 4.147 1.00 0.00 411 THR A C 20
ATOM 20345 O O . THR A 1 48 ? 8.490 -3.796 3.672 1.00 0.00 411 THR A O 20
ATOM 20356 N N . TRP A 1 49 ? 6.269 -4.121 3.821 1.00 0.00 412 TRP A N 20
ATOM 20357 C CA . TRP A 1 49 ? 5.941 -3.070 2.865 1.00 0.00 412 TRP A CA 20
ATOM 20358 C C . TRP A 1 49 ? 5.005 -2.040 3.488 1.00 0.00 412 TRP A C 20
ATOM 20359 O O . TRP A 1 49 ? 3.784 -2.176 3.419 1.00 0.00 412 TRP A O 20
ATOM 20380 N N . GLU A 1 50 ? 5.587 -1.010 4.096 1.00 0.00 413 GLU A N 20
ATOM 20381 C CA . GLU A 1 50 ? 4.803 0.042 4.732 1.00 0.00 413 GLU A CA 20
ATOM 20382 C C . GLU A 1 50 ? 4.060 0.873 3.689 1.00 0.00 413 GLU A C 20
ATOM 20383 O O . GLU A 1 50 ? 4.600 1.183 2.626 1.00 0.00 413 GLU A O 20
ATOM 20395 N N . LEU A 1 51 ? 2.819 1.230 4.001 1.00 0.00 414 LEU A N 20
ATOM 20396 C CA . LEU A 1 51 ? 2.001 2.024 3.091 1.00 0.00 414 LEU A CA 20
ATOM 20397 C C . LEU A 1 51 ? 2.596 3.415 2.896 1.00 0.00 414 LEU A C 20
ATOM 20398 O O . LEU A 1 51 ? 3.154 3.997 3.826 1.00 0.00 414 LEU A O 20
ATOM 20414 N N . GLU A 1 52 ? 2.471 3.942 1.683 1.00 0.00 415 GLU A N 20
ATOM 20415 C CA . GLU A 1 52 ? 2.996 5.266 1.367 1.00 0.00 415 GLU A CA 20
ATOM 20416 C C . GLU A 1 52 ? 2.876 6.199 2.569 1.00 0.00 415 GLU A C 20
ATOM 20417 O O . GLU A 1 52 ? 3.760 7.016 2.823 1.00 0.00 415 GLU A O 20
ATOM 20429 N N . GLU A 1 53 ? 1.774 6.070 3.303 1.00 0.00 416 GLU A N 20
ATOM 20430 C CA . GLU A 1 53 ? 1.538 6.903 4.476 1.00 0.00 416 GLU A CA 20
ATOM 20431 C C . GLU A 1 53 ? 2.742 6.878 5.413 1.00 0.00 416 GLU A C 20
ATOM 20432 O O . GLU A 1 53 ? 3.386 7.902 5.641 1.00 0.00 416 GLU A O 20
ATOM 20444 N N . ASP A 1 54 ? 3.038 5.701 5.953 1.00 0.00 417 ASP A N 20
ATOM 20445 C CA . ASP A 1 54 ? 4.165 5.541 6.866 1.00 0.00 417 ASP A CA 20
ATOM 20446 C C . ASP A 1 54 ? 5.467 5.980 6.204 1.00 0.00 417 ASP A C 20
ATOM 20447 O O . ASP A 1 54 ? 6.284 6.670 6.814 1.00 0.00 417 ASP A O 20
ATOM 20456 N N . VAL A 1 55 ? 5.655 5.574 4.952 1.00 0.00 418 VAL A N 20
ATOM 20457 C CA . VAL A 1 55 ? 6.858 5.926 4.207 1.00 0.00 418 VAL A CA 20
ATOM 20458 C C . VAL A 1 55 ? 6.846 7.397 3.806 1.00 0.00 418 VAL A C 20
ATOM 20459 O O . VAL A 1 55 ? 6.213 7.777 2.820 1.00 0.00 418 VAL A O 20
ATOM 20472 N N . ASP A 1 56 ? 7.549 8.220 4.576 1.00 0.00 419 ASP A N 20
ATOM 20473 C CA . ASP A 1 56 ? 7.621 9.650 4.300 1.00 0.00 419 ASP A CA 20
ATOM 20474 C C . ASP A 1 56 ? 7.687 9.912 2.799 1.00 0.00 419 ASP A C 20
ATOM 20475 O O . ASP A 1 56 ? 8.182 9.094 2.022 1.00 0.00 419 ASP A O 20
ATOM 20484 N N . PRO A 1 57 ? 7.174 11.078 2.378 1.00 0.00 420 PRO A N 20
ATOM 20485 C CA . PRO A 1 57 ? 7.163 11.474 0.967 1.00 0.00 420 PRO A CA 20
ATOM 20486 C C . PRO A 1 57 ? 8.559 11.785 0.440 1.00 0.00 420 PRO A C 20
ATOM 20487 O O . PRO A 1 57 ? 8.821 11.673 -0.757 1.00 0.00 420 PRO A O 20
ATOM 20498 N N . ALA A 1 58 ? 9.453 12.176 1.343 1.00 0.00 421 ALA A N 20
ATOM 20499 C CA . ALA A 1 58 ? 10.824 12.500 0.969 1.00 0.00 421 ALA A CA 20
ATOM 20500 C C . ALA A 1 58 ? 11.578 11.256 0.511 1.00 0.00 421 ALA A C 20
ATOM 20501 O O . ALA A 1 58 ? 12.208 11.254 -0.547 1.00 0.00 421 ALA A O 20
ATOM 20508 N N . LYS A 1 59 ? 11.510 10.200 1.314 1.00 0.00 422 LYS A N 20
ATOM 20509 C CA . LYS A 1 59 ? 12.185 8.948 0.991 1.00 0.00 422 LYS A CA 20
ATOM 20510 C C . LYS A 1 59 ? 11.744 8.428 -0.373 1.00 0.00 422 LYS A C 20
ATOM 20511 O O . LYS A 1 59 ? 12.568 8.010 -1.186 1.00 0.00 422 LYS A O 20
ATOM 20530 N N . VAL A 1 60 ? 10.437 8.458 -0.619 1.00 0.00 423 VAL A N 20
ATOM 20531 C CA . VAL A 1 60 ? 9.887 7.991 -1.886 1.00 0.00 423 VAL A CA 20
ATOM 20532 C C . VAL A 1 60 ? 10.630 8.606 -3.067 1.00 0.00 423 VAL A C 20
ATOM 20533 O O . VAL A 1 60 ? 10.924 7.927 -4.051 1.00 0.00 423 VAL A O 20
ATOM 20546 N N . LYS A 1 61 ? 10.932 9.895 -2.963 1.00 0.00 424 LYS A N 20
ATOM 20547 C CA . LYS A 1 61 ? 11.643 10.603 -4.021 1.00 0.00 424 LYS A CA 20
ATOM 20548 C C . LYS A 1 61 ? 12.955 9.902 -4.358 1.00 0.00 424 LYS A C 20
ATOM 20549 O O . LYS A 1 61 ? 13.297 9.737 -5.528 1.00 0.00 424 LYS A O 20
ATOM 20568 N N . GLU A 1 62 ? 13.684 9.492 -3.325 1.00 0.00 425 GLU A N 20
ATOM 20569 C CA . GLU A 1 62 ? 14.958 8.809 -3.513 1.00 0.00 425 GLU A CA 20
ATOM 20570 C C . GLU A 1 62 ? 14.816 7.656 -4.503 1.00 0.00 425 GLU A C 20
ATOM 20571 O O . GLU A 1 62 ? 15.477 7.631 -5.542 1.00 0.00 425 GLU A O 20
ATOM 20583 N N . PHE A 1 63 ? 13.950 6.704 -4.173 1.00 0.00 426 PHE A N 20
ATOM 20584 C CA . PHE A 1 63 ? 13.722 5.548 -5.032 1.00 0.00 426 PHE A CA 20
ATOM 20585 C C . PHE A 1 63 ? 13.406 5.984 -6.460 1.00 0.00 426 PHE A C 20
ATOM 20586 O O . PHE A 1 63 ? 13.947 5.438 -7.420 1.00 0.00 426 PHE A O 20
ATOM 20603 N N . GLU A 1 64 ? 12.525 6.972 -6.589 1.00 0.00 427 GLU A N 20
ATOM 20604 C CA . GLU A 1 64 ? 12.136 7.480 -7.899 1.00 0.00 427 GLU A CA 20
ATOM 20605 C C . GLU A 1 64 ? 13.359 7.921 -8.697 1.00 0.00 427 GLU A C 20
ATOM 20606 O O . GLU A 1 64 ? 13.491 7.603 -9.879 1.00 0.00 427 GLU A O 20
ATOM 20618 N N . SER A 1 65 ? 14.252 8.657 -8.042 1.00 0.00 428 SER A N 20
ATOM 20619 C CA . SER A 1 65 ? 15.463 9.146 -8.690 1.00 0.00 428 SER A CA 20
ATOM 20620 C C . SER A 1 65 ? 16.214 8.005 -9.370 1.00 0.00 428 SER A C 20
ATOM 20621 O O . SER A 1 65 ? 16.632 8.122 -10.523 1.00 0.00 428 SER A O 20
ATOM 20629 N N . LEU A 1 66 ? 16.381 6.903 -8.649 1.00 0.00 429 LEU A N 20
ATOM 20630 C CA . LEU A 1 66 ? 17.082 5.739 -9.181 1.00 0.00 429 LEU A CA 20
ATOM 20631 C C . LEU A 1 66 ? 16.818 5.580 -10.675 1.00 0.00 429 LEU A C 20
ATOM 20632 O O . LEU A 1 66 ? 17.749 5.441 -11.467 1.00 0.00 429 LEU A O 20
ATOM 20648 N N . GLN A 1 67 ? 15.543 5.605 -11.051 1.00 0.00 430 GLN A N 20
ATOM 20649 C CA . GLN A 1 67 ? 15.157 5.465 -12.450 1.00 0.00 430 GLN A CA 20
ATOM 20650 C C . GLN A 1 67 ? 15.938 6.437 -13.330 1.00 0.00 430 GLN A C 20
ATOM 20651 O O . GLN A 1 67 ? 15.985 7.637 -13.057 1.00 0.00 430 GLN A O 20
ATOM 20665 N N . VAL A 1 68 ? 16.550 5.910 -14.385 1.00 0.00 431 VAL A N 20
ATOM 20666 C CA . VAL A 1 68 ? 17.329 6.731 -15.306 1.00 0.00 431 VAL A CA 20
ATOM 20667 C C . VAL A 1 68 ? 16.513 7.916 -15.810 1.00 0.00 431 VAL A C 20
ATOM 20668 O O . VAL A 1 68 ? 15.660 7.769 -16.684 1.00 0.00 431 VAL A O 20
#

Solvent-accessible surface area: 5807 Å² total; per-residue (Å²): 133,75,134,72,87,124,60,117,108,84,139,116,125,40,78,144,12,88,110,37,38,144,71,131,55,102,157,118,50,123,133,34,14,49,21,14,3,22,35,75,71,48,79,148,169,114,67,56,96,51,73,83,157,101,6,74,88,58,86,13,132,112,30,88,94,148,97,199

Sequence (68 aa):
GSSGSSGNPDYVEVDRILEVAHTKDAETGEEVTHYLVKWCSLPYEESTWELEEDVDPAKVKEFESLQVGSSGSSGNPDYVEVDRILEVAHTKDAETGEEVTHYLVKWCSLPYEESTWELEEDVDPAKVKEFESLQVGSSGSSGNPDYVEVDRILEVAHTKDAETGEEVTHYLVKWCSLPYEESTWELEEDVDPAKVKEFESLQVGSSGSSGNPDYVEVDRILEVAHTKDAETGEEVTHYLVKWCSLPYEESTWELEEDVDPAKVKEFESLQVGSSGSSGNPDYVEVDRILEVAHTKDAETGEEVTHYLVKWCSLPYEESTWELEEDVDPAKVKEFESLQVGSSGSSGNPDYVEVDRILEVAHTKDAETGEEVTHYLVKWCSLPYEESTWELEEDVDPAKVKEFESLQVGSSGSSGNPDYVEVDRILEVAHTKDAETGEEVTHYLVKWCSLPYEESTWELEEDVDPAKVKEFESLQVGSSGSSGNPDYVEVDRILEVAHTKDAETGEEVTHYLVKWCSLPYEESTWELEEDVDPAKVKEFESLQVGSSGSSGNPDYVEVDRILEVAHTKDAETGEEVTHYLVKWCSLPYEESTWELEEDVDPAKVKEFESLQVGSSGSSGNPDYVEVDRILEVAHTKDAETGEEVTHYLVKWCSLPYEESTWELEEDVDPAKVKEFESLQVGSSGSSGNPDYVEVDRILEVAHTKDAETGEEVTHYLVKWCSLPYEESTWELEEDVDPAKVKEFESLQVGSSGSSGNPDYVEVDRILEVAHTKDAETGEEVTHYLVKWCSLPYEESTWELEEDVDPAKVKEFESLQVGSSGSSGNPDYVEVDRILEVAHTKDAETGEEVTHYLVKWCSLPYEESTWELEEDVDPAKVKEFESLQVGSSGSSGNPDYVEVDRILEVAHTKDAETGEEVTHYLVKWCSLPYEESTWELEEDVDPAKVKEFESLQVGSSGSSGNPDYVEVDRILEVAHTKDAETGEEVTHYLVKWCSLPYEESTWELEEDVDPAKVKEFESLQVGSSGSSGNPDYVEVDRILEVAHTKDAETGEEVTHYLVKWCSLPYEESTWELEEDVDPAKVKEFESLQVGSSGSSGNPDYVEVDRILEVAHTKDAETGEEVTHYLVKWCSLPYEESTWELEEDVDPAKVKEFESLQVGSSGSSGNPDYVEVDRILEVAHTKDAETGEEVTHYLVKWCSLPYEESTWELEEDVDPAKVKEFESLQVGSSGSSGNPDYVEVDRILEVAHTKDAETGEEVTHYLVKWCSLPYEESTWELEEDVDPAKVKEFESLQVGSSGSSGNPDYVEVDRILEVAHTKDAETGEEVTHYLVKWCSLPYEESTWELEEDVDPAKVKEFESLQV

Foldseek 3Di:
DDDPPPDDPPPWDQPAWDDKDWDADPPPRDTWIWTQTDTDVDDCVPGGTDTVVVVDPVRVVVVVVVPD

Nearest PDB structures (foldseek):
  2epb-assembly1_A  TM=8.067E-01  e=9.894E-10  Homo sapiens
  6guu-assembly2_B  TM=6.698E-01  e=1.996E-02  Homo sapiens
  6v2h-assembly1_A  TM=6.341E-01  e=3.434E-02  Homo sapiens
  7ubu-assembly1_A  TM=6.173E-01  e=6.765E-02  Zea mays
  6zww-assembly3_E  TM=2.851E-01  e=8.320E-01  Escherichia coli

CATH classification: 2.40.50.40

Radius of gyration: 14.11 Å; Cα contacts (8 Å, |Δi|>4): 79; chains: 1; bounding box: 33×24×43 Å

Organism: Homo sapiens (NCBI:txid9606)

InterPro domains:
  IPR000330 SNF2, N-terminal domain [PF00176] (464-750)
  IPR000953 Chromo/chromo shadow domain [PS50013] (375-418)
  IPR000953 Chromo/chromo shadow domain [SM00298] (290-356)
  IPR000953 Chromo/chromo shadow domain [SM00298] (373-431)
  IPR001650 Helicase, C-terminal domain-like [PF00271] (789-897)
  IPR001650 Helicase, C-terminal domain-like [PS51194] (787-956)
  IPR001650 Helicase, C-terminal domain-like [SM00490] (813-897)
  IPR002464 DNA/RNA helicase, ATP-dependent, DEAH-box type, conserved site [PS00690] (593-602)
  IPR006576 BRK domain [SM00592] (2402-2442)
  IPR014001 Helicase superfamily 1/2, ATP-binding domain [PS51192] (473-647)
  IPR014001 Helicase superfamily 1/2, ATP-binding domain [SM00487] (457-659)
  IPR016197 Chromo-like domain superfamily [SSF54160] (288-359)
  IPR016197 Chromo-like domain superfamily [SSF54160] (365-427)
  IPR023780 Chromo domain [PF00385] (293-353)
  IPR023780 Chromo domain [PF00385] (376-427)
  IPR027417 P-loop containing nucleoside triphosphate hydrolase [G3DSA:3.40.50.300] (692-928)
  IPR027417 P-loop containing nucleoside triphosphate hydrolase [SSF52540] (460-682)
  IPR027417 P-loop containing nucleoside triphosphate hydrolase [SSF52540] (684-983)
  IPR037259 BRK domain superfamily [SSF160481] (2389-2440)
  IPR038718 SNF2-like, N-terminal domain superfamily [G3DSA:3.40.50.10810] (454-691)

Secondary structure (DSSP, 8-state):
--SS-SS-SS-----EEEEEEEEE-SSS--EEEEEEEE-TTS-GGG--EEETTTS-HHHHHHHHHH--